Protein 8XBL (pdb70)

B-factor: mean 55.62, std 26.9, range [17.9, 119.97]

Secondary structure (DSSP, 8-state):
---S---S--EEEEEEEE-BTTBSSHHHHHHHHHHT----EE--HHHHHHHT--HHHHS-SS-B-EE---S-SSEE-TTTTT--HHHHHHS-HHHHHHHHHHHHHHHHHT-SS--SSS-EEEEEEB---HHHHHHHHHS----HHHHHHHHHHTSGGGHHHHHHHHHT--S--EEEB-TTSHHHHHHHHHHHHHHTTS-SEEEE--EE--SS-S--B---SSS---SSS---TTBTT-----B--EEEEEEEEEHHHHHHTT---SEEEEEEEEE--TTSSSSSSS--HHHHHHHHHHHHHHTT--GGGEEEEE------TTHHHHHHHHHHHHS-----S-EEEE-THHHH-B-SSSHHHHHHHHHHHHHHHTEE-PPTT-SSB-TT---TTSSEE--SS-EEPPGGG-S-EEEEEEE-TTS-EEEEEEEEPPPP----SS-----EEEEEEESSHHHHHHHHHHHHHHHHHS-HHHHHHHHHHSS---SEEEEEEE-SS--EEEPPPPSS--SS--EEEEE--TTT---SSSTTTSTTSSSHHHHHHHHHHHHHTT---STTT-TT-TTTTSTT-SHHHHHHHHHHHHHHHHSSTTEEEEEE-GGGHHHHHHHHTSS-HHHHHHHHHHHHHT-SS----------TT-EEESSSS---SSSTT-HHHHHHHHHH----PPPS--SSEE----TT--SSSHHHHHHHHHHTTT----GGGTS-SSPPP----PPP----EE-------/---S---S--EEEEEEEEEBTTBSSHHHHHHHHHTT----EE--HHHHHHHT--HHHHH-TTEE-EE---S-SSEE-GGGTT--HHHHHSS-TTHHHHHHHHHHHHHHTT-TT--SSS-EEEEEEE---HHHHHHHHSS----HHHHHHHHHHSSGGGHHHHHHHHHT--S-EEE---STTHHHHHHHHHHHHHHHTS-SEEEEEEEE--SS-S--EE--TTS-B-SSS---TTBTT---B-B--EEEEEEEEEHHHHHHTT---SEEEEEEEEEE-TT-SSSTTS--HHHHHHHHHHHHHHTT--TTSEEEEE------TTHHHHHHHHHHHHS-----S-EEEE-THHHH-B-TTSHHHHHHHHHHHHHHHTEEPPPTT--SB-TT--STTSSEE--SS-EEPPSS--S-EEEEEEE-TTSEEEEEEEEE------TTTT-----EEEEEEESSHHHHHHHHHTHHHHHHHS-HHHHHHHHHHSS---SEEEEEEE-TT--EEEPPPPSS--TTPPEE--B--TTT-S--SSTTTSTT-HHHHHHHHHHHHHHTTTS---S--TTTSTTTTTTT-HHHHHHHHHHHHHHHHHHSTTEEE--BSSSSHHHHHHHHSSS-HHHHHHHHHHHHH--SPPPP----PPPSS----SSS----SSSSSSSHHHHHHHS----SSTTSS---EE----S---SSHHHHHHHHHHHHTT----GGGTS-SSPPPP----------EE-PPPP-

Solvent-accessible surface area: 54873 Å² total; per-residue (Å²): 136,7,51,31,158,84,31,59,32,0,1,0,0,1,0,2,8,6,6,1,0,81,0,95,50,19,58,72,0,31,97,5,0,26,110,19,75,45,0,11,30,94,18,49,66,130,66,0,98,89,68,58,24,93,94,85,27,7,99,55,133,42,14,19,85,0,9,0,24,1,97,10,0,14,35,0,8,1,86,56,4,55,14,63,112,117,43,0,60,30,0,0,0,0,0,3,0,0,0,0,1,0,5,37,0,2,4,17,3,3,15,8,101,101,20,104,121,16,70,0,0,0,0,0,0,1,6,30,17,44,28,8,7,80,34,9,34,38,83,153,26,71,78,22,78,42,53,59,43,12,36,22,18,9,25,4,5,5,0,0,0,0,0,0,32,11,25,56,0,64,0,0,0,2,6,2,8,0,2,2,0,0,0,0,0,0,0,1,8,0,2,20,8,0,39,72,38,27,0,29,0,0,0,0,0,0,0,6,0,30,0,30,33,39,9,14,33,74,19,64,168,51,21,83,16,0,84,52,0,45,2,50,0,0,2,33,120,2,20,0,3,4,54,1,0,0,0,0,0,0,0,0,16,44,0,75,44,0,76,92,44,36,10,33,14,5,0,0,4,7,1,1,5,7,24,3,5,0,96,117,36,156,22,11,60,14,40,0,50,100,8,5,57,45,1,0,40,36,0,8,125,32,0,118,5,60,23,56,27,0,0,0,0,1,1,12,0,22,0,12,95,107,11,0,14,46,6,6,40,0,0,39,79,6,2,117,23,96,96,126,84,18,0,0,0,1,2,0,4,3,3,0,1,4,0,44,0,0,2,1,0,0,3,0,0,3,0,0,5,0,1,73,78,46,13,0,2,11,7,4,38,23,123,125,50,2,103,127,15,95,31,67,122,0,4,0,40,16,5,118,104,59,55,115,16,37,93,88,54,82,32,0,34,0,0,0,3,2,10,8,50,1,0,0,1,0,0,0,0,0,0,0,21,53,98,61,140,167,120,50,181,132,118,125,90,28,30,20,0,0,3,0,8,0,55,30,124,115,12,0,68,91,4,21,122,49,0,69,82,9,30,86,75,45,55,4,42,26,0,2,18,0,9,10,37,3,16,15,58,38,122,17,31,31,0,3,18,2,47,49,106,62,69,67,41,115,12,76,88,31,118,106,81,75,125,158,17,64,25,0,1,35,0,29,1,1,88,102,25,70,58,5,5,32,1,101,36,0,46,59,1,21,28,14,78,138,29,5,79,49,7,24,71,57,2,82,82,50,11,150,34,86,41,38,31,89,27,158,53,9,85,106,33,15,91,85,8,12,0,6,24,0,3,14,0,1,0,0,0,50,0,0,21,59,0,0,67,60,0,43,7,0,0,0,1,2,0,0,8,2,0,0,1,4,5,0,22,4,8,40,30,96,14,1,0,55,8,0,42,66,16,60,103,124,72,130,160,48,150,9,7,124,68,50,131,19,92,134,56,40,30,2,0,73,14,5,72,78,13,43,94,82,82,30,118,70,117,37,39,6,28,105,5,6,127,50,40,70,90,66,136,22,112,84,130,33,82,19,7,48,4,126,12,36,127,98,31,188,80,44,27,11,0,14,45,11,0,0,35,0,3,29,17,63,1,74,9,64,6,49,7,10,38,18,114,114,106,38,116,38,15,8,7,2,29,15,8,7,38,79,63,122,11,82,44,57,56,160,158,121,5,70,39,126,97,69,58,38,7,1,0,0,1,0,2,7,4,3,2,0,79,0,82,51,18,56,77,0,29,99,6,0,24,111,18,82,34,1,11,36,100,17,40,86,128,88,0,93,88,68,59,23,113,92,80,36,3,96,57,134,41,23,15,81,0,13,0,31,0,84,14,0,18,36,0,10,0,86,53,5,61,11,61,109,139,52,0,59,40,1,0,1,0,0,2,0,0,0,0,0,0,7,27,0,4,7,19,2,4,15,0,111,82,19,105,120,18,74,0,0,0,0,0,0,0,2,25,17,54,29,14,11,83,24,19,38,32,84,166,59,72,72,32,45,86,75,53,71,33,34,16,17,2,21,1,5,6,0,0,0,0,0,0,39,4,21,57,1,52,0,0,0,0,1,2,15,0,3,4,0,0,0,0,0,0,0,0,7,0,2,25,8,0,38,81,48,24,0,36,0,0,0,0,0,0,0,1,0,47,0,31,30,66,9,14,32,68,15,54,178,56,22,60,26,0,96,57,0,46,0,43,0,0,3,24,129,1,35,2,0,2,42,1,0,0,0,0,0,0,0,0,18,54,5,136,34,0,64,90,46,27,8,26,6,5,0,0,3,10,3,1,10,12,22,2,8,0,73,110,33,169,21,5,71,24,50,2,60,111,8,5,71,46,1,0,47,46,0,5,148,49,0,120,7,48,29,65,23,0,1,0,0,2,2,12,0,19,0,14,96,103,6,1,15,46,5,3,34,0,0,20,95,5,3,134,31,85,99,127,76,25,0,0,1,3,0,1,3,1,1,1,1,2,0,47,0,0,2,0,0,0,2,0,0,1,0,0,4,0,2,73,77,39,26,0,3,11,5,5,43,21,146,115,63,7,112,128,17,76,20,69,124,1,4,0,45,14,2,98,116,69,73,118,10,52,84,102,49,94,31,0,35,0,0,1,3,2,9,6,30,1,0,0,2,0,0,0,0,0,0,0,15,59,90,95,129,112,116,16,158,143,104,125,138,37,14,19,0,0,3,0,8,0,62,44,121,134,12,0,55,87,7,20,129,36,2,82,78,13,29,85,85,42,53,24,34,26,1,0,16,1,9,12,40,3,20,15,68,36,131,19,28,30,0,6,14,1,56,68,114,28,76,73,41,125,11,74,70,33,136,133,71,77,130,140,8,66,18,0,2,16,1,40,2,4,100,90,41,101,76,6,5,42,2,116,35,0,45,68,0,18,35,16,76,149,38,2,76,67,12,10,75,66,4,77,64,96,10,121,62,74,79,102,5,128,18,154,69,12,91,74,43,19,105,66,12,16,5,3,12,0,1,16,0,0,0,0,0,47,0,0,14,67,0,0,66,51,4,36,4,0,0,0,2,0,0,0,5,10,0,0,2,6,7,2,20,3,9,42,35,42,29,2,8,72,5,0,36,29,23,72,89,162,102,102,163,76,132,84,22,116,27,84,139,54,76,122,47,63,59,3,0,52,6,0,71,67,34,56,105,82,71,40,95,85,151,28,22,21,30,95,0,15,122,48,44,84,133,97,124,20,27,46,139,72,57,12,8,48,3,110,5,59,144,114,27,166,97,43,20,31,0,9,52,10,0,0,25,0,4,28,16,55,15,64,14,70,5,42,12,9,28,19,94,117,88,39,112,40,9,8,0,9,30,12,0,8,39,74,55,128,9,75,47,34,54,192

Foldseek 3Di:
DFPDDDDLQKKFFQFKFKQFQCDRGLVSLLVLQQVQAARKDQDDPVLQVVLPHDVVQVPPLLWGQIASEGPFLFWAQQVLLPHDPVLSLLAASQLRVQLQRLLLRCLSSLNNPVPDVWAEEEQEEEDDACQLVCQNVVDDQPDPVSNVSSVCRHDCQCSQVSSCNSSVHHFHYHHFDPFQCQQVVSVQVQSVCQSVPRTFKYKTFYWYHNPSGSGTGRDDDVDFEQSHHAAEFQAQNLRGFHAYTMTMITMMGRPVVCVVVLGDGLWMFLFKFKDFCPPQADDLQGAHLVLLLVRLLVRCVSSVHQCVLEAEEAFQGRSGLPVRLSRLVSQQNSNVDQDAARHEYEYCCSHRTRHGGRRQVSQVSNVSNCLNQQKDHAHHPHDHGHPPRPRGRGRYDGHHHMDGHDPVNPQHKYKGWIARSRGIIMMTIITHRDDDDPVDPLDWDDWAKQKQAAQDVVLSVVQVVQVVVVVVVDPDHQQRVQSQNSHDHHAQIWMWTATSPGDTHIFDADPPDDPPFAEEEEDFQLLPDQQLSVLVLLLQQAQLQVLLVVVLVVCVVPDPDVCQNDPPNCPVCRNVWQLSSLSSNLSNVLLVCLWQVRRAEYEYFALNLLSSCCNQVQFPVRLNNVLSVCVGPPLPDRDDGDGTAGDVSHFYYYQLHTPHPPCRPDPPVVCVRHSVSDRDHHDPDNRHHYLDADPVPDDSCSVVSSSSSVCSPPGSTNCSSGHGPPDDNHGGYDRGRRPIDGRDRSRDD/DFPDDPPLLKKFQQFKFKQFQCDHGLVSLVVCFFVLAASKDFDDPVLQVVLPDDPVLVPPLQWAQIAREGPDLQWAQQVLQPHDPVLVLLAASVLRVQLQRLLRRCLQQLCQVPCPPWAEEEQEEEDDAVVLVCQLVVDDCPDPVVVVSSVCRHDCQCSQVSSCNSRVHHFHYGYFDDKLAQQVVSVQVQSVCQSVPRTFKYKTWYWYHNPSGSGIDGDDDVDQDFSHNAQEFQAAPLRGFHEHTMIMITMMGRPVVCVVVQGRGLWMFLFKFKDFQPPQDDDLQDAHLVRLLVRLLVRCVSSVHQLVLAAEEEWQRRRGLPVRLSRQVSQQVSNVDQDAARHEYEYCCSHRTSNMSRRNVSQVSNVSNCLRVQKAHAHHPHDHGHPSDDNGRGNYDGDHHIGGNDPVSPQHKYKYWGARSRGMIMMTIITRGDHDPPPPVPDFADWAKAKQAAQDVVLSVVQVVQVPVVLVPDDPRQLRVSSQNSHDHHFQIWMWTAGPVGDTDTQDADPDAFQPFQEEEEFEDLVPDLDASVLVLQVQFAQLQVLQQVLLVLCPVPPPDPPCTNSPCLNVCSNPDSLSSLSSNLSVVLLVCQFFVRYAEYAYQALSVLSLCCNQVQADSSQSSVQSSCVRVVPDDHDDGPRHDTDPGNFYDHLSHRDPDPCSPDDVVNVVRNPGDPDNNPVVDDNHHYLDADPDDDSSVSSVSSVSSVCSVGGRGPVSRRHHPPDDRHGRHTSRSRPIDRNDGGDD

InterPro domains:
  IPR006162 Phosphopantetheine attachment site [PS00012] (810-825)
  IPR009081 Phosphopantetheine binding ACP domain [PF00550] (788-851)
  IPR009081 Phosphopantetheine binding ACP domain [PS50075] (779-855)
  IPR014030 Beta-ketoacyl synthase-like, N-terminal domain [PF00109] (11-259)
  IPR014031 Beta-ketoacyl synthase, C-terminal domain [PF02801] (267-383)
  IPR016039 Thiolase-like [G3DSA:3.40.47.10] (12-478)
  IPR016039 Thiolase-like [SSF53901] (8-431)
  IPR020806 Polyketide synthase-like, phosphopantetheine-binding domain [SM00823] (786-855)
  IPR020841 Polyketide synthase, beta-ketoacyl synthase domain [PS52004] (9-433)
  IPR020841 Polyketide synthase, beta-ketoacyl synthase domain [SM00825] (12-436)
  IPR029058 Alpha/Beta hydrolase fold [G3DSA:3.40.50.1820] (779-864)
  IPR032821 Polyketide synthase, C-terminal extension [PF16197] (386-479)
  IPR036736 ACP-like superfamily [SSF47336] (782-852)
  IPR050091 Polyketide and Nonribosomal Peptide Biosynthesis Enzymes [PTHR43775] (11-512)

Structure (mmCIF, N/CA/C/O backbone):
data_8XBL
#
_entry.id   8XBL
#
_cell.length_a   1.00
_cell.length_b   1.00
_cell.length_c   1.00
_cell.angle_alpha   90.00
_cell.angle_beta   90.00
_cell.angle_gamma   90.00
#
_symmetry.space_group_name_H-M   'P 1'
#
loop_
_atom_site.group_PDB
_atom_site.id
_atom_site.type_symbol
_atom_site.label_atom_id
_atom_site.label_alt_id
_atom_site.label_comp_id
_atom_site.label_asym_id
_atom_site.label_entity_id
_atom_site.label_seq_id
_atom_site.pdbx_PDB_ins_code
_atom_site.Cartn_x
_atom_site.Cartn_y
_atom_site.Cartn_z
_atom_site.occupancy
_atom_site.B_iso_or_equiv
_atom_site.auth_seq_id
_atom_site.auth_comp_id
_atom_site.auth_asym_id
_atom_site.auth_atom_id
_atom_site.pdbx_PDB_model_num
ATOM 1 N N . GLU A 1 44 ? 129.778 165.360 169.109 1.00 62.33 2 GLU A N 1
ATOM 2 C CA . GLU A 1 44 ? 128.833 164.760 168.177 1.00 62.33 2 GLU A CA 1
ATOM 3 C C . GLU A 1 44 ? 129.084 165.251 166.761 1.00 62.33 2 GLU A C 1
ATOM 4 O O . GLU A 1 44 ? 129.740 166.264 166.548 1.00 62.33 2 GLU A O 1
ATOM 10 N N . TYR A 1 45 ? 128.553 164.515 165.790 1.00 46.82 3 TYR A N 1
ATOM 11 C CA . TYR A 1 45 ? 128.873 164.773 164.394 1.00 46.82 3 TYR A CA 1
ATOM 12 C C . TYR A 1 45 ? 128.061 165.935 163.834 1.00 46.82 3 TYR A C 1
ATOM 13 O O . TYR A 1 45 ? 128.636 166.871 163.268 1.00 46.82 3 TYR A O 1
ATOM 22 N N . ALA A 1 46 ? 126.736 165.877 163.979 1.00 52.04 4 ALA A N 1
ATOM 23 C CA . ALA A 1 46 ? 125.799 166.933 163.569 1.00 52.04 4 ALA A CA 1
ATOM 24 C C . ALA A 1 46 ? 125.880 167.235 162.074 1.00 52.04 4 ALA A C 1
ATOM 25 O O . ALA A 1 46 ? 126.021 168.384 161.656 1.00 52.04 4 ALA A O 1
ATOM 27 N N . SER A 1 47 ? 125.815 166.176 161.274 1.00 51.79 5 SER A N 1
ATOM 28 C CA . SER A 1 47 ? 125.420 166.254 159.876 1.00 51.79 5 SER A CA 1
ATOM 29 C C . SER A 1 47 ? 124.889 164.885 159.491 1.00 51.79 5 SER A C 1
ATOM 30 O O . SER A 1 47 ? 125.037 163.915 160.237 1.00 51.79 5 SER A O 1
ATOM 33 N N . GLU A 1 48 ? 124.263 164.817 158.320 1.00 62.12 6 GLU A N 1
ATOM 34 C CA . GLU A 1 48 ? 123.554 163.612 157.906 1.00 62.12 6 GLU A CA 1
ATOM 35 C C . GLU A 1 48 ? 124.537 162.484 157.610 1.00 62.12 6 GLU A C 1
ATOM 36 O O . GLU A 1 48 ? 125.471 162.646 156.820 1.00 62.12 6 GLU A O 1
ATOM 42 N N . MET A 1 49 ? 124.320 161.341 158.246 1.00 52.90 7 MET A N 1
ATOM 43 C CA . MET A 1 49 ? 125.285 160.248 158.257 1.00 52.90 7 MET A CA 1
ATOM 44 C C . MET A 1 49 ? 124.970 159.289 157.119 1.00 52.90 7 MET A C 1
ATOM 45 O O . MET A 1 49 ? 124.055 158.467 157.225 1.00 52.90 7 MET A O 1
ATOM 50 N N . ASN A 1 50 ? 125.730 159.383 156.037 1.00 44.44 8 ASN A N 1
ATOM 51 C CA . ASN A 1 50 ? 125.739 158.305 155.070 1.00 44.44 8 ASN A CA 1
ATOM 52 C C . ASN A 1 50 ? 126.605 157.162 155.587 1.00 44.44 8 ASN A C 1
ATOM 53 O O . ASN A 1 50 ? 127.209 157.238 156.658 1.00 44.44 8 ASN A O 1
ATOM 58 N N . GLY A 1 51 ? 126.664 156.086 154.816 1.00 44.24 9 GLY A N 1
ATOM 59 C CA . GLY A 1 51 ? 127.475 154.970 155.257 1.00 44.24 9 GLY A CA 1
ATOM 60 C C . GLY A 1 51 ? 128.962 155.214 155.182 1.00 44.24 9 GLY A C 1
ATOM 61 O O . GLY A 1 51 ? 129.717 154.534 155.880 1.00 44.24 9 GLY A O 1
ATOM 62 N N . MET A 1 52 ? 129.386 156.185 154.379 1.00 43.30 10 MET A N 1
ATOM 63 C CA . MET A 1 52 ? 130.792 156.485 154.140 1.00 43.30 10 MET A CA 1
ATOM 64 C C . MET A 1 52 ? 131.280 157.512 155.148 1.00 43.30 10 MET A C 1
ATOM 65 O O . MET A 1 52 ? 131.347 158.705 154.874 1.00 43.30 10 MET A O 1
ATOM 70 N N . GLU A 1 53 ? 131.626 157.038 156.335 1.00 38.33 11 GLU A N 1
ATOM 71 C CA . GLU A 1 53 ? 132.088 157.931 157.388 1.00 38.33 11 GLU A CA 1
ATOM 72 C C . GLU A 1 53 ? 133.196 157.226 158.140 1.00 38.33 11 GLU A C 1
ATOM 73 O O . GLU A 1 53 ? 132.934 156.233 158.820 1.00 38.33 11 GLU A O 1
ATOM 79 N N . ILE A 1 54 ? 134.416 157.730 158.031 1.00 42.02 12 ILE A N 1
ATOM 80 C CA . ILE A 1 54 ? 135.566 157.143 158.699 1.00 42.02 12 ILE A CA 1
ATOM 81 C C . ILE A 1 54 ? 136.124 158.171 159.657 1.00 42.02 12 ILE A C 1
ATOM 82 O O . ILE A 1 54 ? 136.445 159.286 159.248 1.00 42.02 12 ILE A O 1
ATOM 87 N N . ALA A 1 55 ? 136.256 157.792 160.919 1.00 30.15 13 ALA A N 1
ATOM 88 C CA . ALA A 1 55 ? 136.685 158.692 161.972 1.00 30.15 13 ALA A CA 1
ATOM 89 C C . ALA A 1 55 ? 138.173 158.546 162.210 1.00 30.15 13 ALA A C 1
ATOM 90 O O . ALA A 1 55 ? 138.680 157.430 162.284 1.00 30.15 13 ALA A O 1
ATOM 92 N N . ILE A 1 56 ? 138.871 159.669 162.340 1.00 42.02 14 ILE A N 1
ATOM 93 C CA . ILE A 1 56 ? 140.268 159.655 162.761 1.00 42.02 14 ILE A CA 1
ATOM 94 C C . ILE A 1 56 ? 140.266 159.637 164.283 1.00 42.02 14 ILE A C 1
ATOM 95 O O . ILE A 1 56 ? 139.956 160.635 164.922 1.00 42.02 14 ILE A O 1
ATOM 100 N N . ILE A 1 57 ? 140.610 158.501 164.875 1.00 42.02 15 ILE A N 1
ATOM 101 C CA . ILE A 1 57 ? 140.503 158.354 166.317 1.00 42.02 15 ILE A CA 1
ATOM 102 C C . ILE A 1 57 ? 141.842 158.400 167.024 1.00 42.02 15 ILE A C 1
ATOM 103 O O . ILE A 1 57 ? 141.872 158.314 168.258 1.00 42.02 15 ILE A O 1
ATOM 108 N N . GLY A 1 58 ? 142.940 158.529 166.307 1.00 31.03 16 GLY A N 1
ATOM 109 C CA . GLY A 1 58 ? 144.198 158.746 166.975 1.00 31.03 16 GLY A CA 1
ATOM 110 C C . GLY A 1 58 ? 145.330 158.930 166.007 1.00 31.03 16 GLY A C 1
ATOM 111 O O . GLY A 1 58 ? 145.480 158.136 165.087 1.00 31.03 16 GLY A O 1
ATOM 112 N N . MET A 1 59 ? 146.135 159.966 166.190 1.00 42.02 17 MET A N 1
ATOM 113 C CA . MET A 1 59 ? 147.207 160.291 165.269 1.00 42.02 17 MET A CA 1
ATOM 114 C C . MET A 1 59 ? 148.504 160.469 166.026 1.00 42.02 17 MET A C 1
ATOM 115 O O . MET A 1 59 ? 148.513 160.982 167.139 1.00 42.02 17 MET A O 1
ATOM 120 N N . ALA A 1 60 ? 149.596 160.051 165.417 1.00 27.42 18 ALA A N 1
ATOM 121 C CA . ALA A 1 60 ? 150.915 160.241 165.980 1.00 27.42 18 ALA A CA 1
ATOM 122 C C . ALA A 1 60 ? 151.851 160.699 164.888 1.00 27.42 18 ALA A C 1
ATOM 123 O O . ALA A 1 60 ? 151.754 160.250 163.755 1.00 27.42 18 ALA A O 1
ATOM 125 N N . VAL A 1 61 ? 152.761 161.600 165.231 1.00 42.02 19 VAL A N 1
ATOM 126 C CA . VAL A 1 61 ? 153.690 162.159 164.267 1.00 42.02 19 VAL A CA 1
ATOM 127 C C . VAL A 1 61 ? 155.100 161.970 164.786 1.00 42.02 19 VAL A C 1
ATOM 128 O O . VAL A 1 61 ? 155.325 161.703 165.964 1.00 42.02 19 VAL A O 1
ATOM 132 N N . ARG A 1 62 ? 156.049 162.048 163.865 1.00 28.74 20 ARG A N 1
ATOM 133 C CA . ARG A 1 62 ? 157.432 162.360 164.178 1.00 28.74 20 ARG A CA 1
ATOM 134 C C . ARG A 1 62 ? 157.977 163.299 163.121 1.00 28.74 20 ARG A C 1
ATOM 135 O O . ARG A 1 62 ? 158.989 163.036 162.484 1.00 28.74 20 ARG A O 1
ATOM 143 N N . PHE A 1 63 ? 157.287 164.398 162.903 1.00 26.09 21 PHE A N 1
ATOM 144 C CA . PHE A 1 63 ? 157.641 165.369 161.888 1.00 26.09 21 PHE A CA 1
ATOM 145 C C . PHE A 1 63 ? 158.821 166.219 162.358 1.00 26.09 21 PHE A C 1
ATOM 146 O O . PHE A 1 63 ? 159.295 166.051 163.478 1.00 26.09 21 PHE A O 1
ATOM 154 N N . PRO A 1 64 ? 159.395 167.062 161.489 1.00 26.00 22 PRO A N 1
ATOM 155 C CA . PRO A 1 64 ? 160.492 167.936 161.925 1.00 26.00 22 PRO A CA 1
ATOM 156 C C . PRO A 1 64 ? 160.091 168.919 163.010 1.00 26.00 22 PRO A C 1
ATOM 157 O O . PRO A 1 64 ? 159.114 169.656 162.869 1.00 26.00 22 PRO A O 1
ATOM 161 N N . GLN A 1 65 ? 160.869 168.903 164.105 1.00 30.46 23 GLN A N 1
ATOM 162 C CA . GLN A 1 65 ? 160.644 169.690 165.323 1.00 30.46 23 GLN A CA 1
ATOM 163 C C . GLN A 1 65 ? 159.266 169.439 165.927 1.00 30.46 23 GLN A C 1
ATOM 164 O O . GLN A 1 65 ? 158.710 170.297 166.610 1.00 30.46 23 GLN A O 1
ATOM 170 N N . SER A 1 66 ? 158.715 168.256 165.673 1.00 29.28 24 SER A N 1
ATOM 171 C CA . SER A 1 66 ? 157.338 167.919 165.967 1.00 29.28 24 SER A CA 1
ATOM 172 C C . SER A 1 66 ? 157.279 166.496 166.509 1.00 29.28 24 SER A C 1
ATOM 173 O O . SER A 1 66 ? 156.642 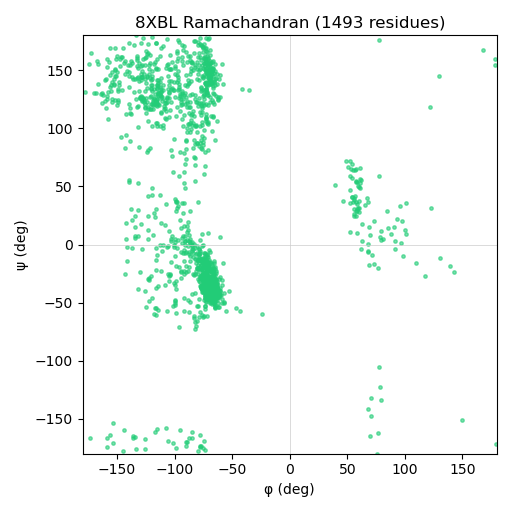165.634 165.928 1.00 29.28 24 SER A O 1
ATOM 176 N N . ARG A 1 67 ? 158.045 166.230 167.572 1.00 34.68 25 ARG A N 1
ATOM 177 C CA . ARG A 1 67 ? 158.118 164.893 168.159 1.00 34.68 25 ARG A CA 1
ATOM 178 C C . ARG A 1 67 ? 156.762 164.372 168.624 1.00 34.68 25 ARG A C 1
ATOM 179 O O . ARG A 1 67 ? 156.537 163.159 168.621 1.00 34.68 25 ARG A O 1
ATOM 187 N N . THR A 1 68 ? 155.861 165.254 169.040 1.00 30.51 26 THR A N 1
ATOM 188 C CA . THR A 1 68 ? 154.523 164.874 169.460 1.00 30.51 26 THR A CA 1
ATOM 189 C C . THR A 1 68 ? 153.488 165.613 168.632 1.00 30.51 26 THR A C 1
ATOM 190 O O . THR A 1 68 ? 153.803 166.505 167.851 1.00 30.51 26 THR A O 1
ATOM 194 N N . LEU A 1 69 ? 152.233 165.218 168.825 1.00 26.77 27 LEU A N 1
ATOM 195 C CA . LEU A 1 69 ? 151.127 165.851 168.125 1.00 26.77 27 LEU A CA 1
ATOM 196 C C . LEU A 1 69 ? 150.909 167.276 168.593 1.00 26.77 27 LEU A C 1
ATOM 197 O O . LEU A 1 69 ? 150.477 168.123 167.810 1.00 26.77 27 LEU A O 1
ATOM 202 N N . HIS A 1 70 ? 151.192 167.561 169.862 1.00 30.39 28 HIS A N 1
ATOM 203 C CA . HIS A 1 70 ? 151.046 168.916 170.375 1.00 30.39 28 HIS A CA 1
ATOM 204 C C . HIS A 1 70 ? 152.172 169.823 169.920 1.00 30.39 28 HIS A C 1
ATOM 205 O O . HIS A 1 70 ? 151.932 171.005 169.676 1.00 30.39 28 HIS A O 1
ATOM 212 N N . GLU A 1 71 ? 153.394 169.300 169.791 1.00 29.62 29 GLU A N 1
ATOM 213 C CA . GLU A 1 71 ? 154.467 170.073 169.174 1.00 29.62 29 GLU A CA 1
ATOM 214 C C . GLU A 1 71 ? 154.168 170.347 167.712 1.00 29.62 29 GLU A C 1
ATOM 215 O O . GLU A 1 71 ? 154.465 171.432 167.204 1.00 29.62 29 GLU A O 1
ATOM 221 N N . PHE A 1 72 ? 153.574 169.371 167.027 1.00 25.98 30 PHE A N 1
ATOM 222 C CA . PHE A 1 72 ? 153.176 169.553 165.638 1.00 25.98 30 PHE A CA 1
ATOM 223 C C . PHE A 1 72 ? 152.102 170.616 165.505 1.00 25.98 30 PHE A C 1
ATOM 224 O O . PHE A 1 72 ? 152.197 171.494 164.646 1.00 25.98 30 PHE A O 1
ATOM 232 N N . TRP A 1 73 ? 151.092 170.575 166.368 1.00 27.44 31 TRP A N 1
ATOM 233 C CA . TRP A 1 73 ? 150.066 171.601 166.315 1.00 27.44 31 TRP A CA 1
ATOM 234 C C . TRP A 1 73 ? 150.608 172.950 166.729 1.00 27.44 31 TRP A C 1
ATOM 235 O O . TRP A 1 73 ? 150.174 173.967 166.191 1.00 27.44 31 TRP A O 1
ATOM 246 N N . HIS A 1 74 ? 151.577 172.977 167.642 1.00 30.89 32 HIS A N 1
ATOM 247 C CA . HIS A 1 74 ? 152.196 174.232 168.045 1.00 30.89 32 HIS A CA 1
ATOM 248 C C . HIS A 1 74 ? 152.948 174.873 166.890 1.00 30.89 32 HIS A C 1
ATOM 249 O O . HIS A 1 74 ? 152.817 176.074 166.649 1.00 30.89 32 HIS A O 1
ATOM 256 N N . ASN A 1 75 ? 153.715 174.075 166.145 1.00 28.66 33 ASN A N 1
ATOM 257 C CA . ASN A 1 75 ? 154.411 174.590 164.969 1.00 28.66 33 ASN A CA 1
ATOM 258 C C . ASN A 1 75 ? 153.436 175.013 163.884 1.00 28.66 33 ASN A C 1
ATOM 259 O O . ASN A 1 75 ? 153.696 175.969 163.152 1.00 28.66 33 ASN A O 1
ATOM 264 N N . ILE A 1 76 ? 152.316 174.306 163.757 1.00 26.92 34 ILE A N 1
ATOM 265 C CA . ILE A 1 76 ? 151.340 174.641 162.729 1.00 26.92 34 ILE A CA 1
ATOM 266 C C . ILE A 1 76 ? 150.646 175.955 163.052 1.00 26.92 34 ILE A C 1
ATOM 267 O O . ILE A 1 76 ? 150.528 176.831 162.191 1.00 26.92 34 ILE A O 1
ATOM 272 N N . VAL A 1 77 ? 150.203 176.133 164.297 1.00 29.22 35 VAL A N 1
ATOM 273 C CA . VAL A 1 77 ? 149.448 177.344 164.610 1.00 29.22 35 VAL A CA 1
ATOM 274 C C . VAL A 1 77 ? 150.388 178.529 164.819 1.00 29.22 35 VAL A C 1
ATOM 275 O O . VAL A 1 77 ? 149.996 179.674 164.573 1.00 29.22 35 VAL A O 1
ATOM 279 N N . GLN A 1 78 ? 151.641 178.292 165.209 1.00 33.02 36 GLN A N 1
ATOM 280 C CA . GLN A 1 78 ? 152.611 179.374 165.234 1.00 33.02 36 GLN A CA 1
ATOM 281 C C . GLN A 1 78 ? 153.113 179.715 163.846 1.00 33.02 36 GLN A C 1
ATOM 282 O O . GLN A 1 78 ? 153.670 180.798 163.652 1.00 33.02 36 GLN A O 1
ATOM 288 N N . GLY A 1 79 ? 152.925 178.819 162.887 1.00 30.96 37 GLY A N 1
ATOM 289 C CA . GLY A 1 79 ? 153.309 179.051 161.511 1.00 30.96 37 GLY A CA 1
ATOM 290 C C . GLY A 1 79 ? 154.796 179.144 161.292 1.00 30.96 37 GLY A C 1
ATOM 291 O O . GLY A 1 79 ? 155.250 179.990 160.517 1.00 30.96 37 GLY A O 1
ATOM 292 N N . LYS A 1 80 ? 155.572 178.308 161.955 1.00 32.66 38 LYS A N 1
ATOM 293 C CA . LYS A 1 80 ? 157.014 178.392 161.840 1.00 32.66 38 LYS A CA 1
ATOM 294 C C . LYS A 1 80 ? 157.541 177.268 160.968 1.00 32.66 38 LYS A C 1
ATOM 295 O O . LYS A 1 80 ? 157.086 176.126 161.062 1.00 32.66 38 LYS A O 1
ATOM 301 N N . GLU A 1 81 ? 158.481 177.614 160.097 1.00 38.16 39 GLU A N 1
ATOM 302 C CA . GLU A 1 81 ? 159.195 176.613 159.331 1.00 38.16 39 GLU A CA 1
ATOM 303 C C . GLU A 1 81 ? 160.036 175.746 160.255 1.00 38.16 39 GLU A C 1
ATOM 304 O O . GLU A 1 81 ? 160.603 176.219 161.242 1.00 38.16 39 GLU A O 1
ATOM 310 N N . CYS A 1 82 ? 160.064 174.453 159.964 1.00 33.96 40 CYS A N 1
ATOM 311 C CA . CYS A 1 82 ? 160.759 173.487 160.795 1.00 33.96 40 CYS A CA 1
ATOM 312 C C . CYS A 1 82 ? 162.064 173.027 160.178 1.00 33.96 40 CYS A C 1
ATOM 313 O O . CYS A 1 82 ? 162.657 172.060 160.658 1.00 33.96 40 CYS A O 1
ATOM 316 N N . VAL A 1 83 ? 162.525 173.694 159.132 1.00 34.99 41 VAL A N 1
ATOM 317 C CA . VAL A 1 83 ? 163.812 173.367 158.540 1.00 34.99 41 VAL A CA 1
ATOM 318 C C . VAL A 1 83 ? 164.921 173.934 159.418 1.00 34.99 41 VAL A C 1
ATOM 319 O O . VAL A 1 83 ? 164.821 175.050 159.939 1.00 34.99 41 VAL A O 1
ATOM 323 N N . THR A 1 84 ? 165.939 173.122 159.664 1.00 42.01 42 THR A N 1
ATOM 324 C CA . THR A 1 84 ? 167.066 173.493 160.505 1.00 42.01 42 THR A CA 1
ATOM 325 C C . THR A 1 84 ? 168.268 173.704 159.605 1.00 42.01 42 THR A C 1
ATOM 326 O O . THR A 1 84 ? 168.811 172.742 159.057 1.00 42.01 42 THR A O 1
ATOM 330 N N . PHE A 1 85 ? 168.680 174.956 159.452 1.00 43.02 43 PHE A N 1
ATOM 331 C CA . PHE A 1 85 ? 169.876 175.259 158.684 1.00 43.02 43 PHE A CA 1
ATOM 332 C C . PHE A 1 85 ? 171.098 174.880 159.495 1.00 43.02 43 PHE A C 1
ATOM 333 O O . PHE A 1 85 ? 171.227 175.271 160.655 1.00 43.02 43 PHE A O 1
ATOM 341 N N . PHE A 1 86 ? 171.986 174.107 158.898 1.00 50.82 44 PHE A N 1
ATOM 342 C CA . PHE A 1 86 ? 173.103 173.556 159.637 1.00 50.82 44 PHE A CA 1
ATOM 343 C C . PHE A 1 86 ? 174.361 174.383 159.423 1.00 50.82 44 PHE A C 1
ATOM 344 O O . PHE A 1 86 ? 174.360 175.431 158.773 1.00 50.82 44 PHE A O 1
ATOM 352 N N . SER A 1 87 ? 175.455 173.879 159.979 1.00 70.89 45 SER A N 1
ATOM 353 C CA . SER A 1 87 ? 176.766 174.484 159.862 1.00 70.89 45 SER A CA 1
ATOM 354 C C . SER A 1 87 ? 177.740 173.465 159.291 1.00 70.89 45 SER A C 1
ATOM 355 O O . SER A 1 87 ? 177.477 172.256 159.279 1.00 70.89 45 SER A O 1
ATOM 358 N N . GLU A 1 88 ? 178.876 173.982 158.821 1.00 76.73 46 GLU A N 1
ATOM 359 C CA . GLU A 1 88 ? 179.846 173.164 158.103 1.00 76.73 46 GLU A CA 1
ATOM 360 C C . GLU A 1 88 ? 180.490 172.121 159.001 1.00 76.73 46 GLU A C 1
ATOM 361 O O . GLU A 1 88 ? 180.804 171.018 158.539 1.00 76.73 46 GLU A O 1
ATOM 367 N N . GLU A 1 89 ? 180.656 172.439 160.286 1.00 80.68 47 GLU A N 1
ATOM 368 C CA . GLU A 1 89 ? 181.144 171.454 161.245 1.00 80.68 47 GLU A CA 1
ATOM 369 C C . GLU A 1 89 ? 180.141 170.326 161.442 1.00 80.68 47 GLU A C 1
ATOM 370 O O . GLU A 1 89 ? 180.533 169.162 161.571 1.00 80.68 47 GLU A O 1
ATOM 376 N N . GLU A 1 90 ? 178.844 170.651 161.456 1.00 73.94 48 GLU A N 1
ATOM 377 C CA . GLU A 1 90 ? 177.814 169.621 161.563 1.00 73.94 48 GLU A CA 1
ATOM 378 C C . GLU A 1 90 ? 177.784 168.724 160.332 1.00 73.94 48 GLU A C 1
ATOM 379 O O . GLU A 1 90 ? 177.655 167.498 160.460 1.00 73.94 48 GLU A O 1
ATOM 385 N N . LEU A 1 91 ? 177.901 169.315 159.135 1.00 73.57 49 LEU A N 1
ATOM 386 C CA . LEU A 1 91 ? 177.972 168.507 157.918 1.00 73.57 49 LEU A CA 1
ATOM 387 C C . LEU A 1 91 ? 179.218 167.627 157.884 1.00 73.57 49 LEU A C 1
ATOM 388 O O . LEU A 1 91 ? 179.155 166.475 157.440 1.00 73.57 49 LEU A O 1
ATOM 393 N N . LEU A 1 92 ? 180.360 168.149 158.335 1.00 78.58 50 LEU A N 1
ATOM 394 C CA . LEU A 1 92 ? 181.564 167.328 158.369 1.00 78.58 50 LEU A CA 1
ATOM 395 C C . LEU A 1 92 ? 181.480 166.249 159.438 1.00 78.58 50 LEU A C 1
ATOM 396 O O . LEU A 1 92 ? 182.102 165.191 159.298 1.00 78.58 50 LEU A O 1
ATOM 401 N N . ALA A 1 93 ? 180.723 166.500 160.507 1.00 78.39 51 ALA A N 1
ATOM 402 C CA . ALA A 1 93 ? 180.498 165.471 161.512 1.00 78.39 51 ALA A CA 1
ATOM 403 C C . ALA A 1 93 ? 179.607 164.362 160.974 1.00 78.39 51 ALA A C 1
ATOM 404 O O . ALA A 1 93 ? 179.818 163.185 161.284 1.00 78.39 51 ALA A O 1
ATOM 406 N N . GLU A 1 94 ? 178.613 164.714 160.159 1.00 76.11 52 GLU A N 1
ATOM 407 C CA . GLU A 1 94 ? 177.700 163.710 159.626 1.00 76.11 52 GLU A CA 1
ATOM 408 C C . GLU A 1 94 ? 178.255 162.978 158.411 1.00 76.11 52 GLU A C 1
ATOM 409 O O . GLU A 1 94 ? 177.593 162.064 157.910 1.00 76.11 52 GLU A O 1
ATOM 415 N N . GLY A 1 95 ? 179.434 163.348 157.928 1.00 80.19 53 GLY A N 1
ATOM 416 C CA . GLY A 1 95 ? 180.061 162.662 156.824 1.00 80.19 53 GLY A CA 1
ATOM 417 C C . GLY A 1 95 ? 179.845 163.272 155.458 1.00 80.19 53 GLY A C 1
ATOM 418 O O . GLY A 1 95 ? 179.784 162.531 154.472 1.00 80.19 53 GLY A O 1
ATOM 419 N N . VAL A 1 96 ? 179.733 164.591 155.365 1.00 77.82 54 VAL A N 1
ATOM 420 C CA . VAL A 1 96 ? 179.493 165.279 154.104 1.00 77.82 54 VAL A CA 1
ATOM 421 C C . VAL A 1 96 ? 180.705 166.157 153.833 1.00 77.82 54 VAL A C 1
ATOM 422 O O . VAL A 1 96 ? 181.050 167.014 154.653 1.00 77.82 54 VAL A O 1
ATOM 426 N N . GLU A 1 97 ? 181.353 165.948 152.691 1.00 86.29 55 GLU A N 1
ATOM 427 C CA . GLU A 1 97 ? 182.701 166.453 152.471 1.00 86.29 55 GLU A CA 1
ATOM 428 C C . GLU A 1 97 ? 182.712 167.888 151.958 1.00 86.29 55 GLU A C 1
ATOM 429 O O . GLU A 1 97 ? 181.760 168.371 151.339 1.00 86.29 55 GLU A O 1
ATOM 435 N N . GLN A 1 98 ? 183.847 168.554 152.197 1.00 87.30 56 GLN A N 1
ATOM 436 C CA . GLN A 1 98 ? 184.016 169.971 151.895 1.00 87.30 56 GLN A CA 1
ATOM 437 C C . GLN A 1 98 ? 183.969 170.215 150.389 1.00 87.30 56 GLN A C 1
ATOM 438 O O . GLN A 1 98 ? 183.542 171.285 149.955 1.00 87.30 56 GLN A O 1
ATOM 444 N N . SER A 1 99 ? 184.302 169.207 149.578 1.00 89.33 57 SER A N 1
ATOM 445 C CA . SER A 1 99 ? 184.115 169.300 148.134 1.00 89.33 57 SER A CA 1
ATOM 446 C C . SER A 1 99 ? 182.647 169.372 147.720 1.00 89.33 57 SER A C 1
ATOM 447 O O . SER A 1 99 ? 182.366 169.710 146.565 1.00 89.33 57 SER A O 1
ATOM 450 N N . THR A 1 100 ? 181.714 169.062 148.617 1.00 81.23 58 THR A N 1
ATOM 451 C CA . THR A 1 100 ? 180.308 169.371 148.402 1.00 81.23 58 THR A CA 1
ATOM 452 C C . THR A 1 100 ? 179.830 170.559 149.220 1.00 81.23 58 THR A C 1
ATOM 453 O O . THR A 1 100 ? 178.865 171.215 148.821 1.00 81.23 58 THR A O 1
ATOM 457 N N . LEU A 1 101 ? 180.474 170.843 150.357 1.00 80.32 59 LEU A N 1
ATOM 458 C CA . LEU A 1 101 ? 180.115 172.029 151.137 1.00 80.32 59 LEU A CA 1
ATOM 459 C C . LEU A 1 101 ? 180.428 173.320 150.392 1.00 80.32 59 LEU A C 1
ATOM 460 O O . LEU A 1 101 ? 179.666 174.288 150.481 1.00 80.32 59 LEU A O 1
ATOM 465 N N . ASP A 1 102 ? 181.544 173.362 149.664 1.00 83.23 60 ASP A N 1
ATOM 466 C CA . ASP A 1 102 ? 181.898 174.553 148.899 1.00 83.23 60 ASP A CA 1
ATOM 467 C C . ASP A 1 102 ? 181.038 174.765 147.658 1.00 83.23 60 ASP A C 1
ATOM 468 O O . ASP A 1 102 ? 181.072 175.858 147.085 1.00 83.23 60 ASP A O 1
ATOM 473 N N . ASN A 1 103 ? 180.284 173.760 147.241 1.00 74.41 61 ASN A N 1
ATOM 474 C CA . ASN A 1 103 ? 179.424 173.884 146.075 1.00 74.41 61 ASN A CA 1
ATOM 475 C C . ASN A 1 103 ? 178.258 174.806 146.414 1.00 74.41 61 ASN A C 1
ATOM 476 O O . ASN A 1 103 ? 177.507 174.520 147.351 1.00 74.41 61 ASN A O 1
ATOM 481 N N . PRO A 1 104 ? 178.088 175.927 145.700 1.00 73.60 62 PRO A N 1
ATOM 482 C CA . PRO A 1 104 ? 177.021 176.874 146.067 1.00 73.60 62 PRO A CA 1
ATOM 483 C C . PRO A 1 104 ? 175.623 176.363 145.779 1.00 73.60 62 PRO A C 1
ATOM 484 O O . PRO A 1 104 ? 174.655 176.898 146.330 1.00 73.60 62 PRO A O 1
ATOM 488 N N . ALA A 1 105 ? 175.480 175.356 144.927 1.00 62.82 63 ALA A N 1
ATOM 489 C CA . ALA A 1 105 ? 174.201 174.668 144.774 1.00 62.82 63 ALA A CA 1
ATOM 490 C C . ALA A 1 105 ? 174.120 173.461 145.700 1.00 62.82 63 ALA A C 1
ATOM 491 O O . ALA A 1 105 ? 173.854 172.343 145.274 1.00 62.82 63 ALA A O 1
ATOM 493 N N . TYR A 1 106 ? 174.380 173.691 146.985 1.00 55.12 64 TYR A N 1
ATOM 494 C CA . TYR A 1 106 ? 174.220 172.682 148.032 1.00 55.12 64 TYR A CA 1
ATOM 495 C C . TYR A 1 106 ? 173.689 173.421 149.249 1.00 55.12 64 TYR A C 1
ATOM 496 O O . TYR A 1 106 ? 174.461 173.973 150.034 1.00 55.12 64 TYR A O 1
ATOM 505 N N . VAL A 1 107 ? 172.373 173.424 149.401 1.00 47.83 65 VAL A N 1
ATOM 506 C CA . VAL A 1 107 ? 171.747 174.144 150.497 1.00 47.83 65 VAL A CA 1
ATOM 507 C C . VAL A 1 107 ? 171.870 173.303 151.755 1.00 47.83 65 VAL A C 1
ATOM 508 O O . VAL A 1 107 ? 171.346 172.190 151.818 1.00 47.83 65 VAL A O 1
ATOM 512 N N . ARG A 1 108 ? 172.547 173.839 152.768 1.00 51.46 66 ARG A N 1
ATOM 513 C CA . ARG A 1 108 ? 172.774 173.120 154.019 1.00 51.46 66 ARG A CA 1
ATOM 514 C C . ARG A 1 108 ? 171.551 173.240 154.926 1.00 51.46 66 ARG A C 1
ATOM 515 O O . ARG A 1 108 ? 171.570 173.882 155.972 1.00 51.46 66 ARG A O 1
ATOM 523 N N . ALA A 1 109 ? 170.469 172.604 154.502 1.00 42.55 67 ALA A N 1
ATOM 524 C CA . ALA A 1 109 ? 169.196 172.706 155.188 1.00 42.55 67 ALA A CA 1
ATOM 525 C C . ALA A 1 109 ? 168.443 171.405 155.014 1.00 42.55 67 ALA A C 1
ATOM 526 O O . ALA A 1 109 ? 168.460 170.814 153.933 1.00 42.55 67 ALA A O 1
ATOM 528 N N . LYS A 1 110 ? 167.787 170.968 156.068 1.00 36.79 68 LYS A N 1
ATOM 529 C CA . LYS A 1 110 ? 166.966 169.774 156.003 1.00 36.79 68 LYS A CA 1
ATOM 530 C C . LYS A 1 110 ? 165.958 169.808 157.130 1.00 36.79 68 LYS A C 1
ATOM 531 O O . LYS A 1 110 ? 166.336 170.006 158.287 1.00 36.79 68 LYS A O 1
ATOM 537 N N . PRO A 1 111 ? 164.691 169.640 156.841 1.00 31.33 69 PRO A N 1
ATOM 538 C CA . PRO A 1 111 ? 163.727 169.381 157.902 1.00 31.33 69 PRO A CA 1
ATOM 539 C C . PRO A 1 111 ? 163.853 167.952 158.381 1.00 31.33 69 PRO A C 1
ATOM 540 O O . PRO A 1 111 ? 163.206 167.064 157.836 1.00 31.33 69 PRO A O 1
ATOM 544 N N . TYR A 1 112 ? 164.720 167.702 159.345 1.00 36.55 70 TYR A N 1
ATOM 545 C CA . TYR A 1 112 ? 165.075 166.354 159.750 1.00 36.55 70 TYR A CA 1
ATOM 546 C C . TYR A 1 112 ? 164.277 165.910 160.976 1.00 36.55 70 TYR A C 1
ATOM 547 O O . TYR A 1 112 ? 163.500 166.664 161.558 1.00 36.55 70 TYR A O 1
ATOM 556 N N . ILE A 1 113 ? 164.479 164.655 161.367 1.00 34.19 71 ILE A N 1
ATOM 557 C CA . ILE A 1 113 ? 163.831 164.048 162.522 1.00 34.19 71 ILE A CA 1
ATOM 558 C C . ILE A 1 113 ? 164.878 163.720 163.565 1.00 34.19 71 ILE A C 1
ATOM 559 O O . ILE A 1 113 ? 165.889 163.088 163.252 1.00 34.19 71 ILE A O 1
ATOM 564 N N . GLU A 1 114 ? 164.628 164.121 164.803 1.00 41.46 72 GLU A N 1
ATOM 565 C CA . GLU A 1 114 ? 165.427 163.629 165.908 1.00 41.46 72 GLU A CA 1
ATOM 566 C C . GLU A 1 114 ? 165.006 162.217 166.281 1.00 41.46 72 GLU A C 1
ATOM 567 O O . GLU A 1 114 ? 163.818 161.925 166.423 1.00 41.46 72 GLU A O 1
ATOM 573 N N . GLY A 1 115 ? 165.986 161.339 166.436 1.00 40.06 73 GLY A N 1
ATOM 574 C CA . GLY A 1 115 ? 165.715 160.025 166.973 1.00 40.06 73 GLY A CA 1
ATOM 575 C C . GLY A 1 115 ? 165.643 158.934 165.935 1.00 40.06 73 GLY A C 1
ATOM 576 O O . GLY A 1 115 ? 164.853 158.000 166.062 1.00 40.06 73 GLY A O 1
ATOM 577 N N . ILE A 1 116 ? 166.471 159.048 164.901 1.00 39.57 74 ILE A N 1
ATOM 578 C CA . ILE A 1 116 ? 166.529 158.028 163.862 1.00 39.57 74 ILE A CA 1
ATOM 579 C C . ILE A 1 116 ? 167.143 156.749 164.409 1.00 39.57 74 ILE A C 1
ATOM 580 O O . ILE A 1 116 ? 166.667 155.643 164.132 1.00 39.57 74 ILE A O 1
ATOM 585 N N . CYS A 1 117 ? 168.191 156.878 165.210 1.00 48.22 75 CYS A N 1
ATOM 586 C CA . CYS A 1 117 ? 168.962 155.743 165.686 1.00 48.22 75 CYS A CA 1
ATOM 587 C C . CYS A 1 117 ? 168.458 155.175 167.004 1.00 48.22 75 CYS A C 1
ATOM 588 O O . CYS A 1 117 ? 169.024 154.195 167.492 1.00 48.22 75 CYS A O 1
ATOM 591 N N . ASP A 1 118 ? 167.409 155.747 167.581 1.00 42.89 76 ASP A N 1
ATOM 592 C CA . ASP A 1 118 ? 166.883 155.302 168.862 1.00 42.89 76 ASP A CA 1
ATOM 593 C C . ASP A 1 118 ? 165.761 154.301 168.640 1.00 42.89 76 ASP A C 1
ATOM 594 O O . ASP A 1 118 ? 164.840 154.563 167.865 1.00 42.89 76 ASP A O 1
ATOM 599 N N . PHE A 1 119 ? 165.823 153.169 169.328 1.00 36.07 77 PHE A N 1
ATOM 600 C CA . PHE A 1 119 ? 164.771 152.178 169.182 1.00 36.07 77 PHE A CA 1
ATOM 601 C C . PHE A 1 119 ? 164.649 151.347 170.446 1.00 36.07 77 PHE A C 1
ATOM 602 O O . PHE A 1 119 ? 165.652 150.942 171.030 1.00 36.07 77 PHE A O 1
ATOM 610 N N . ASP A 1 120 ? 163.410 151.089 170.851 1.00 38.59 78 ASP A N 1
ATOM 611 C CA . ASP A 1 120 ? 163.113 150.164 171.940 1.00 38.59 78 ASP A CA 1
ATOM 612 C C . ASP A 1 120 ? 162.966 148.781 171.332 1.00 38.59 78 ASP A C 1
ATOM 613 O O . ASP A 1 120 ? 161.907 148.431 170.819 1.00 38.59 78 ASP A O 1
ATOM 618 N N . ALA A 1 121 ? 164.036 147.990 171.380 1.00 36.61 79 ALA A N 1
ATOM 619 C CA . ALA A 1 121 ? 164.021 146.694 170.715 1.00 36.61 79 ALA A CA 1
ATOM 620 C C . ALA A 1 121 ? 163.150 145.698 171.452 1.00 36.61 79 ALA A C 1
ATOM 621 O O . ALA A 1 121 ? 162.352 144.987 170.836 1.00 36.61 79 ALA A O 1
ATOM 623 N N . ALA A 1 122 ? 163.296 145.623 172.771 1.00 33.78 80 ALA A N 1
ATOM 624 C CA . ALA A 1 122 ? 162.625 144.578 173.527 1.00 33.78 80 ALA A CA 1
ATOM 625 C C . ALA A 1 122 ? 161.132 144.821 173.651 1.00 33.78 80 ALA A C 1
ATOM 626 O O . ALA A 1 122 ? 160.378 143.859 173.827 1.00 33.78 80 ALA A O 1
ATOM 628 N N . PHE A 1 123 ? 160.691 146.075 173.550 1.00 29.34 81 PHE A N 1
ATOM 629 C CA . PHE A 1 123 ? 159.267 146.362 173.627 1.00 29.34 81 PHE A CA 1
ATOM 630 C C . PHE A 1 123 ? 158.531 145.867 172.399 1.00 29.34 81 PHE A C 1
ATOM 631 O O . PHE A 1 123 ? 157.358 145.495 172.486 1.00 29.34 81 PHE A O 1
ATOM 639 N N . PHE A 1 124 ? 159.195 145.846 171.256 1.00 28.02 82 PHE A N 1
ATOM 640 C CA . PHE A 1 124 ? 158.575 145.398 170.028 1.00 28.02 82 PHE A CA 1
ATOM 641 C C . PHE A 1 124 ? 158.927 143.965 169.682 1.00 28.02 82 PHE A C 1
ATOM 642 O O . PHE A 1 124 ? 158.511 143.477 168.632 1.00 28.02 82 PHE A O 1
ATOM 650 N N . GLY A 1 125 ? 159.653 143.272 170.545 1.00 32.91 83 GLY A N 1
ATOM 651 C CA . GLY A 1 125 ? 159.934 141.872 170.335 1.00 32.91 83 GLY A CA 1
ATOM 652 C C . GLY A 1 125 ? 161.197 141.572 169.574 1.00 32.91 83 GLY A C 1
ATOM 653 O O . GLY A 1 125 ? 161.368 140.440 169.115 1.00 32.91 83 GLY A O 1
ATOM 654 N N . TYR A 1 126 ? 162.090 142.535 169.430 1.00 37.89 84 TYR A N 1
ATOM 655 C CA . TYR A 1 126 ? 163.300 142.346 168.653 1.00 37.89 84 TYR A CA 1
ATOM 656 C C . TYR A 1 126 ? 164.483 142.046 169.559 1.00 37.89 84 TYR A C 1
ATOM 657 O O . TYR A 1 126 ? 164.519 142.453 170.720 1.00 37.89 84 TYR A O 1
ATOM 666 N N . SER A 1 127 ? 165.450 141.315 169.021 1.00 52.15 85 SER A N 1
ATOM 667 C CA . SER A 1 127 ? 166.761 141.294 169.636 1.00 52.15 85 SER A CA 1
ATOM 668 C C . SER A 1 127 ? 167.524 142.547 169.232 1.00 52.15 85 SER A C 1
ATOM 669 O O . SER A 1 127 ? 167.082 143.320 168.384 1.00 52.15 85 SER A O 1
ATOM 672 N N . HIS A 1 128 ? 168.684 142.756 169.853 1.00 55.29 86 HIS A N 1
ATOM 673 C CA . HIS A 1 128 ? 169.522 143.875 169.437 1.00 55.29 86 HIS A CA 1
ATOM 674 C C . HIS A 1 128 ? 170.110 143.644 168.056 1.00 55.29 86 HIS A C 1
ATOM 675 O O . HIS A 1 128 ? 170.272 144.593 167.288 1.00 55.29 86 HIS A O 1
ATOM 682 N N . LYS A 1 129 ? 170.414 142.393 167.715 1.00 56.94 87 LYS A N 1
ATOM 683 C CA . LYS A 1 129 ? 170.873 142.087 166.364 1.00 56.94 87 LYS A CA 1
ATOM 684 C C . LYS A 1 129 ? 169.773 142.330 165.335 1.00 56.94 87 LYS A C 1
ATOM 685 O O . LYS A 1 129 ? 170.032 142.891 164.261 1.00 56.94 87 LYS A O 1
ATOM 691 N N . GLU A 1 130 ? 168.537 141.935 165.660 1.00 53.30 88 GLU A N 1
ATOM 692 C CA . GLU A 1 130 ? 167.408 142.159 164.763 1.00 53.30 88 GLU A CA 1
ATOM 693 C C . GLU A 1 130 ? 167.088 143.638 164.619 1.00 53.30 88 GLU A C 1
ATOM 694 O O . GLU A 1 130 ? 166.774 144.105 163.523 1.00 53.30 88 GLU A O 1
ATOM 700 N N . ALA A 1 131 ? 167.151 144.387 165.714 1.00 45.78 89 ALA A N 1
ATOM 701 C CA . ALA A 1 131 ? 166.903 145.816 165.649 1.00 45.78 89 ALA A CA 1
ATOM 702 C C . ALA A 1 131 ? 168.048 146.565 164.995 1.00 45.78 89 ALA A C 1
ATOM 703 O O . ALA A 1 131 ? 167.832 147.662 164.472 1.00 45.78 89 ALA A O 1
ATOM 705 N N . GLN A 1 132 ? 169.259 146.010 165.025 1.00 48.25 90 GLN A N 1
ATOM 706 C CA . GLN A 1 132 ? 170.367 146.609 164.298 1.00 48.25 90 GLN A CA 1
ATOM 707 C C . GLN A 1 132 ? 170.211 146.401 162.803 1.00 48.25 90 GLN A C 1
ATOM 708 O O . GLN A 1 132 ? 170.426 147.329 162.015 1.00 48.25 90 GLN A O 1
ATOM 714 N N . THR A 1 133 ? 169.798 145.199 162.392 1.00 45.96 91 THR A N 1
ATOM 715 C CA . THR A 1 133 ? 169.545 144.946 160.978 1.00 45.96 91 THR A CA 1
ATOM 716 C C . THR A 1 133 ? 168.298 145.642 160.458 1.00 45.96 91 THR A C 1
ATOM 717 O O . THR A 1 133 ? 168.089 145.652 159.246 1.00 45.96 91 THR A O 1
ATOM 721 N N . LEU A 1 134 ? 167.470 146.202 161.331 1.00 41.32 92 LEU A N 1
ATOM 722 C CA . LEU A 1 134 ? 166.246 146.859 160.908 1.00 41.32 92 LEU A CA 1
ATOM 723 C C . LEU A 1 134 ? 166.554 148.167 160.199 1.00 41.32 92 LEU A C 1
ATOM 724 O O . LEU A 1 134 ? 167.532 148.845 160.509 1.00 41.32 92 LEU A O 1
ATOM 729 N N . ASP A 1 135 ? 165.717 148.499 159.230 1.00 43.60 93 ASP A N 1
ATOM 730 C CA . ASP A 1 135 ? 165.743 149.809 158.606 1.00 43.60 93 ASP A CA 1
ATOM 731 C C . ASP A 1 135 ? 165.379 150.860 159.651 1.00 43.60 93 ASP A C 1
ATOM 732 O O . ASP A 1 135 ? 164.575 150.578 160.541 1.00 43.60 93 ASP A O 1
ATOM 737 N N . PRO A 1 136 ? 165.992 152.046 159.621 1.00 35.62 94 PRO A N 1
ATOM 738 C CA . PRO A 1 136 ? 165.536 153.123 160.509 1.00 35.62 94 PRO A CA 1
ATOM 739 C C . PRO A 1 136 ? 164.106 153.546 160.291 1.00 35.62 94 PRO A C 1
ATOM 740 O O . PRO A 1 136 ? 163.471 154.011 161.242 1.00 35.62 94 PRO A O 1
ATOM 744 N N . LYS A 1 137 ? 163.581 153.401 159.075 1.00 33.87 95 LYS A N 1
ATOM 745 C CA . LYS A 1 137 ? 162.162 153.626 158.845 1.00 33.87 95 LYS A CA 1
ATOM 746 C C . LYS A 1 137 ? 161.322 152.629 159.616 1.00 33.87 95 LYS A C 1
ATOM 747 O O . LYS A 1 137 ? 160.264 152.982 160.141 1.00 33.87 95 LYS A O 1
ATOM 753 N N . SER A 1 138 ? 161.782 151.379 159.696 1.00 32.24 96 SER A N 1
ATOM 754 C CA . SER A 1 138 ? 161.061 150.362 160.449 1.00 32.24 96 SER A CA 1
ATOM 755 C C . SER A 1 138 ? 160.997 150.710 161.923 1.00 32.24 96 SER A C 1
ATOM 756 O O . SER A 1 138 ? 159.925 150.652 162.526 1.00 32.24 96 SER A O 1
ATOM 759 N N . ARG A 1 139 ? 162.111 151.161 162.491 1.00 32.83 97 ARG A N 1
ATOM 760 C CA . ARG A 1 139 ? 162.157 151.511 163.903 1.00 32.83 97 ARG A CA 1
ATOM 761 C C . ARG A 1 139 ? 161.322 152.747 164.217 1.00 32.83 97 ARG A C 1
ATOM 762 O O . ARG A 1 139 ? 160.536 152.751 165.183 1.00 32.83 97 ARG A O 1
ATOM 770 N N . VAL A 1 140 ? 161.444 153.785 163.392 1.00 23.65 98 VAL A N 1
ATOM 771 C CA . VAL A 1 140 ? 160.706 155.013 163.642 1.00 23.65 98 VAL A CA 1
ATOM 772 C C . VAL A 1 140 ? 159.213 154.792 163.463 1.00 23.65 98 VAL A C 1
ATOM 773 O O . VAL A 1 140 ? 158.417 155.242 164.290 1.00 23.65 98 VAL A O 1
ATOM 777 N N . LEU A 1 141 ? 158.797 154.049 162.434 1.00 22.73 99 LEU A N 1
ATOM 778 C CA . LEU A 1 141 ? 157.367 153.836 162.279 1.00 22.73 99 LEU A CA 1
ATOM 779 C C . LEU A 1 141 ? 156.817 152.799 163.238 1.00 22.73 99 LEU A C 1
ATOM 780 O O . LEU A 1 141 ? 155.619 152.831 163.507 1.00 22.73 99 LEU A O 1
ATOM 785 N N . HIS A 1 142 ? 157.654 151.918 163.783 1.00 24.21 100 HIS A N 1
ATOM 786 C CA . HIS A 1 142 ? 157.241 151.102 164.917 1.00 24.21 100 HIS A CA 1
ATOM 787 C C . HIS A 1 142 ? 156.798 151.980 166.071 1.00 24.21 100 HIS A C 1
ATOM 788 O O . HIS A 1 142 ? 155.694 151.819 166.606 1.00 24.21 100 HIS A O 1
ATOM 795 N N . GLU A 1 143 ? 157.628 152.962 166.420 1.00 26.67 101 GLU A N 1
ATOM 796 C CA . GLU A 1 143 ? 157.293 153.824 167.548 1.00 26.67 101 GLU A CA 1
ATOM 797 C C . GLU A 1 143 ? 156.128 154.758 167.241 1.00 26.67 101 GLU A C 1
ATOM 798 O O . GLU A 1 143 ? 155.265 154.971 168.094 1.00 26.67 101 GLU A O 1
ATOM 804 N N . VAL A 1 144 ? 156.064 155.301 166.027 1.00 20.78 102 VAL A N 1
ATOM 805 C CA . VAL A 1 144 ? 154.972 156.199 165.661 1.00 20.78 102 VAL A CA 1
ATOM 806 C C . VAL A 1 144 ? 153.650 155.441 165.560 1.00 20.78 102 VAL A C 1
ATOM 807 O O . VAL A 1 144 ? 152.596 155.955 165.943 1.00 20.78 102 VAL A O 1
ATOM 811 N N . ALA A 1 145 ? 153.674 154.199 165.083 1.00 20.51 103 ALA A N 1
ATOM 812 C CA . ALA A 1 145 ? 152.442 153.431 164.984 1.00 20.51 103 ALA A CA 1
ATOM 813 C C . ALA A 1 145 ? 151.947 152.994 166.348 1.00 20.51 103 ALA A C 1
ATOM 814 O O . ALA A 1 145 ? 150.734 152.965 166.592 1.00 20.51 103 ALA A O 1
ATOM 816 N N . TYR A 1 146 ? 152.865 152.651 167.254 1.00 24.18 104 TYR A N 1
ATOM 817 C CA . TYR A 1 146 ? 152.449 152.371 168.620 1.00 24.18 104 TYR A CA 1
ATOM 818 C C . TYR A 1 146 ? 151.886 153.608 169.295 1.00 24.18 104 TYR A C 1
ATOM 819 O O . TYR A 1 146 ? 150.922 153.513 170.053 1.00 24.18 104 TYR A O 1
ATOM 828 N N . HIS A 1 147 ? 152.473 154.771 169.041 1.00 26.74 105 HIS A N 1
ATOM 829 C CA . HIS A 1 147 ? 151.934 155.991 169.615 1.00 26.74 105 HIS A CA 1
ATOM 830 C C . HIS A 1 147 ? 150.588 156.347 169.025 1.00 26.74 105 HIS A C 1
ATOM 831 O O . HIS A 1 147 ? 149.763 156.954 169.705 1.00 26.74 105 HIS A O 1
ATOM 838 N N . ALA A 1 148 ? 150.332 155.955 167.783 1.00 24.81 106 ALA A N 1
ATOM 839 C CA . ALA A 1 148 ? 149.022 156.196 167.196 1.00 24.81 106 ALA A CA 1
ATOM 840 C C . ALA A 1 148 ? 147.964 155.273 167.780 1.00 24.81 106 ALA A C 1
ATOM 841 O O . ALA A 1 148 ? 146.836 155.710 168.028 1.00 24.81 106 ALA A O 1
ATOM 843 N N . LEU A 1 149 ? 148.298 153.994 168.000 1.00 25.47 107 LEU A N 1
ATOM 844 C CA . LEU A 1 149 ? 147.382 153.120 168.733 1.00 25.47 107 LEU A CA 1
ATOM 845 C C . LEU A 1 149 ? 147.164 153.584 170.158 1.00 25.47 107 LEU A C 1
ATOM 846 O O . LEU A 1 149 ? 146.071 153.419 170.701 1.00 25.47 107 LEU A O 1
ATOM 851 N N . GLU A 1 150 ? 148.201 154.114 170.794 1.00 26.36 108 GLU A N 1
ATOM 852 C CA . GLU A 1 150 ? 148.058 154.634 172.142 1.00 26.36 108 GLU A CA 1
ATOM 853 C C . GLU A 1 150 ? 147.147 155.842 172.175 1.00 26.36 108 GLU A C 1
ATOM 854 O O . GLU A 1 150 ? 146.287 155.948 173.049 1.00 26.36 108 GLU A O 1
ATOM 860 N N . ASP A 1 151 ? 147.313 156.754 171.220 1.00 24.56 109 ASP A N 1
ATOM 861 C CA . ASP A 1 151 ? 146.451 157.920 171.131 1.00 24.56 109 ASP A CA 1
ATOM 862 C C . ASP A 1 151 ? 145.034 157.535 170.770 1.00 24.56 109 ASP A C 1
ATOM 863 O O . ASP A 1 151 ? 144.094 158.266 171.090 1.00 24.56 109 ASP A O 1
ATOM 868 N N . ALA A 1 152 ? 144.859 156.404 170.093 1.00 24.47 110 ALA A N 1
ATOM 869 C CA . ALA A 1 152 ? 143.525 155.911 169.811 1.00 24.47 110 ALA A CA 1
ATOM 870 C C . ALA A 1 152 ? 142.851 155.346 171.044 1.00 24.47 110 ALA A C 1
ATOM 871 O O . ALA A 1 152 ? 141.625 155.230 171.065 1.00 24.47 110 ALA A O 1
ATOM 873 N N . GLY A 1 153 ? 143.616 155.028 172.076 1.00 25.86 111 GLY A N 1
ATOM 874 C CA . GLY A 1 153 ? 143.112 154.318 173.220 1.00 25.86 111 GLY A CA 1
ATOM 875 C C . GLY A 1 153 ? 143.166 152.824 173.090 1.00 25.86 111 GLY A C 1
ATOM 876 O O . GLY A 1 153 ? 142.616 152.130 173.944 1.00 25.86 111 GLY A O 1
ATOM 877 N N . TYR A 1 154 ? 143.816 152.307 172.059 1.00 27.56 112 TYR A N 1
ATOM 878 C CA . TYR A 1 154 ? 143.823 150.890 171.737 1.00 27.56 112 TYR A CA 1
ATOM 879 C C . TYR A 1 154 ? 145.225 150.331 171.766 1.00 27.56 112 TYR A C 1
ATOM 880 O O . TYR A 1 154 ? 145.606 149.548 170.906 1.00 27.56 112 TYR A O 1
ATOM 889 N N . ALA A 1 155 ? 145.999 150.719 172.777 1.00 30.89 113 ALA A N 1
ATOM 890 C CA . ALA A 1 155 ? 147.421 150.408 172.786 1.00 30.89 113 ALA A CA 1
ATOM 891 C C . ALA A 1 155 ? 147.671 148.931 173.018 1.00 30.89 113 ALA A C 1
ATOM 892 O O . ALA A 1 155 ? 148.577 148.351 172.414 1.00 30.89 113 ALA A O 1
ATOM 894 N N . GLN A 1 156 ? 146.878 148.297 173.870 1.00 33.09 114 GLN A N 1
ATOM 895 C CA . GLN A 1 156 ? 147.006 146.862 174.049 1.00 33.09 114 GLN A CA 1
ATOM 896 C C . GLN A 1 156 ? 145.666 146.149 174.047 1.00 33.09 114 GLN A C 1
ATOM 897 O O . GLN A 1 156 ? 145.627 144.941 174.294 1.00 33.09 114 GLN A O 1
ATOM 903 N N . ARG A 1 157 ? 144.576 146.847 173.747 1.00 38.44 115 ARG A N 1
ATOM 904 C CA . ARG A 1 157 ? 143.268 146.209 173.653 1.00 38.44 115 ARG A CA 1
ATOM 905 C C . ARG A 1 157 ? 142.884 145.914 172.211 1.00 38.44 115 ARG A C 1
ATOM 906 O O . ARG A 1 157 ? 141.721 146.026 171.818 1.00 38.44 115 ARG A O 1
ATOM 914 N N . THR A 1 158 ? 143.851 145.517 171.397 1.00 46.01 116 THR A N 1
ATOM 915 C CA . THR A 1 158 ? 143.560 145.044 170.050 1.00 46.01 116 THR A CA 1
ATOM 916 C C . THR A 1 158 ? 143.457 143.516 170.069 1.00 46.01 116 THR A C 1
ATOM 917 O O . THR A 1 158 ? 144.399 142.775 169.774 1.00 46.01 116 THR A O 1
ATOM 921 N N . SER A 1 159 ? 142.293 143.044 170.508 1.00 56.56 117 SER A N 1
ATOM 922 C CA . SER A 1 159 ? 141.972 141.624 170.447 1.00 56.56 117 SER A CA 1
ATOM 923 C C . SER A 1 159 ? 140.672 141.360 169.711 1.00 56.56 117 SER A C 1
ATOM 924 O O . SER A 1 159 ? 140.651 140.583 168.749 1.00 56.56 117 SER A O 1
ATOM 927 N N . ASP A 1 160 ? 139.588 142.003 170.123 1.00 59.12 118 ASP A N 1
ATOM 928 C CA . ASP A 1 160 ? 138.318 141.847 169.437 1.00 59.12 118 ASP A CA 1
ATOM 929 C C . ASP A 1 160 ? 138.241 142.669 168.161 1.00 59.12 118 ASP A C 1
ATOM 930 O O . ASP A 1 160 ? 137.303 142.486 167.379 1.00 59.12 118 ASP A O 1
ATOM 935 N N . LEU A 1 161 ? 139.200 143.553 167.929 1.00 40.98 119 LEU A N 1
ATOM 936 C CA . LEU A 1 161 ? 139.211 144.407 166.758 1.00 40.98 119 LEU A CA 1
ATOM 937 C C . LEU A 1 161 ? 140.168 143.858 165.717 1.00 40.98 119 LEU A C 1
ATOM 938 O O . LEU A 1 161 ? 141.253 143.374 166.043 1.00 40.98 119 LEU A O 1
ATOM 943 N N . ILE A 1 162 ? 139.752 143.934 164.465 1.00 30.80 120 ILE A N 1
ATOM 944 C CA . ILE A 1 162 ? 140.617 143.632 163.338 1.00 30.80 120 ILE A CA 1
ATOM 945 C C . ILE A 1 162 ? 141.300 144.930 162.949 1.00 30.80 120 ILE A C 1
ATOM 946 O O . ILE A 1 162 ? 140.631 145.929 162.682 1.00 30.80 120 ILE A O 1
ATOM 951 N N . THR A 1 163 ? 142.627 144.929 162.931 1.00 26.55 121 THR A N 1
ATOM 952 C CA . THR A 1 163 ? 143.396 146.138 162.675 1.00 26.55 121 THR A CA 1
ATOM 953 C C . THR A 1 163 ? 144.311 145.912 161.491 1.00 26.55 121 THR A C 1
ATOM 954 O O . THR A 1 163 ? 145.202 145.064 161.547 1.00 26.55 121 THR A O 1
ATOM 958 N N . GLY A 1 164 ? 144.092 146.669 160.427 1.00 28.95 122 GLY A N 1
ATOM 959 C CA . GLY A 1 164 ? 144.921 146.597 159.246 1.00 28.95 122 GLY A CA 1
ATOM 960 C C . GLY A 1 164 ? 145.956 147.704 159.275 1.00 28.95 122 GLY A C 1
ATOM 961 O O . GLY A 1 164 ? 145.702 148.785 159.784 1.00 28.95 122 GLY A O 1
ATOM 962 N N . VAL A 1 165 ? 147.127 147.404 158.747 1.00 42.02 123 VAL A N 1
ATOM 963 C CA . VAL A 1 165 ? 148.220 148.353 158.668 1.00 42.02 123 VAL A CA 1
ATOM 964 C C . VAL A 1 165 ? 148.379 148.727 157.211 1.00 42.02 123 VAL A C 1
ATOM 965 O O . VAL A 1 165 ? 148.694 147.875 156.380 1.00 42.02 123 VAL A O 1
ATOM 969 N N . PHE A 1 166 ? 148.158 149.984 156.889 1.00 42.02 124 PHE A N 1
ATOM 970 C CA . PHE A 1 166 ? 148.291 150.458 155.526 1.00 42.02 124 PHE A CA 1
ATOM 971 C C . PHE A 1 166 ? 149.333 151.553 155.575 1.00 42.02 124 PHE A C 1
ATOM 972 O O . PHE A 1 166 ? 148.987 152.721 155.649 1.00 42.02 124 PHE A O 1
ATOM 980 N N . VAL A 1 167 ? 150.608 151.207 155.539 1.00 42.02 125 VAL A N 1
ATOM 981 C CA . VAL A 1 167 ? 151.621 152.242 155.612 1.00 42.02 125 VAL A CA 1
ATOM 982 C C . VAL A 1 167 ? 152.427 152.225 154.332 1.00 42.02 125 VAL A C 1
ATOM 983 O O . VAL A 1 167 ? 152.507 151.224 153.628 1.00 42.02 125 VAL A O 1
ATOM 987 N N . GLY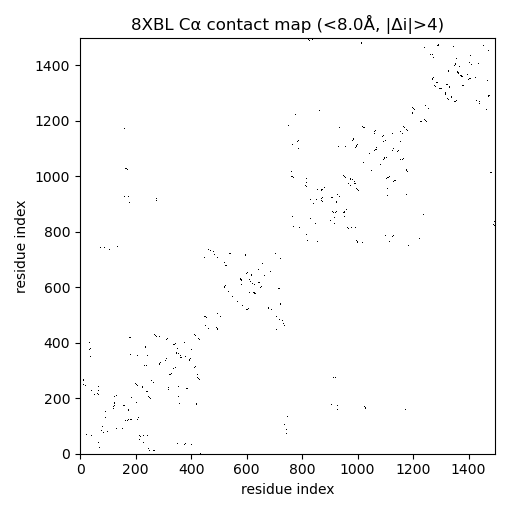 A 1 168 ? 153.017 153.375 154.022 1.00 26.66 126 GLY A N 1
ATOM 988 C CA . GLY A 1 168 ? 153.937 153.494 152.924 1.00 26.66 126 GLY A CA 1
ATOM 989 C C . GLY A 1 168 ? 155.309 153.863 153.448 1.00 26.66 126 GLY A C 1
ATOM 990 O O . GLY A 1 168 ? 155.499 154.114 154.633 1.00 26.66 126 GLY A O 1
ATOM 991 N N . ALA A 1 169 ? 156.274 153.859 152.544 1.00 24.36 127 ALA A N 1
ATOM 992 C CA . ALA A 1 169 ? 157.621 154.276 152.881 1.00 24.36 127 ALA A CA 1
ATOM 993 C C . ALA A 1 169 ? 158.309 154.676 151.602 1.00 24.36 127 ALA A C 1
ATOM 994 O O . ALA A 1 169 ? 158.252 153.946 150.614 1.00 24.36 127 ALA A O 1
ATOM 996 N N . SER A 1 170 ? 158.941 155.832 151.619 1.00 32.13 128 SER A N 1
ATOM 997 C CA . SER A 1 170 ? 159.811 156.204 150.527 1.00 32.13 128 SER A CA 1
ATOM 998 C C . SER A 1 170 ? 161.058 155.341 150.566 1.00 32.13 128 SER A C 1
ATOM 999 O O . SER A 1 170 ? 161.382 154.728 151.578 1.00 32.13 128 SER A O 1
ATOM 1002 N N . GLU A 1 171 ? 161.742 155.256 149.444 1.00 50.40 129 GLU A N 1
ATOM 1003 C CA . GLU A 1 171 ? 163.042 154.614 149.403 1.00 50.40 129 GLU A CA 1
ATOM 1004 C C . GLU A 1 171 ? 164.098 155.664 149.118 1.00 50.40 129 GLU A C 1
ATOM 1005 O O . GLU A 1 171 ? 163.957 156.458 148.182 1.00 50.40 129 GLU A O 1
ATOM 1011 N N . ASP A 1 172 ? 165.139 155.686 149.935 1.00 59.44 130 ASP A N 1
ATOM 1012 C CA . ASP A 1 172 ? 166.319 156.475 149.640 1.00 59.44 130 ASP A CA 1
ATOM 1013 C C . ASP A 1 172 ? 167.475 155.535 149.358 1.00 59.44 130 ASP A C 1
ATOM 1014 O O . ASP A 1 172 ? 167.635 154.508 150.024 1.00 59.44 130 ASP A O 1
ATOM 1019 N N . VAL A 1 173 ? 168.284 155.900 148.364 1.00 72.33 131 VAL A N 1
ATOM 1020 C CA . VAL A 1 173 ? 169.418 155.080 147.954 1.00 72.33 131 VAL A CA 1
ATOM 1021 C C . VAL A 1 173 ? 170.551 155.088 148.963 1.00 72.33 131 VAL A C 1
ATOM 1022 O O . VAL A 1 173 ? 171.479 154.281 148.844 1.00 72.33 131 VAL A O 1
ATOM 1026 N N . ASP A 1 174 ? 170.494 155.979 149.950 1.00 70.23 132 ASP A N 1
ATOM 1027 C CA . ASP A 1 174 ? 171.564 156.122 150.924 1.00 70.23 132 ASP A CA 1
ATOM 1028 C C . ASP A 1 174 ? 171.570 154.964 151.908 1.00 70.23 132 ASP A C 1
ATOM 1029 O O . ASP A 1 174 ? 172.632 154.415 152.232 1.00 70.23 132 ASP A O 1
ATOM 1034 N N . TRP A 1 175 ? 170.385 154.572 152.385 1.00 63.87 133 TRP A N 1
ATOM 1035 C CA . TRP A 1 175 ? 170.273 153.365 153.196 1.00 63.87 133 TRP A CA 1
ATOM 1036 C C . TRP A 1 175 ? 170.631 152.128 152.396 1.00 63.87 133 TRP A C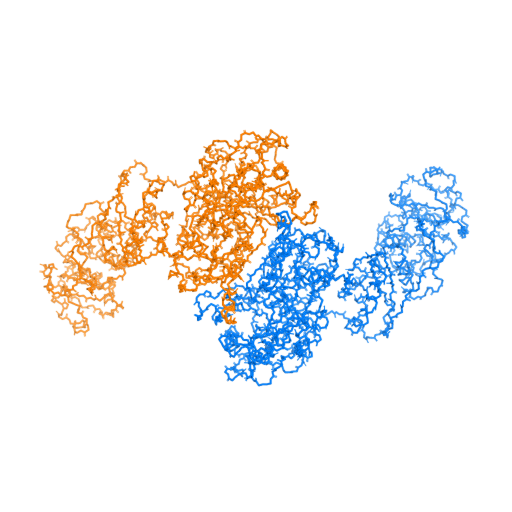 1
ATOM 1037 O O . TRP A 1 175 ? 171.196 151.184 152.950 1.00 63.87 133 TRP A O 1
ATOM 1048 N N . LEU A 1 176 ? 170.301 152.116 151.103 1.00 74.20 134 LEU A N 1
ATOM 1049 C CA . LEU A 1 176 ? 170.679 151.000 150.247 1.00 74.20 134 LEU A CA 1
ATOM 1050 C C . LEU A 1 176 ? 172.190 150.887 150.125 1.00 74.20 134 LEU A C 1
ATOM 1051 O O . LEU A 1 176 ? 172.740 149.789 150.250 1.00 74.20 134 LEU A O 1
ATOM 1056 N N . ARG A 1 177 ? 172.879 152.020 149.947 1.00 79.20 135 ARG A N 1
ATOM 1057 C CA . ARG A 1 177 ? 174.338 152.010 149.890 1.00 79.20 135 ARG A CA 1
ATOM 1058 C C . ARG A 1 177 ? 174.940 151.555 151.209 1.00 79.20 135 ARG A C 1
ATOM 1059 O O . ARG A 1 177 ? 175.862 150.732 151.220 1.00 79.20 135 ARG A O 1
ATOM 1067 N N . ARG A 1 178 ? 174.386 152.027 152.328 1.00 74.32 136 ARG A N 1
ATOM 1068 C CA . ARG A 1 178 ? 174.904 151.652 153.643 1.00 74.32 136 ARG A CA 1
ATOM 1069 C C . ARG A 1 178 ? 174.674 150.174 153.945 1.00 74.32 136 ARG A C 1
ATOM 1070 O O . ARG A 1 178 ? 175.600 149.462 154.345 1.00 74.32 136 ARG A O 1
ATOM 1078 N N . SER A 1 179 ? 173.448 149.693 153.751 1.00 81.09 137 SER A N 1
ATOM 1079 C CA . SER A 1 179 ? 173.094 148.343 154.164 1.00 81.09 137 SER A CA 1
ATOM 1080 C C . SER A 1 179 ? 173.625 147.292 153.202 1.00 81.09 137 SER A C 1
ATOM 1081 O O . SER A 1 179 ? 174.027 146.208 153.635 1.00 81.09 137 SER A O 1
ATOM 1084 N N . LEU A 1 180 ? 173.621 147.571 151.895 1.00 81.90 138 LEU A N 1
ATOM 1085 C CA . LEU A 1 180 ? 174.142 146.595 150.955 1.00 81.90 138 LEU A CA 1
ATOM 1086 C C . LEU A 1 180 ? 175.655 146.662 150.855 1.00 81.90 138 LEU A C 1
ATOM 1087 O O . LEU A 1 180 ? 176.288 145.660 150.514 1.00 81.90 138 LEU A O 1
ATOM 1092 N N . SER A 1 181 ? 176.256 147.813 151.161 1.00 89.49 139 SER A N 1
ATOM 1093 C CA . SER A 1 181 ? 177.701 147.940 151.060 1.00 89.49 139 SER A CA 1
ATOM 1094 C C . SER A 1 181 ? 178.437 147.225 152.180 1.00 89.49 139 SER A C 1
ATOM 1095 O O . SER A 1 181 ? 179.651 147.029 152.068 1.00 89.49 139 SER A O 1
ATOM 1098 N N . GLN A 1 182 ? 177.740 146.822 153.240 1.00 89.48 140 GLN A N 1
ATOM 1099 C CA . GLN A 1 182 ? 178.343 146.010 154.282 1.00 89.48 140 GLN A CA 1
ATOM 1100 C C . GLN A 1 182 ? 178.638 144.610 153.751 1.00 89.48 140 GLN A C 1
ATOM 1101 O O . GLN A 1 182 ? 178.132 144.196 152.703 1.00 89.48 140 GLN A O 1
ATOM 1107 N N . ILE A 1 183 ? 179.491 143.886 154.480 1.00 90.26 141 ILE A N 1
ATOM 1108 C CA . ILE A 1 183 ? 179.898 142.554 154.045 1.00 90.26 141 ILE A CA 1
ATOM 1109 C C . ILE A 1 183 ? 178.730 141.595 154.208 1.00 90.26 141 ILE A C 1
ATOM 1110 O O . ILE A 1 183 ? 178.105 141.528 155.274 1.00 90.26 141 ILE A O 1
ATOM 1115 N N . GLY A 1 184 ? 178.416 140.866 153.131 1.00 89.18 142 GLY A N 1
ATOM 1116 C CA . GLY A 1 184 ? 177.223 140.031 153.121 1.00 89.18 142 GLY A CA 1
ATOM 1117 C C . GLY A 1 184 ? 177.309 138.842 154.058 1.00 89.18 142 GLY A C 1
ATOM 1118 O O . GLY A 1 184 ? 176.329 138.489 154.719 1.00 89.18 142 GLY A O 1
ATOM 1119 N N . GLY A 1 185 ? 178.476 138.210 154.129 1.00 89.09 143 GLY A N 1
ATOM 1120 C CA . GLY A 1 185 ? 178.620 137.060 155.004 1.00 89.09 143 GLY A CA 1
ATOM 1121 C C . GLY A 1 185 ? 178.006 135.820 154.385 1.00 89.09 143 GLY A C 1
ATOM 1122 O O . GLY A 1 185 ? 178.373 135.400 153.282 1.00 89.09 143 GLY A O 1
ATOM 1123 N N . ASP A 1 186 ? 177.065 135.216 155.102 1.00 88.68 144 ASP A N 1
ATOM 1124 C CA . ASP A 1 186 ? 176.415 133.994 154.656 1.00 88.68 144 ASP A CA 1
ATOM 1125 C C . ASP A 1 186 ? 175.092 134.298 153.959 1.00 88.68 144 ASP A C 1
ATOM 1126 O O . ASP A 1 186 ? 174.632 135.441 153.905 1.00 88.68 144 ASP A O 1
ATOM 1131 N N . ALA A 1 187 ? 174.486 133.246 153.407 1.00 85.86 145 ALA A N 1
ATOM 1132 C CA . ALA A 1 187 ? 173.222 133.409 152.698 1.00 85.86 145 ALA A CA 1
ATOM 1133 C C . ALA A 1 187 ? 172.040 133.503 153.653 1.00 85.86 145 ALA A C 1
ATOM 1134 O O . ALA A 1 187 ? 171.033 134.136 153.320 1.00 85.86 145 ALA A O 1
ATOM 1136 N N . LEU A 1 188 ? 172.133 132.864 154.823 1.00 83.64 146 LEU A N 1
ATOM 1137 C CA . LEU A 1 188 ? 171.080 132.965 155.830 1.00 83.64 146 LEU A CA 1
ATOM 1138 C C . LEU A 1 188 ? 170.988 134.383 156.359 1.00 83.64 146 LEU A C 1
ATOM 1139 O O . LEU A 1 188 ? 169.889 134.934 156.508 1.00 83.64 146 LEU A O 1
ATOM 1144 N N . ASN A 1 189 ? 172.146 134.980 156.647 1.00 86.12 147 ASN A N 1
ATOM 1145 C CA . ASN A 1 189 ? 172.198 136.366 157.081 1.00 86.12 147 ASN A CA 1
ATOM 1146 C C . ASN A 1 189 ? 171.718 137.303 155.988 1.00 86.12 147 ASN A C 1
ATOM 1147 O O . ASN A 1 189 ? 171.083 138.315 156.284 1.00 86.12 147 ASN A O 1
ATOM 1152 N N . ARG A 1 190 ? 171.968 136.964 154.724 1.00 82.36 148 ARG A N 1
ATOM 1153 C CA . ARG A 1 190 ? 171.541 137.842 153.642 1.00 82.36 148 ARG A CA 1
ATOM 1154 C C . ARG A 1 190 ? 170.036 137.761 153.429 1.00 82.36 148 ARG A C 1
ATOM 1155 O O . ARG A 1 190 ? 169.386 138.779 153.161 1.00 82.36 148 ARG A O 1
ATOM 1163 N N . PHE A 1 191 ? 169.463 136.562 153.563 1.00 79.73 149 PHE A N 1
ATOM 1164 C CA . PHE A 1 191 ? 168.012 136.411 153.498 1.00 79.73 149 PHE A CA 1
ATOM 1165 C C . PHE A 1 191 ? 167.325 137.115 154.663 1.00 79.73 149 PHE A C 1
ATOM 1166 O O . PHE A 1 191 ? 166.320 137.810 154.469 1.00 79.73 149 PHE A O 1
ATOM 1174 N N . GLU A 1 192 ? 167.873 136.974 155.872 1.00 79.86 150 GLU A N 1
ATOM 1175 C CA . GLU A 1 192 ? 167.308 137.646 157.037 1.00 79.86 150 GLU A CA 1
ATOM 1176 C C . GLU A 1 192 ? 167.456 139.160 156.934 1.00 79.86 150 GLU A C 1
ATOM 1177 O O . GLU A 1 192 ? 166.558 139.903 157.341 1.00 79.86 150 GLU A O 1
ATOM 1183 N N . SER A 1 193 ? 168.570 139.635 156.377 1.00 78.43 151 SER A N 1
ATOM 1184 C CA . SER A 1 193 ? 168.768 141.065 156.192 1.00 78.43 151 SER A CA 1
ATOM 1185 C C . SER A 1 193 ? 167.848 141.630 155.121 1.00 78.43 151 SER A C 1
ATOM 1186 O O . SER A 1 193 ? 167.398 142.773 155.237 1.00 78.43 151 SER A O 1
ATOM 1189 N N . GLY A 1 194 ? 167.568 140.858 154.070 1.00 74.94 152 GLY A N 1
ATOM 1190 C CA . GLY A 1 194 ? 166.607 141.300 153.079 1.00 74.94 152 GLY A CA 1
ATOM 1191 C C . GLY A 1 194 ? 165.184 141.278 153.590 1.00 74.94 152 GLY A C 1
ATOM 1192 O O . GLY A 1 194 ? 164.345 142.055 153.126 1.00 74.94 152 GLY A O 1
ATOM 1193 N N . ILE A 1 195 ? 164.887 140.391 154.539 1.00 71.58 153 ILE A N 1
ATOM 1194 C CA . ILE A 1 195 ? 163.561 140.387 155.150 1.00 71.58 153 ILE A CA 1
ATOM 1195 C C . ILE A 1 195 ? 163.408 141.568 156.102 1.00 71.58 153 ILE A C 1
ATOM 1196 O O . ILE A 1 195 ? 162.468 142.360 155.991 1.00 71.58 153 ILE A O 1
ATOM 1201 N N . TYR A 1 196 ? 164.343 141.720 157.036 1.00 66.35 154 TYR A N 1
ATOM 1202 C CA . TYR A 1 196 ? 164.202 142.724 158.082 1.00 66.35 154 TYR A CA 1
ATOM 1203 C C . TYR A 1 196 ? 164.556 144.112 157.572 1.00 66.35 154 TYR A C 1
ATOM 1204 O O . TYR A 1 196 ? 163.816 145.073 157.798 1.00 66.35 154 TYR A O 1
ATOM 1213 N N . GLY A 1 197 ? 165.680 144.233 156.877 1.00 67.25 155 GLY A N 1
ATOM 1214 C CA . GLY A 1 197 ? 166.216 145.536 156.559 1.00 67.25 155 GLY A CA 1
ATOM 1215 C C . GLY A 1 197 ? 165.789 146.131 155.241 1.00 67.25 155 GLY A C 1
ATOM 1216 O O . GLY A 1 197 ? 166.576 146.825 154.597 1.00 67.25 155 GLY A O 1
ATOM 1217 N N . HIS A 1 198 ? 164.551 145.897 154.828 1.00 50.24 156 HIS A N 1
ATOM 1218 C CA . HIS A 1 198 ? 164.008 146.602 153.682 1.00 50.24 156 HIS A CA 1
ATOM 1219 C C . HIS A 1 198 ? 162.665 147.205 154.053 1.00 50.24 156 HIS A C 1
ATOM 1220 O O . HIS A 1 198 ? 161.910 146.636 154.840 1.00 50.24 156 HIS A O 1
ATOM 1227 N N . LYS A 1 199 ? 162.374 148.366 153.463 1.00 34.37 157 LYS A N 1
ATOM 1228 C CA . LYS A 1 199 ? 161.160 149.100 153.790 1.00 34.37 157 LYS A CA 1
ATOM 1229 C C . LYS A 1 199 ? 159.916 148.419 153.250 1.00 34.37 157 LYS A C 1
ATOM 1230 O O . LYS A 1 199 ? 158.810 148.722 153.711 1.00 34.37 157 LYS A O 1
ATOM 1236 N N . ASP A 1 200 ? 160.090 147.509 152.292 1.00 35.77 158 ASP A N 1
ATOM 1237 C CA . ASP A 1 200 ? 158.981 146.801 151.670 1.00 35.77 158 ASP A CA 1
ATOM 1238 C C . ASP A 1 200 ? 158.195 145.991 152.686 1.00 35.77 158 ASP A C 1
ATOM 1239 O O . ASP A 1 200 ? 156.965 145.920 152.620 1.00 35.77 158 ASP A O 1
ATOM 1244 N N . LEU A 1 201 ? 158.885 145.389 153.647 1.00 33.31 159 LEU A N 1
ATOM 1245 C CA . LEU A 1 201 ? 158.241 144.643 154.714 1.00 33.31 159 LEU A CA 1
ATOM 1246 C C . LEU A 1 201 ? 157.986 145.488 155.941 1.00 33.31 159 LEU A C 1
ATOM 1247 O O . LEU A 1 201 ? 157.955 144.948 157.044 1.00 33.31 159 LEU A O 1
ATOM 1252 N N . LEU A 1 202 ? 157.822 146.801 155.779 1.00 27.61 160 LEU A N 1
ATOM 1253 C CA . LEU A 1 202 ? 157.604 147.683 156.921 1.00 27.61 160 LEU A CA 1
ATOM 1254 C C . LEU A 1 202 ? 156.283 147.396 157.618 1.00 27.61 160 LEU A C 1
ATOM 1255 O O . LEU A 1 202 ? 156.244 147.220 158.842 1.00 27.61 160 LEU A O 1
ATOM 1260 N N . ALA A 1 203 ? 155.195 147.343 156.847 1.00 26.36 161 ALA A N 1
ATOM 1261 C CA . ALA A 1 203 ? 153.859 147.191 157.405 1.00 26.36 161 ALA A CA 1
ATOM 1262 C C . ALA A 1 203 ? 153.702 145.858 158.104 1.00 26.36 161 ALA A C 1
ATOM 1263 O O . ALA A 1 203 ? 153.030 145.757 159.130 1.00 26.36 161 ALA A O 1
ATOM 1265 N N . HIS A 1 204 ? 154.343 144.835 157.575 1.00 28.00 162 HIS A N 1
ATOM 1266 C CA . HIS A 1 204 ? 154.246 143.505 158.129 1.00 28.00 162 HIS A CA 1
ATOM 1267 C C . HIS A 1 204 ? 155.060 143.361 159.393 1.00 28.00 162 HIS A C 1
ATOM 1268 O O . HIS A 1 204 ? 154.658 142.626 160.292 1.00 28.00 162 HIS A O 1
ATOM 1275 N N . LEU A 1 205 ? 156.168 144.085 159.503 1.00 27.05 163 LEU A N 1
ATOM 1276 C CA . LEU A 1 205 ? 156.896 144.135 160.761 1.00 27.05 163 LEU A CA 1
ATOM 1277 C C . LEU A 1 205 ? 156.101 144.859 161.832 1.00 27.05 163 LEU A C 1
ATOM 1278 O O . LEU A 1 205 ? 156.078 144.423 162.986 1.00 27.05 163 LEU A O 1
ATOM 1283 N N . ILE A 1 206 ? 155.449 145.966 161.466 1.00 24.40 164 ILE A N 1
ATOM 1284 C CA . ILE A 1 206 ? 154.614 146.704 162.412 1.00 24.40 164 ILE A CA 1
ATOM 1285 C C . ILE A 1 206 ? 153.454 145.845 162.884 1.00 24.40 164 ILE A C 1
ATOM 1286 O O . ILE A 1 206 ? 153.162 145.780 164.079 1.00 24.40 164 ILE A O 1
ATOM 1291 N N . ALA A 1 207 ? 152.814 145.133 161.962 1.00 27.50 165 ALA A N 1
ATOM 1292 C CA . ALA A 1 207 ? 151.712 144.249 162.315 1.00 27.50 165 ALA A CA 1
ATOM 1293 C C . ALA A 1 207 ? 152.174 143.069 163.149 1.00 27.50 165 ALA A C 1
ATOM 1294 O O . ALA A 1 207 ? 151.456 142.628 164.046 1.00 27.50 165 ALA A O 1
ATOM 1296 N N . TYR A 1 208 ? 153.356 142.535 162.867 1.00 32.17 166 TYR A N 1
ATOM 1297 C CA . TYR A 1 208 ? 153.845 141.408 163.642 1.00 32.17 166 TYR A CA 1
ATOM 1298 C C . TYR A 1 208 ? 154.215 141.827 165.053 1.00 32.17 166 TYR A C 1
ATOM 1299 O O . TYR A 1 208 ? 153.971 141.084 166.005 1.00 32.17 166 TYR A O 1
ATOM 1308 N N . SER A 1 209 ? 154.799 143.009 165.215 1.00 26.61 167 SER A N 1
ATOM 1309 C CA . SER A 1 209 ? 155.163 143.450 166.553 1.00 26.61 167 SER A CA 1
ATOM 1310 C C . SER A 1 209 ? 153.948 143.887 167.355 1.00 26.61 167 SER A C 1
ATOM 1311 O O . SER A 1 209 ? 153.875 143.621 168.556 1.00 26.61 167 SER A O 1
ATOM 1314 N N . LEU A 1 210 ? 152.990 144.553 166.727 1.00 24.10 168 LEU A N 1
ATOM 1315 C CA . LEU A 1 210 ? 151.829 145.041 167.448 1.00 24.10 168 LEU A CA 1
ATOM 1316 C C . LEU A 1 210 ? 150.678 144.050 167.457 1.00 24.10 168 LEU A C 1
ATOM 1317 O O . LEU A 1 210 ? 149.615 144.386 167.985 1.00 24.10 168 LEU A O 1
ATOM 1322 N N . ASN A 1 211 ? 150.874 142.858 166.883 1.00 28.10 169 ASN A N 1
ATOM 1323 C CA . ASN A 1 211 ? 149.889 141.773 166.832 1.00 28.10 169 ASN A CA 1
ATOM 1324 C C . ASN A 1 211 ? 148.603 142.218 166.149 1.00 28.10 169 ASN A C 1
ATOM 1325 O O . ASN A 1 211 ? 147.507 142.103 166.695 1.00 28.10 169 ASN A O 1
ATOM 1330 N N . LEU A 1 212 ? 148.749 142.740 164.939 1.00 25.29 170 LEU A N 1
ATOM 1331 C CA . LEU A 1 212 ? 147.634 143.220 164.140 1.00 25.29 170 LEU A CA 1
ATOM 1332 C C . LEU A 1 212 ? 147.389 142.237 163.008 1.00 25.29 170 LEU A C 1
ATOM 1333 O O . LEU A 1 212 ? 148.313 141.900 162.270 1.00 25.29 170 LEU A O 1
ATOM 1338 N N . ASN A 1 213 ? 146.154 141.773 162.878 1.00 23.44 171 ASN A N 1
ATOM 1339 C CA . ASN A 1 213 ? 145.825 140.674 161.985 1.00 23.44 171 ASN A CA 1
ATOM 1340 C C . ASN A 1 213 ? 144.757 141.065 160.979 1.00 23.44 171 ASN A C 1
ATOM 1341 O O . ASN A 1 213 ? 143.847 140.297 160.688 1.00 23.44 171 ASN A O 1
ATOM 1346 N N . GLY A 1 214 ? 144.850 142.265 160.436 1.00 23.22 172 GLY A N 1
ATOM 1347 C CA . GLY A 1 214 ? 143.926 142.704 159.428 1.00 23.22 172 GLY A CA 1
ATOM 1348 C C . GLY A 1 214 ? 144.593 142.739 158.079 1.00 23.22 172 GLY A C 1
ATOM 1349 O O . GLY A 1 214 ? 145.600 142.071 157.852 1.00 23.22 172 GLY A O 1
ATOM 1350 N N . PRO A 1 215 ? 144.053 143.514 157.162 1.00 29.10 173 PRO A N 1
ATOM 1351 C CA . PRO A 1 215 ? 144.695 143.666 155.860 1.00 29.10 173 PRO A CA 1
ATOM 1352 C C . PRO A 1 215 ? 145.949 144.501 155.947 1.00 29.10 173 PRO A C 1
ATOM 1353 O O . PRO A 1 215 ? 145.861 145.713 156.115 1.00 29.10 173 PRO A O 1
ATOM 1357 N N . VAL A 1 216 ? 147.113 143.890 155.817 1.00 42.02 174 VAL A N 1
ATOM 1358 C CA . VAL A 1 216 ? 148.376 144.578 156.019 1.00 42.02 174 VAL A CA 1
ATOM 1359 C C . VAL A 1 216 ? 149.031 144.778 154.665 1.00 42.02 174 VAL A C 1
ATOM 1360 O O . VAL A 1 216 ? 149.515 143.822 154.055 1.00 42.02 174 VAL A O 1
ATOM 1364 N N . TYR A 1 217 ? 149.051 146.016 154.190 1.00 42.02 175 TYR A N 1
ATOM 1365 C CA . TYR A 1 217 ? 149.617 146.354 152.896 1.00 42.02 175 TYR A CA 1
ATOM 1366 C C . TYR A 1 217 ? 150.711 147.380 153.073 1.00 42.02 175 TYR A C 1
ATOM 1367 O O . TYR A 1 217 ? 150.624 148.239 153.946 1.00 42.02 175 TYR A O 1
ATOM 1376 N N . SER A 1 218 ? 151.716 147.309 152.228 1.00 27.68 176 SER A N 1
ATOM 1377 C CA . SER A 1 218 ? 152.766 148.311 152.178 1.00 27.68 176 SER A CA 1
ATOM 1378 C C . SER A 1 218 ? 152.631 149.021 150.841 1.00 27.68 176 SER A C 1
ATOM 1379 O O . SER A 1 218 ? 153.050 148.498 149.813 1.00 27.68 176 SER A O 1
ATOM 1382 N N . LEU A 1 219 ? 152.052 150.211 150.858 1.00 26.08 177 LEU A N 1
ATOM 1383 C CA . LEU A 1 219 ? 151.677 150.929 149.653 1.00 26.08 177 LEU A CA 1
ATOM 1384 C C . LEU A 1 219 ? 152.787 151.856 149.191 1.00 26.08 177 LEU A C 1
ATOM 1385 O O . LEU A 1 219 ? 153.769 152.081 149.891 1.00 26.08 177 LEU A O 1
ATOM 1390 N N . TYR A 1 220 ? 152.602 152.410 147.994 1.00 25.91 178 TYR A N 1
ATOM 1391 C CA . TYR A 1 220 ? 153.469 153.462 147.467 1.00 25.91 178 TYR A CA 1
ATOM 1392 C C . TYR A 1 220 ? 152.782 154.165 146.312 1.00 25.91 178 TYR A C 1
ATOM 1393 O O . TYR A 1 220 ? 152.408 153.511 145.343 1.00 25.91 178 TYR A O 1
ATOM 1402 N N . THR A 1 221 ? 152.587 155.488 146.414 1.00 24.96 179 THR A N 1
ATOM 1403 C CA . THR A 1 221 ? 152.267 156.329 145.262 1.00 24.96 179 THR A CA 1
ATOM 1404 C C . THR A 1 221 ? 153.095 157.614 145.228 1.00 24.96 179 THR A C 1
ATOM 1405 O O . THR A 1 221 ? 152.693 158.573 144.563 1.00 24.96 179 THR A O 1
ATOM 1409 N N . SER A 1 222 ? 154.174 157.678 146.008 1.00 27.82 180 SER A N 1
ATOM 1410 C CA . SER A 1 222 ? 155.353 158.546 145.934 1.00 27.82 180 SER A CA 1
ATOM 1411 C C . SER A 1 222 ? 155.270 159.996 146.385 1.00 27.82 180 SER A C 1
ATOM 1412 O O . SER A 1 222 ? 156.314 160.591 146.651 1.00 27.82 180 SER A O 1
ATOM 1415 N N . CYS A 1 223 ? 154.107 160.587 146.471 1.00 26.26 181 CYS A N 1
ATOM 1416 C CA . CYS A 1 223 ? 153.913 161.788 147.278 1.00 26.26 181 CYS A CA 1
ATOM 1417 C C . CYS A 1 223 ? 152.562 161.800 147.948 1.00 26.26 181 CYS A C 1
ATOM 1418 O O . CYS A 1 223 ? 152.399 162.456 148.979 1.00 26.26 181 CYS A O 1
ATOM 1421 N N . SER A 1 224 ? 151.588 161.109 147.377 1.00 24.09 182 SER A N 1
ATOM 1422 C CA . SER A 1 224 ? 150.297 160.851 147.971 1.00 24.09 182 SER A CA 1
ATOM 1423 C C . SER A 1 224 ? 150.260 159.475 148.579 1.00 24.09 182 SER A C 1
ATOM 1424 O O . SER A 1 224 ? 149.219 158.831 148.554 1.00 24.09 182 SER A O 1
ATOM 1427 N N . THR A 1 225 ? 151.415 158.978 149.017 1.00 22.74 183 THR A N 1
ATOM 1428 C CA . THR A 1 225 ? 151.530 157.600 149.470 1.00 22.74 183 THR A CA 1
ATOM 1429 C C . THR A 1 225 ? 150.681 157.366 150.695 1.00 22.74 183 THR A C 1
ATOM 1430 O O . THR A 1 225 ? 149.962 156.372 150.784 1.00 22.74 183 THR A O 1
ATOM 1434 N N . SER A 1 226 ? 150.674 158.319 151.607 1.00 20.57 184 SER A N 1
ATOM 1435 C CA . SER A 1 226 ? 149.959 158.145 152.848 1.00 20.57 184 SER A CA 1
ATOM 1436 C C . SER A 1 226 ? 148.526 158.652 152.828 1.00 20.57 184 SER A C 1
ATOM 1437 O O . SER A 1 226 ? 147.718 158.135 153.595 1.00 20.57 184 SER A O 1
ATOM 1440 N N . LEU A 1 227 ? 148.143 159.586 151.954 1.00 23.30 185 LEU A N 1
ATOM 1441 C CA . LEU A 1 227 ? 146.707 159.679 151.720 1.00 23.30 185 LEU A CA 1
ATOM 1442 C C . LEU A 1 227 ? 146.157 158.555 150.864 1.00 23.30 185 LEU A C 1
ATOM 1443 O O . LEU A 1 227 ? 144.981 158.240 150.992 1.00 23.30 185 LEU A O 1
ATOM 1448 N N . SER A 1 228 ? 146.954 157.950 149.994 1.00 25.04 186 SER A N 1
ATOM 1449 C CA . SER A 1 228 ? 146.516 156.739 149.320 1.00 25.04 186 SER A CA 1
ATOM 1450 C C . SER A 1 228 ? 146.358 155.605 150.306 1.00 25.04 186 SER A C 1
ATOM 1451 O O . SER A 1 228 ? 145.423 154.813 150.207 1.00 25.04 186 SER A O 1
ATOM 1454 N N . ALA A 1 229 ? 147.278 155.515 151.255 1.00 23.80 187 ALA A N 1
ATOM 1455 C CA . ALA A 1 229 ? 147.185 154.542 152.325 1.00 23.80 187 ALA A CA 1
ATOM 1456 C C . ALA A 1 229 ? 145.987 154.811 153.214 1.00 23.80 187 ALA A C 1
ATOM 1457 O O . ALA A 1 229 ? 145.304 153.880 153.638 1.00 23.80 187 ALA A O 1
ATOM 1459 N N . THR A 1 230 ? 145.698 156.081 153.486 1.00 20.93 188 THR A N 1
ATOM 1460 C CA . THR A 1 230 ? 144.492 156.442 154.219 1.00 20.93 188 THR A CA 1
ATOM 1461 C C . THR A 1 230 ? 143.230 156.145 153.425 1.00 20.93 188 THR A C 1
ATOM 1462 O O . THR A 1 230 ? 142.221 155.760 154.006 1.00 20.93 188 THR A O 1
ATOM 1466 N N . HIS A 1 231 ? 143.275 156.289 152.104 1.00 31.94 189 HIS A N 1
ATOM 1467 C CA . HIS A 1 231 ? 142.137 155.955 151.255 1.00 31.94 189 HIS A CA 1
ATOM 1468 C C . HIS A 1 231 ? 141.869 154.459 151.229 1.00 31.94 189 HIS A C 1
ATOM 1469 O O . HIS A 1 231 ? 140.718 154.034 151.304 1.00 31.94 189 HIS A O 1
ATOM 1476 N N . ILE A 1 232 ? 142.917 153.651 151.114 1.00 22.71 190 ILE A N 1
ATOM 1477 C CA . ILE A 1 232 ? 142.769 152.201 151.188 1.00 22.71 190 ILE A CA 1
ATOM 1478 C C . ILE A 1 232 ? 142.325 151.771 152.575 1.00 22.71 190 ILE A C 1
ATOM 1479 O O . ILE A 1 232 ? 141.532 150.838 152.716 1.00 22.71 190 ILE A O 1
ATOM 1484 N N . ALA A 1 233 ? 142.789 152.464 153.614 1.00 22.68 191 ALA A N 1
ATOM 1485 C CA . ALA A 1 233 ? 142.311 152.203 154.962 1.00 22.68 191 ALA A CA 1
ATOM 1486 C C . ALA A 1 233 ? 140.831 152.512 155.102 1.00 22.68 191 ALA A C 1
ATOM 1487 O O . ALA A 1 233 ? 140.083 151.710 155.655 1.00 22.68 191 ALA A O 1
ATOM 1489 N N . CYS A 1 234 ? 140.390 153.655 154.572 1.00 24.97 192 CYS A N 1
ATOM 1490 C CA . CYS A 1 234 ? 138.984 154.033 154.631 1.00 24.97 192 CYS A CA 1
ATOM 1491 C C . CYS A 1 234 ? 138.116 153.064 153.854 1.00 24.97 192 CYS A C 1
ATOM 1492 O O . CYS A 1 234 ? 137.047 152.679 154.321 1.00 24.97 192 CYS A O 1
ATOM 1495 N N . ARG A 1 235 ? 138.564 152.643 152.675 1.00 25.41 193 ARG A N 1
ATOM 1496 C CA . ARG A 1 235 ? 137.802 151.684 151.887 1.00 25.41 193 ARG A CA 1
ATOM 1497 C C . ARG A 1 235 ? 137.769 150.316 152.544 1.00 25.41 193 ARG A C 1
ATOM 1498 O O . ARG A 1 235 ? 136.742 149.637 152.514 1.00 25.41 193 ARG A O 1
ATOM 1506 N N . SER A 1 236 ? 138.874 149.898 153.149 1.00 26.46 194 SER A N 1
ATOM 1507 C CA . SER A 1 236 ? 138.922 148.606 153.809 1.00 26.46 194 SER A CA 1
ATOM 1508 C C . SER A 1 236 ? 138.123 148.601 155.095 1.00 26.46 194 SER A C 1
ATOM 1509 O O . SER A 1 236 ? 137.740 147.534 155.576 1.00 26.46 194 SER A O 1
ATOM 1512 N N . LEU A 1 237 ? 137.893 149.769 155.683 1.00 26.78 195 LEU A N 1
ATOM 1513 C CA . LEU A 1 237 ? 137.007 149.854 156.833 1.00 26.78 195 LEU A CA 1
ATOM 1514 C C . LEU A 1 237 ? 135.554 149.911 156.413 1.00 26.78 195 LEU A C 1
ATOM 1515 O O . LEU A 1 237 ? 134.707 149.281 157.047 1.00 26.78 195 LEU A O 1
ATOM 1520 N N . LEU A 1 238 ? 135.246 150.671 155.362 1.00 24.09 196 LEU A N 1
ATOM 1521 C CA . LEU A 1 238 ? 133.875 150.768 154.884 1.00 24.09 196 LEU A CA 1
ATOM 1522 C C . LEU A 1 238 ? 133.389 149.459 154.299 1.00 24.09 196 LEU A C 1
ATOM 1523 O O . LEU A 1 238 ? 132.190 149.177 154.331 1.00 24.09 196 LEU A O 1
ATOM 1528 N N . PHE A 1 239 ? 134.291 148.658 153.745 1.00 28.26 197 PHE A N 1
ATOM 1529 C CA . PHE A 1 239 ? 133.905 147.307 153.383 1.00 28.26 197 PHE A CA 1
ATOM 1530 C C . PHE A 1 239 ? 133.759 146.435 154.613 1.00 28.26 197 PHE A C 1
ATOM 1531 O O . PHE A 1 239 ? 132.986 145.477 154.603 1.00 28.26 197 PHE A O 1
ATOM 1539 N N . GLY A 1 240 ? 134.471 146.753 155.679 1.00 26.72 198 GLY A N 1
ATOM 1540 C CA . GLY A 1 240 ? 134.398 145.960 156.878 1.00 26.72 198 GLY A CA 1
ATOM 1541 C C . GLY A 1 240 ? 135.432 144.876 156.980 1.00 26.72 198 GLY A C 1
ATOM 1542 O O . GLY A 1 240 ? 135.214 143.906 157.707 1.00 26.72 198 GLY A O 1
ATOM 1543 N N . GLU A 1 241 ? 136.542 144.994 156.256 1.00 31.85 199 GLU A N 1
ATOM 1544 C CA . GLU A 1 241 ? 137.607 144.012 156.384 1.00 31.85 199 GLU A CA 1
ATOM 1545 C C . GLU A 1 241 ? 138.305 144.134 157.722 1.00 31.85 199 GLU A C 1
ATOM 1546 O O . GLU A 1 241 ? 138.727 143.131 158.304 1.00 31.85 199 GLU A O 1
ATOM 1552 N N . CYS A 1 242 ? 138.454 145.353 158.213 1.00 27.18 200 CYS A N 1
ATOM 1553 C CA . CYS A 1 242 ? 139.070 145.606 159.495 1.00 27.18 200 CYS A CA 1
ATOM 1554 C C . CYS A 1 242 ? 138.189 146.567 160.268 1.00 27.18 200 CYS A C 1
ATOM 1555 O O . CYS A 1 242 ? 137.358 147.272 159.699 1.00 27.18 200 CYS A O 1
ATOM 1558 N N . ASP A 1 243 ? 138.358 146.563 161.583 1.00 27.89 201 ASP A N 1
ATOM 1559 C CA . ASP A 1 243 ? 137.640 147.483 162.445 1.00 27.89 201 ASP A CA 1
ATOM 1560 C C . ASP A 1 243 ? 138.471 148.682 162.842 1.00 27.89 201 ASP A C 1
ATOM 1561 O O . ASP A 1 243 ? 137.919 149.766 163.032 1.00 27.89 201 ASP A O 1
ATOM 1566 N N . LEU A 1 244 ? 139.780 148.509 162.955 1.00 26.83 202 LEU A N 1
ATOM 1567 C CA . LEU A 1 244 ? 140.736 149.589 163.086 1.00 26.83 202 LEU A CA 1
ATOM 1568 C C . LEU A 1 244 ? 141.634 149.600 161.863 1.00 26.83 202 LEU A C 1
ATOM 1569 O O . LEU A 1 244 ? 141.767 148.604 161.163 1.00 26.83 202 LEU A O 1
ATOM 1574 N N . ALA A 1 245 ? 142.270 150.727 161.610 1.00 27.56 203 ALA A N 1
ATOM 1575 C CA . ALA A 1 245 ? 143.189 150.811 160.493 1.00 27.56 203 ALA A CA 1
ATOM 1576 C C . ALA A 1 245 ? 144.286 151.795 160.825 1.00 27.56 203 ALA A C 1
ATOM 1577 O O . ALA A 1 245 ? 144.005 152.946 161.142 1.00 27.56 203 ALA A O 1
ATOM 1579 N N . LEU A 1 246 ? 145.523 151.349 160.740 1.00 42.02 204 LEU A N 1
ATOM 1580 C CA . LEU A 1 246 ? 146.680 152.216 160.864 1.00 42.02 204 LEU A CA 1
ATOM 1581 C C . LEU A 1 246 ? 147.077 152.632 159.464 1.00 42.02 204 LEU A C 1
ATOM 1582 O O . LEU A 1 246 ? 147.375 151.782 158.630 1.00 42.02 204 LEU A O 1
ATOM 1587 N N . ALA A 1 247 ? 147.077 153.924 159.203 1.00 42.02 205 ALA A N 1
ATOM 1588 C CA . ALA A 1 247 ? 147.418 154.431 157.892 1.00 42.02 205 ALA A CA 1
ATOM 1589 C C . ALA A 1 247 ? 148.483 155.499 158.021 1.00 42.02 205 ALA A C 1
ATOM 1590 O O . ALA A 1 247 ? 148.480 156.279 158.962 1.00 42.02 205 ALA A O 1
ATOM 1592 N N . GLY A 1 248 ? 149.392 155.544 157.065 1.00 23.03 206 GLY A N 1
ATOM 1593 C CA . GLY A 1 248 ? 150.303 156.665 156.998 1.00 23.03 206 GLY A CA 1
ATOM 1594 C C . GLY A 1 248 ? 151.750 156.271 156.883 1.00 23.03 206 GLY A C 1
ATOM 1595 O O . GLY A 1 248 ? 152.173 155.298 157.489 1.00 23.03 206 GLY A O 1
ATOM 1596 N N . GLY A 1 249 ? 152.537 157.048 156.151 1.00 17.90 207 GLY A N 1
ATOM 1597 C CA . GLY A 1 249 ? 153.854 156.640 155.737 1.00 17.90 207 GLY A CA 1
ATOM 1598 C C . GLY A 1 249 ? 154.983 157.316 156.480 1.00 17.90 207 GLY A C 1
ATOM 1599 O O . GLY A 1 249 ? 154.791 158.002 157.480 1.00 17.90 207 GLY A O 1
ATOM 1600 N N . ILE A 1 250 ? 156.184 157.120 155.952 1.00 20.75 208 ILE A N 1
ATOM 1601 C CA . ILE A 1 250 ? 157.406 157.562 156.605 1.00 20.75 208 ILE A CA 1
ATOM 1602 C C . ILE A 1 250 ? 158.478 157.773 155.548 1.00 20.75 208 ILE A C 1
ATOM 1603 O O . ILE A 1 250 ? 158.572 157.013 154.586 1.00 20.75 208 ILE A O 1
ATOM 1608 N N . THR A 1 251 ? 159.260 158.839 155.699 1.00 25.90 209 THR A N 1
ATOM 1609 C CA . THR A 1 251 ? 160.494 159.019 154.947 1.00 25.90 209 THR A CA 1
ATOM 1610 C C . THR A 1 251 ? 161.622 159.313 155.910 1.00 25.90 209 THR A C 1
ATOM 1611 O O . THR A 1 251 ? 161.541 160.267 156.684 1.00 25.90 209 THR A O 1
ATOM 1615 N N . ILE A 1 252 ? 162.676 158.522 155.846 1.00 35.64 210 ILE A N 1
ATOM 1616 C CA . ILE A 1 252 ? 163.930 158.839 156.499 1.00 35.64 210 ILE A CA 1
ATOM 1617 C C . ILE A 1 252 ? 164.975 158.881 155.400 1.00 35.64 210 ILE A C 1
ATOM 1618 O O . ILE A 1 252 ? 165.269 157.850 154.786 1.00 35.64 210 ILE A O 1
ATOM 1623 N N . ASP A 1 253 ? 165.565 160.051 155.184 1.00 47.14 211 ASP A N 1
ATOM 1624 C CA . ASP A 1 253 ? 166.670 160.135 154.252 1.00 47.14 211 ASP A CA 1
ATOM 1625 C C . ASP A 1 253 ? 167.843 159.791 155.131 1.00 47.14 211 ASP A C 1
ATOM 1626 O O . ASP A 1 253 ? 168.338 160.656 155.854 1.00 47.14 211 ASP A O 1
ATOM 1631 N N . LEU A 1 254 ? 168.275 158.535 155.109 1.00 55.00 212 LEU A N 1
ATOM 1632 C CA . LEU A 1 254 ? 169.355 158.079 155.999 1.00 55.00 212 LEU A CA 1
ATOM 1633 C C . LEU A 1 254 ? 170.316 159.172 156.513 1.00 55.00 212 LEU A C 1
ATOM 1634 O O . LEU A 1 254 ? 170.429 159.360 157.723 1.00 55.00 212 LEU A O 1
ATOM 1639 N N . PRO A 1 255 ? 171.006 159.887 155.610 1.00 57.78 213 PRO A N 1
ATOM 1640 C CA . PRO A 1 255 ? 171.877 160.946 156.127 1.00 57.78 213 PRO A CA 1
ATOM 1641 C C . PRO A 1 255 ? 171.098 162.063 156.811 1.00 57.78 213 PRO A C 1
ATOM 1642 O O . PRO A 1 255 ? 170.712 163.029 156.152 1.00 57.78 213 PRO A O 1
ATOM 1646 N N . GLN A 1 256 ? 170.868 161.944 158.115 1.00 55.75 214 GLN A N 1
ATOM 1647 C CA . GLN A 1 256 ? 170.194 163.008 158.832 1.00 55.75 214 GLN A CA 1
ATOM 1648 C C . GLN A 1 256 ? 171.220 164.068 159.175 1.00 55.75 214 GLN A C 1
ATOM 1649 O O . GLN A 1 256 ? 172.412 163.780 159.308 1.00 55.75 214 GLN A O 1
ATOM 1655 N N . LYS A 1 257 ? 170.738 165.301 159.297 1.00 57.16 215 LYS A N 1
ATOM 1656 C CA . LYS A 1 257 ? 171.568 166.501 159.364 1.00 57.16 215 LYS A CA 1
ATOM 1657 C C . LYS A 1 257 ? 172.514 166.571 158.168 1.00 57.16 215 LYS A C 1
ATOM 1658 O O . LYS A 1 257 ? 173.737 166.615 158.306 1.00 57.16 215 LYS A O 1
ATOM 1664 N N . SER A 1 258 ? 171.931 166.553 156.977 1.00 48.51 216 SER A N 1
ATOM 1665 C CA . SER A 1 258 ? 172.661 166.808 155.746 1.00 48.51 216 SER A CA 1
ATOM 1666 C C . SER A 1 258 ? 171.980 167.930 154.986 1.00 48.51 216 SER A C 1
ATOM 1667 O O . SER A 1 258 ? 171.017 168.530 155.448 1.00 48.51 216 SER A O 1
ATOM 1670 N N . GLY A 1 259 ? 172.489 168.208 153.801 1.00 45.96 217 GLY A N 1
ATOM 1671 C CA . GLY A 1 259 ? 171.872 169.206 152.964 1.00 45.96 217 GLY A CA 1
ATOM 1672 C C . GLY A 1 259 ? 171.365 168.593 151.684 1.00 45.96 217 GLY A C 1
ATOM 1673 O O . GLY A 1 259 ? 171.185 167.377 151.605 1.00 45.96 217 GLY A O 1
ATOM 1674 N N . TYR A 1 260 ? 171.130 169.412 150.669 1.00 46.68 218 TYR A N 1
ATOM 1675 C CA . TYR A 1 260 ? 170.653 168.878 149.410 1.00 46.68 218 TYR A CA 1
ATOM 1676 C C . TYR A 1 260 ? 171.188 169.723 148.273 1.00 46.68 218 TYR A C 1
ATOM 1677 O O . TYR A 1 260 ? 171.445 170.916 148.434 1.00 46.68 218 TYR A O 1
ATOM 1686 N N . PHE A 1 261 ? 171.315 169.094 147.113 1.00 55.83 219 PHE A N 1
ATOM 1687 C CA . PHE A 1 261 ? 171.813 169.750 145.912 1.00 55.83 219 PHE A CA 1
ATOM 1688 C C . PHE A 1 261 ? 170.630 170.377 145.196 1.00 55.83 219 PHE A C 1
ATOM 1689 O O . PHE A 1 261 ? 169.840 169.681 144.559 1.00 55.83 219 PHE A O 1
ATOM 1697 N N . CYS A 1 262 ? 170.489 171.689 145.309 1.00 65.60 220 CYS A N 1
ATOM 1698 C CA . CYS A 1 262 ? 169.562 172.387 144.440 1.00 65.60 220 CYS A CA 1
ATOM 1699 C C . CYS A 1 262 ? 170.089 172.359 143.017 1.00 65.60 220 CYS A C 1
ATOM 1700 O O . CYS A 1 262 ? 171.300 172.391 142.785 1.00 65.60 220 CYS A O 1
ATOM 1703 N N . GLN A 1 263 ? 169.175 172.280 142.057 1.00 82.63 221 GLN A N 1
ATOM 1704 C CA . GLN A 1 263 ? 169.581 172.331 140.661 1.00 82.63 221 GLN A CA 1
ATOM 1705 C C . GLN A 1 263 ? 168.422 172.861 139.836 1.00 82.63 221 GLN A C 1
ATOM 1706 O O . GLN A 1 263 ? 167.259 172.631 140.176 1.00 82.63 221 GLN A O 1
ATOM 1712 N N . GLN A 1 264 ? 168.756 173.570 138.756 1.00 84.82 222 GLN A N 1
ATOM 1713 C CA . GLN A 1 264 ? 167.748 174.257 137.956 1.00 84.82 222 GLN A CA 1
ATOM 1714 C C . GLN A 1 264 ? 166.827 173.286 137.228 1.00 84.82 222 GLN A C 1
ATOM 1715 O O . GLN A 1 264 ? 165.619 173.532 137.136 1.00 84.82 222 GLN A O 1
ATOM 1721 N N . GLY A 1 265 ? 167.369 172.183 136.709 1.00 82.82 223 GLY A N 1
ATOM 1722 C CA . GLY A 1 265 ? 166.528 171.209 136.033 1.00 82.82 223 GLY A CA 1
ATOM 1723 C C . GLY A 1 265 ? 165.641 170.431 136.982 1.00 82.82 223 GLY A C 1
ATOM 1724 O O . GLY A 1 265 ? 164.568 169.962 136.589 1.00 82.82 223 GLY A O 1
ATOM 1725 N N . MET A 1 266 ? 166.060 170.298 138.239 1.00 77.12 224 MET A N 1
ATOM 1726 C CA . MET A 1 266 ? 165.198 169.764 139.280 1.00 77.12 224 MET A CA 1
ATOM 1727 C C . MET A 1 266 ? 164.086 170.743 139.616 1.00 77.12 224 MET A C 1
ATOM 1728 O O . MET A 1 266 ? 164.027 171.871 139.122 1.00 77.12 224 MET A O 1
ATOM 1733 N N . ILE A 1 267 ? 163.215 170.318 140.520 1.00 61.68 225 ILE A N 1
ATOM 1734 C CA . ILE A 1 267 ? 162.471 171.254 141.343 1.00 61.68 225 ILE A CA 1
ATOM 1735 C C . ILE A 1 267 ? 162.858 171.005 142.793 1.00 61.68 225 ILE A C 1
ATOM 1736 O O . ILE A 1 267 ? 162.902 169.859 143.256 1.00 61.68 225 ILE A O 1
ATOM 1741 N N . HIS A 1 268 ? 163.285 172.072 143.452 1.00 48.53 226 HIS A N 1
ATOM 1742 C CA . HIS A 1 268 ? 163.882 172.051 144.773 1.00 48.53 226 HIS A CA 1
ATOM 1743 C C . HIS A 1 268 ? 163.913 173.484 145.250 1.00 48.53 226 HIS A C 1
ATOM 1744 O O . HIS A 1 268 ? 163.877 174.419 144.448 1.00 48.53 226 HIS A O 1
ATOM 1751 N N . SER A 1 269 ? 163.987 173.653 146.557 1.00 49.64 227 SER A N 1
ATOM 1752 C CA . SER A 1 269 ? 164.056 174.992 147.110 1.00 49.64 227 SER A CA 1
ATOM 1753 C C . SER A 1 269 ? 165.483 175.489 146.965 1.00 49.64 227 SER A C 1
ATOM 1754 O O . SER A 1 269 ? 166.418 174.850 147.450 1.00 49.64 227 SER A O 1
ATOM 1757 N N . THR A 1 270 ? 165.653 176.617 146.279 1.00 51.80 228 THR A N 1
ATOM 1758 C CA . THR A 1 270 ? 166.983 177.147 146.014 1.00 51.80 228 THR A CA 1
ATOM 1759 C C . THR A 1 270 ? 167.646 177.716 147.258 1.00 51.80 228 THR A C 1
ATOM 1760 O O . THR A 1 270 ? 168.875 177.831 147.288 1.00 51.80 228 THR A O 1
ATOM 1764 N N . ASP A 1 271 ? 166.867 178.071 148.281 1.00 51.22 229 ASP A N 1
ATOM 1765 C CA . ASP A 1 271 ? 167.395 178.723 149.467 1.00 51.22 229 ASP A CA 1
ATOM 1766 C C . ASP A 1 271 ? 167.244 177.918 150.743 1.00 51.22 229 ASP A C 1
ATOM 1767 O O . ASP A 1 271 ? 167.866 178.274 151.748 1.00 51.22 229 ASP A O 1
ATOM 1772 N N . GLY A 1 272 ? 166.446 176.860 150.743 1.00 48.25 230 GLY A N 1
ATOM 1773 C CA . GLY A 1 272 ? 166.198 176.099 151.943 1.00 48.25 230 GLY A CA 1
ATOM 1774 C C . GLY A 1 272 ? 164.893 176.389 152.633 1.00 48.25 230 GLY A C 1
ATOM 1775 O O . GLY A 1 272 ? 164.692 175.917 153.752 1.00 48.25 230 GLY A O 1
ATOM 1776 N N . HIS A 1 273 ? 164.012 177.161 152.019 1.00 43.47 231 HIS A N 1
ATOM 1777 C CA . HIS A 1 273 ? 162.679 177.392 152.538 1.00 43.47 231 HIS A CA 1
ATOM 1778 C C . HIS A 1 273 ? 161.670 176.996 151.477 1.00 43.47 231 HIS A C 1
ATOM 1779 O O . HIS A 1 273 ? 161.897 177.212 150.286 1.00 43.47 231 HIS A O 1
ATOM 1786 N N . CYS A 1 274 ? 160.551 176.436 151.908 1.00 42.35 232 CYS A N 1
ATOM 1787 C CA . CYS A 1 274 ? 159.429 176.162 151.024 1.00 42.35 232 CYS A CA 1
ATOM 1788 C C . CYS A 1 274 ? 158.399 177.266 151.192 1.00 42.35 232 CYS A C 1
ATOM 1789 O O . CYS A 1 274 ? 157.975 177.558 152.312 1.00 42.35 232 CYS A O 1
ATOM 1792 N N . ARG A 1 275 ? 158.003 177.884 150.083 1.00 43.70 233 ARG A N 1
ATOM 1793 C CA . ARG A 1 275 ? 157.092 179.025 150.083 1.00 43.70 233 ARG A CA 1
ATOM 1794 C C . ARG A 1 275 ? 155.900 178.702 149.193 1.00 43.70 233 ARG A C 1
ATOM 1795 O O . ARG A 1 275 ? 155.846 179.156 148.043 1.00 43.70 233 ARG A O 1
ATOM 1803 N N . PRO A 1 276 ? 154.927 177.936 149.679 1.00 38.58 234 PRO A N 1
ATOM 1804 C CA . PRO A 1 276 ? 153.769 177.614 148.841 1.00 38.58 234 PRO A CA 1
ATOM 1805 C C . PRO A 1 276 ? 152.862 178.811 148.636 1.00 38.58 234 PRO A C 1
ATOM 1806 O O . PRO A 1 276 ? 152.619 179.588 149.559 1.00 38.58 234 PRO A O 1
ATOM 1810 N N . PHE A 1 277 ? 152.397 178.959 147.389 1.00 43.86 235 PHE A N 1
ATOM 1811 C CA . PHE A 1 277 ? 151.489 180.019 146.941 1.00 43.86 235 PHE A CA 1
ATOM 1812 C C . PHE A 1 277 ? 152.061 181.406 147.171 1.00 43.86 235 PHE A C 1
ATOM 1813 O O . PHE A 1 277 ? 151.317 182.367 147.343 1.00 43.86 235 PHE A O 1
ATOM 1821 N N . ASP A 1 278 ? 153.379 181.524 147.149 1.00 53.80 236 ASP A N 1
ATOM 1822 C CA . ASP A 1 278 ? 154.073 182.747 147.510 1.00 53.80 236 ASP A CA 1
ATOM 1823 C C . ASP A 1 278 ? 154.819 183.278 146.298 1.00 53.80 236 ASP A C 1
ATOM 1824 O O . ASP A 1 278 ? 155.207 182.514 145.414 1.00 53.80 236 ASP A O 1
ATOM 1829 N N . SER A 1 279 ? 155.002 184.599 146.254 1.00 55.94 237 SER A N 1
ATOM 1830 C CA . SER A 1 279 ? 155.732 185.214 145.150 1.00 55.94 237 SER A CA 1
ATOM 1831 C C . SER A 1 279 ? 157.199 184.815 145.147 1.00 55.94 237 SER A C 1
ATOM 1832 O O . SER A 1 279 ? 157.832 184.800 144.088 1.00 55.94 237 SER A O 1
ATOM 1835 N N . GLN A 1 280 ? 157.753 184.483 146.309 1.00 57.87 238 GLN A N 1
ATOM 1836 C CA . GLN A 1 280 ? 159.139 184.063 146.423 1.00 57.87 238 GLN A CA 1
ATOM 1837 C C . GLN A 1 280 ? 159.272 182.551 146.451 1.00 57.87 238 GLN A C 1
ATOM 1838 O O . GLN A 1 280 ? 160.173 182.029 147.113 1.00 57.87 238 GLN A O 1
ATOM 1844 N N . ALA A 1 281 ? 158.399 181.843 145.735 1.00 48.11 239 ALA A N 1
ATOM 1845 C CA . ALA A 1 281 ? 158.321 180.386 145.791 1.00 48.11 239 ALA A CA 1
ATOM 1846 C C . ALA A 1 281 ? 159.574 179.800 145.179 1.00 48.11 239 ALA A C 1
ATOM 1847 O O . ALA A 1 281 ? 159.690 179.671 143.965 1.00 48.11 239 ALA A O 1
ATOM 1849 N N . SER A 1 282 ? 160.521 179.440 146.028 1.00 47.28 240 SER A N 1
ATOM 1850 C CA . SER A 1 282 ? 161.804 178.970 145.542 1.00 47.28 240 SER A CA 1
ATOM 1851 C C . SER A 1 282 ? 161.741 177.547 145.010 1.00 47.28 240 SER A C 1
ATOM 1852 O O . SER A 1 282 ? 162.513 177.190 144.117 1.00 47.28 240 SER A O 1
ATOM 1855 N N . GLY A 1 283 ? 160.859 176.732 145.534 1.00 45.13 241 GLY A N 1
ATOM 1856 C CA . GLY A 1 283 ? 160.807 175.351 145.132 1.00 45.13 241 GLY A CA 1
ATOM 1857 C C . GLY A 1 283 ? 160.326 174.497 146.287 1.00 45.13 241 GLY A C 1
ATOM 1858 O O . GLY A 1 283 ? 159.594 174.965 147.151 1.00 45.13 241 GLY A O 1
ATOM 1859 N N . THR A 1 284 ? 160.780 173.251 146.290 1.00 45.75 242 THR A N 1
ATOM 1860 C CA . THR A 1 284 ? 160.249 172.217 147.162 1.00 45.75 242 THR A CA 1
ATOM 1861 C C . THR A 1 284 ? 161.347 171.660 148.050 1.00 45.75 242 THR A C 1
ATOM 1862 O O . THR A 1 284 ? 162.393 171.235 147.559 1.00 45.75 242 THR A O 1
ATOM 1866 N N . LEU A 1 285 ? 161.105 171.640 149.350 1.00 33.70 243 LEU A N 1
ATOM 1867 C CA . LEU A 1 285 ? 162.113 171.247 150.321 1.00 33.70 243 LEU A CA 1
ATOM 1868 C C . LEU A 1 285 ? 161.755 169.886 150.903 1.00 33.70 243 LEU A C 1
ATOM 1869 O O . LEU A 1 285 ? 160.721 169.741 151.553 1.00 33.70 243 LEU A O 1
ATOM 1874 N N . PHE A 1 286 ? 162.609 168.896 150.677 1.00 32.87 244 PHE A N 1
ATOM 1875 C CA . PHE A 1 286 ? 162.310 167.516 151.051 1.00 32.87 244 PHE A CA 1
ATOM 1876 C C . PHE A 1 286 ? 162.739 167.259 152.483 1.00 32.87 244 PHE A C 1
ATOM 1877 O O . PHE A 1 286 ? 163.921 167.066 152.766 1.00 32.87 244 PHE A O 1
ATOM 1885 N N . GLY A 1 287 ? 161.768 167.213 153.386 1.00 28.09 245 GLY A N 1
ATOM 1886 C CA . GLY A 1 287 ? 162.022 166.888 154.768 1.00 28.09 245 GLY A CA 1
ATOM 1887 C C . GLY A 1 287 ? 161.918 165.405 155.020 1.00 28.09 245 GLY A C 1
ATOM 1888 O O . GLY A 1 287 ? 161.801 164.591 154.105 1.00 28.09 245 GLY A O 1
ATOM 1889 N N . ASP A 1 288 ? 161.994 165.051 156.285 1.00 27.52 246 ASP A N 1
ATOM 1890 C CA . ASP A 1 288 ? 161.680 163.714 156.740 1.00 27.52 246 ASP A CA 1
ATOM 1891 C C . ASP A 1 288 ? 160.351 163.755 157.468 1.00 27.52 246 ASP A C 1
ATOM 1892 O O . ASP A 1 288 ? 159.744 164.810 157.630 1.00 27.52 246 ASP A O 1
ATOM 1897 N N . GLY A 1 289 ? 159.880 162.595 157.887 1.00 21.00 247 GLY A N 1
ATOM 1898 C CA . GLY A 1 289 ? 158.642 162.567 158.628 1.00 21.00 247 GLY A CA 1
ATOM 1899 C C . GLY A 1 289 ? 158.124 161.166 158.769 1.00 21.00 247 GLY A C 1
ATOM 1900 O O . GLY A 1 289 ? 158.592 160.236 158.124 1.00 21.00 247 GLY A O 1
ATOM 1901 N N . ALA A 1 290 ? 157.141 161.043 159.646 1.00 20.92 248 ALA A N 1
ATOM 1902 C CA . ALA A 1 290 ? 156.454 159.789 159.912 1.00 20.92 248 ALA A CA 1
ATOM 1903 C C . ALA A 1 290 ? 155.147 160.164 160.569 1.00 20.92 248 ALA A C 1
ATOM 1904 O O . ALA A 1 290 ? 155.151 160.874 161.569 1.00 20.92 248 ALA A O 1
ATOM 1906 N N . GLY A 1 291 ? 154.042 159.739 160.000 1.00 23.44 249 GLY A N 1
ATOM 1907 C CA . GLY A 1 291 ? 152.768 160.036 160.599 1.00 23.44 249 GLY A CA 1
ATOM 1908 C C . GLY A 1 291 ? 151.887 158.828 160.481 1.00 23.44 249 GLY A C 1
ATOM 1909 O O . GLY A 1 291 ? 151.889 158.186 159.441 1.00 23.44 249 GLY A O 1
ATOM 1910 N N . VAL A 1 292 ? 151.181 158.454 161.534 1.00 42.02 250 VAL A N 1
ATOM 1911 C CA . VAL A 1 292 ? 150.247 157.342 161.484 1.00 42.02 250 VAL A CA 1
ATOM 1912 C C . VAL A 1 292 ? 148.926 157.832 162.037 1.00 42.02 250 VAL A C 1
ATOM 1913 O O . VAL A 1 292 ? 148.890 158.403 163.125 1.00 42.02 250 VAL A O 1
ATOM 1917 N N . VAL A 1 293 ? 147.857 157.652 161.291 1.00 42.02 251 VAL A N 1
ATOM 1918 C CA . VAL A 1 293 ? 146.522 157.878 161.818 1.00 42.02 251 VAL A CA 1
ATOM 1919 C C . VAL A 1 293 ? 145.907 156.529 162.113 1.00 42.02 251 VAL A C 1
ATOM 1920 O O . VAL A 1 293 ? 146.222 155.525 161.479 1.00 42.02 251 VAL A O 1
ATOM 1924 N N . VAL A 1 294 ? 145.024 156.501 163.094 1.00 32.36 252 VAL A N 1
ATOM 1925 C CA . VAL A 1 294 ? 144.227 155.328 163.391 1.00 32.36 252 VAL A CA 1
ATOM 1926 C C . VAL A 1 294 ? 142.795 155.669 163.042 1.00 32.36 252 VAL A C 1
ATOM 1927 O O . VAL A 1 294 ? 142.307 156.742 163.395 1.00 32.36 252 VAL A O 1
ATOM 1931 N N . LEU A 1 295 ? 142.149 154.791 162.297 1.00 42.02 253 LEU A N 1
ATOM 1932 C CA . LEU A 1 295 ? 140.877 155.084 161.675 1.00 42.02 253 LEU A CA 1
ATOM 1933 C C . LEU A 1 295 ? 139.854 154.039 162.083 1.00 42.02 253 LEU A C 1
ATOM 1934 O O . LEU A 1 295 ? 140.169 152.855 162.168 1.00 42.02 253 LEU A O 1
ATOM 1939 N N . ARG A 1 296 ? 138.639 154.485 162.354 1.00 36.59 254 ARG A N 1
ATOM 1940 C CA . ARG A 1 296 ? 137.502 153.617 162.602 1.00 36.59 254 ARG A CA 1
ATOM 1941 C C . ARG A 1 296 ? 136.334 154.104 161.779 1.00 36.59 254 ARG A C 1
ATOM 1942 O O . ARG A 1 296 ? 136.298 155.251 161.343 1.00 36.59 254 ARG A O 1
ATOM 1950 N N . ARG A 1 297 ? 135.368 153.221 161.582 1.00 42.02 255 ARG A N 1
ATOM 1951 C CA . ARG A 1 297 ? 134.073 153.658 161.100 1.00 42.02 255 ARG A CA 1
ATOM 1952 C C . ARG A 1 297 ? 133.435 154.544 162.150 1.00 42.02 255 ARG A C 1
ATOM 1953 O O . ARG A 1 297 ? 133.588 154.302 163.344 1.00 42.02 255 ARG A O 1
ATOM 1961 N N . LEU A 1 298 ? 132.737 155.587 161.700 1.00 31.45 256 LEU A N 1
ATOM 1962 C CA . LEU A 1 298 ? 132.215 156.591 162.620 1.00 31.45 256 LEU A CA 1
ATOM 1963 C C . LEU A 1 298 ? 131.152 156.021 163.541 1.00 31.45 256 LEU A C 1
ATOM 1964 O O . LEU A 1 298 ? 131.028 156.465 164.683 1.00 31.45 256 LEU A O 1
ATOM 1969 N N . GLU A 1 299 ? 130.403 155.029 163.078 1.00 39.32 257 GLU A N 1
ATOM 1970 C CA . GLU A 1 299 ? 129.429 154.364 163.932 1.00 39.32 257 GLU A CA 1
ATOM 1971 C C . GLU A 1 299 ? 130.115 153.623 165.070 1.00 39.32 257 GLU A C 1
ATOM 1972 O O . GLU A 1 299 ? 129.713 153.753 166.231 1.00 39.32 257 GLU A O 1
ATOM 1978 N N . ASP A 1 300 ? 131.179 152.881 164.760 1.00 34.61 258 ASP A N 1
ATOM 1979 C CA . ASP A 1 300 ? 131.935 152.192 165.797 1.00 34.61 258 ASP A CA 1
ATOM 1980 C C . ASP A 1 300 ? 132.678 153.172 166.689 1.00 34.61 258 ASP A C 1
ATOM 1981 O O . ASP A 1 300 ? 132.807 152.942 167.893 1.00 34.61 258 ASP A O 1
ATOM 1986 N N . ALA A 1 301 ? 133.189 154.255 166.120 1.00 28.14 259 ALA A N 1
ATOM 1987 C CA . ALA A 1 301 ? 133.966 155.194 166.909 1.00 28.14 259 ALA A CA 1
ATOM 1988 C C . ALA A 1 301 ? 133.092 156.031 167.823 1.00 28.14 259 ALA A C 1
ATOM 1989 O O . ALA A 1 301 ? 133.550 156.458 168.883 1.00 28.14 259 ALA A O 1
ATOM 1991 N N . LEU A 1 302 ? 131.850 156.292 167.428 1.00 25.64 260 LEU A N 1
ATOM 1992 C CA . LEU A 1 302 ? 130.908 156.963 168.311 1.00 25.64 260 LEU A CA 1
ATOM 1993 C C . LEU A 1 302 ? 130.349 156.013 169.356 1.00 25.64 260 LEU A C 1
ATOM 1994 O O . LEU A 1 302 ? 130.115 156.418 170.497 1.00 25.64 260 LEU A O 1
ATOM 1999 N N . ALA A 1 303 ? 130.118 154.754 168.981 1.00 27.34 261 ALA A N 1
ATOM 2000 C CA . ALA A 1 303 ? 129.601 153.777 169.931 1.00 27.34 261 ALA A CA 1
ATOM 2001 C C . ALA A 1 303 ? 130.620 153.452 171.012 1.00 27.34 261 ALA A C 1
ATOM 2002 O O . ALA A 1 303 ? 130.260 153.290 172.181 1.00 27.34 261 ALA A O 1
ATOM 2004 N N . ALA A 1 304 ? 131.893 153.371 170.651 1.00 28.56 262 ALA A N 1
ATOM 2005 C CA . ALA A 1 304 ? 132.931 153.020 171.607 1.00 28.56 262 ALA A CA 1
ATOM 2006 C C . ALA A 1 304 ? 133.412 154.208 172.416 1.00 28.56 262 ALA A C 1
ATOM 2007 O O . ALA A 1 304 ? 134.305 154.043 173.250 1.00 28.56 262 ALA A O 1
ATOM 2009 N N . GLY A 1 305 ? 132.859 155.391 172.185 1.00 27.16 263 GLY A N 1
ATOM 2010 C CA . GLY A 1 305 ? 133.246 156.547 172.956 1.00 27.16 263 GLY A CA 1
ATOM 2011 C C . GLY A 1 305 ? 134.603 157.093 172.616 1.00 27.16 263 GLY A C 1
ATOM 2012 O O . GLY A 1 305 ? 135.191 157.807 173.428 1.00 27.16 263 GLY A O 1
ATOM 2013 N N . ASP A 1 306 ? 135.117 156.774 171.433 1.00 27.86 264 ASP A N 1
ATOM 2014 C CA . ASP A 1 306 ? 136.438 157.222 171.036 1.00 27.86 264 ASP A CA 1
ATOM 2015 C C . ASP A 1 306 ? 136.443 158.717 170.807 1.00 27.86 264 ASP A C 1
ATOM 2016 O O . ASP A 1 306 ? 135.471 159.288 170.312 1.00 27.86 264 ASP A O 1
ATOM 2021 N N . ARG A 1 307 ? 137.533 159.351 171.207 1.00 25.95 265 ARG A N 1
ATOM 2022 C CA . ARG A 1 307 ? 137.789 160.708 170.779 1.00 25.95 265 ARG A CA 1
ATOM 2023 C C . ARG A 1 307 ? 138.032 160.687 169.284 1.00 25.95 265 ARG A C 1
ATOM 2024 O O . ARG A 1 307 ? 138.777 159.850 168.778 1.00 25.95 265 ARG A O 1
ATOM 2032 N N . ILE A 1 308 ? 137.417 161.626 168.579 1.00 25.70 266 ILE A N 1
ATOM 2033 C CA . ILE A 1 308 ? 137.504 161.707 167.134 1.00 25.70 266 ILE A CA 1
ATOM 2034 C C . ILE A 1 308 ? 137.969 163.105 166.782 1.00 25.70 266 ILE A C 1
ATOM 2035 O O . ILE A 1 308 ? 137.311 164.082 167.144 1.00 25.70 266 ILE A O 1
ATOM 2040 N N . TYR A 1 309 ? 139.100 163.206 166.089 1.00 31.42 267 TYR A N 1
ATOM 2041 C CA . TYR A 1 309 ? 139.594 164.516 165.689 1.00 31.42 267 TYR A CA 1
ATOM 2042 C C . TYR A 1 309 ? 138.761 165.084 164.556 1.00 31.42 267 TYR A C 1
ATOM 2043 O O . TYR A 1 309 ? 138.275 166.217 164.626 1.00 31.42 267 TYR A O 1
ATOM 2052 N N . ALA A 1 310 ? 138.609 164.312 163.495 1.00 25.91 268 ALA A N 1
ATOM 2053 C CA . ALA A 1 310 ? 137.803 164.681 162.355 1.00 25.91 268 ALA A CA 1
ATOM 2054 C C . ALA A 1 310 ? 137.312 163.390 161.744 1.00 25.91 268 ALA A C 1
ATOM 2055 O O . ALA A 1 310 ? 137.766 162.308 162.106 1.00 25.91 268 ALA A O 1
ATOM 2057 N N . VAL A 1 311 ? 136.369 163.498 160.823 1.00 29.20 269 VAL A N 1
ATOM 2058 C CA . VAL A 1 311 ? 135.865 162.336 160.115 1.00 29.20 269 VAL A CA 1
ATOM 2059 C C . VAL A 1 311 ? 136.106 162.527 158.630 1.00 29.20 269 VAL A C 1
ATOM 2060 O O . VAL A 1 311 ? 135.869 163.606 158.088 1.00 29.20 269 VAL A O 1
ATOM 2064 N N . ILE A 1 312 ? 136.600 161.487 157.978 1.00 29.02 270 ILE A N 1
ATOM 2065 C CA . ILE A 1 312 ? 136.836 161.533 156.545 1.00 29.02 270 ILE A CA 1
ATOM 2066 C C . ILE A 1 312 ? 135.524 161.186 155.859 1.00 29.02 270 ILE A C 1
ATOM 2067 O O . ILE A 1 312 ? 135.125 160.023 155.824 1.00 29.02 270 ILE A O 1
ATOM 2072 N N . ARG A 1 313 ? 134.834 162.198 155.336 1.00 31.45 271 ARG A N 1
ATOM 2073 C CA . ARG A 1 313 ? 133.537 161.954 154.720 1.00 31.45 271 ARG A CA 1
ATOM 2074 C C . ARG A 1 313 ? 133.670 161.251 153.385 1.00 31.45 271 ARG A C 1
ATOM 2075 O O . ARG A 1 313 ? 132.913 160.326 153.089 1.00 31.45 271 ARG A O 1
ATOM 2083 N N . GLY A 1 314 ? 134.603 161.686 152.559 1.00 28.28 272 GLY A N 1
ATOM 2084 C CA . GLY A 1 314 ? 134.796 161.059 151.273 1.00 28.28 272 GLY A CA 1
ATOM 2085 C C . GLY A 1 314 ? 136.238 161.180 150.861 1.00 28.28 272 GLY A C 1
ATOM 2086 O O . GLY A 1 314 ? 136.987 162.007 151.377 1.00 28.28 272 GLY A O 1
ATOM 2087 N N . SER A 1 315 ? 136.612 160.344 149.909 1.00 31.86 273 SER A N 1
ATOM 2088 C CA . SER A 1 315 ? 137.999 160.240 149.496 1.00 31.86 273 SER A CA 1
ATOM 2089 C C . SER A 1 315 ? 138.026 159.741 148.068 1.00 31.86 273 SER A C 1
ATOM 2090 O O . SER A 1 315 ? 137.439 158.700 147.769 1.00 31.86 273 SER A O 1
ATOM 2093 N N . ALA A 1 316 ? 138.692 160.470 147.190 1.00 27.21 274 ALA A N 1
ATOM 2094 C CA . ALA A 1 316 ? 138.827 160.059 145.808 1.00 27.21 274 ALA A CA 1
ATOM 2095 C C . ALA A 1 316 ? 140.294 159.899 145.479 1.00 27.21 274 ALA A C 1
ATOM 2096 O O . ALA A 1 316 ? 141.138 160.601 146.025 1.00 27.21 274 ALA A O 1
ATOM 2098 N N . VAL A 1 317 ? 140.591 158.927 144.632 1.00 24.39 275 VAL A N 1
ATOM 2099 C CA . VAL A 1 317 ? 141.920 158.703 144.096 1.00 24.39 275 VAL A CA 1
ATOM 2100 C C . VAL A 1 317 ? 141.765 158.584 142.596 1.00 24.39 275 VAL A C 1
ATOM 2101 O O . VAL A 1 317 ? 140.937 157.802 142.122 1.00 24.39 275 VAL A O 1
ATOM 2105 N N . ASN A 1 318 ? 142.527 159.363 141.846 1.00 25.86 276 ASN A N 1
ATOM 2106 C CA . ASN A 1 318 ? 142.654 159.065 140.441 1.00 25.86 276 ASN A CA 1
ATOM 2107 C C . ASN A 1 318 ? 144.117 159.195 140.070 1.00 25.86 276 ASN A C 1
ATOM 2108 O O . ASN A 1 318 ? 144.996 159.226 140.927 1.00 25.86 276 ASN A O 1
ATOM 2113 N N . ASN A 1 319 ? 144.365 159.226 138.778 1.00 27.47 277 ASN A N 1
ATOM 2114 C CA . ASN A 1 319 ? 145.690 159.366 138.228 1.00 27.47 277 ASN A CA 1
ATOM 2115 C C . ASN A 1 319 ? 145.582 160.338 137.076 1.00 27.47 277 ASN A C 1
ATOM 2116 O O . ASN A 1 319 ? 144.501 160.566 136.535 1.00 27.47 277 ASN A O 1
ATOM 2121 N N . ASP A 1 320 ? 146.695 160.954 136.727 1.00 37.93 278 ASP A N 1
ATOM 2122 C CA . ASP A 1 320 ? 146.641 161.831 135.572 1.00 37.93 278 ASP A CA 1
ATOM 2123 C C . ASP A 1 320 ? 146.648 161.035 134.278 1.00 37.93 278 ASP A C 1
ATOM 2124 O O . ASP A 1 320 ? 145.940 161.385 133.329 1.00 37.93 278 ASP A O 1
ATOM 2129 N N . GLY A 1 321 ? 147.400 159.941 134.239 1.00 35.46 279 GLY A N 1
ATOM 2130 C CA . GLY A 1 321 ? 147.664 159.307 132.968 1.00 35.46 279 GLY A CA 1
ATOM 2131 C C . GLY A 1 321 ? 148.540 160.224 132.145 1.00 35.46 279 GLY A C 1
ATOM 2132 O O . GLY A 1 321 ? 149.418 160.911 132.670 1.00 35.46 279 GLY A O 1
ATOM 2133 N N . LYS A 1 322 ? 148.272 160.280 130.847 1.00 39.48 280 LYS A N 1
ATOM 2134 C CA . LYS A 1 322 ? 149.011 161.144 129.943 1.00 39.48 280 LYS A CA 1
ATOM 2135 C C . LYS A 1 322 ? 148.445 162.551 129.878 1.00 39.48 280 LYS A C 1
ATOM 2136 O O . LYS A 1 322 ? 148.930 163.360 129.084 1.00 39.48 280 LYS A O 1
ATOM 2142 N N . GLN A 1 323 ? 147.445 162.874 130.693 1.00 52.78 281 GLN A N 1
ATOM 2143 C CA . GLN A 1 323 ? 146.784 164.173 130.598 1.00 52.78 281 GLN A CA 1
ATOM 2144 C C . GLN A 1 323 ? 147.555 165.259 131.339 1.00 52.78 281 GLN A C 1
ATOM 2145 O O . GLN A 1 323 ? 146.999 165.953 132.195 1.00 52.78 281 GLN A O 1
ATOM 2151 N N . LYS A 1 324 ? 148.828 165.416 131.000 1.00 51.76 282 LYS A N 1
ATOM 2152 C CA . LYS A 1 324 ? 149.714 166.417 131.573 1.00 51.76 282 LYS A CA 1
ATOM 2153 C C . LYS A 1 324 ? 150.859 166.619 130.589 1.00 51.76 282 LYS A C 1
ATOM 2154 O O . LYS A 1 324 ? 150.789 166.179 129.437 1.00 51.76 282 LYS A O 1
ATOM 2160 N N . ILE A 1 325 ? 151.923 167.278 131.039 1.00 61.43 283 ILE A N 1
ATOM 2161 C CA . ILE A 1 325 ? 153.071 167.516 130.168 1.00 61.43 283 ILE A CA 1
ATOM 2162 C C . ILE A 1 325 ? 153.982 166.299 130.141 1.00 61.43 283 ILE A C 1
ATOM 2163 O O . ILE A 1 325 ? 154.171 165.668 129.096 1.00 61.43 283 ILE A O 1
ATOM 2168 N N . GLY A 1 326 ? 154.551 165.948 131.291 1.00 58.82 284 GLY A N 1
ATOM 2169 C CA . GLY A 1 326 ? 155.403 164.779 131.403 1.00 58.82 284 GLY A CA 1
ATOM 2170 C C . GLY A 1 326 ? 155.061 163.959 132.629 1.00 58.82 284 GLY A C 1
ATOM 2171 O O . GLY A 1 326 ? 154.006 164.164 133.228 1.00 58.82 284 GLY A O 1
ATOM 2172 N N . PHE A 1 327 ? 155.944 163.039 133.020 1.00 49.63 285 PHE A N 1
ATOM 2173 C CA . PHE A 1 327 ? 155.669 162.177 134.166 1.00 49.63 285 PHE A CA 1
ATOM 2174 C C . PHE A 1 327 ? 155.705 162.940 135.483 1.00 49.63 285 PHE A C 1
ATOM 2175 O O . PHE A 1 327 ? 154.926 162.634 136.392 1.00 49.63 285 PHE A O 1
ATOM 2183 N N . VAL A 1 328 ? 156.593 163.929 135.609 1.00 56.51 286 VAL A N 1
ATOM 2184 C CA . VAL A 1 328 ? 156.686 164.714 136.837 1.00 56.51 286 VAL A CA 1
ATOM 2185 C C . VAL A 1 328 ? 155.829 165.963 136.814 1.00 56.51 286 VAL A C 1
ATOM 2186 O O . VAL A 1 328 ? 155.773 166.678 137.826 1.00 56.51 286 VAL A O 1
ATOM 2190 N N . ALA A 1 329 ? 155.184 166.263 135.697 1.00 60.04 287 ALA A N 1
ATOM 2191 C CA . ALA A 1 329 ? 154.300 167.407 135.643 1.00 60.04 287 ALA A CA 1
ATOM 2192 C C . ALA A 1 329 ? 153.057 167.152 136.490 1.00 60.04 287 ALA A C 1
ATOM 2193 O O . ALA A 1 329 ? 152.641 166.006 136.664 1.00 60.04 287 ALA A O 1
ATOM 2195 N N . PRO A 1 330 ? 152.478 168.195 137.072 1.00 61.02 288 PRO A N 1
ATOM 2196 C CA . PRO A 1 330 ? 151.136 168.061 137.632 1.00 61.02 288 PRO A CA 1
ATOM 2197 C C . PRO A 1 330 ? 150.106 167.977 136.521 1.00 61.02 288 PRO A C 1
ATOM 2198 O O . PRO A 1 330 ? 150.346 168.368 135.378 1.00 61.02 288 PRO A O 1
ATOM 2202 N N . GLY A 1 331 ? 148.946 167.446 136.872 1.00 52.09 289 GLY A N 1
ATOM 2203 C CA . GLY A 1 331 ? 147.837 167.430 135.950 1.00 52.09 289 GLY A CA 1
ATOM 2204 C C . GLY A 1 331 ? 146.742 168.326 136.464 1.00 52.09 289 GLY A C 1
ATOM 2205 O O . GLY A 1 331 ? 146.256 168.117 137.571 1.00 52.09 289 GLY A O 1
ATOM 2206 N N . HIS A 1 332 ? 146.372 169.343 135.692 1.00 45.05 290 HIS A N 1
ATOM 2207 C CA . HIS A 1 332 ? 145.310 170.247 136.111 1.00 45.05 290 HIS A CA 1
ATOM 2208 C C . HIS A 1 332 ? 143.969 169.529 136.158 1.00 45.05 290 HIS A C 1
ATOM 2209 O O . HIS A 1 332 ? 143.246 169.604 137.158 1.00 45.05 290 HIS A O 1
ATOM 2216 N N . GLU A 1 333 ? 143.627 168.817 135.085 1.00 41.27 291 GLU A N 1
ATOM 2217 C CA . GLU A 1 333 ? 142.317 168.189 135.000 1.00 41.27 291 GLU A CA 1
ATOM 2218 C C . GLU A 1 333 ? 142.208 166.986 135.919 1.00 41.27 291 GLU A C 1
ATOM 2219 O O . GLU A 1 333 ? 141.123 166.706 136.430 1.00 41.27 291 GLU A O 1
ATOM 2225 N N . GLY A 1 334 ? 143.313 166.281 136.156 1.00 35.86 292 GLY A N 1
ATOM 2226 C CA . GLY A 1 334 ? 143.287 165.175 137.100 1.00 35.86 292 GLY A CA 1
ATOM 2227 C C . GLY A 1 334 ? 143.044 165.627 138.525 1.00 35.86 292 GLY A C 1
ATOM 2228 O O . GLY A 1 334 ? 142.258 165.016 139.250 1.00 35.86 292 GLY A O 1
ATOM 2229 N N . GLN A 1 335 ? 143.696 166.719 138.934 1.00 37.97 293 GLN A N 1
ATOM 2230 C CA . GLN A 1 335 ? 143.462 167.302 140.251 1.00 37.97 293 GLN A CA 1
ATOM 2231 C C . GLN A 1 335 ? 142.057 167.870 140.379 1.00 37.97 293 GLN A C 1
ATOM 2232 O O . GLN A 1 335 ? 141.417 167.702 141.423 1.00 37.97 293 GLN A O 1
ATOM 2238 N N . LYS A 1 336 ? 141.556 168.539 139.340 1.00 37.17 294 LYS A N 1
ATOM 2239 C CA . LYS A 1 336 ? 140.180 169.028 139.381 1.00 37.17 294 LYS A CA 1
ATOM 2240 C C . LYS A 1 336 ? 139.189 167.877 139.489 1.00 37.17 294 LYS A C 1
ATOM 2241 O O . LYS A 1 336 ? 138.208 167.958 140.237 1.00 37.17 294 LYS A O 1
ATOM 2247 N N . ALA A 1 337 ? 139.456 166.783 138.779 1.00 33.64 295 ALA A N 1
ATOM 2248 C CA . ALA A 1 337 ? 138.568 165.635 138.807 1.00 33.64 295 ALA A CA 1
ATOM 2249 C C . ALA A 1 337 ? 138.604 164.933 140.151 1.00 33.64 295 ALA A C 1
ATOM 2250 O O . ALA A 1 337 ? 137.572 164.452 140.620 1.00 33.64 295 ALA A O 1
ATOM 2252 N N . VAL A 1 338 ? 139.771 164.869 140.795 1.00 28.03 296 VAL A N 1
ATOM 2253 C CA . VAL A 1 338 ? 139.811 164.179 142.080 1.00 28.03 296 VAL A CA 1
ATOM 2254 C C . VAL A 1 338 ? 139.155 165.024 143.163 1.00 28.03 296 VAL A C 1
ATOM 2255 O O . VAL A 1 338 ? 138.483 164.478 144.044 1.00 28.03 296 VAL A O 1
ATOM 2259 N N . ILE A 1 339 ? 139.261 166.358 143.085 1.00 30.43 297 ILE A N 1
ATOM 2260 C CA . ILE A 1 339 ? 138.594 167.191 144.078 1.00 30.43 297 ILE A CA 1
ATOM 2261 C C . ILE A 1 339 ? 137.084 167.149 143.883 1.00 30.43 297 ILE A C 1
ATOM 2262 O O . ILE A 1 339 ? 136.334 167.003 144.856 1.00 30.43 297 ILE A O 1
ATOM 2267 N N . CYS A 1 340 ? 136.616 167.223 142.629 1.00 36.15 298 CYS A N 1
ATOM 2268 C CA . CYS A 1 340 ? 135.185 167.099 142.352 1.00 36.15 298 CYS A CA 1
ATOM 2269 C C . CYS A 1 340 ? 134.640 165.733 142.749 1.00 36.15 298 CYS A C 1
ATOM 2270 O O . CYS A 1 340 ? 133.539 165.641 143.297 1.00 36.15 298 CYS A O 1
ATOM 2273 N N . ALA A 1 341 ? 135.392 164.665 142.488 1.00 32.69 299 ALA A N 1
ATOM 2274 C CA . ALA A 1 341 ? 134.924 163.328 142.819 1.00 32.69 299 ALA A CA 1
ATOM 2275 C C . ALA A 1 341 ? 134.873 163.107 144.320 1.00 32.69 299 ALA A C 1
ATOM 2276 O O . ALA A 1 341 ? 133.933 162.485 144.817 1.00 32.69 299 ALA A O 1
ATOM 2278 N N . ALA A 1 342 ? 135.857 163.622 145.063 1.00 30.69 300 ALA A N 1
ATOM 2279 C CA . ALA A 1 342 ? 135.828 163.477 146.514 1.00 30.69 300 ALA A CA 1
ATOM 2280 C C . ALA A 1 342 ? 134.729 164.317 147.136 1.00 30.69 300 ALA A C 1
ATOM 2281 O O . ALA A 1 342 ? 134.104 163.889 148.108 1.00 30.69 300 ALA A O 1
ATOM 2283 N N . CYS A 1 343 ? 134.479 165.513 146.598 1.00 33.45 301 CYS A N 1
ATOM 2284 C CA . CYS A 1 343 ? 133.401 166.343 147.127 1.00 33.45 301 CYS A CA 1
ATOM 2285 C C . CYS A 1 343 ? 132.040 165.737 146.826 1.00 33.45 301 CYS A C 1
ATOM 2286 O O . CYS A 1 343 ? 131.142 165.773 147.670 1.00 33.45 301 CYS A O 1
ATOM 2289 N N . HIS A 1 344 ? 131.883 165.195 145.626 1.00 34.37 302 HIS A N 1
ATOM 2290 C CA . HIS A 1 344 ? 130.638 164.528 145.301 1.00 34.37 302 HIS A CA 1
ATOM 2291 C C . HIS A 1 344 ? 130.571 163.296 146.174 1.00 34.37 302 HIS A C 1
ATOM 2292 O O . HIS A 1 344 ? 129.508 162.942 146.680 1.00 34.37 302 HIS A O 1
ATOM 2299 N N . LEU A 1 345 ? 131.713 162.645 146.363 1.00 32.40 303 LEU A N 1
ATOM 2300 C CA . LEU A 1 345 ? 131.760 161.467 147.208 1.00 32.40 303 LEU A CA 1
ATOM 2301 C C . LEU A 1 345 ? 131.226 161.801 148.574 1.00 32.40 303 LEU A C 1
ATOM 2302 O O . LEU A 1 345 ? 130.274 161.182 149.046 1.00 32.40 303 LEU A O 1
ATOM 2307 N N . ALA A 1 346 ? 131.836 162.787 149.215 1.00 31.71 304 ALA A N 1
ATOM 2308 C CA . ALA A 1 346 ? 131.434 163.146 150.565 1.00 31.71 304 ALA A CA 1
ATOM 2309 C C . ALA A 1 346 ? 130.072 163.819 150.624 1.00 31.71 304 ALA A C 1
ATOM 2310 O O . ALA A 1 346 ? 129.689 164.323 151.680 1.00 31.71 304 ALA A O 1
ATOM 2312 N N . GLU A 1 347 ? 129.327 163.829 149.520 1.00 35.12 305 GLU A N 1
ATOM 2313 C CA . GLU A 1 347 ? 128.059 164.567 149.537 1.00 35.12 305 GLU A CA 1
ATOM 2314 C C . GLU A 1 347 ? 128.220 165.951 150.154 1.00 35.12 305 GLU A C 1
ATOM 2315 O O . GLU A 1 347 ? 127.336 166.448 150.850 1.00 35.12 305 GLU A O 1
ATOM 2321 N N . VAL A 1 348 ? 129.350 166.587 149.881 1.00 36.31 306 VAL A N 1
ATOM 2322 C CA . VAL A 1 348 ? 129.692 167.880 150.454 1.00 36.31 306 VAL A CA 1
ATOM 2323 C C . VAL A 1 348 ? 129.723 168.892 149.324 1.00 36.31 306 VAL A C 1
ATOM 2324 O O . VAL A 1 34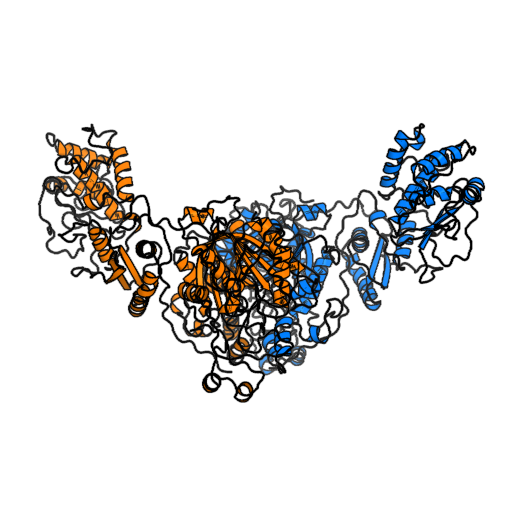8 ? 130.473 168.728 148.355 1.00 36.31 306 VAL A O 1
ATOM 2328 N N . SER A 1 349 ? 128.899 169.920 149.427 1.00 45.09 307 SER A N 1
ATOM 2329 C CA . SER A 1 349 ? 129.053 171.039 148.524 1.00 45.09 307 SER A CA 1
ATOM 2330 C C . SER A 1 349 ? 130.293 171.832 148.920 1.00 45.09 307 SER A C 1
ATOM 2331 O O . SER A 1 349 ? 130.511 172.086 150.107 1.00 45.09 307 SER A O 1
ATOM 2334 N N . PRO A 1 350 ? 131.112 172.255 147.955 1.00 45.41 308 PRO A N 1
ATOM 2335 C CA . PRO A 1 350 ? 132.288 173.071 148.287 1.00 45.41 308 PRO A CA 1
ATOM 2336 C C . PRO A 1 350 ? 131.962 174.481 148.749 1.00 45.41 308 PRO A C 1
ATOM 2337 O O . PRO A 1 350 ? 132.888 175.215 149.108 1.00 45.41 308 PRO A O 1
ATOM 2341 N N . GLU A 1 351 ? 130.688 174.885 148.725 1.00 52.29 309 GLU A N 1
ATOM 2342 C CA . GLU A 1 351 ? 130.206 176.003 149.532 1.00 52.29 309 GLU A CA 1
ATOM 2343 C C . GLU A 1 351 ? 130.560 175.853 151.002 1.00 52.29 309 GLU A C 1
ATOM 2344 O O . GLU A 1 351 ? 130.895 176.839 151.663 1.00 52.29 309 GLU A O 1
ATOM 2350 N N . SER A 1 352 ? 130.466 174.640 151.533 1.00 47.02 310 SER A N 1
ATOM 2351 C CA . SER A 1 352 ? 130.547 174.396 152.960 1.00 47.02 310 SER A CA 1
ATOM 2352 C C . SER A 1 352 ? 131.953 174.074 153.432 1.00 47.02 310 SER A C 1
ATOM 2353 O O . SER A 1 352 ? 132.135 173.717 154.597 1.00 47.02 310 SER A O 1
ATOM 2356 N N . ILE A 1 353 ? 132.949 174.196 152.568 1.00 38.21 311 ILE A N 1
ATOM 2357 C CA . ILE A 1 353 ? 134.326 173.883 152.914 1.00 38.21 311 ILE A CA 1
ATOM 2358 C C . ILE A 1 353 ? 135.018 175.174 153.317 1.00 38.21 311 ILE A C 1
ATOM 2359 O O . ILE A 1 353 ? 134.948 176.172 152.595 1.00 38.21 311 ILE A O 1
ATOM 2364 N N . GLY A 1 354 ? 135.646 175.173 154.489 1.00 34.69 312 GLY A N 1
ATOM 2365 C CA . GLY A 1 354 ? 136.254 176.377 155.016 1.00 34.69 312 GLY A CA 1
ATOM 2366 C C . GLY A 1 354 ? 137.763 176.347 155.100 1.00 34.69 312 GLY A C 1
ATOM 2367 O O . GLY A 1 354 ? 138.384 177.321 155.519 1.00 34.69 312 GLY A O 1
ATOM 2368 N N . TYR A 1 355 ? 138.364 175.235 154.705 1.00 29.28 313 TYR A N 1
ATOM 2369 C CA . TYR A 1 355 ? 139.808 175.083 154.711 1.00 29.28 313 TYR A CA 1
ATOM 2370 C C . TYR A 1 355 ? 140.164 174.074 153.641 1.00 29.28 313 TYR A C 1
ATOM 2371 O O . TYR A 1 355 ? 139.416 173.129 153.420 1.00 29.28 313 TYR A O 1
ATOM 2380 N N . VAL A 1 356 ? 141.272 174.283 152.945 1.00 27.05 314 VAL A N 1
ATOM 2381 C CA . VAL A 1 356 ? 141.803 173.261 152.058 1.00 27.05 314 VAL A CA 1
ATOM 2382 C C . VAL A 1 356 ? 143.281 173.121 152.358 1.00 27.05 314 VAL A C 1
ATOM 2383 O O . VAL A 1 356 ? 144.040 174.084 152.224 1.00 27.05 314 VAL A O 1
ATOM 2387 N N . GLU A 1 357 ? 143.688 171.935 152.780 1.00 27.34 315 GLU A N 1
ATOM 2388 C CA . GLU A 1 357 ? 145.105 171.623 152.864 1.00 27.34 315 GLU A CA 1
ATOM 2389 C C . GLU A 1 357 ? 145.544 171.228 151.469 1.00 27.34 315 GLU A C 1
ATOM 2390 O O . GLU A 1 357 ? 145.264 170.128 150.998 1.00 27.34 315 GLU A O 1
ATOM 2396 N N . THR A 1 358 ? 146.195 172.151 150.787 1.00 30.09 316 THR A N 1
ATOM 2397 C CA . THR A 1 358 ? 146.676 171.898 149.450 1.00 30.09 316 THR A CA 1
ATOM 2398 C C . THR A 1 358 ? 147.907 171.010 149.508 1.00 30.09 316 THR A C 1
ATOM 2399 O O . THR A 1 358 ? 148.466 170.743 150.571 1.00 30.09 316 THR A O 1
ATOM 2403 N N . HIS A 1 359 ? 148.318 170.524 148.345 1.00 30.32 317 HIS A N 1
ATOM 2404 C CA . HIS A 1 359 ? 149.561 169.776 148.290 1.00 30.32 317 HIS A CA 1
ATOM 2405 C C . HIS A 1 359 ? 150.738 170.717 148.500 1.00 30.32 317 HIS A C 1
ATOM 2406 O O . HIS A 1 359 ? 151.647 170.414 149.274 1.00 30.32 317 HIS A O 1
ATOM 2413 N N . GLY A 1 360 ? 150.702 171.890 147.863 1.00 34.94 318 GLY A N 1
ATOM 2414 C CA . GLY A 1 360 ? 151.489 173.046 148.262 1.00 34.94 318 GLY A CA 1
ATOM 2415 C C . GLY A 1 360 ? 152.997 172.910 148.255 1.00 34.94 318 GLY A C 1
ATOM 2416 O O . GLY A 1 360 ? 153.653 173.268 149.233 1.00 34.94 318 GLY A O 1
ATOM 2417 N N . THR A 1 361 ? 153.563 172.393 147.166 1.00 38.71 319 THR A N 1
ATOM 2418 C CA . THR A 1 361 ? 154.986 172.092 147.118 1.00 38.71 319 THR A CA 1
ATOM 2419 C C . THR A 1 361 ? 155.885 173.314 147.061 1.00 38.71 319 THR A C 1
ATOM 2420 O O . THR A 1 361 ? 157.101 173.152 147.148 1.00 38.71 319 THR A O 1
ATOM 2424 N N . GLY A 1 362 ? 155.350 174.512 146.890 1.00 44.02 320 GLY A N 1
ATOM 2425 C CA . GLY A 1 362 ? 156.213 175.666 146.915 1.00 44.02 320 GLY A CA 1
ATOM 2426 C C . GLY A 1 362 ? 156.968 175.918 145.642 1.00 44.02 320 GLY A C 1
ATOM 2427 O O . GLY A 1 362 ? 157.890 176.735 145.639 1.00 44.02 320 GLY A O 1
ATOM 2428 N N . THR A 1 363 ? 156.619 175.234 144.568 1.00 52.18 321 THR A N 1
ATOM 2429 C CA . THR A 1 363 ? 157.189 175.492 143.262 1.00 52.18 321 THR A CA 1
ATOM 2430 C C . THR A 1 363 ? 156.446 176.610 142.550 1.00 52.18 321 THR A C 1
ATOM 2431 O O . THR A 1 363 ? 155.293 176.913 142.861 1.00 52.18 321 THR A O 1
ATOM 2435 N N . ARG A 1 364 ? 157.140 177.235 141.593 1.00 57.57 322 ARG A N 1
ATOM 2436 C CA . ARG A 1 364 ? 156.605 178.411 140.921 1.00 57.57 322 ARG A CA 1
ATOM 2437 C C . ARG A 1 364 ? 155.437 178.073 140.016 1.00 57.57 322 ARG A C 1
ATOM 2438 O O . ARG A 1 364 ? 154.522 178.886 139.861 1.00 57.57 322 ARG A O 1
ATOM 2446 N N . ILE A 1 365 ? 155.461 176.897 139.395 1.00 60.29 323 ILE A N 1
ATOM 2447 C CA . ILE A 1 365 ? 154.488 176.560 138.378 1.00 60.29 323 ILE A CA 1
ATOM 2448 C C . ILE A 1 365 ? 153.424 175.587 138.871 1.00 60.29 323 ILE A C 1
ATOM 2449 O O . ILE A 1 365 ? 152.305 175.615 138.354 1.00 60.29 323 ILE A O 1
ATOM 2454 N N . GLY A 1 366 ? 153.717 174.743 139.859 1.00 58.18 324 GLY A N 1
ATOM 2455 C CA . GLY A 1 366 ? 152.722 173.784 140.306 1.00 58.18 324 GLY A CA 1
ATOM 2456 C C . GLY A 1 366 ? 151.670 174.374 141.215 1.00 58.18 324 GLY A C 1
ATOM 2457 O O . GLY A 1 366 ? 150.525 173.913 141.215 1.00 58.18 324 GLY A O 1
ATOM 2458 N N . ASP A 1 367 ? 152.040 175.377 142.006 1.00 51.04 325 ASP A N 1
ATOM 2459 C CA . ASP A 1 367 ? 151.069 176.070 142.849 1.00 51.04 325 ASP A CA 1
ATOM 2460 C C . ASP A 1 367 ? 149.941 176.773 142.093 1.00 51.04 325 ASP A C 1
ATOM 2461 O O . ASP A 1 367 ? 148.795 176.668 142.557 1.00 51.04 325 ASP A O 1
ATOM 2466 N N . PRO A 1 368 ? 150.152 177.499 140.980 1.00 49.03 326 PRO A N 1
ATOM 2467 C CA . PRO A 1 368 ? 148.980 178.035 140.271 1.00 49.03 326 PRO A CA 1
ATOM 2468 C C . PRO A 1 368 ? 148.146 176.980 139.565 1.00 49.03 326 PRO A C 1
ATOM 2469 O O . PRO A 1 368 ? 146.937 177.181 139.425 1.00 49.03 326 PRO A O 1
ATOM 2473 N N . ILE A 1 369 ? 148.737 175.866 139.127 1.00 46.89 327 ILE A N 1
ATOM 2474 C CA . ILE A 1 369 ? 147.935 174.749 138.624 1.00 46.89 327 ILE A CA 1
ATOM 2475 C C . ILE A 1 369 ? 147.070 174.158 139.722 1.00 46.89 327 ILE A C 1
ATOM 2476 O O . ILE A 1 369 ? 145.889 173.864 139.504 1.00 46.89 327 ILE A O 1
ATOM 2481 N N . GLU A 1 370 ? 147.629 173.997 140.920 1.00 42.24 328 GLU A N 1
ATOM 2482 C CA . GLU A 1 370 ? 146.852 173.497 142.047 1.00 42.24 328 GLU A CA 1
ATOM 2483 C C . GLU A 1 370 ? 145.756 174.470 142.454 1.00 42.24 328 GLU A C 1
ATOM 2484 O O . GLU A 1 370 ? 144.623 174.060 142.731 1.00 42.24 328 GLU A O 1
ATOM 2490 N N . PHE A 1 371 ? 146.064 175.763 142.455 1.00 44.28 329 PHE A N 1
ATOM 2491 C CA . PHE A 1 371 ? 145.069 176.767 142.792 1.00 44.28 329 PHE A CA 1
ATOM 2492 C C . PHE A 1 371 ? 143.971 176.847 141.744 1.00 44.28 329 PHE A C 1
ATOM 2493 O O . PHE A 1 371 ? 142.800 177.027 142.087 1.00 44.28 329 PHE A O 1
ATOM 2501 N N . ALA A 1 372 ? 144.321 176.735 140.464 1.00 43.50 330 ALA A N 1
ATOM 2502 C CA . ALA A 1 372 ? 143.303 176.807 139.425 1.00 43.50 330 ALA A CA 1
ATOM 2503 C C . ALA A 1 372 ? 142.450 175.550 139.393 1.00 43.50 330 ALA A C 1
ATOM 2504 O O . ALA A 1 372 ? 141.251 175.631 139.113 1.00 43.50 330 ALA A O 1
ATOM 2506 N N . ALA A 1 373 ? 143.043 174.390 139.694 1.00 42.03 331 ALA A N 1
ATOM 2507 C CA . ALA A 1 373 ? 142.267 173.164 139.828 1.00 42.03 331 ALA A CA 1
ATOM 2508 C C . ALA A 1 373 ? 141.303 173.246 141.001 1.00 42.03 331 ALA A C 1
ATOM 2509 O O . ALA A 1 373 ? 140.156 172.797 140.903 1.00 42.03 331 ALA A O 1
ATOM 2511 N N . LEU A 1 374 ? 141.748 173.833 142.113 1.00 41.30 332 LEU A N 1
ATOM 2512 C CA . LEU A 1 374 ? 140.862 174.048 143.251 1.00 41.30 332 LEU A CA 1
ATOM 2513 C C . LEU A 1 374 ? 139.754 175.037 142.922 1.00 41.30 332 LEU A C 1
ATOM 2514 O O . LEU A 1 374 ? 138.606 174.846 143.336 1.00 41.30 332 LEU A O 1
ATOM 2519 N N . THR A 1 375 ? 140.080 176.095 142.177 1.00 43.21 333 THR A N 1
ATOM 2520 C CA . THR A 1 375 ? 139.083 177.084 141.786 1.00 43.21 333 THR A CA 1
ATOM 2521 C C . THR A 1 375 ? 138.054 176.492 140.837 1.00 43.21 333 THR A C 1
ATOM 2522 O O . THR A 1 375 ? 136.866 176.817 140.920 1.00 43.21 333 THR A O 1
ATOM 2526 N N . GLU A 1 376 ? 138.493 175.618 139.931 1.00 48.86 334 GLU A N 1
ATOM 2527 C CA . GLU A 1 376 ? 137.576 175.006 138.979 1.00 48.86 334 GLU A CA 1
ATOM 2528 C C . GLU A 1 376 ? 136.706 173.952 139.637 1.00 48.86 334 GLU A C 1
ATOM 2529 O O . GLU A 1 376 ? 135.525 173.824 139.304 1.00 48.86 334 GLU A O 1
ATOM 2535 N N . ALA A 1 377 ? 137.270 173.174 140.558 1.00 43.80 335 ALA A N 1
ATOM 2536 C CA . ALA A 1 377 ? 136.465 172.191 141.267 1.00 43.80 335 ALA A CA 1
ATOM 2537 C C . ALA A 1 377 ? 135.503 172.855 142.234 1.00 43.80 335 ALA A C 1
ATOM 2538 O O . ALA A 1 377 ? 134.432 172.311 142.515 1.00 43.80 335 ALA A O 1
ATOM 2540 N N . PHE A 1 378 ? 135.866 174.025 142.743 1.00 46.76 336 PHE A N 1
ATOM 2541 C CA . PHE A 1 378 ? 134.979 174.835 143.569 1.00 46.76 336 PHE A CA 1
ATOM 2542 C C . PHE A 1 378 ? 134.213 175.815 142.681 1.00 46.76 336 PHE A C 1
ATOM 2543 O O . PHE A 1 378 ? 134.361 177.026 142.786 1.00 46.76 336 PHE A O 1
ATOM 2551 N N . ASP A 1 379 ? 133.407 175.283 141.765 1.00 56.50 337 ASP A N 1
ATOM 2552 C CA . ASP A 1 379 ? 132.680 176.149 140.837 1.00 56.50 337 ASP A CA 1
ATOM 2553 C C . ASP A 1 379 ? 131.499 176.781 141.569 1.00 56.50 337 ASP A C 1
ATOM 2554 O O . ASP A 1 379 ? 130.346 176.358 141.474 1.00 56.50 337 ASP A O 1
ATOM 2559 N N . THR A 1 380 ? 131.795 177.854 142.298 1.00 62.83 338 THR A N 1
ATOM 2560 C CA . THR A 1 380 ? 130.857 178.296 143.317 1.00 62.83 338 THR A CA 1
ATOM 2561 C C . THR A 1 380 ? 130.376 179.736 143.171 1.00 62.83 338 THR A C 1
ATOM 2562 O O . THR A 1 380 ? 129.241 180.035 143.559 1.00 62.83 338 THR A O 1
ATOM 2566 N N . SER A 1 381 ? 131.210 180.612 142.598 1.00 66.39 339 SER A N 1
ATOM 2567 C CA . SER A 1 381 ? 130.996 182.067 142.555 1.00 66.39 339 SER A CA 1
ATOM 2568 C C . SER A 1 381 ? 130.716 182.659 143.938 1.00 66.39 339 SER A C 1
ATOM 2569 O O . SER A 1 381 ? 129.921 183.588 144.088 1.00 66.39 339 SER A O 1
ATOM 2572 N N . HIS A 1 382 ? 131.367 182.110 144.963 1.00 63.42 340 HIS A N 1
ATOM 2573 C CA . HIS A 1 382 ? 131.462 182.739 146.276 1.00 63.42 340 HIS A CA 1
ATOM 2574 C C . HIS A 1 382 ? 132.927 182.992 146.562 1.00 63.42 340 HIS A C 1
ATOM 2575 O O . HIS A 1 382 ? 133.739 182.065 146.528 1.00 63.42 340 HIS A O 1
ATOM 2582 N N . ARG A 1 383 ? 133.260 184.238 146.851 1.00 60.99 341 ARG A N 1
ATOM 2583 C CA . ARG A 1 383 ? 134.640 184.684 146.853 1.00 60.99 341 ARG A CA 1
ATOM 2584 C C . ARG A 1 383 ? 135.155 184.790 148.275 1.00 60.99 341 ARG A C 1
ATOM 2585 O O . ARG A 1 383 ? 134.450 185.282 149.159 1.00 60.99 341 ARG A O 1
ATOM 2593 N N . GLN A 1 384 ? 136.371 184.278 148.483 1.00 53.13 342 GLN A N 1
ATOM 2594 C CA . GLN A 1 384 ? 137.180 184.511 149.679 1.00 53.13 342 GLN A CA 1
ATOM 2595 C C . GLN A 1 384 ? 136.500 183.984 150.944 1.00 53.13 342 GLN A C 1
ATOM 2596 O O . GLN A 1 384 ? 136.281 184.712 151.909 1.00 53.13 342 GLN A O 1
ATOM 2602 N N . TYR A 1 385 ? 136.158 182.704 150.924 1.00 46.85 343 TYR A N 1
ATOM 2603 C CA . TYR A 1 385 ? 135.552 182.090 152.091 1.00 46.85 343 TYR A CA 1
ATOM 2604 C C . TYR A 1 385 ? 136.318 180.901 152.626 1.00 46.85 343 TYR A C 1
ATOM 2605 O O . TYR A 1 385 ? 136.243 180.635 153.824 1.00 46.85 343 TYR A O 1
ATOM 2614 N N . CYS A 1 386 ? 137.039 180.180 151.782 1.00 38.44 344 CYS A N 1
ATOM 2615 C CA . CYS A 1 386 ? 137.768 178.992 152.193 1.00 38.44 344 CYS A CA 1
ATOM 2616 C C . CYS A 1 386 ? 139.221 179.365 152.428 1.00 38.44 344 CYS A C 1
ATOM 2617 O O . CYS A 1 386 ? 139.779 180.173 151.695 1.00 38.44 344 CYS A O 1
ATOM 2620 N N . ALA A 1 387 ? 139.825 178.814 153.461 1.00 34.37 345 ALA A N 1
ATOM 2621 C CA . ALA A 1 387 ? 141.218 179.124 153.695 1.00 34.37 345 ALA A CA 1
ATOM 2622 C C . ALA A 1 387 ? 142.098 178.184 152.896 1.00 34.37 345 ALA A C 1
ATOM 2623 O O . ALA A 1 387 ? 141.654 177.139 152.426 1.00 34.37 345 ALA A O 1
ATOM 2625 N N . LEU A 1 388 ? 143.346 178.572 152.718 1.00 30.08 346 LEU A N 1
ATOM 2626 C CA . LEU A 1 388 ? 144.326 177.685 152.124 1.00 30.08 346 LEU A CA 1
ATOM 2627 C C . LEU A 1 388 ? 145.363 177.305 153.161 1.00 30.08 346 LEU A C 1
ATOM 2628 O O . LEU A 1 388 ? 145.511 177.947 154.197 1.00 30.08 346 LEU A O 1
ATOM 2633 N N . GLY A 1 389 ? 146.092 176.249 152.875 1.00 27.75 347 GLY A N 1
ATOM 2634 C CA . GLY A 1 389 ? 147.125 175.832 153.790 1.00 27.75 347 GLY A CA 1
ATOM 2635 C C . GLY A 1 389 ? 148.044 174.838 153.135 1.00 27.75 347 GLY A C 1
ATOM 2636 O O . GLY A 1 389 ? 147.671 174.147 152.186 1.00 27.75 347 GLY A O 1
ATOM 2637 N N . ALA A 1 390 ? 149.256 174.777 153.654 1.00 25.22 348 ALA A N 1
ATOM 2638 C CA . ALA A 1 390 ? 150.201 173.775 153.201 1.00 25.22 348 ALA A CA 1
ATOM 2639 C C . ALA A 1 390 ? 151.120 173.448 154.357 1.00 25.22 348 ALA A C 1
ATOM 2640 O O . ALA A 1 390 ? 151.800 174.334 154.872 1.00 25.22 348 ALA A O 1
ATOM 2642 N N . VAL A 1 391 ? 151.133 172.181 154.766 1.00 24.97 349 VAL A N 1
ATOM 2643 C CA . VAL A 1 391 ? 152.008 171.762 155.849 1.00 24.97 349 VAL A CA 1
ATOM 2644 C C . VAL A 1 391 ? 153.457 171.721 155.381 1.00 24.97 349 VAL A C 1
ATOM 2645 O O . VAL A 1 391 ? 154.373 171.770 156.207 1.00 24.97 349 VAL A O 1
ATOM 2649 N N . LYS A 1 392 ? 153.693 171.683 154.070 1.00 27.60 350 LYS A N 1
ATOM 2650 C CA . LYS A 1 392 ? 155.039 171.716 153.529 1.00 27.60 350 LYS A CA 1
ATOM 2651 C C . LYS A 1 392 ? 155.700 173.073 153.676 1.00 27.60 350 LYS A C 1
ATOM 2652 O O . LYS A 1 392 ? 156.914 173.170 153.490 1.00 27.60 350 LYS A O 1
ATOM 2658 N N . ALA A 1 393 ? 154.936 174.120 153.978 1.00 25.29 351 ALA A N 1
ATOM 2659 C CA . ALA A 1 393 ? 155.543 175.362 154.425 1.00 25.29 351 ALA A CA 1
ATOM 2660 C C . ALA A 1 393 ? 156.255 175.161 155.751 1.00 25.29 351 ALA A C 1
ATOM 2661 O O . ALA A 1 393 ? 157.350 175.688 155.965 1.00 25.29 351 ALA A O 1
ATOM 2663 N N . ASN A 1 394 ? 155.656 174.380 156.645 1.00 27.87 352 ASN A N 1
ATOM 2664 C CA . ASN A 1 394 ? 156.225 174.163 157.965 1.00 27.87 352 ASN A CA 1
ATOM 2665 C C . ASN A 1 394 ? 157.289 173.075 157.947 1.00 27.87 352 ASN A C 1
ATOM 2666 O O . ASN A 1 394 ? 158.454 173.330 158.257 1.00 27.87 352 ASN A O 1
ATOM 2671 N N . ILE A 1 395 ? 156.911 171.855 157.575 1.00 26.25 353 ILE A N 1
ATOM 2672 C CA . ILE A 1 395 ? 157.767 170.690 157.756 1.00 26.25 353 ILE A CA 1
ATOM 2673 C C . ILE A 1 395 ? 158.435 170.251 156.461 1.00 26.25 353 ILE A C 1
ATOM 2674 O O . ILE A 1 395 ? 159.116 169.226 156.440 1.00 26.25 353 ILE A O 1
ATOM 2679 N N . GLY A 1 396 ? 158.253 170.992 155.381 1.00 26.53 354 GLY A N 1
ATOM 2680 C CA . GLY A 1 396 ? 158.816 170.611 154.107 1.00 26.53 354 GLY A CA 1
ATOM 2681 C C . GLY A 1 396 ? 158.010 169.516 153.446 1.00 26.53 354 GLY A C 1
ATOM 2682 O O . GLY A 1 396 ? 157.040 168.995 153.986 1.00 26.53 354 GLY A O 1
ATOM 2683 N N . HIS A 1 397 ? 158.413 169.170 152.235 1.00 28.58 355 HIS A N 1
ATOM 2684 C CA . HIS A 1 397 ? 157.831 168.015 151.581 1.00 28.58 355 HIS A CA 1
ATOM 2685 C C . HIS A 1 397 ? 158.343 166.755 152.241 1.00 28.58 355 HIS A C 1
ATOM 2686 O O . HIS A 1 397 ? 159.518 166.649 152.584 1.00 28.58 355 HIS A O 1
ATOM 2693 N N . THR A 1 398 ? 157.458 165.797 152.421 1.00 25.91 356 THR A N 1
ATOM 2694 C CA . THR A 1 398 ? 157.776 164.644 153.230 1.00 25.91 356 THR A CA 1
ATOM 2695 C C . THR A 1 398 ? 157.774 163.346 152.429 1.00 25.91 356 THR A C 1
ATOM 2696 O O . THR A 1 398 ? 158.371 162.369 152.876 1.00 25.91 356 THR A O 1
ATOM 2700 N N . HIS A 1 399 ? 157.089 163.306 151.283 1.00 29.76 357 HIS A N 1
ATOM 2701 C CA . HIS A 1 399 ? 157.264 162.368 150.171 1.00 29.76 357 HIS A CA 1
ATOM 2702 C C . HIS A 1 399 ? 156.768 160.948 150.422 1.00 29.76 357 HIS A C 1
ATOM 2703 O O . HIS A 1 399 ? 156.535 160.191 149.478 1.00 29.76 357 HIS A O 1
ATOM 2710 N N . ALA A 1 400 ? 156.543 160.567 151.657 1.00 22.89 358 ALA A N 1
ATOM 2711 C CA . ALA A 1 400 ? 155.684 159.425 151.907 1.00 22.89 358 ALA A CA 1
ATOM 2712 C C . ALA A 1 400 ? 154.821 159.644 153.110 1.00 22.89 358 ALA A C 1
ATOM 2713 O O . ALA A 1 400 ? 153.877 158.884 153.319 1.00 22.89 358 ALA A O 1
ATOM 2715 N N . ALA A 1 401 ? 155.131 160.646 153.922 1.00 22.29 359 ALA A N 1
ATOM 2716 C CA . ALA A 1 401 ? 154.275 161.125 154.983 1.00 22.29 359 ALA A CA 1
ATOM 2717 C C . ALA A 1 401 ? 153.753 162.513 154.686 1.00 22.29 359 ALA A C 1
ATOM 2718 O O . ALA A 1 401 ? 153.322 163.207 155.597 1.00 22.29 359 ALA A O 1
ATOM 2720 N N . ALA A 1 402 ? 153.799 162.938 153.428 1.00 22.15 360 ALA A N 1
ATOM 2721 C CA . ALA A 1 402 ? 153.251 164.238 153.071 1.00 22.15 360 ALA A CA 1
ATOM 2722 C C . ALA A 1 402 ? 151.737 164.218 153.116 1.00 22.15 360 ALA A C 1
ATOM 2723 O O . ALA A 1 402 ? 151.108 165.174 153.583 1.00 22.15 360 ALA A O 1
ATOM 2725 N N . GLY A 1 403 ? 151.134 163.135 152.635 1.00 21.26 361 GLY A N 1
ATOM 2726 C CA . GLY A 1 403 ? 149.693 163.028 152.679 1.00 21.26 361 GLY A CA 1
ATOM 2727 C C . GLY A 1 403 ? 149.164 162.888 154.088 1.00 21.26 361 GLY A C 1
ATOM 2728 O O . GLY A 1 403 ? 148.163 163.508 154.443 1.00 21.26 361 GLY A O 1
ATOM 2729 N N . VAL A 1 404 ? 149.841 162.101 154.923 1.00 20.87 362 VAL A N 1
ATOM 2730 C CA . VAL A 1 404 ? 149.370 161.965 156.292 1.00 20.87 362 VAL A CA 1
ATOM 2731 C C . VAL A 1 404 ? 149.771 163.181 157.112 1.00 20.87 362 VAL A C 1
ATOM 2732 O O . VAL A 1 404 ? 149.108 163.481 158.095 1.00 20.87 362 VAL A O 1
ATOM 2736 N N . ALA A 1 405 ? 150.794 163.933 156.701 1.00 20.17 363 ALA A N 1
ATOM 2737 C CA . ALA A 1 405 ? 151.066 165.232 157.308 1.00 20.17 363 ALA A CA 1
ATOM 2738 C C . ALA A 1 405 ? 149.928 166.197 157.055 1.00 20.17 363 ALA A C 1
ATOM 2739 O O . ALA A 1 405 ? 149.468 166.880 157.969 1.00 20.17 363 ALA A O 1
ATOM 2741 N N . GLY A 1 406 ? 149.451 166.251 155.817 1.00 21.60 364 GLY A N 1
ATOM 2742 C CA . GLY A 1 406 ? 148.317 167.098 155.514 1.00 21.60 364 GLY A CA 1
ATOM 2743 C C . GLY A 1 406 ? 147.045 166.631 156.187 1.00 21.60 364 GLY A C 1
ATOM 2744 O O . GLY A 1 406 ? 146.236 167.446 156.632 1.00 21.60 364 GLY A O 1
ATOM 2745 N N . LEU A 1 407 ? 146.869 165.317 156.306 1.00 20.31 365 LEU A N 1
ATOM 2746 C CA . LEU A 1 407 ? 145.675 164.792 156.952 1.00 20.31 365 LEU A CA 1
ATOM 2747 C C . LEU A 1 407 ? 145.701 165.027 158.453 1.00 20.31 365 LEU A C 1
ATOM 2748 O O . LEU A 1 407 ? 144.687 165.412 159.035 1.00 20.31 365 LEU A O 1
ATOM 2753 N N . ILE A 1 408 ? 146.850 164.814 159.093 1.00 20.88 366 ILE A N 1
ATOM 2754 C CA . ILE A 1 408 ? 146.995 165.053 160.520 1.00 20.88 366 ILE A CA 1
ATOM 2755 C C . ILE A 1 408 ? 146.856 166.533 160.830 1.00 20.88 366 ILE A C 1
ATOM 2756 O O . ILE A 1 408 ? 146.171 166.908 161.785 1.00 20.88 366 ILE A O 1
ATOM 2761 N N . LYS A 1 409 ? 147.457 167.397 160.004 1.00 22.92 367 LYS A N 1
ATOM 2762 C CA . LYS A 1 409 ? 147.301 168.835 160.180 1.00 22.92 367 LYS A CA 1
ATOM 2763 C C . LYS A 1 409 ? 145.858 169.265 160.017 1.00 22.92 367 LYS A C 1
ATOM 2764 O O . LYS A 1 409 ? 145.357 170.054 160.816 1.00 22.92 367 LYS A O 1
ATOM 2770 N N . THR A 1 410 ? 145.155 168.729 159.024 1.00 22.15 368 THR A N 1
ATOM 2771 C CA . THR A 1 410 ? 143.771 169.128 158.817 1.00 22.15 368 THR A CA 1
ATOM 2772 C C . THR A 1 410 ? 142.860 168.588 159.907 1.00 22.15 368 THR A C 1
ATOM 2773 O O . THR A 1 410 ? 141.912 169.265 160.308 1.00 22.15 368 THR A O 1
ATOM 2777 N N . ALA A 1 411 ? 143.142 167.389 160.414 1.00 21.22 369 ALA A N 1
ATOM 2778 C CA . ALA A 1 411 ? 142.381 166.859 161.532 1.00 21.22 369 ALA A CA 1
ATOM 2779 C C . ALA A 1 411 ? 142.623 167.656 162.797 1.00 21.22 369 ALA A C 1
ATOM 2780 O O . ALA A 1 411 ? 141.692 167.871 163.567 1.00 21.22 369 ALA A O 1
ATOM 2782 N N . LEU A 1 412 ? 143.846 168.139 163.010 1.00 21.56 370 LEU A N 1
ATOM 2783 C CA . LEU A 1 412 ? 144.106 169.028 164.135 1.00 21.56 370 LEU A CA 1
ATOM 2784 C C . LEU A 1 412 ? 143.449 170.384 163.944 1.00 21.56 370 LEU A C 1
ATOM 2785 O O . LEU A 1 412 ? 143.008 170.994 164.918 1.00 21.56 370 LEU A O 1
ATOM 2790 N N . VAL A 1 413 ? 143.383 170.868 162.704 1.00 23.66 371 VAL A N 1
ATOM 2791 C CA . VAL A 1 413 ? 142.725 172.136 162.408 1.00 23.66 371 VAL A CA 1
ATOM 2792 C C . VAL A 1 413 ? 141.241 172.045 162.707 1.00 23.66 371 VAL A C 1
ATOM 2793 O O . VAL A 1 413 ? 140.668 172.933 163.338 1.00 23.66 371 VAL A O 1
ATOM 2797 N N . LEU A 1 414 ? 140.607 170.950 162.308 1.00 24.05 372 LEU A N 1
ATOM 2798 C CA . LEU A 1 414 ? 139.191 170.775 162.596 1.00 24.05 372 LEU A CA 1
ATOM 2799 C C . LEU A 1 414 ? 138.943 170.450 164.061 1.00 24.05 372 LEU A C 1
ATOM 2800 O O . LEU A 1 414 ? 137.884 170.786 164.594 1.00 24.05 372 LEU A O 1
ATOM 2805 N N . HIS A 1 415 ? 139.896 169.792 164.719 1.00 22.88 373 HIS A N 1
ATOM 2806 C CA . HIS A 1 415 ? 139.760 169.467 166.130 1.00 22.88 373 HIS A CA 1
ATOM 2807 C C . HIS A 1 415 ? 139.857 170.708 166.995 1.00 22.88 373 HIS A C 1
ATOM 2808 O O . HIS A 1 415 ? 139.132 170.837 167.985 1.00 22.88 373 HIS A O 1
ATOM 2815 N N . HIS A 1 416 ? 140.754 171.621 166.653 1.00 27.46 374 HIS A N 1
ATOM 2816 C CA . HIS A 1 416 ? 140.906 172.851 167.407 1.00 27.46 374 HIS A CA 1
ATOM 2817 C C . HIS A 1 416 ? 140.069 173.992 166.861 1.00 27.46 374 HIS A C 1
ATOM 2818 O O . HIS A 1 416 ? 140.013 175.043 167.506 1.00 27.46 374 HIS A O 1
ATOM 2825 N N . ARG A 1 417 ? 139.432 173.798 165.703 1.00 36.85 375 ARG A N 1
ATOM 2826 C CA . ARG A 1 417 ? 138.601 174.793 165.017 1.00 36.85 375 ARG A CA 1
ATOM 2827 C C . ARG A 1 417 ? 139.362 176.087 164.771 1.00 36.85 375 ARG A C 1
ATOM 2828 O O . ARG A 1 417 ? 138.804 177.181 164.826 1.00 36.85 375 ARG A O 1
ATOM 2836 N N . THR A 1 418 ? 140.650 175.952 164.475 1.00 33.02 376 THR A N 1
ATOM 2837 C CA . THR A 1 418 ? 141.563 177.073 164.321 1.00 33.02 376 THR A CA 1
ATOM 2838 C C . THR A 1 418 ? 142.194 177.013 162.945 1.00 33.02 376 THR A C 1
ATOM 2839 O O . THR A 1 418 ? 142.908 176.060 162.632 1.00 33.02 376 THR A O 1
ATOM 2843 N N . ILE A 1 419 ? 141.952 178.033 162.137 1.00 30.71 377 ILE A N 1
ATOM 2844 C CA . ILE A 1 419 ? 142.638 178.171 160.861 1.00 30.71 377 ILE A CA 1
ATOM 2845 C C . ILE A 1 419 ? 144.066 178.614 161.146 1.00 30.71 377 ILE A C 1
ATOM 2846 O O . ILE A 1 419 ? 144.266 179.691 161.713 1.00 30.71 377 ILE A O 1
ATOM 2851 N N . PRO A 1 420 ? 145.078 177.854 160.761 1.00 28.75 378 PRO A N 1
ATOM 2852 C CA . PRO A 1 420 ? 146.442 178.236 161.058 1.00 28.75 378 PRO A CA 1
ATOM 2853 C C . PRO A 1 420 ? 146.918 179.293 160.079 1.00 28.75 378 PRO A C 1
ATOM 2854 O O . PRO A 1 420 ? 146.185 179.650 159.152 1.00 28.75 378 PRO A O 1
ATOM 2858 N N . PRO A 1 421 ? 148.108 179.856 160.259 1.00 33.32 379 PRO A N 1
ATOM 2859 C CA . PRO A 1 421 ? 148.682 180.657 159.185 1.00 33.32 379 PRO A CA 1
ATOM 2860 C C . PRO A 1 421 ? 149.440 179.777 158.212 1.00 33.32 379 PRO A C 1
ATOM 2861 O O . PRO A 1 421 ? 149.952 178.713 158.559 1.00 33.32 379 PRO A O 1
ATOM 2865 N N . LEU A 1 422 ? 149.502 180.225 156.967 1.00 35.58 380 LEU A N 1
ATOM 2866 C CA . LEU A 1 422 ? 150.325 179.547 155.982 1.00 35.58 380 LEU A CA 1
ATOM 2867 C C . LEU A 1 422 ? 151.709 180.161 156.102 1.00 35.58 380 LEU A C 1
ATOM 2868 O O . LEU A 1 422 ? 151.869 181.369 155.921 1.00 35.58 380 LEU A O 1
ATOM 2873 N N . ALA A 1 423 ? 152.692 179.342 156.452 1.00 37.36 381 ALA A N 1
ATOM 2874 C CA . ALA A 1 423 ? 154.013 179.850 156.770 1.00 37.36 381 ALA A CA 1
ATOM 2875 C C . ALA A 1 423 ? 154.722 180.343 155.518 1.00 37.36 381 ALA A C 1
ATOM 2876 O O . ALA A 1 423 ? 154.416 179.928 154.398 1.00 37.36 381 ALA A O 1
ATOM 2878 N N . ASN A 1 424 ? 155.664 181.266 155.737 1.00 44.88 382 ASN A N 1
ATOM 2879 C CA . ASN A 1 424 ? 156.536 181.843 154.712 1.00 44.88 382 ASN A CA 1
ATOM 2880 C C . ASN A 1 424 ? 155.755 182.537 153.603 1.00 44.88 382 ASN A C 1
ATOM 2881 O O . ASN A 1 424 ? 156.195 182.577 152.458 1.00 44.88 382 ASN A O 1
ATOM 2886 N N . TYR A 1 425 ? 154.599 183.106 153.923 1.00 45.80 383 TYR A N 1
ATOM 2887 C CA . TYR A 1 425 ? 153.739 183.714 152.921 1.00 45.80 383 TYR A CA 1
ATOM 2888 C C . TYR A 1 425 ? 153.569 185.188 153.234 1.00 45.80 383 TYR A C 1
ATOM 2889 O O . TYR A 1 425 ? 152.988 185.538 154.265 1.00 45.80 383 TYR A O 1
ATOM 2898 N N . GLN A 1 426 ? 154.040 186.048 152.335 1.00 54.36 384 GLN A N 1
ATOM 2899 C CA . GLN A 1 426 ? 153.666 187.454 152.375 1.00 54.36 384 GLN A CA 1
ATOM 2900 C C . GLN A 1 426 ? 152.882 187.855 151.137 1.00 54.36 384 GLN A C 1
ATOM 2901 O O . GLN A 1 426 ? 151.717 188.243 151.250 1.00 54.36 384 GLN A O 1
ATOM 2907 N N . MET A 1 427 ? 153.463 187.727 149.964 1.00 57.79 385 MET A N 1
ATOM 2908 C CA . MET A 1 427 ? 152.767 188.167 148.774 1.00 57.79 385 MET A CA 1
ATOM 2909 C C . MET A 1 427 ? 152.248 186.969 148.001 1.00 57.79 385 MET A C 1
ATOM 2910 O O . MET A 1 427 ? 152.940 185.952 147.915 1.00 57.79 385 MET A O 1
ATOM 2915 N N . PRO A 1 428 ? 151.045 187.049 147.442 1.00 50.82 386 PRO A N 1
ATOM 2916 C CA . PRO A 1 428 ? 150.544 185.946 146.621 1.00 50.82 386 PRO A CA 1
ATOM 2917 C C . PRO A 1 428 ? 151.354 185.815 145.349 1.00 50.82 386 PRO A C 1
ATOM 2918 O O . PRO A 1 428 ? 151.940 186.785 144.864 1.00 50.82 386 PRO A O 1
ATOM 2922 N N . ASN A 1 429 ? 151.424 184.588 144.843 1.00 53.37 387 ASN A N 1
ATOM 2923 C CA . ASN A 1 429 ? 152.099 184.334 143.581 1.00 53.37 387 ASN A CA 1
ATOM 2924 C C . ASN A 1 429 ? 151.397 185.098 142.466 1.00 53.37 387 ASN A C 1
ATOM 2925 O O . ASN A 1 429 ? 150.173 185.242 142.472 1.00 53.37 387 ASN A O 1
ATOM 2930 N N . SER A 1 430 ? 152.193 185.621 141.531 1.00 55.11 388 SER A N 1
ATOM 2931 C CA . SER A 1 430 ? 151.745 186.691 140.648 1.00 55.11 388 SER A CA 1
ATOM 2932 C C . SER A 1 430 ? 150.651 186.256 139.691 1.00 55.11 388 SER A C 1
ATOM 2933 O O . SER A 1 430 ? 149.883 187.102 139.224 1.00 55.11 388 SER A O 1
ATOM 2936 N N . LYS A 1 431 ? 150.541 184.962 139.416 1.00 57.96 389 LYS A N 1
ATOM 2937 C CA . LYS A 1 431 ? 149.506 184.448 138.536 1.00 57.96 389 LYS A CA 1
ATOM 2938 C C . LYS A 1 431 ? 148.438 183.670 139.293 1.00 57.96 389 LYS A C 1
ATOM 2939 O O . LYS A 1 431 ? 147.682 182.912 138.681 1.00 57.96 389 LYS A O 1
ATOM 2945 N N . LEU A 1 432 ? 148.359 183.835 140.611 1.00 52.45 390 LEU A N 1
ATOM 2946 C CA . LEU A 1 432 ? 147.237 183.315 141.383 1.00 52.45 390 LEU A CA 1
ATOM 2947 C C . LEU A 1 432 ? 146.121 184.333 141.290 1.00 52.45 390 LEU A C 1
ATOM 2948 O O . LEU A 1 432 ? 146.245 185.442 141.814 1.00 52.45 390 LEU A O 1
ATOM 2953 N N . ASP A 1 433 ? 145.013 183.957 140.662 1.00 64.22 391 ASP A N 1
ATOM 2954 C CA . ASP A 1 433 ? 143.865 184.855 140.588 1.00 64.22 391 ASP A CA 1
ATOM 2955 C C . ASP A 1 433 ? 143.081 184.716 141.892 1.00 64.22 391 ASP A C 1
ATOM 2956 O O . ASP A 1 433 ? 142.009 184.114 141.965 1.00 64.22 391 ASP A O 1
ATOM 2961 N N . LEU A 1 434 ? 143.662 185.298 142.941 1.00 55.65 392 LEU A N 1
ATOM 2962 C CA . LEU A 1 434 ? 143.251 185.002 144.305 1.00 55.65 392 LEU A CA 1
ATOM 2963 C C . LEU A 1 434 ? 141.957 185.722 144.655 1.00 55.65 392 LEU A C 1
ATOM 2964 O O . LEU A 1 434 ? 141.190 185.246 145.496 1.00 55.65 392 LEU A O 1
ATOM 2969 N N . ALA A 1 435 ? 141.690 186.857 144.004 1.00 62.58 393 ALA A N 1
ATOM 2970 C CA . ALA A 1 435 ? 140.577 187.721 144.382 1.00 62.58 393 ALA A CA 1
ATOM 2971 C C . ALA A 1 435 ? 139.229 187.182 143.922 1.00 62.58 393 ALA A C 1
ATOM 2972 O O . ALA A 1 435 ? 138.233 187.322 144.635 1.00 62.58 393 ALA A O 1
ATOM 2974 N N . HIS A 1 436 ? 139.166 186.588 142.734 1.00 65.50 394 HIS A N 1
ATOM 2975 C CA . HIS A 1 436 ? 137.916 186.089 142.181 1.00 65.50 394 HIS A CA 1
ATOM 2976 C C . HIS A 1 436 ? 137.702 184.618 142.489 1.00 65.50 394 HIS A C 1
ATOM 2977 O O . HIS A 1 436 ? 136.824 183.985 141.898 1.00 65.50 394 HIS A O 1
ATOM 2984 N N . SER A 1 437 ? 138.477 184.079 143.410 1.00 54.84 395 SER A N 1
ATOM 2985 C CA . SER A 1 437 ? 138.561 182.680 143.756 1.00 54.84 395 SER A CA 1
ATOM 2986 C C . SER A 1 437 ? 137.834 182.400 145.061 1.00 54.84 395 SER A C 1
ATOM 2987 O O . SER A 1 437 ? 137.523 183.325 145.816 1.00 54.84 395 SER A O 1
ATOM 2990 N N . PRO A 1 438 ? 137.524 181.133 145.357 1.00 47.57 396 PRO A N 1
ATOM 2991 C CA . PRO A 1 438 ? 136.955 180.811 146.670 1.00 47.57 396 PRO A CA 1
ATOM 2992 C C . PRO A 1 438 ? 137.910 180.998 147.827 1.00 47.57 396 PRO A C 1
ATOM 2993 O O . PRO A 1 438 ? 137.457 181.044 148.972 1.00 47.57 396 PRO A O 1
ATOM 2997 N N . PHE A 1 439 ? 139.204 181.096 147.579 1.00 42.99 397 PHE A N 1
ATOM 2998 C CA . PHE A 1 439 ? 140.200 180.840 148.599 1.00 42.99 397 PHE A CA 1
ATOM 2999 C C . PHE A 1 439 ? 140.919 182.115 148.988 1.00 42.99 397 PHE A C 1
ATOM 3000 O O . PHE A 1 439 ? 141.427 182.823 148.124 1.00 42.99 397 PHE A O 1
ATOM 3008 N N . TYR A 1 440 ? 140.933 182.414 150.279 1.00 41.64 398 TYR A N 1
ATOM 3009 C CA . TYR A 1 440 ? 141.882 183.356 150.851 1.00 41.64 398 TYR A CA 1
ATOM 3010 C C . TYR A 1 440 ? 143.038 182.579 151.453 1.00 41.64 398 TYR A C 1
ATOM 3011 O O . TYR A 1 440 ? 142.960 181.368 151.642 1.00 41.64 398 TYR A O 1
ATOM 3020 N N . ILE A 1 441 ? 144.119 183.280 151.766 1.00 38.71 399 ILE A N 1
ATOM 3021 C CA . ILE A 1 441 ? 145.266 182.653 152.403 1.00 38.71 399 ILE A CA 1
ATOM 3022 C C . ILE A 1 441 ? 145.457 183.286 153.775 1.00 38.71 399 ILE A C 1
ATOM 3023 O O . ILE A 1 441 ? 145.599 184.505 153.879 1.00 38.71 399 ILE A O 1
ATOM 3028 N N . PRO A 1 442 ? 145.434 182.505 154.852 1.00 35.95 400 PRO A N 1
ATOM 3029 C CA . PRO A 1 442 ? 145.599 183.070 156.193 1.00 35.95 400 PRO A CA 1
ATOM 3030 C C . PRO A 1 442 ? 147.056 183.377 156.508 1.00 35.95 400 PRO A C 1
ATOM 3031 O O . PRO A 1 442 ? 147.927 182.512 156.409 1.00 35.95 400 PRO A O 1
ATOM 3035 N N . ILE A 1 443 ? 147.311 184.624 156.901 1.00 42.94 401 ILE A N 1
ATOM 3036 C CA . ILE A 1 443 ? 148.639 185.034 157.338 1.00 42.94 401 ILE A CA 1
ATOM 3037 C C . ILE A 1 443 ? 148.792 185.000 158.852 1.00 42.94 401 ILE A C 1
ATOM 3038 O O . ILE A 1 443 ? 149.926 184.962 159.348 1.00 42.94 401 ILE A O 1
ATOM 3043 N N . GLN A 1 444 ? 147.693 185.009 159.596 1.00 41.85 402 GLN A N 1
ATOM 3044 C CA . GLN A 1 444 ? 147.707 184.963 161.044 1.00 41.85 402 GLN A CA 1
ATOM 3045 C C . GLN A 1 444 ? 146.634 183.996 161.514 1.00 41.85 402 GLN A C 1
ATOM 3046 O O . GLN A 1 444 ? 145.580 183.886 160.876 1.00 41.85 402 GLN A O 1
ATOM 3052 N N . PRO A 1 445 ? 146.886 183.260 162.601 1.00 36.92 403 PRO A N 1
ATOM 3053 C CA . PRO A 1 445 ? 145.938 182.227 163.029 1.00 36.92 403 PRO A CA 1
ATOM 3054 C C . PRO A 1 445 ? 144.632 182.816 163.517 1.00 36.92 403 PRO A C 1
ATOM 3055 O O . PRO A 1 445 ? 144.602 183.838 164.204 1.00 36.92 403 PRO A O 1
ATOM 3059 N N . GLN A 1 446 ? 143.546 182.160 163.143 1.00 38.40 404 GLN A N 1
ATOM 3060 C CA . GLN A 1 446 ? 142.216 182.627 163.466 1.00 38.40 404 GLN A CA 1
ATOM 3061 C C . GLN A 1 446 ? 141.347 181.427 163.772 1.00 38.40 404 GLN A C 1
ATOM 3062 O O . GLN A 1 446 ? 141.636 180.310 163.350 1.00 38.40 404 GLN A O 1
ATOM 3068 N N . GLU A 1 447 ? 140.275 181.663 164.512 1.00 41.97 405 GLU A N 1
ATOM 3069 C CA . GLU A 1 447 ? 139.345 180.580 164.756 1.00 41.97 405 GLU A CA 1
ATOM 3070 C C . GLU A 1 447 ? 138.500 180.344 163.511 1.00 41.97 405 GLU A C 1
ATOM 3071 O O . GLU A 1 447 ? 138.549 181.105 162.544 1.00 41.97 405 GLU A O 1
ATOM 3077 N N . TRP A 1 448 ? 137.743 179.257 163.532 1.00 39.09 406 TRP A N 1
ATOM 3078 C CA . TRP A 1 448 ? 136.931 178.901 162.382 1.00 39.09 406 TRP A CA 1
ATOM 3079 C C . TRP A 1 448 ? 135.796 179.905 162.214 1.00 39.09 406 TRP A C 1
ATOM 3080 O O . TRP A 1 448 ? 135.255 180.387 163.210 1.00 39.09 406 TRP A O 1
ATOM 3091 N N . PRO A 1 449 ? 135.465 180.286 160.979 1.00 48.42 407 PRO A N 1
ATOM 3092 C CA . PRO A 1 449 ? 134.353 181.213 160.761 1.00 48.42 407 PRO A CA 1
ATOM 3093 C C . PRO A 1 449 ? 133.032 180.624 161.216 1.00 48.42 407 PRO A C 1
ATOM 3094 O O . PRO A 1 449 ? 132.815 179.415 161.140 1.00 48.42 407 PRO A O 1
ATOM 3098 N N . ALA A 1 450 ? 132.153 181.494 161.713 1.00 55.84 408 ALA A N 1
ATOM 3099 C CA . ALA A 1 450 ? 130.888 181.022 162.258 1.00 55.84 408 ALA A CA 1
ATOM 3100 C C . ALA A 1 450 ? 129.941 180.565 161.162 1.00 55.84 408 ALA A C 1
ATOM 3101 O O . ALA A 1 450 ? 129.139 179.653 161.380 1.00 55.84 408 ALA A O 1
ATOM 3103 N N . SER A 1 451 ? 130.035 181.165 159.981 1.00 58.68 409 SER A N 1
ATOM 3104 C CA . SER A 1 451 ? 129.135 180.875 158.878 1.00 58.68 409 SER A CA 1
ATOM 3105 C C . SER A 1 451 ? 129.609 179.719 158.008 1.00 58.68 409 SER A C 1
ATOM 3106 O O . SER A 1 451 ? 129.079 179.530 156.912 1.00 58.68 409 SER A O 1
ATOM 3109 N N . ARG A 1 452 ? 130.603 178.959 158.454 1.00 57.39 410 ARG A N 1
ATOM 3110 C CA . ARG A 1 452 ? 131.053 177.764 157.754 1.00 57.39 410 ARG A CA 1
ATOM 3111 C C . ARG A 1 452 ? 130.830 176.518 158.602 1.00 57.39 410 ARG A C 1
ATOM 3112 O O . ARG A 1 452 ? 131.583 175.551 158.498 1.00 57.39 410 ARG A O 1
ATOM 3120 N N . MET A 1 453 ? 129.801 176.529 159.444 1.00 51.99 411 MET A N 1
ATOM 3121 C CA . MET A 1 453 ? 129.688 175.371 160.314 1.00 51.99 411 MET A CA 1
ATOM 3122 C C . MET A 1 453 ? 128.706 174.355 159.743 1.00 51.99 411 MET A C 1
ATOM 3123 O O . MET A 1 453 ? 127.700 174.741 159.146 1.00 51.99 411 MET A O 1
ATOM 3128 N N . PRO A 1 454 ? 128.931 173.036 159.887 1.00 44.32 412 PRO A N 1
ATOM 3129 C CA . PRO A 1 454 ? 130.001 172.308 160.573 1.00 44.32 412 PRO A CA 1
ATOM 3130 C C . PRO A 1 454 ? 131.325 172.436 159.844 1.00 44.32 412 PRO A C 1
ATOM 3131 O O . PRO A 1 454 ? 131.303 172.646 158.638 1.00 44.32 412 PRO A O 1
ATOM 3135 N N . PRO A 1 455 ? 132.435 172.386 160.561 1.00 37.44 413 PRO A N 1
ATOM 3136 C CA . PRO A 1 455 ? 133.723 172.624 159.915 1.00 37.44 413 PRO A CA 1
ATOM 3137 C C . PRO A 1 455 ? 134.087 171.505 158.963 1.00 37.44 413 PRO A C 1
ATOM 3138 O O . PRO A 1 455 ? 134.335 170.379 159.389 1.00 37.44 413 PRO A O 1
ATOM 3142 N N . ARG A 1 456 ? 134.080 171.798 157.672 1.00 34.08 414 ARG A N 1
ATOM 3143 C CA . ARG A 1 456 ? 134.482 170.846 156.656 1.00 34.08 414 ARG A CA 1
ATOM 3144 C C . ARG A 1 456 ? 135.735 171.347 155.966 1.00 34.08 414 ARG A C 1
ATOM 3145 O O . ARG A 1 456 ? 135.895 172.543 155.738 1.00 34.08 414 ARG A O 1
ATOM 3153 N N . ALA A 1 457 ? 136.632 170.429 155.647 1.00 26.53 415 ALA A N 1
ATOM 3154 C CA . ALA A 1 457 ? 137.889 170.815 155.043 1.00 26.53 415 ALA A CA 1
ATOM 3155 C C . ALA A 1 457 ? 138.339 169.741 154.071 1.00 26.53 415 ALA A C 1
ATOM 3156 O O . ALA A 1 457 ? 137.882 168.601 154.119 1.00 26.53 415 ALA A O 1
ATOM 3158 N N . GLY A 1 458 ? 139.240 170.119 153.187 1.00 22.05 416 GLY A N 1
ATOM 3159 C CA . GLY A 1 458 ? 139.757 169.204 152.185 1.00 22.05 416 GLY A CA 1
ATOM 3160 C C . GLY A 1 458 ? 141.250 169.032 152.312 1.00 22.05 416 GLY A C 1
ATOM 3161 O O . GLY A 1 458 ? 141.964 169.972 152.629 1.00 22.05 416 GLY A O 1
ATOM 3162 N N . VAL A 1 459 ? 141.712 167.808 152.076 1.00 23.56 417 VAL A N 1
ATOM 3163 C CA . VAL A 1 459 ? 143.126 167.465 152.122 1.00 23.56 417 VAL A CA 1
ATOM 3164 C C . VAL A 1 459 ? 143.522 166.945 150.757 1.00 23.56 417 VAL A C 1
ATOM 3165 O O . VAL A 1 459 ? 143.064 165.877 150.345 1.00 23.56 417 VAL A O 1
ATOM 3169 N N . SER A 1 460 ? 144.417 167.652 150.086 1.00 26.30 418 SER A N 1
ATOM 3170 C CA . SER A 1 460 ? 144.882 167.269 148.766 1.00 26.30 418 SER A CA 1
ATOM 3171 C C . SER A 1 460 ? 146.332 166.840 148.844 1.00 26.30 418 SER A C 1
ATOM 3172 O O . SER A 1 460 ? 147.151 167.531 149.448 1.00 26.30 418 SER A O 1
ATOM 3175 N N . SER A 1 461 ? 146.650 165.706 148.241 1.00 23.04 419 SER A N 1
ATOM 3176 C CA . SER A 1 461 ? 148.037 165.325 148.047 1.00 23.04 419 SER A CA 1
ATOM 3177 C C . SER A 1 461 ? 148.166 164.721 146.666 1.00 23.04 419 SER A C 1
ATOM 3178 O O . SER A 1 461 ? 147.502 163.733 146.362 1.00 23.04 419 SER A O 1
ATOM 3181 N N . PHE A 1 462 ? 149.018 165.314 145.841 1.00 26.25 420 PHE A N 1
ATOM 3182 C CA . PHE A 1 462 ? 149.134 164.989 144.431 1.00 26.25 420 PHE A CA 1
ATOM 3183 C C . PHE A 1 462 ? 150.519 164.431 144.172 1.00 26.25 420 PHE A C 1
ATOM 3184 O O . PHE A 1 462 ? 151.514 165.126 144.377 1.00 26.25 420 PHE A O 1
ATOM 3192 N N . GLY A 1 463 ? 150.583 163.209 143.695 1.00 31.31 421 GLY A N 1
ATOM 3193 C CA . GLY A 1 463 ? 151.848 162.525 143.617 1.00 31.31 421 GLY A CA 1
ATOM 3194 C C . GLY A 1 463 ? 152.687 162.910 142.419 1.00 31.31 421 GLY A C 1
ATOM 3195 O O . GLY A 1 463 ? 152.204 163.402 141.405 1.00 31.31 421 GLY A O 1
ATOM 3196 N N . ILE A 1 464 ? 153.992 162.693 142.561 1.00 38.12 422 ILE A N 1
ATOM 3197 C CA . ILE A 1 464 ? 154.889 162.577 141.417 1.00 38.12 422 ILE A CA 1
ATOM 3198 C C . ILE A 1 464 ? 154.783 161.127 140.960 1.00 38.12 422 ILE A C 1
ATOM 3199 O O . ILE A 1 464 ? 155.308 160.214 141.593 1.00 38.12 422 ILE A O 1
ATOM 3204 N N . GLY A 1 465 ? 154.075 160.913 139.872 1.00 39.14 423 GLY A N 1
ATOM 3205 C CA . GLY A 1 465 ? 153.656 159.583 139.511 1.00 39.14 423 GLY A CA 1
ATOM 3206 C C . GLY A 1 465 ? 152.241 159.707 139.020 1.00 39.14 423 GLY A C 1
ATOM 3207 O O . GLY A 1 465 ? 151.720 158.844 138.311 1.00 39.14 423 GLY A O 1
ATOM 3208 N N . GLY A 1 466 ? 151.620 160.814 139.388 1.00 34.99 424 GLY A N 1
ATOM 3209 C CA . GLY A 1 466 ? 150.323 161.164 138.885 1.00 34.99 424 GLY A CA 1
ATOM 3210 C C . GLY A 1 466 ? 149.174 160.827 139.795 1.00 34.99 424 GLY A C 1
ATOM 3211 O O . GLY A 1 466 ? 148.058 161.260 139.514 1.00 34.99 424 GLY A O 1
ATOM 3212 N N . THR A 1 467 ? 149.399 160.077 140.871 1.00 26.49 425 THR A N 1
ATOM 3213 C CA . THR A 1 467 ? 148.295 159.653 141.722 1.00 26.49 425 THR A CA 1
ATOM 3214 C C . THR A 1 467 ? 147.856 160.809 142.602 1.00 26.49 425 THR A C 1
ATOM 3215 O O . THR A 1 467 ? 148.587 161.229 143.502 1.00 26.49 425 THR A O 1
ATOM 3219 N N . ASN A 1 468 ? 146.667 161.318 142.339 1.00 27.24 426 ASN A N 1
ATOM 3220 C CA . ASN A 1 468 ? 146.090 162.419 143.078 1.00 27.24 426 ASN A CA 1
ATOM 3221 C C . ASN A 1 468 ? 145.098 161.850 144.067 1.00 27.24 426 ASN A C 1
ATOM 3222 O O . ASN A 1 468 ? 144.293 160.996 143.705 1.00 27.24 426 ASN A O 1
ATOM 3227 N N . VAL A 1 469 ? 145.167 162.293 145.315 1.00 42.02 427 VAL A N 1
ATOM 3228 C CA . VAL A 1 469 ? 144.201 161.889 146.322 1.00 42.02 427 VAL A CA 1
ATOM 3229 C C . VAL A 1 469 ? 143.596 163.163 146.881 1.00 42.02 427 VAL A C 1
ATOM 3230 O O . VAL A 1 469 ? 144.316 164.127 147.142 1.00 42.02 427 VAL A O 1
ATOM 3234 N N . HIS A 1 470 ? 142.287 163.187 147.023 1.00 42.02 428 HIS A N 1
ATOM 3235 C CA . HIS A 1 470 ? 141.614 164.225 147.775 1.00 42.02 428 HIS A CA 1
ATOM 3236 C C . HIS A 1 470 ? 140.771 163.574 148.853 1.00 42.02 428 HIS A C 1
ATOM 3237 O O . HIS A 1 470 ? 140.243 162.485 148.653 1.00 42.02 428 HIS A O 1
ATOM 3244 N N . MET A 1 471 ? 140.679 164.222 150.007 1.00 29.72 429 MET A N 1
ATOM 3245 C CA . MET A 1 471 ? 139.815 163.775 151.085 1.00 29.72 429 MET A CA 1
ATOM 3246 C C . MET A 1 471 ? 139.061 164.954 151.647 1.00 29.72 429 MET A C 1
ATOM 3247 O O . MET A 1 471 ? 139.670 165.972 151.964 1.00 29.72 429 MET A O 1
ATOM 3252 N N . ILE A 1 472 ? 137.756 164.813 151.789 1.00 27.18 430 ILE A N 1
ATOM 3253 C CA . ILE A 1 472 ? 136.953 165.782 152.517 1.00 27.18 430 ILE A CA 1
ATOM 3254 C C . ILE A 1 472 ? 136.866 165.328 153.959 1.00 27.18 430 ILE A C 1
ATOM 3255 O O . ILE A 1 472 ? 136.537 164.174 154.240 1.00 27.18 430 ILE A O 1
ATOM 3260 N N . LEU A 1 473 ? 137.174 166.229 154.870 1.00 26.53 431 LEU A N 1
ATOM 3261 C CA . LEU A 1 473 ? 137.148 165.950 156.287 1.00 26.53 431 LEU A CA 1
ATOM 3262 C C . LEU A 1 473 ? 136.148 166.879 156.944 1.00 26.53 431 LEU A C 1
ATOM 3263 O O . LEU A 1 473 ? 136.088 168.055 156.610 1.00 26.53 431 LEU A O 1
ATOM 3268 N N . GLU A 1 474 ? 135.346 166.354 157.861 1.00 35.40 432 GLU A N 1
ATOM 3269 C CA . GLU A 1 474 ? 134.439 167.182 158.639 1.00 35.40 432 GLU A CA 1
ATOM 3270 C C . GLU A 1 474 ? 134.886 167.207 160.088 1.00 35.40 432 GLU A C 1
ATOM 3271 O O . GLU A 1 474 ? 135.222 166.169 160.658 1.00 35.40 432 GLU A O 1
ATOM 3277 N N . GLY A 1 475 ? 134.907 168.391 160.674 1.00 37.34 433 GLY A N 1
ATOM 3278 C CA . GLY A 1 475 ? 135.148 168.490 162.089 1.00 37.34 433 GLY A CA 1
ATOM 3279 C C . GLY A 1 475 ? 133.947 168.050 162.893 1.00 37.34 433 GLY A C 1
ATOM 3280 O O . GLY A 1 475 ? 132.822 167.970 162.410 1.00 37.34 433 GLY A O 1
ATOM 3281 N N . LEU A 1 476 ? 134.203 167.764 164.154 1.00 45.18 434 LEU A N 1
ATOM 3282 C CA . LEU A 1 476 ? 133.183 167.322 165.086 1.00 45.18 434 LEU A CA 1
ATOM 3283 C C . LEU A 1 476 ? 132.765 168.512 165.929 1.00 45.18 434 LEU A C 1
ATOM 3284 O O . LEU A 1 476 ? 133.527 169.466 166.095 1.00 45.18 434 LEU A O 1
ATOM 3289 N N . ASN A 1 477 ? 131.539 168.470 166.429 1.00 61.95 435 ASN A N 1
ATOM 3290 C CA . ASN A 1 477 ? 131.105 169.478 167.381 1.00 61.95 435 ASN A CA 1
ATOM 3291 C C . ASN A 1 477 ? 131.835 169.275 168.705 1.00 61.95 435 ASN A C 1
ATOM 3292 O O . ASN A 1 477 ? 132.041 168.134 169.126 1.00 61.95 435 ASN A O 1
ATOM 3297 N N . PRO A 1 478 ? 132.259 170.349 169.365 1.00 73.05 436 PRO A N 1
ATOM 3298 C CA . PRO A 1 478 ? 133.107 170.198 170.552 1.00 73.05 436 PRO A CA 1
ATOM 3299 C C . PRO A 1 478 ? 132.325 169.680 171.749 1.00 73.05 436 PRO A C 1
ATOM 3300 O O . PRO A 1 478 ? 131.101 169.805 171.834 1.00 73.05 436 PRO A O 1
ATOM 3304 N N . ALA A 1 479 ? 133.066 169.081 172.678 1.00 90.18 437 ALA A N 1
ATOM 3305 C CA . ALA A 1 479 ? 132.474 168.423 173.835 1.00 90.18 437 ALA A CA 1
ATOM 3306 C C . ALA A 1 479 ? 131.875 169.431 174.810 1.00 90.18 437 ALA A C 1
ATOM 3307 O O . ALA A 1 479 ? 132.383 170.542 174.986 1.00 90.18 437 ALA A O 1
ATOM 3309 N N . VAL A 1 480 ? 130.784 169.024 175.454 1.00 98.30 438 VAL A N 1
ATOM 3310 C CA . VAL A 1 480 ? 130.131 169.842 176.471 1.00 98.30 438 VAL A CA 1
ATOM 3311 C C . VAL A 1 480 ? 130.989 169.785 177.733 1.00 98.30 438 VAL A C 1
ATOM 3312 O O . VAL A 1 480 ? 130.913 168.828 178.507 1.00 98.30 438 VAL A O 1
ATOM 3316 N N . ARG A 1 481 ? 131.810 170.809 177.942 1.00 106.68 439 ARG A N 1
ATOM 3317 C CA . ARG A 1 481 ? 132.476 171.019 179.225 1.00 106.68 439 ARG A CA 1
ATOM 3318 C C . ARG A 1 481 ? 131.505 171.794 180.103 1.00 106.68 439 ARG A C 1
ATOM 3319 O O . ARG A 1 481 ? 131.376 173.013 179.978 1.00 106.68 439 ARG A O 1
ATOM 3327 N N . ASP A 1 482 ? 130.810 171.084 180.994 1.00 112.73 440 ASP A N 1
ATOM 3328 C CA . ASP A 1 482 ? 129.796 171.719 181.830 1.00 112.73 440 ASP A CA 1
ATOM 3329 C C . ASP A 1 482 ? 130.397 172.596 182.925 1.00 112.73 440 ASP A C 1
ATOM 3330 O O . ASP A 1 482 ? 129.675 173.406 183.515 1.00 112.73 440 ASP A O 1
ATOM 3335 N N . ASP A 1 483 ? 131.691 172.466 183.202 1.00 117.02 441 ASP A N 1
ATOM 3336 C CA . ASP A 1 483 ? 132.328 173.320 184.195 1.00 117.02 441 ASP A CA 1
ATOM 3337 C C . ASP A 1 483 ? 132.511 174.740 183.664 1.00 117.02 441 ASP A C 1
ATOM 3338 O O . ASP A 1 483 ? 132.863 174.948 182.500 1.00 117.02 441 ASP A O 1
ATOM 3343 N N . HIS A 1 484 ? 132.262 175.719 184.531 1.00 116.23 442 HIS A N 1
ATOM 3344 C CA . HIS A 1 484 ? 132.562 177.125 184.267 1.00 116.23 442 HIS A CA 1
ATOM 3345 C C . HIS A 1 484 ? 133.863 177.541 184.933 1.00 116.23 442 HIS A C 1
ATOM 3346 O O . HIS A 1 484 ? 133.961 178.655 185.463 1.00 116.23 442 HIS A O 1
ATOM 3353 N N . ASP A 1 485 ? 134.853 176.642 184.911 1.00 113.65 443 ASP A N 1
ATOM 3354 C CA . ASP A 1 485 ? 136.057 176.698 185.747 1.00 113.65 443 ASP A CA 1
ATOM 3355 C C . ASP A 1 485 ? 135.686 176.858 187.221 1.00 113.65 443 ASP A C 1
ATOM 3356 O O . ASP A 1 485 ? 136.210 177.712 187.940 1.00 113.65 443 ASP A O 1
ATOM 3361 N N . GLN A 1 486 ? 134.732 176.039 187.655 1.00 102.09 444 GLN A N 1
ATOM 3362 C CA . GLN A 1 486 ? 134.469 175.870 189.070 1.00 102.09 444 GLN A CA 1
ATOM 3363 C C . GLN A 1 486 ? 135.458 174.861 189.638 1.00 102.09 444 GLN A C 1
ATOM 3364 O O . GLN A 1 486 ? 136.255 174.259 188.914 1.00 102.09 444 GLN A O 1
ATOM 3370 N N . VAL A 1 487 ? 135.416 174.677 190.954 1.00 89.16 445 VAL A N 1
ATOM 3371 C CA . VAL A 1 487 ? 136.244 173.671 191.610 1.00 89.16 445 VAL A CA 1
ATOM 3372 C C . VAL A 1 487 ? 135.657 172.304 191.276 1.00 89.16 445 VAL A C 1
ATOM 3373 O O . VAL A 1 487 ? 134.571 171.958 191.748 1.00 89.16 445 VAL A O 1
ATOM 3377 N N . ARG A 1 488 ? 136.349 171.530 190.439 1.00 73.66 446 ARG A N 1
ATOM 3378 C CA . ARG A 1 488 ? 135.783 170.240 190.050 1.00 73.66 446 ARG A CA 1
ATOM 3379 C C . ARG A 1 488 ? 136.046 169.172 191.112 1.00 73.66 446 ARG A C 1
ATOM 3380 O O . ARG A 1 488 ? 135.127 168.776 191.836 1.00 73.66 446 ARG A O 1
ATOM 3388 N N . ALA A 1 489 ? 137.313 168.753 191.259 1.00 63.01 447 ALA A N 1
ATOM 3389 C CA . ALA A 1 489 ? 137.843 167.702 192.118 1.00 63.01 447 ALA A CA 1
ATOM 3390 C C . ALA A 1 489 ? 139.338 167.610 191.857 1.00 63.01 447 ALA A C 1
ATOM 3391 O O . ALA A 1 489 ? 139.804 168.058 190.803 1.00 63.01 447 ALA A O 1
ATOM 3393 N N . PRO A 1 490 ? 140.125 167.040 192.769 1.00 53.39 448 PRO A N 1
ATOM 3394 C CA . PRO A 1 490 ? 141.479 166.607 192.402 1.00 53.39 448 PRO A CA 1
ATOM 3395 C C . PRO A 1 490 ? 141.407 165.311 191.609 1.00 53.39 448 PRO A C 1
ATOM 3396 O O . PRO A 1 490 ? 140.912 164.300 192.108 1.00 53.39 448 PRO A O 1
ATOM 3400 N N . VAL A 1 491 ? 141.886 165.340 190.372 1.00 41.42 449 VAL A N 1
ATOM 3401 C CA . VAL A 1 491 ? 141.862 164.161 189.522 1.00 41.42 449 VAL A CA 1
ATOM 3402 C C . VAL A 1 491 ? 143.181 163.419 189.664 1.00 41.42 449 VAL A C 1
ATOM 3403 O O . VAL A 1 491 ? 144.180 163.961 190.131 1.00 41.42 449 VAL A O 1
ATOM 3407 N N . PHE A 1 492 ? 143.183 162.154 189.268 1.00 38.12 450 PHE A N 1
ATOM 3408 C CA . PHE A 1 492 ? 144.323 161.275 189.496 1.00 38.12 450 PHE A CA 1
ATOM 3409 C C . PHE A 1 492 ? 144.745 160.651 188.180 1.00 38.12 450 PHE A C 1
ATOM 3410 O O . PHE A 1 492 ? 143.941 160.004 187.508 1.00 38.12 450 PHE A O 1
ATOM 3418 N N . ILE A 1 493 ? 146.013 160.830 187.831 1.00 29.17 451 ILE A N 1
ATOM 3419 C CA . ILE A 1 493 ? 146.553 160.399 186.548 1.00 29.17 451 ILE A CA 1
ATOM 3420 C C . ILE A 1 493 ? 147.492 159.226 186.812 1.00 29.17 451 ILE A C 1
ATOM 3421 O O . ILE A 1 493 ? 148.620 159.446 187.268 1.00 29.17 451 ILE A O 1
ATOM 3426 N N . PRO A 1 494 ? 147.084 158.005 186.553 1.00 26.48 452 PRO A N 1
ATOM 3427 C CA . PRO A 1 494 ? 147.881 156.807 186.855 1.00 26.48 452 PRO A CA 1
ATOM 3428 C C . PRO A 1 494 ? 148.965 156.482 185.835 1.00 26.48 452 PRO A C 1
ATOM 3429 O O . PRO A 1 494 ? 148.783 155.727 184.897 1.00 26.48 452 PRO A O 1
ATOM 3433 N N . LEU A 1 495 ? 150.137 157.064 186.020 1.00 27.26 453 LEU A N 1
ATOM 3434 C CA . LEU A 1 495 ? 151.248 156.774 185.132 1.00 27.26 453 LEU A CA 1
ATOM 3435 C C . LEU A 1 495 ? 151.828 155.403 185.433 1.00 27.26 453 LEU A C 1
ATOM 3436 O O . LEU A 1 495 ? 151.878 154.974 186.582 1.00 27.26 453 LEU A O 1
ATOM 3441 N N . SER A 1 496 ? 152.264 154.710 184.390 1.00 31.64 454 SER A N 1
ATOM 3442 C CA . SER A 1 496 ? 152.812 153.370 184.526 1.00 31.64 454 SER A CA 1
ATOM 3443 C C . SER A 1 496 ? 153.854 153.141 183.449 1.00 31.64 454 SER A C 1
ATOM 3444 O O . SER A 1 496 ? 153.616 153.452 182.281 1.00 31.64 454 SER A O 1
ATOM 3447 N N . ALA A 1 497 ? 154.996 152.589 183.832 1.00 36.01 455 ALA A N 1
ATOM 3448 C CA . ALA A 1 497 ? 156.060 152.289 182.892 1.00 36.01 455 ALA A CA 1
ATOM 3449 C C . ALA A 1 497 ? 156.714 150.996 183.334 1.00 36.01 455 ALA A C 1
ATOM 3450 O O . ALA A 1 497 ? 156.605 150.634 184.507 1.00 36.01 455 ALA A O 1
ATOM 3452 N N . PRO A 1 498 ? 157.368 150.260 182.433 1.00 38.42 456 PRO A N 1
ATOM 3453 C CA . PRO A 1 498 ? 158.028 149.024 182.865 1.00 38.42 456 PRO A CA 1
ATOM 3454 C C . PRO A 1 498 ? 159.279 149.245 183.690 1.00 38.42 456 PRO A C 1
ATOM 3455 O O . PRO A 1 498 ? 159.761 148.289 184.307 1.00 38.42 456 PRO A O 1
ATOM 3459 N N . SER A 1 499 ? 159.827 150.454 183.715 1.00 43.11 457 SER A N 1
ATOM 3460 C CA . SER A 1 499 ? 160.999 150.751 184.517 1.00 43.11 457 SER A CA 1
ATOM 3461 C C . SER A 1 499 ? 160.901 152.190 184.990 1.00 43.11 457 SER A C 1
ATOM 3462 O O . SER A 1 499 ? 160.176 153.001 184.414 1.00 43.11 457 SER A O 1
ATOM 3465 N N . PHE A 1 500 ? 161.646 152.501 186.048 1.00 46.17 458 PHE A N 1
ATOM 3466 C CA . PHE A 1 500 ? 161.403 153.737 186.779 1.00 46.17 458 PHE A CA 1
ATOM 3467 C C . PHE A 1 500 ? 161.918 154.973 186.059 1.00 46.17 458 PHE A C 1
ATOM 3468 O O . PHE A 1 500 ? 161.357 156.060 186.238 1.00 46.17 458 PHE A O 1
ATOM 3476 N N . GLU A 1 501 ? 162.964 154.840 185.248 1.00 50.29 459 GLU A N 1
ATOM 3477 C CA . GLU A 1 501 ? 163.424 155.987 184.473 1.00 50.29 459 GLU A CA 1
ATOM 3478 C C . GLU A 1 501 ? 162.435 156.357 183.371 1.00 50.29 459 GLU A C 1
ATOM 3479 O O . GLU A 1 501 ? 162.233 157.545 183.089 1.00 50.29 459 GLU A O 1
ATOM 3485 N N . GLN A 1 502 ? 161.767 155.365 182.775 1.00 42.71 460 GLN A N 1
ATOM 3486 C CA . GLN A 1 502 ? 160.699 155.668 181.830 1.00 42.71 460 GLN A CA 1
ATOM 3487 C C . GLN A 1 502 ? 159.512 156.306 182.534 1.00 42.71 460 GLN A C 1
ATOM 3488 O O . GLN A 1 502 ? 158.846 157.180 181.974 1.00 42.71 460 GLN A O 1
ATOM 3494 N N . LEU A 1 503 ? 159.247 155.895 183.771 1.00 40.43 461 LEU A N 1
ATOM 3495 C CA . LEU A 1 503 ? 158.203 156.526 184.564 1.00 40.43 461 LEU A CA 1
ATOM 3496 C C . LEU A 1 503 ? 158.544 157.972 184.890 1.00 40.43 461 LEU A C 1
ATOM 3497 O O . LEU A 1 503 ? 157.653 158.826 184.947 1.00 40.43 461 LEU A O 1
ATOM 3502 N N . ASP A 1 504 ? 159.829 158.266 185.079 1.00 46.88 462 ASP A N 1
ATOM 3503 C CA . ASP A 1 504 ? 160.256 159.649 185.234 1.00 46.88 462 ASP A CA 1
ATOM 3504 C C . ASP A 1 504 ? 160.068 160.438 183.942 1.00 46.88 462 ASP A C 1
ATOM 3505 O O . ASP A 1 504 ? 159.683 161.613 183.982 1.00 46.88 462 ASP A O 1
ATOM 3510 N N . GLU A 1 505 ? 160.325 159.807 182.789 1.00 43.32 463 GLU A N 1
ATOM 3511 C CA . GLU A 1 505 ? 160.049 160.455 181.502 1.00 43.32 463 GLU A CA 1
ATOM 3512 C C . GLU A 1 505 ? 158.564 160.745 181.331 1.00 43.32 463 GLU A C 1
ATOM 3513 O O . GLU A 1 505 ? 158.188 161.790 180.796 1.00 43.32 463 GLU A O 1
ATOM 3519 N N . LEU A 1 506 ? 157.709 159.824 181.789 1.00 35.81 464 LEU A N 1
ATOM 3520 C CA . LEU A 1 506 ? 156.262 160.038 181.791 1.00 35.81 464 LEU A CA 1
ATOM 3521 C C . LEU A 1 506 ? 155.859 161.205 182.673 1.00 35.81 464 LEU A C 1
ATOM 3522 O O . LEU A 1 506 ? 155.005 162.021 182.297 1.00 35.81 464 LEU A O 1
ATOM 3527 N N . THR A 1 507 ? 156.433 161.273 183.872 1.00 38.55 465 THR A N 1
ATOM 3528 C CA . THR A 1 507 ? 156.054 162.312 184.814 1.00 38.55 465 THR A CA 1
ATOM 3529 C C . THR A 1 507 ? 156.499 163.684 184.329 1.00 38.55 465 THR A C 1
ATOM 3530 O O . THR A 1 507 ? 155.777 164.670 184.506 1.00 38.55 465 THR A O 1
ATOM 3534 N N . GLN A 1 508 ? 157.669 163.766 183.692 1.00 41.97 466 GLN A N 1
ATOM 3535 C CA . GLN A 1 508 ? 158.051 165.019 183.044 1.00 41.97 466 GLN A CA 1
ATOM 3536 C C . GLN A 1 508 ? 157.214 165.310 181.807 1.00 41.97 466 GLN A C 1
ATOM 3537 O O . GLN A 1 508 ? 156.983 166.480 181.485 1.00 41.97 466 GLN A O 1
ATOM 3543 N N . GLN A 1 509 ? 156.741 164.275 181.115 1.00 38.50 467 GLN A N 1
ATOM 3544 C CA . GLN A 1 509 ? 155.852 164.452 179.977 1.00 38.50 467 GLN A CA 1
ATOM 3545 C C . GLN A 1 509 ? 154.501 165.020 180.380 1.00 38.50 467 GLN A C 1
ATOM 3546 O O . GLN A 1 509 ? 153.848 165.686 179.571 1.00 38.50 467 GLN A O 1
ATOM 3552 N N . LEU A 1 510 ? 154.082 164.799 181.619 1.00 39.24 468 LEU A N 1
ATOM 3553 C CA . LEU A 1 510 ? 152.746 165.208 182.032 1.00 39.24 468 LEU A CA 1
ATOM 3554 C C . LEU A 1 510 ? 152.591 166.730 182.154 1.00 39.24 468 LEU A C 1
ATOM 3555 O O . LEU A 1 510 ? 151.462 167.231 182.102 1.00 39.24 468 LEU A O 1
ATOM 3560 N N . THR A 1 511 ? 153.695 167.486 182.257 1.00 44.44 469 THR A N 1
ATOM 3561 C CA . THR A 1 511 ? 153.571 168.935 182.440 1.00 44.44 469 THR A CA 1
ATOM 3562 C C . THR A 1 511 ? 153.157 169.708 181.179 1.00 44.44 469 THR A C 1
ATOM 3563 O O . THR A 1 511 ? 152.220 170.523 181.279 1.00 44.44 469 THR A O 1
ATOM 3567 N N . PRO A 1 512 ? 153.750 169.511 179.981 1.00 44.66 470 PRO A N 1
ATOM 3568 C CA . PRO A 1 512 ? 153.159 170.161 178.802 1.00 44.66 470 PRO A CA 1
ATOM 3569 C C . PRO A 1 512 ? 151.824 169.579 178.418 1.00 44.66 470 PRO A C 1
ATOM 3570 O O . PRO A 1 512 ? 151.033 170.253 177.751 1.00 44.66 470 PRO A O 1
ATOM 3574 N N . LEU A 1 513 ? 151.561 168.342 178.821 1.00 41.90 471 LEU A N 1
ATOM 3575 C CA . LEU A 1 513 ? 150.274 167.716 178.583 1.00 41.90 471 LEU A CA 1
ATOM 3576 C C . LEU A 1 513 ? 149.175 168.410 179.364 1.00 41.90 471 LEU A C 1
ATOM 3577 O O . LEU A 1 513 ? 148.085 168.650 178.836 1.00 41.90 471 LEU A O 1
ATOM 3582 N N . LEU A 1 514 ? 149.446 168.755 180.618 1.00 44.87 472 LEU A N 1
ATOM 3583 C CA . LEU A 1 514 ? 148.476 169.519 181.387 1.00 44.87 472 LEU A CA 1
ATOM 3584 C C . LEU A 1 514 ? 148.426 170.964 180.935 1.00 44.87 472 LEU A C 1
ATOM 3585 O O . LEU A 1 514 ? 147.410 171.637 181.131 1.00 44.87 472 LEU A O 1
ATOM 3590 N N . ALA A 1 515 ? 149.513 171.460 180.342 1.00 51.03 473 ALA A N 1
ATOM 3591 C CA . ALA A 1 515 ? 149.466 172.773 179.714 1.00 51.03 473 ALA A CA 1
ATOM 3592 C C . ALA A 1 515 ? 148.544 172.778 178.500 1.00 51.03 473 ALA A C 1
ATOM 3593 O O . ALA A 1 515 ? 147.884 173.784 178.222 1.00 51.03 473 ALA A O 1
ATOM 3595 N N . THR A 1 516 ? 148.477 171.664 177.772 1.00 47.35 474 THR A N 1
ATOM 3596 C CA . THR A 1 516 ? 147.697 171.613 176.540 1.00 47.35 474 THR A CA 1
ATOM 3597 C C . THR A 1 516 ? 146.239 171.218 176.765 1.00 47.35 474 THR A C 1
ATOM 3598 O O . THR A 1 516 ? 145.336 171.859 176.223 1.00 47.35 474 THR A O 1
ATOM 3602 N N . LEU A 1 517 ? 145.988 170.166 177.537 1.00 45.70 475 LEU A N 1
ATOM 3603 C CA . LEU A 1 517 ? 144.639 169.647 177.709 1.00 45.70 475 LEU A CA 1
ATOM 3604 C C . LEU A 1 517 ? 144.046 170.085 179.036 1.00 45.70 475 LEU A C 1
ATOM 3605 O O . LEU A 1 517 ? 144.596 170.923 179.754 1.00 45.70 475 LEU A O 1
ATOM 3610 N N . ASP A 1 518 ? 142.897 169.498 179.351 1.00 45.37 476 ASP A N 1
ATOM 3611 C CA . ASP A 1 518 ? 142.315 169.585 180.677 1.00 45.37 476 ASP A CA 1
ATOM 3612 C C . ASP A 1 518 ? 142.674 168.334 181.462 1.00 45.37 476 ASP A C 1
ATOM 3613 O O . ASP A 1 518 ? 142.988 167.290 180.891 1.00 45.37 476 ASP A O 1
ATOM 3618 N N . ALA A 1 519 ? 142.620 168.455 182.784 1.00 42.82 477 ALA A N 1
ATOM 3619 C CA . ALA A 1 519 ? 143.108 167.390 183.640 1.00 42.82 477 ALA A CA 1
ATOM 3620 C C . ALA A 1 519 ? 142.130 166.233 183.734 1.00 42.82 477 ALA A C 1
ATOM 3621 O O . ALA A 1 519 ? 142.548 165.099 183.975 1.00 42.82 477 ALA A O 1
ATOM 3623 N N . SER A 1 520 ? 140.836 166.492 183.564 1.00 38.50 478 SER A N 1
ATOM 3624 C CA . SER A 1 520 ? 139.839 165.455 183.804 1.00 38.50 478 SER A CA 1
ATOM 3625 C C . SER A 1 520 ? 139.857 164.390 182.714 1.00 38.50 478 SER A C 1
ATOM 3626 O O . SER A 1 520 ? 139.870 163.188 183.010 1.00 38.50 478 SER A O 1
ATOM 3629 N N . THR A 1 521 ? 139.891 164.805 181.444 1.00 34.83 479 THR A N 1
ATOM 3630 C CA . THR A 1 521 ? 139.933 163.829 180.360 1.00 34.83 479 THR A CA 1
ATOM 3631 C C . THR A 1 521 ? 141.288 163.152 180.261 1.00 34.83 479 THR A C 1
ATOM 3632 O O . THR A 1 521 ? 141.352 161.970 179.919 1.00 34.83 479 THR A O 1
ATOM 3636 N N . LEU A 1 522 ? 142.370 163.871 180.560 1.00 30.72 480 LEU A N 1
ATOM 3637 C CA . LEU A 1 522 ? 143.689 163.249 180.596 1.00 30.72 480 LEU A CA 1
ATOM 3638 C C . LEU A 1 522 ? 143.779 162.220 181.712 1.00 30.72 480 LEU A C 1
ATOM 3639 O O . LEU A 1 522 ? 144.375 161.152 181.535 1.00 30.72 480 LEU A O 1
ATOM 3644 N N . ALA A 1 523 ? 143.174 162.519 182.859 1.00 32.94 481 ALA A N 1
ATOM 3645 C CA . ALA A 1 523 ? 143.153 161.578 183.968 1.00 32.94 481 ALA A CA 1
ATOM 3646 C C . ALA A 1 523 ? 142.343 160.347 183.626 1.00 32.94 481 ALA A C 1
ATOM 3647 O O . ALA A 1 523 ? 142.786 159.222 183.864 1.00 32.94 481 ALA A O 1
ATOM 3649 N N . TYR A 1 524 ? 141.164 160.539 183.039 1.00 31.88 482 TYR A N 1
ATOM 3650 C CA . TYR A 1 524 ? 140.328 159.400 182.683 1.00 31.88 482 TYR A CA 1
ATOM 3651 C C . TYR A 1 524 ? 140.958 158.559 181.585 1.00 31.88 482 TYR A C 1
ATOM 3652 O O . TYR A 1 524 ? 140.841 157.331 181.596 1.00 31.88 482 TYR A O 1
ATOM 3661 N N . THR A 1 525 ? 141.649 159.196 180.643 1.00 27.43 483 THR A N 1
ATOM 3662 C CA . THR A 1 525 ? 142.283 158.460 179.563 1.00 27.43 483 THR A CA 1
ATOM 3663 C C . THR A 1 525 ? 143.475 157.671 180.065 1.00 27.43 483 THR A C 1
ATOM 3664 O O . THR A 1 525 ? 143.711 156.549 179.619 1.00 27.43 483 THR A O 1
ATOM 3668 N N . GLN A 1 526 ? 144.238 158.231 180.998 1.00 26.00 484 GLN A N 1
ATOM 3669 C CA . GLN A 1 526 ? 145.296 157.445 181.604 1.00 26.00 484 GLN A CA 1
ATOM 3670 C C . GLN A 1 526 ? 144.738 156.374 182.531 1.00 26.00 484 GLN A C 1
ATOM 3671 O O . GLN A 1 526 ? 145.418 155.382 182.804 1.00 26.00 484 GLN A O 1
ATOM 3677 N N . GLN A 1 527 ? 143.506 156.541 182.999 1.00 29.48 485 GLN A N 1
ATOM 3678 C CA . GLN A 1 527 ? 142.874 155.515 183.814 1.00 29.48 485 GLN A CA 1
ATOM 3679 C C . GLN A 1 527 ? 142.448 154.318 182.980 1.00 29.48 485 GLN A C 1
ATOM 3680 O O . GLN A 1 527 ? 142.847 153.186 183.261 1.00 29.48 485 GLN A O 1
ATOM 3686 N N . VAL A 1 528 ? 141.640 154.541 181.944 1.00 27.36 486 VAL A N 1
ATOM 3687 C CA . VAL A 1 528 ? 141.031 153.420 181.238 1.00 27.36 486 VAL A CA 1
ATOM 3688 C C . VAL A 1 528 ? 141.660 153.093 179.888 1.00 27.36 486 VAL A C 1
ATOM 3689 O O . VAL A 1 528 ? 141.566 151.940 179.447 1.00 27.36 486 VAL A O 1
ATOM 3693 N N . ALA A 1 529 ? 142.299 154.049 179.226 1.00 26.64 487 ALA A N 1
ATOM 3694 C CA . ALA A 1 529 ? 142.776 153.837 177.872 1.00 26.64 487 ALA A CA 1
ATOM 3695 C C . ALA A 1 529 ? 144.264 153.583 177.787 1.00 26.64 487 ALA A C 1
ATOM 3696 O O . ALA A 1 529 ? 144.784 153.447 176.681 1.00 26.64 487 ALA A O 1
ATOM 3698 N N . ARG A 1 530 ? 144.967 153.523 178.907 1.00 25.17 488 ARG A N 1
ATOM 3699 C CA . ARG A 1 530 ? 146.371 153.209 178.804 1.00 25.17 488 ARG A CA 1
ATOM 3700 C C . ARG A 1 530 ? 146.646 151.867 179.456 1.00 25.17 488 ARG A C 1
ATOM 3701 O O . ARG A 1 530 ? 146.067 151.561 180.500 1.00 25.17 488 ARG A O 1
ATOM 3709 N N . PRO A 1 531 ? 147.483 151.036 178.850 1.00 27.52 489 PRO A N 1
ATOM 3710 C CA . PRO A 1 531 ? 147.876 149.790 179.500 1.00 27.52 489 PRO A CA 1
ATOM 3711 C C . PRO A 1 531 ? 148.759 150.070 180.697 1.00 27.52 489 PRO A C 1
ATOM 3712 O O . PRO A 1 531 ? 149.450 151.085 180.773 1.00 27.52 489 PRO A O 1
ATOM 3716 N N . VAL A 1 532 ? 148.719 149.152 181.649 1.00 32.36 490 VAL A N 1
ATOM 3717 C CA . VAL A 1 532 ? 149.470 149.299 182.881 1.00 32.36 490 VAL A CA 1
ATOM 3718 C C . VAL A 1 532 ? 150.711 148.428 182.812 1.00 32.36 490 VAL A C 1
ATOM 3719 O O . VAL A 1 532 ? 150.788 147.461 182.054 1.00 32.36 490 VAL A O 1
ATOM 3723 N N . PHE A 1 533 ? 151.708 148.800 183.603 1.00 35.29 491 PHE A N 1
ATOM 3724 C CA . PHE A 1 533 ? 152.975 148.084 183.649 1.00 35.29 491 PHE A CA 1
ATOM 3725 C C . PHE A 1 533 ? 153.360 147.956 185.116 1.00 35.29 491 PHE A C 1
ATOM 3726 O O . PHE A 1 533 ? 152.535 148.153 186.013 1.00 35.29 491 PHE A O 1
ATOM 3734 N N . ASP A 1 534 ? 154.620 147.616 185.375 1.00 41.19 492 ASP A N 1
ATOM 3735 C CA . ASP A 1 534 ? 155.040 147.317 186.738 1.00 41.19 492 ASP A CA 1
ATOM 3736 C C . ASP A 1 534 ? 155.179 148.582 187.571 1.00 41.19 492 ASP A C 1
ATOM 3737 O O . ASP A 1 534 ? 154.479 148.760 188.573 1.00 41.19 492 ASP A O 1
ATOM 3742 N N . CYS A 1 535 ? 156.078 149.470 187.175 1.00 42.36 493 CYS A N 1
ATOM 3743 C CA . CYS A 1 535 ? 156.387 150.645 187.975 1.00 42.36 493 CYS A CA 1
ATOM 3744 C C . CYS A 1 535 ? 155.276 151.669 187.824 1.00 42.36 493 CYS A C 1
ATOM 3745 O O . CYS A 1 535 ? 155.043 152.181 186.730 1.00 42.36 493 CYS A O 1
ATOM 3748 N N . ARG A 1 536 ? 154.611 151.983 188.924 1.00 35.37 494 ARG A N 1
ATOM 3749 C CA . ARG A 1 536 ? 153.391 152.763 188.897 1.00 35.37 494 ARG A CA 1
ATOM 3750 C C . ARG A 1 536 ? 153.554 154.022 189.723 1.00 35.37 494 ARG A C 1
ATOM 3751 O O . ARG A 1 536 ? 154.389 154.087 190.626 1.00 35.37 494 ARG A O 1
ATOM 3759 N N . ARG A 1 537 ? 152.746 155.025 189.388 1.00 34.20 495 ARG A N 1
ATOM 3760 C CA . ARG A 1 537 ? 152.824 156.327 190.036 1.00 34.20 495 ARG A CA 1
ATOM 3761 C C . ARG A 1 537 ? 151.520 157.048 189.727 1.00 34.20 495 ARG A C 1
ATOM 3762 O O . ARG A 1 537 ? 151.103 157.090 188.573 1.00 34.20 495 ARG A O 1
ATOM 3770 N N . VAL A 1 538 ? 150.886 157.584 190.745 1.00 35.12 496 VAL A N 1
ATOM 3771 C CA . VAL A 1 538 ? 149.678 158.366 190.542 1.00 35.12 496 VAL A CA 1
ATOM 3772 C C . VAL A 1 538 ? 149.996 159.819 190.831 1.00 35.12 496 VAL A C 1
ATOM 3773 O O . VAL A 1 538 ? 150.715 160.129 191.778 1.00 35.12 496 VAL A O 1
ATOM 3777 N N . ILE A 1 539 ? 149.498 160.712 189.990 1.00 35.11 497 ILE A N 1
ATOM 3778 C CA . ILE A 1 539 ? 149.720 162.142 190.124 1.00 35.11 497 ILE A CA 1
ATOM 3779 C C . ILE A 1 539 ? 148.374 162.784 190.389 1.00 35.11 497 ILE A C 1
ATOM 3780 O O . ILE A 1 539 ? 147.428 162.583 189.625 1.00 35.11 497 ILE A O 1
ATOM 3785 N N . GLN A 1 540 ? 148.277 163.544 191.466 1.00 47.98 498 GLN A N 1
ATOM 3786 C CA . GLN A 1 540 ? 147.049 164.245 191.788 1.00 47.98 498 GLN A CA 1
ATOM 3787 C C . GLN A 1 540 ? 147.135 165.666 191.259 1.00 47.98 498 GLN A C 1
ATOM 3788 O O . GLN A 1 540 ? 148.126 166.357 191.495 1.00 47.98 498 GLN A O 1
ATOM 3794 N N . VAL A 1 541 ? 146.113 166.098 190.531 1.00 49.64 499 VAL A N 1
ATOM 3795 C CA . VAL A 1 541 ? 146.109 167.418 189.916 1.00 49.64 499 VAL A CA 1
ATOM 3796 C C . VAL A 1 541 ? 144.871 168.161 190.386 1.00 49.64 499 VAL A C 1
ATOM 3797 O O . VAL A 1 541 ? 143.748 167.685 190.194 1.00 49.64 499 VAL A O 1
ATOM 3801 N N . GLU A 1 542 ? 145.070 169.325 190.990 1.00 62.77 500 GLU A N 1
ATOM 3802 C CA . GLU A 1 542 ? 143.968 170.113 191.515 1.00 62.77 500 GLU A CA 1
ATOM 3803 C C . GLU A 1 542 ? 143.444 171.057 190.437 1.00 62.77 500 GLU A C 1
ATOM 3804 O O . GLU A 1 542 ? 143.785 170.937 189.258 1.00 62.77 500 GLU A O 1
ATOM 3810 N N . ASN A 1 543 ? 142.578 171.992 190.831 1.00 73.33 501 ASN A N 1
ATOM 3811 C CA . ASN A 1 543 ? 142.013 172.937 189.874 1.00 73.33 501 ASN A CA 1
ATOM 3812 C C . ASN A 1 543 ? 143.067 173.911 189.367 1.00 73.33 501 ASN A C 1
ATOM 3813 O O . ASN A 1 543 ? 143.210 174.109 188.156 1.00 73.33 501 ASN A O 1
ATOM 3818 N N . ASP A 1 544 ? 143.811 174.533 190.273 1.00 72.99 502 ASP A N 1
ATOM 3819 C CA . ASP A 1 544 ? 145.076 175.117 189.872 1.00 72.99 502 ASP A CA 1
ATOM 3820 C C . ASP A 1 544 ? 146.073 173.994 189.635 1.00 72.99 502 ASP A C 1
ATOM 3821 O O . ASP A 1 544 ? 146.190 173.063 190.435 1.00 72.99 502 ASP A O 1
ATOM 3826 N N . GLY A 1 545 ? 146.792 174.075 188.522 1.00 70.89 503 GLY A N 1
ATOM 3827 C CA . GLY A 1 545 ? 147.541 172.911 188.102 1.00 70.89 503 GLY A CA 1
ATOM 3828 C C . GLY A 1 545 ? 148.794 172.703 188.919 1.00 70.89 503 GLY A C 1
ATOM 3829 O O . GLY A 1 545 ? 149.804 173.384 188.730 1.00 70.89 503 GLY A O 1
ATOM 3830 N N . THR A 1 546 ? 148.722 171.751 189.846 1.00 65.23 504 THR A N 1
ATOM 3831 C CA . THR A 1 546 ? 149.856 171.361 190.673 1.00 65.23 504 THR A CA 1
ATOM 3832 C C . THR A 1 546 ? 149.922 169.849 190.667 1.00 65.23 504 THR A C 1
ATOM 3833 O O . THR A 1 546 ? 148.990 169.183 191.121 1.00 65.23 504 THR A O 1
ATOM 3837 N N . GLN A 1 547 ? 151.020 169.317 190.166 1.00 59.52 505 GLN A N 1
ATOM 3838 C CA . GLN A 1 547 ? 151.208 167.884 190.048 1.00 59.52 505 GLN A CA 1
ATOM 3839 C C . GLN A 1 547 ? 151.771 167.364 191.361 1.00 59.52 505 GLN A C 1
ATOM 3840 O O . GLN A 1 547 ? 152.956 167.550 191.652 1.00 59.52 505 GLN A O 1
ATOM 3846 N N . ALA A 1 548 ? 150.921 166.718 192.146 1.00 47.54 506 ALA A N 1
ATOM 3847 C CA . ALA A 1 548 ? 151.303 166.156 193.428 1.00 47.54 506 ALA A CA 1
ATOM 3848 C C . ALA A 1 548 ? 151.353 164.646 193.294 1.00 47.54 506 ALA A C 1
ATOM 3849 O O . ALA A 1 548 ? 150.326 164.012 193.050 1.00 47.54 506 ALA A O 1
ATOM 3851 N N . MET A 1 549 ? 152.542 164.080 193.439 1.00 45.87 507 MET A N 1
ATOM 3852 C CA . MET A 1 549 ? 152.696 162.634 193.444 1.00 45.87 507 MET A CA 1
ATOM 3853 C C . MET A 1 549 ? 152.055 162.038 194.684 1.00 45.87 507 MET A C 1
ATOM 3854 O O . MET A 1 549 ? 152.381 162.434 195.805 1.00 45.87 507 MET A O 1
ATOM 3859 N N . LEU A 1 550 ? 151.142 161.093 194.486 1.00 44.69 508 LEU A N 1
ATOM 3860 C CA . LEU A 1 550 ? 150.530 160.407 195.611 1.00 44.69 508 LEU A CA 1
ATOM 3861 C C . LEU A 1 550 ? 151.548 159.523 196.306 1.00 44.69 508 LEU A C 1
ATOM 3862 O O . LEU A 1 550 ? 152.348 158.845 195.658 1.00 44.69 508 LEU A O 1
ATOM 3867 N N . ALA A 1 551 ? 151.511 159.538 197.634 1.00 53.91 509 ALA A N 1
ATOM 3868 C CA . ALA A 1 551 ? 152.440 158.751 198.423 1.00 53.91 509 ALA A CA 1
ATOM 3869 C C . ALA A 1 551 ? 152.106 157.271 198.315 1.00 53.91 509 ALA A C 1
ATOM 3870 O O . ALA A 1 551 ? 150.998 156.882 197.942 1.00 53.91 509 ALA A O 1
ATOM 3872 N N . SER A 1 552 ? 153.087 156.440 198.641 1.00 61.73 510 SER A N 1
ATOM 3873 C CA . SER A 1 552 ? 152.870 155.008 198.602 1.00 61.73 510 SER A CA 1
ATOM 3874 C C . SER A 1 552 ? 151.987 154.578 199.768 1.00 61.73 510 SER A C 1
ATOM 3875 O O . SER A 1 552 ? 151.736 155.332 200.711 1.00 61.73 510 SER A O 1
ATOM 3878 N N . LEU A 1 553 ? 151.496 153.349 199.687 1.00 68.51 511 LEU A N 1
ATOM 3879 C CA . LEU A 1 553 ? 150.694 152.810 200.770 1.00 68.51 511 LEU A CA 1
ATOM 3880 C C . LEU A 1 553 ? 151.577 152.428 201.948 1.00 68.51 511 LEU A C 1
ATOM 3881 O O . LEU A 1 553 ? 152.703 151.952 201.778 1.00 68.51 511 LEU A O 1
ATOM 3886 N N . ASP A 1 554 ? 151.061 152.655 203.148 1.00 93.16 512 ASP A N 1
ATOM 3887 C CA . ASP A 1 554 ? 151.702 152.192 204.364 1.00 93.16 512 ASP A CA 1
ATOM 3888 C C . ASP A 1 554 ? 151.117 150.843 204.756 1.00 93.16 512 ASP A C 1
ATOM 3889 O O . ASP A 1 554 ? 150.107 150.407 204.201 1.00 93.16 512 ASP A O 1
ATOM 3894 N N . ASN A 1 555 ? 151.751 150.223 205.760 1.00 97.16 513 ASN A N 1
ATOM 3895 C CA . ASN A 1 555 ? 151.514 148.848 206.248 1.00 97.16 513 ASN A CA 1
ATOM 3896 C C . ASN A 1 555 ? 151.247 147.859 205.111 1.00 97.16 513 ASN A C 1
ATOM 3897 O O . ASN A 1 555 ? 150.272 147.104 205.105 1.00 97.16 513 ASN A O 1
ATOM 3902 N N . LEU A 1 556 ? 152.143 147.871 204.133 1.00 89.13 514 LEU A N 1
ATOM 3903 C CA . LEU A 1 556 ? 152.003 147.065 202.933 1.00 89.13 514 LEU A CA 1
ATOM 3904 C C . LEU A 1 556 ? 153.023 145.939 202.966 1.00 89.13 514 LEU A C 1
ATOM 3905 O O . LEU A 1 556 ? 154.224 146.192 203.088 1.00 89.13 514 LEU A O 1
ATOM 3910 N N . MET A 1 557 ? 152.548 144.702 202.855 1.00 91.75 515 MET A N 1
ATOM 3911 C CA . MET A 1 557 ? 153.497 143.613 202.775 1.00 91.75 515 MET A CA 1
ATOM 3912 C C . MET A 1 557 ? 153.394 142.931 201.417 1.00 91.75 515 MET A C 1
ATOM 3913 O O . MET A 1 557 ? 152.297 142.820 200.859 1.00 91.75 515 MET A O 1
ATOM 3918 N N . PRO A 1 558 ? 154.515 142.517 200.834 1.00 95.20 516 PRO A N 1
ATOM 3919 C CA . PRO A 1 558 ? 154.470 141.892 199.512 1.00 95.20 516 PRO A CA 1
ATOM 3920 C C . PRO A 1 558 ? 153.967 140.463 199.593 1.00 95.20 516 PRO A C 1
ATOM 3921 O O . PRO A 1 558 ? 154.086 139.796 200.623 1.00 95.20 516 PRO A O 1
ATOM 3925 N N . ASP A 1 559 ? 153.404 140.015 198.463 1.00 94.96 517 ASP A N 1
ATOM 3926 C CA . ASP A 1 559 ? 152.886 138.657 198.267 1.00 94.96 517 ASP A CA 1
ATOM 3927 C C . ASP A 1 559 ? 151.822 138.307 199.306 1.00 94.96 517 ASP A C 1
ATOM 3928 O O . ASP A 1 559 ? 151.919 137.310 200.023 1.00 94.96 517 ASP A O 1
ATOM 3933 N N . ALA A 1 560 ? 150.806 139.157 199.397 1.00 83.95 518 ALA A N 1
ATOM 3934 C CA . ALA A 1 560 ? 149.713 138.926 200.319 1.00 83.95 518 ALA A CA 1
ATOM 3935 C C . ALA A 1 560 ? 148.383 139.112 199.602 1.00 83.95 518 ALA A C 1
ATOM 3936 O O . ALA A 1 560 ? 148.270 139.970 198.717 1.00 83.95 518 ALA A O 1
ATOM 3938 N N . PRO A 1 561 ? 147.371 138.321 199.948 1.00 76.32 519 PRO A N 1
ATOM 3939 C CA . PRO A 1 561 ? 146.053 138.498 199.333 1.00 76.32 519 PRO A CA 1
ATOM 3940 C C . PRO A 1 561 ? 145.396 139.789 199.782 1.00 76.32 519 PRO A C 1
ATOM 3941 O O . PRO A 1 561 ? 145.714 140.349 200.831 1.00 76.32 519 PRO A O 1
ATOM 3945 N N . TRP A 1 562 ? 144.482 140.274 198.958 1.00 68.54 520 TRP A N 1
ATOM 3946 C CA . TRP A 1 562 ? 143.823 141.544 199.211 1.00 68.54 520 TRP A CA 1
ATOM 3947 C C . TRP A 1 562 ? 142.395 141.279 199.654 1.00 68.54 520 TRP A C 1
ATOM 3948 O O . TRP A 1 562 ? 141.624 140.637 198.936 1.00 68.54 520 TRP A O 1
ATOM 3959 N N . GLY A 1 563 ? 142.052 141.771 200.835 1.00 69.72 521 GLY A N 1
ATOM 3960 C CA . GLY A 1 563 ? 140.779 141.472 201.449 1.00 69.72 521 GLY A CA 1
ATOM 3961 C C . GLY A 1 563 ? 140.055 142.730 201.873 1.00 69.72 521 GLY A C 1
ATOM 3962 O O . GLY A 1 563 ? 140.671 143.763 202.132 1.00 69.72 521 GLY A O 1
ATOM 3963 N N . LEU A 1 564 ? 138.734 142.631 201.938 1.00 68.71 522 LEU A N 1
ATOM 3964 C CA . LEU A 1 564 ? 137.893 143.715 202.417 1.00 68.71 522 LEU A CA 1
ATOM 3965 C C . LEU A 1 564 ? 137.004 143.180 203.522 1.00 68.71 522 LEU A C 1
ATOM 3966 O O . LEU A 1 564 ? 136.239 142.237 203.306 1.00 68.71 522 LEU A O 1
ATOM 3971 N N . HIS A 1 565 ? 137.088 143.799 204.691 1.00 73.09 523 HIS A N 1
ATOM 3972 C CA . HIS A 1 565 ? 136.345 143.363 205.856 1.00 73.09 523 HIS A CA 1
ATOM 3973 C C . HIS A 1 565 ? 135.250 144.363 206.186 1.00 73.09 523 HIS A C 1
ATOM 3974 O O . HIS A 1 565 ? 135.492 145.572 206.230 1.00 73.09 523 HIS A O 1
ATOM 3981 N N . CYS A 1 566 ? 134.050 143.846 206.429 1.00 76.04 524 CYS A N 1
ATOM 3982 C CA . CYS A 1 566 ? 132.911 144.638 206.838 1.00 76.04 524 CYS A CA 1
ATOM 3983 C C . CYS A 1 566 ? 132.493 144.264 208.252 1.00 76.04 524 CYS A C 1
ATOM 3984 O O . CYS A 1 566 ? 132.341 143.075 208.556 1.00 76.04 524 CYS A O 1
ATOM 3987 N N . PRO A 1 567 ? 132.313 145.228 209.141 1.00 81.42 525 PRO A N 1
ATOM 3988 C CA . PRO A 1 567 ? 131.979 144.892 210.528 1.00 81.42 525 PRO A CA 1
ATOM 3989 C C . PRO A 1 567 ? 130.526 144.495 210.712 1.00 81.42 525 PRO A C 1
ATOM 3990 O O . PRO A 1 567 ? 129.783 144.332 209.739 1.00 81.42 525 PRO A O 1
ATOM 3994 N N . ASP A 1 568 ? 130.128 144.312 211.968 1.00 94.06 526 ASP A N 1
ATOM 3995 C CA . ASP A 1 568 ? 128.737 144.047 212.306 1.00 94.06 526 ASP A CA 1
ATOM 3996 C C . ASP A 1 568 ? 127.892 145.269 211.974 1.00 94.06 526 ASP A C 1
ATOM 3997 O O . ASP A 1 568 ? 128.133 146.361 212.500 1.00 94.06 526 ASP A O 1
ATOM 4002 N N . LEU A 1 569 ? 126.900 145.088 211.104 1.00 92.73 527 LEU A N 1
ATOM 4003 C CA . LEU A 1 569 ? 126.081 146.204 210.651 1.00 92.73 527 LEU A CA 1
ATOM 4004 C C . LEU A 1 569 ? 125.013 146.610 211.650 1.00 92.73 527 LEU A C 1
ATOM 4005 O O . LEU A 1 569 ? 124.292 147.580 211.391 1.00 92.73 527 LEU A O 1
ATOM 4010 N N . ARG A 1 570 ? 124.873 145.886 212.760 1.00 96.44 528 ARG A N 1
ATOM 4011 C CA . ARG A 1 570 ? 123.866 146.251 213.746 1.00 96.44 528 ARG A CA 1
ATOM 4012 C C . ARG A 1 570 ? 124.238 147.537 214.470 1.00 96.44 528 ARG A C 1
ATOM 4013 O O . ARG A 1 570 ? 123.375 148.383 214.727 1.00 96.44 528 ARG A O 1
ATOM 4021 N N . THR A 1 571 ? 125.517 147.709 214.786 1.00 97.77 529 THR A N 1
ATOM 4022 C CA . THR A 1 571 ? 126.002 148.884 215.495 1.00 97.77 529 THR A CA 1
ATOM 4023 C C . THR A 1 571 ? 126.602 149.929 214.569 1.00 97.77 529 THR A C 1
ATOM 4024 O O . THR A 1 571 ? 126.410 151.128 214.788 1.00 97.77 529 THR A O 1
ATOM 4028 N N . THR A 1 572 ? 127.322 149.497 213.538 1.00 96.35 530 THR A N 1
ATOM 4029 C CA . THR A 1 572 ? 128.036 150.406 212.659 1.00 96.35 530 THR A CA 1
ATOM 4030 C C . THR A 1 572 ? 127.072 151.116 211.714 1.00 96.35 530 THR A C 1
ATOM 4031 O O . THR A 1 572 ? 125.905 150.742 211.568 1.00 96.35 530 THR A O 1
ATOM 4035 N N . ASN A 1 573 ? 127.576 152.169 211.076 1.00 94.42 531 ASN A N 1
ATOM 4036 C CA . ASN A 1 573 ? 126.804 152.934 210.107 1.00 94.42 531 ASN A CA 1
ATOM 4037 C C . ASN A 1 573 ? 127.358 152.873 208.693 1.00 94.42 531 ASN A C 1
ATOM 4038 O O . ASN A 1 573 ? 126.567 152.823 207.748 1.00 94.42 531 ASN A O 1
ATOM 4043 N N . ASP A 1 574 ? 128.682 152.876 208.517 1.00 92.24 532 ASP A N 1
ATOM 4044 C CA . ASP A 1 574 ? 129.257 152.785 207.179 1.00 92.24 532 ASP A CA 1
ATOM 4045 C C . ASP A 1 574 ? 129.017 151.398 206.592 1.00 92.24 532 ASP A C 1
ATOM 4046 O O . ASP A 1 574 ? 129.377 150.377 207.187 1.00 92.24 532 ASP A O 1
ATOM 4051 N N . CYS A 1 575 ? 128.369 151.362 205.439 1.00 82.04 533 CYS A N 1
ATOM 4052 C CA . CYS A 1 575 ? 127.982 150.102 204.817 1.00 82.04 533 CYS A CA 1
ATOM 4053 C C . CYS A 1 575 ? 129.023 149.682 203.785 1.00 82.04 533 CYS A C 1
ATOM 4054 O O . CYS A 1 575 ? 128.730 149.499 202.604 1.00 82.04 533 CYS A O 1
ATOM 4057 N N . THR A 1 576 ? 130.246 149.517 204.296 1.00 73.92 534 THR A N 1
ATOM 4058 C CA . THR A 1 576 ? 131.477 149.326 203.528 1.00 73.92 534 THR A CA 1
ATOM 4059 C C . THR A 1 576 ? 131.619 150.436 202.487 1.00 73.92 534 THR A C 1
ATOM 4060 O O . THR A 1 576 ? 131.633 150.213 201.276 1.00 73.92 534 THR A O 1
ATOM 4064 N N . TYR A 1 577 ? 131.652 151.663 203.015 1.00 71.22 535 TYR A N 1
ATOM 4065 C CA . TYR A 1 577 ? 131.928 152.893 202.270 1.00 71.22 535 TYR A CA 1
ATOM 4066 C C . TYR A 1 577 ? 130.921 153.143 201.152 1.00 71.22 535 TYR A C 1
ATOM 4067 O O . TYR A 1 577 ? 131.253 153.742 200.132 1.00 71.22 535 TYR A O 1
ATOM 4076 N N . ALA A 1 578 ? 129.678 152.708 201.342 1.00 65.84 536 ALA A N 1
ATOM 4077 C CA . ALA A 1 578 ? 128.674 152.797 200.294 1.00 65.84 536 ALA A CA 1
ATOM 4078 C C . ALA A 1 578 ? 128.095 154.190 200.123 1.00 65.84 536 ALA A C 1
ATOM 4079 O O . ALA A 1 578 ? 127.399 154.429 199.135 1.00 65.84 536 ALA A O 1
ATOM 4081 N N . GLN A 1 579 ? 128.340 155.109 201.053 1.00 65.69 537 GLN A N 1
ATOM 4082 C CA . GLN A 1 579 ? 127.934 156.488 200.824 1.00 65.69 537 GLN A CA 1
ATOM 4083 C C . GLN A 1 579 ? 128.849 157.181 199.831 1.00 65.69 537 GLN A C 1
ATOM 4084 O O . GLN A 1 579 ? 128.467 158.208 199.263 1.00 65.69 537 GLN A O 1
ATOM 4090 N N . TRP A 1 580 ? 130.046 156.643 199.613 1.00 67.27 538 TRP A N 1
ATOM 4091 C CA . TRP A 1 580 ? 130.965 157.162 198.615 1.00 67.27 538 TRP A CA 1
ATOM 4092 C C . TRP A 1 580 ? 130.854 156.459 197.280 1.00 67.27 538 TRP A C 1
ATOM 4093 O O . TRP A 1 580 ? 131.232 157.035 196.258 1.00 67.27 538 TRP A O 1
ATOM 4104 N N . LEU A 1 581 ? 130.350 155.242 197.258 1.00 60.27 539 LEU A N 1
ATOM 4105 C CA . LEU A 1 581 ? 130.077 154.584 195.999 1.00 60.27 539 LEU A CA 1
ATOM 4106 C C . LEU A 1 581 ? 128.692 154.905 195.466 1.00 60.27 539 LEU A C 1
ATOM 4107 O O . LEU A 1 581 ? 128.327 154.395 194.411 1.00 60.27 539 LEU A O 1
ATOM 4112 N N . ALA A 1 582 ? 127.933 155.773 196.139 1.00 63.38 540 ALA A N 1
ATOM 4113 C CA . ALA A 1 582 ? 126.549 156.062 195.769 1.00 63.38 540 ALA A CA 1
ATOM 4114 C C . ALA A 1 582 ? 126.411 156.747 194.418 1.00 63.38 540 ALA A C 1
ATOM 4115 O O . ALA A 1 582 ? 125.311 156.763 193.859 1.00 63.38 540 ALA A O 1
ATOM 4117 N N . HIS A 1 583 ? 127.494 157.294 193.887 1.00 58.35 541 HIS A N 1
ATOM 4118 C CA . HIS A 1 583 ? 127.523 157.972 192.607 1.00 58.35 541 HIS A CA 1
ATOM 4119 C C . HIS A 1 583 ? 127.936 157.068 191.457 1.00 58.35 541 HIS A C 1
ATOM 4120 O O . HIS A 1 583 ? 127.874 157.498 190.308 1.00 58.35 541 HIS A O 1
ATOM 4127 N N . SER A 1 584 ? 128.342 155.836 191.728 1.00 54.03 542 SER A N 1
ATOM 4128 C CA . SER A 1 584 ? 129.305 155.171 190.864 1.00 54.03 542 SER A CA 1
ATOM 4129 C C . SER A 1 584 ? 128.706 154.479 189.653 1.00 54.03 542 SER A C 1
ATOM 4130 O O . SER A 1 584 ? 129.447 153.782 188.955 1.00 54.03 542 SER A O 1
ATOM 4133 N N . ALA A 1 585 ? 127.391 154.563 189.434 1.00 55.51 543 ALA A N 1
ATOM 4134 C CA . ALA A 1 585 ? 126.677 154.023 188.271 1.00 55.51 543 ALA A CA 1
ATOM 4135 C C . ALA A 1 585 ? 126.845 152.515 188.081 1.00 55.51 543 ALA A C 1
ATOM 4136 O O . ALA A 1 585 ? 126.472 151.982 187.034 1.00 55.51 543 ALA A O 1
ATOM 4138 N N . HIS A 1 586 ? 127.404 151.838 189.042 1.00 55.42 544 HIS A N 1
ATOM 4139 C CA . HIS A 1 586 ? 127.587 150.414 189.225 1.00 55.42 544 HIS A CA 1
ATOM 4140 C C . HIS A 1 586 ? 127.027 149.980 190.561 1.00 55.42 544 HIS A C 1
ATOM 4141 O O . HIS A 1 586 ? 126.401 148.926 190.651 1.00 55.42 544 HIS A O 1
ATOM 4148 N N . TYR A 1 587 ? 127.228 150.786 191.600 1.00 63.96 545 TYR A N 1
ATOM 4149 C CA . TYR A 1 587 ? 126.471 150.623 192.829 1.00 63.96 545 TYR A CA 1
ATOM 4150 C C . TYR A 1 587 ? 125.005 150.902 192.583 1.00 63.96 545 TYR A C 1
ATOM 4151 O O . TYR A 1 587 ? 124.144 150.226 193.142 1.00 63.96 545 TYR A O 1
ATOM 4160 N N . GLN A 1 588 ? 124.703 151.908 191.765 1.00 65.00 546 GLN A N 1
ATOM 4161 C CA . GLN A 1 588 ? 123.320 152.153 191.387 1.00 65.00 546 GLN A CA 1
ATOM 4162 C C . GLN A 1 588 ? 122.772 151.020 190.533 1.00 65.00 546 GLN A C 1
ATOM 4163 O O . GLN A 1 588 ? 121.593 150.678 190.646 1.00 65.00 546 GLN A O 1
ATOM 4169 N N . ARG A 1 589 ? 123.626 150.400 189.720 1.00 63.26 547 ARG A N 1
ATOM 4170 C CA . ARG A 1 589 ? 123.228 149.231 188.945 1.00 63.26 547 ARG A CA 1
ATOM 4171 C C . ARG A 1 589 ? 122.907 148.043 189.845 1.00 63.26 547 ARG A C 1
ATOM 4172 O O . ARG A 1 589 ? 121.881 147.377 189.663 1.00 63.26 547 ARG A O 1
ATOM 4180 N N . GLU A 1 590 ? 123.747 147.780 190.848 1.00 69.04 548 GLU A N 1
ATOM 4181 C CA . GLU A 1 590 ? 123.441 146.687 191.764 1.00 69.04 548 GLU A CA 1
ATOM 4182 C C . GLU A 1 590 ? 122.307 147.044 192.714 1.00 69.04 548 GLU A C 1
ATOM 4183 O O . GLU A 1 590 ? 121.609 146.152 193.198 1.00 69.04 548 GLU A O 1
ATOM 4189 N N . ALA A 1 591 ? 122.090 148.332 192.973 1.00 73.69 549 ALA A N 1
ATOM 4190 C CA . ALA A 1 591 ? 120.927 148.742 193.745 1.00 73.69 549 ALA A CA 1
ATOM 4191 C C . ALA A 1 591 ? 119.647 148.505 192.963 1.00 73.69 549 ALA A C 1
ATOM 4192 O O . ALA A 1 591 ? 118.637 148.092 193.538 1.00 73.69 549 ALA A O 1
ATOM 4194 N N . THR A 1 592 ? 119.673 148.739 191.650 1.00 74.01 550 THR A N 1
ATOM 4195 C CA . THR A 1 592 ? 118.526 148.379 190.826 1.00 74.01 550 THR A CA 1
ATOM 4196 C C . THR A 1 592 ? 118.340 146.871 190.771 1.00 74.01 550 THR A C 1
ATOM 4197 O O . THR A 1 592 ? 117.204 146.390 190.737 1.00 74.01 550 THR A O 1
ATOM 4201 N N . ALA A 1 593 ? 119.442 146.115 190.758 1.00 75.23 551 ALA A N 1
ATOM 4202 C CA . ALA A 1 593 ? 119.347 144.655 190.775 1.00 75.23 551 ALA A CA 1
ATOM 4203 C C . ALA A 1 593 ? 118.701 144.151 192.063 1.00 75.23 551 ALA A C 1
ATOM 4204 O O . ALA A 1 593 ? 117.805 143.299 192.029 1.00 75.23 551 ALA A O 1
ATOM 4206 N N . LEU A 1 594 ? 119.117 144.690 193.208 1.00 80.36 552 LEU A N 1
ATOM 4207 C CA . LEU A 1 594 ? 118.504 144.275 194.467 1.00 80.36 552 LEU A CA 1
ATOM 4208 C C . LEU A 1 594 ? 117.092 144.818 194.629 1.00 80.36 552 LEU A C 1
ATOM 4209 O O . LEU A 1 594 ? 116.268 144.176 195.279 1.00 80.36 552 LEU A O 1
ATOM 4214 N N . THR A 1 595 ? 116.791 145.979 194.045 1.00 86.47 553 THR A N 1
ATOM 4215 C CA . THR A 1 595 ? 115.418 146.477 193.998 1.00 86.47 553 THR A CA 1
ATOM 4216 C C . THR A 1 595 ? 114.513 145.550 193.195 1.00 86.47 553 THR A C 1
ATOM 4217 O O . THR A 1 595 ? 113.397 145.228 193.620 1.00 86.47 553 THR A O 1
ATOM 4221 N N . ALA A 1 596 ? 114.992 145.102 192.032 1.00 84.45 554 ALA A N 1
ATOM 4222 C CA . ALA A 1 596 ? 114.239 144.166 191.208 1.00 84.45 554 ALA A CA 1
ATOM 4223 C C . ALA A 1 596 ? 114.078 142.821 191.895 1.00 84.45 554 ALA A C 1
ATOM 4224 O O . ALA A 1 596 ? 113.028 142.183 191.768 1.00 84.45 554 ALA A O 1
ATOM 4226 N N . LEU A 1 597 ? 115.100 142.378 192.621 1.00 90.14 555 LEU A N 1
ATOM 4227 C CA . LEU A 1 597 ? 114.990 141.149 193.390 1.00 90.14 555 LEU A CA 1
ATOM 4228 C C . LEU A 1 597 ? 114.069 141.299 194.594 1.00 90.14 555 LEU A C 1
ATOM 4229 O O . LEU A 1 597 ? 113.356 140.351 194.938 1.00 90.14 555 LEU A O 1
ATOM 4234 N N . LEU A 1 598 ? 114.091 142.470 195.225 1.00 97.93 556 LEU A N 1
ATOM 4235 C CA . LEU A 1 598 ? 113.297 142.695 196.432 1.00 97.93 556 LEU A CA 1
ATOM 4236 C C . LEU A 1 598 ? 111.822 142.917 196.167 1.00 97.93 556 LEU A C 1
ATOM 4237 O O . LEU A 1 598 ? 110.982 142.517 196.970 1.00 97.93 556 LEU A O 1
ATOM 4242 N N . ASP A 1 599 ? 111.506 143.585 195.066 1.00 102.47 557 ASP A N 1
ATOM 4243 C CA . ASP A 1 599 ? 110.116 143.874 194.753 1.00 102.47 557 ASP A CA 1
ATOM 4244 C C . ASP A 1 599 ? 109.258 142.652 195.015 1.00 102.47 557 ASP A C 1
ATOM 4245 O O . ASP A 1 599 ? 108.314 142.705 195.802 1.00 102.47 557 ASP A O 1
ATOM 4250 N N . GLY A 1 600 ? 109.592 141.544 194.366 1.00 102.69 558 GLY A N 1
ATOM 4251 C CA . GLY A 1 600 ? 108.826 140.322 194.537 1.00 102.69 558 GLY A CA 1
ATOM 4252 C C . GLY A 1 600 ? 109.090 139.597 195.839 1.00 102.69 558 GLY A C 1
ATOM 4253 O O . GLY A 1 600 ? 108.482 138.552 196.089 1.00 102.69 558 GLY A O 1
ATOM 4254 N N . MET A 1 601 ? 109.988 140.125 196.669 1.00 110.54 559 MET A N 1
ATOM 4255 C CA . MET A 1 601 ? 110.335 139.469 197.923 1.00 110.54 559 MET A CA 1
ATOM 4256 C C . MET A 1 601 ? 109.648 140.127 199.110 1.00 110.54 559 MET A C 1
ATOM 4257 O O . MET A 1 601 ? 108.995 139.459 199.918 1.00 110.54 559 MET A O 1
ATOM 4262 N N . ASN A 1 602 ? 109.809 141.438 199.243 1.00 112.10 560 ASN A N 1
ATOM 4263 C CA . ASN A 1 602 ? 109.507 142.135 200.479 1.00 112.10 560 ASN A CA 1
ATOM 4264 C C . ASN A 1 602 ? 108.348 143.097 200.286 1.00 112.10 560 ASN A C 1
ATOM 4265 O O . ASN A 1 602 ? 108.119 143.619 199.191 1.00 112.10 560 ASN A O 1
ATOM 4270 N N . ILE A 1 603 ? 107.621 143.314 201.375 1.00 112.49 561 ILE A N 1
ATOM 4271 C CA . ILE A 1 603 ? 106.430 144.162 201.410 1.00 112.49 561 ILE A CA 1
ATOM 4272 C C . ILE A 1 603 ? 106.724 145.667 201.395 1.00 112.49 561 ILE A C 1
ATOM 4273 O O . ILE A 1 603 ? 106.274 146.329 200.448 1.00 112.49 561 ILE A O 1
ATOM 4278 N N . PRO A 1 604 ? 107.450 146.261 202.368 1.00 106.76 562 PRO A N 1
ATOM 4279 C CA . PRO A 1 604 ? 107.275 147.694 202.628 1.00 106.76 562 PRO A CA 1
ATOM 4280 C C . PRO A 1 604 ? 107.926 148.538 201.549 1.00 106.76 562 PRO A C 1
ATOM 4281 O O . PRO A 1 604 ? 108.895 148.105 200.902 1.00 106.76 562 PRO A O 1
ATOM 4285 N N . PRO A 1 605 ? 107.407 149.742 201.296 1.00 106.52 563 PRO A N 1
ATOM 4286 C CA . PRO A 1 605 ? 107.957 150.546 200.196 1.00 106.52 563 PRO A CA 1
ATOM 4287 C C . PRO A 1 605 ? 109.340 151.109 200.474 1.00 106.52 563 PRO A C 1
ATOM 4288 O O . PRO A 1 605 ? 110.152 151.174 199.543 1.00 106.52 563 PRO A O 1
ATOM 4292 N N . ALA A 1 606 ? 109.647 151.470 201.726 1.00 104.76 564 ALA A N 1
ATOM 4293 C CA . ALA A 1 606 ? 110.882 152.194 202.033 1.00 104.76 564 ALA A CA 1
ATOM 4294 C C . ALA A 1 606 ? 112.129 151.352 201.788 1.00 104.76 564 ALA A C 1
ATOM 4295 O O . ALA A 1 606 ? 113.216 151.902 201.576 1.00 104.76 564 ALA A O 1
ATOM 4297 N N . TYR A 1 607 ? 111.993 150.031 201.802 1.00 104.47 565 TYR A N 1
ATOM 4298 C CA . TYR A 1 607 ? 113.098 149.152 201.467 1.00 104.47 565 TYR A CA 1
ATOM 4299 C C . TYR A 1 607 ? 113.213 148.888 199.974 1.00 104.47 565 TYR A C 1
ATOM 4300 O O . TYR A 1 607 ? 114.248 148.381 199.531 1.00 104.47 565 TYR A O 1
ATOM 4309 N N . CYS A 1 608 ? 112.188 149.217 199.184 1.00 104.71 566 CYS A N 1
ATOM 4310 C CA . CYS A 1 608 ? 112.226 148.863 197.774 1.00 104.71 566 CYS A CA 1
ATOM 4311 C C . CYS A 1 608 ? 112.398 150.054 196.847 1.00 104.71 566 CYS A C 1
ATOM 4312 O O . CYS A 1 608 ? 112.414 149.859 195.630 1.00 104.71 566 CYS A O 1
ATOM 4315 N N . HIS A 1 609 ? 112.492 151.277 197.358 1.00 106.24 567 HIS A N 1
ATOM 4316 C CA . HIS A 1 609 ? 112.927 152.364 196.492 1.00 106.24 567 HIS A CA 1
ATOM 4317 C C . HIS A 1 609 ? 114.446 152.428 196.498 1.00 106.24 567 HIS A C 1
ATOM 4318 O O . HIS A 1 609 ? 115.069 152.462 197.564 1.00 106.24 567 HIS A O 1
ATOM 4325 N N . ALA A 1 610 ? 115.038 152.450 195.308 1.00 97.37 568 ALA A N 1
ATOM 4326 C CA . ALA A 1 610 ? 116.451 152.753 195.175 1.00 97.37 568 ALA A CA 1
ATOM 4327 C C . ALA A 1 610 ? 116.683 154.246 195.405 1.00 97.37 568 ALA A C 1
ATOM 4328 O O . ALA A 1 610 ? 115.742 155.035 195.532 1.00 97.37 568 ALA A O 1
ATOM 4330 N N . GLU A 1 611 ? 117.964 154.611 195.540 1.00 95.49 569 GLU A N 1
ATOM 4331 C CA . GLU A 1 611 ? 118.528 155.954 195.762 1.00 95.49 569 GLU A CA 1
ATOM 4332 C C . GLU A 1 611 ? 117.930 156.734 196.935 1.00 95.49 569 GLU A C 1
ATOM 4333 O O . GLU A 1 611 ? 118.287 157.893 197.155 1.00 95.49 569 GLU A O 1
ATOM 4339 N N . THR A 1 612 ? 117.140 156.074 197.774 1.00 95.07 570 THR A N 1
ATOM 4340 C CA . THR A 1 612 ? 116.551 156.684 198.950 1.00 95.07 570 THR A CA 1
ATOM 4341 C C . THR A 1 612 ? 117.219 156.209 200.225 1.00 95.07 570 THR A C 1
ATOM 4342 O O . THR A 1 612 ? 116.883 156.696 201.307 1.00 95.07 570 THR A O 1
ATOM 4346 N N . TRP A 1 613 ? 118.185 155.302 200.118 1.00 89.66 571 TRP A N 1
ATOM 4347 C CA . TRP A 1 613 ? 118.748 154.618 201.268 1.00 89.66 571 TRP A CA 1
ATOM 4348 C C . TRP A 1 613 ? 119.743 155.462 202.048 1.00 89.66 571 TRP A C 1
ATOM 4349 O O . TRP A 1 613 ? 120.187 155.027 203.113 1.00 89.66 571 TRP A O 1
ATOM 4360 N N . ALA A 1 614 ? 120.113 156.639 201.545 1.00 87.05 572 ALA A N 1
ATOM 4361 C CA . ALA A 1 614 ? 121.069 157.482 202.255 1.00 87.05 572 ALA A CA 1
ATOM 4362 C C . ALA A 1 614 ? 120.463 158.086 203.515 1.00 87.05 572 ALA A C 1
ATOM 4363 O O . ALA A 1 614 ? 121.104 158.098 204.572 1.00 87.05 572 ALA A O 1
ATOM 4365 N N . ALA A 1 615 ? 119.235 158.604 203.426 1.00 86.93 573 ALA A N 1
ATOM 4366 C CA . ALA A 1 615 ? 118.620 159.222 204.597 1.00 86.93 573 ALA A CA 1
ATOM 4367 C C . ALA A 1 615 ? 118.131 158.178 205.591 1.00 86.93 573 ALA A C 1
ATOM 4368 O O . ALA A 1 615 ? 118.204 158.396 206.804 1.00 86.93 573 ALA A O 1
ATOM 4370 N N . GLN A 1 616 ? 117.653 157.038 205.101 1.00 89.59 574 GLN A N 1
ATOM 4371 C CA . GLN A 1 616 ? 117.157 155.957 205.939 1.00 89.59 574 GLN A CA 1
ATOM 4372 C C . GLN A 1 616 ? 118.207 154.871 206.154 1.00 89.59 574 GLN A C 1
ATOM 4373 O O . GLN A 1 616 ? 117.876 153.694 206.322 1.00 89.59 574 GLN A O 1
ATOM 4379 N N . ALA A 1 617 ? 119.482 155.268 206.169 1.00 90.36 575 ALA A N 1
ATOM 4380 C CA . ALA A 1 617 ? 120.574 154.314 206.338 1.00 90.36 575 ALA A CA 1
ATOM 4381 C C . ALA A 1 617 ? 120.625 153.768 207.758 1.00 90.36 575 ALA A C 1
ATOM 4382 O O . ALA A 1 617 ? 120.746 152.557 207.963 1.00 90.36 575 ALA A O 1
ATOM 4384 N N . ASN A 1 618 ? 120.534 154.647 208.753 1.00 90.53 576 ASN A N 1
ATOM 4385 C CA . ASN A 1 618 ? 120.596 154.219 210.142 1.00 90.53 576 ASN A CA 1
ATOM 4386 C C . ASN A 1 618 ? 119.254 153.748 210.674 1.00 90.53 576 ASN A C 1
ATOM 4387 O O . ASN A 1 618 ? 119.187 153.287 211.817 1.00 90.53 576 ASN A O 1
ATOM 4392 N N . SER A 1 619 ? 118.192 153.849 209.883 1.00 92.58 577 SER A N 1
ATOM 4393 C CA . SER A 1 619 ? 116.868 153.472 210.353 1.00 92.58 577 SER A CA 1
ATOM 4394 C C . SER A 1 619 ? 116.581 151.986 210.199 1.00 92.58 577 SER A C 1
ATOM 4395 O O . SER A 1 619 ? 115.521 151.535 210.641 1.00 92.58 577 SER A O 1
ATOM 4398 N N . SER A 1 620 ? 117.484 151.216 209.598 1.00 90.30 578 SER A N 1
ATOM 4399 C CA . SER A 1 620 ? 117.231 149.808 209.340 1.00 90.30 578 SER A CA 1
ATOM 4400 C C . SER A 1 620 ? 118.510 149.001 209.474 1.00 90.30 578 SER A C 1
ATOM 4401 O O . SER A 1 620 ? 119.574 149.518 209.821 1.00 90.30 578 SER A O 1
ATOM 4404 N N . LEU A 1 621 ? 118.374 147.707 209.212 1.00 88.84 579 LEU A N 1
ATOM 4405 C CA . LEU A 1 621 ? 119.484 146.793 209.020 1.00 88.84 579 LEU A CA 1
ATOM 4406 C C . LEU A 1 621 ? 119.428 146.106 207.667 1.00 88.84 579 LEU A C 1
ATOM 4407 O O . LEU A 1 621 ? 120.477 145.802 207.098 1.00 88.84 579 LEU A O 1
ATOM 4412 N N . LEU A 1 622 ? 118.227 145.886 207.125 1.00 89.11 580 LEU A N 1
ATOM 4413 C CA . LEU A 1 622 ? 118.095 145.366 205.769 1.00 89.11 580 LEU A CA 1
ATOM 4414 C C . LEU A 1 622 ? 118.616 146.364 204.740 1.00 89.11 580 LEU A C 1
ATOM 4415 O O . LEU A 1 622 ? 119.237 145.971 203.745 1.00 89.11 580 LEU A O 1
ATOM 4420 N N . ILE A 1 623 ? 118.384 147.659 204.971 1.00 88.23 581 ILE A N 1
ATOM 4421 C CA . ILE A 1 623 ? 118.957 148.697 204.116 1.00 88.23 581 ILE A CA 1
ATOM 4422 C C . ILE A 1 623 ? 120.476 148.694 204.195 1.00 88.23 581 ILE A C 1
ATOM 4423 O O . ILE A 1 623 ? 121.159 148.812 203.171 1.00 88.23 581 ILE A O 1
ATOM 4428 N N . ARG A 1 624 ? 121.026 148.544 205.404 1.00 86.13 582 ARG A N 1
ATOM 4429 C CA . ARG A 1 624 ? 122.476 148.485 205.565 1.00 86.13 582 ARG A CA 1
ATOM 4430 C C . ARG A 1 624 ? 123.061 147.261 204.881 1.00 86.13 582 ARG A C 1
ATOM 4431 O O . ARG A 1 624 ? 124.124 147.339 204.256 1.00 86.13 582 ARG A O 1
ATOM 4439 N N . GLY A 1 625 ? 122.363 146.132 204.956 1.00 78.60 583 GLY A N 1
ATOM 4440 C CA . GLY A 1 625 ? 122.834 144.940 204.277 1.00 78.60 583 GLY A CA 1
ATOM 4441 C C . GLY A 1 625 ? 122.762 145.047 202.767 1.00 78.60 583 GLY A C 1
ATOM 4442 O O . GLY A 1 625 ? 123.657 144.576 202.070 1.00 78.60 583 GLY A O 1
ATOM 4443 N N . CYS A 1 626 ? 121.703 145.669 202.242 1.00 79.42 584 CYS A N 1
ATOM 4444 C CA . CYS A 1 626 ? 121.590 145.854 200.796 1.00 79.42 584 CYS A CA 1
ATOM 4445 C C . CYS A 1 626 ? 122.635 146.834 200.276 1.00 79.42 584 CYS A C 1
ATOM 4446 O O . CYS A 1 626 ? 123.243 146.606 199.215 1.00 79.42 584 CYS A O 1
ATOM 4449 N N . GLN A 1 627 ? 122.858 147.921 201.022 1.00 75.78 585 GLN A N 1
ATOM 4450 C CA . GLN A 1 627 ? 123.920 148.865 200.705 1.00 75.78 585 GLN A CA 1
ATOM 4451 C C . GLN A 1 627 ? 125.277 148.189 200.739 1.00 75.78 585 GLN A C 1
ATOM 4452 O O . GLN A 1 627 ? 126.121 148.445 199.881 1.00 75.78 585 GLN A O 1
ATOM 4458 N N . THR A 1 628 ? 125.491 147.298 201.705 1.00 71.16 586 THR A N 1
ATOM 4459 C CA . THR A 1 628 ? 126.774 146.623 201.809 1.00 71.16 586 THR A CA 1
ATOM 4460 C C . THR A 1 628 ? 126.934 145.589 200.701 1.00 71.16 586 THR A C 1
ATOM 4461 O O . THR A 1 628 ? 128.049 145.371 200.228 1.00 71.16 586 THR A O 1
ATOM 4465 N N . ILE A 1 629 ? 125.832 144.980 200.250 1.00 70.65 587 ILE A N 1
ATOM 4466 C CA . ILE A 1 629 ? 125.883 144.069 199.105 1.00 70.65 587 ILE A CA 1
ATOM 4467 C C . ILE A 1 629 ? 126.337 144.807 197.858 1.00 70.65 587 ILE A C 1
ATOM 4468 O O . ILE A 1 629 ? 127.282 144.385 197.179 1.00 70.65 587 ILE A O 1
ATOM 4473 N N . ALA A 1 630 ? 125.698 145.941 197.565 1.00 67.12 588 ALA A N 1
ATOM 4474 C CA . ALA A 1 630 ? 126.076 146.686 196.369 1.00 67.12 588 ALA A CA 1
ATOM 4475 C C . ALA A 1 630 ? 127.463 147.307 196.504 1.00 67.12 588 ALA A C 1
ATOM 4476 O O . ALA A 1 630 ? 128.212 147.371 195.518 1.00 67.12 588 ALA A O 1
ATOM 4478 N N . ALA A 1 631 ? 127.843 147.704 197.722 1.00 62.94 589 ALA A N 1
ATOM 4479 C CA . ALA A 1 631 ? 129.181 148.221 197.973 1.00 62.94 589 ALA A CA 1
ATOM 4480 C C . ALA A 1 631 ? 130.246 147.159 197.761 1.00 62.94 589 ALA A C 1
ATOM 4481 O O . ALA A 1 631 ? 131.274 147.432 197.140 1.00 62.94 589 ALA A O 1
ATOM 4483 N N . LEU A 1 632 ? 130.024 145.945 198.254 1.00 63.03 590 LEU A N 1
ATOM 4484 C CA . LEU A 1 632 ? 131.017 144.902 198.053 1.00 63.03 590 LEU A CA 1
ATOM 4485 C C . LEU A 1 632 ? 131.069 144.460 196.602 1.00 63.03 590 LEU A C 1
ATOM 4486 O O . LEU A 1 632 ? 132.144 144.125 196.114 1.00 63.03 590 LEU A O 1
ATOM 4491 N N . LYS A 1 633 ? 129.939 144.496 195.890 1.00 64.20 591 LYS A N 1
ATOM 4492 C CA . LYS A 1 633 ? 129.964 144.184 194.463 1.00 64.20 591 LYS A CA 1
ATOM 4493 C C . LYS A 1 633 ? 130.778 145.213 193.685 1.00 64.20 591 LYS A C 1
ATOM 4494 O O . LYS A 1 633 ? 131.564 144.853 192.799 1.00 64.20 591 LYS A O 1
ATOM 4500 N N . THR A 1 634 ? 130.653 146.493 194.041 1.00 58.62 592 THR A N 1
ATOM 4501 C CA . THR A 1 634 ? 131.510 147.494 193.412 1.00 58.62 592 THR A CA 1
ATOM 4502 C C . THR A 1 634 ? 132.954 147.397 193.864 1.00 58.62 592 THR A C 1
ATOM 4503 O O . THR A 1 634 ? 133.853 147.749 193.105 1.00 58.62 592 THR A O 1
ATOM 4507 N N . TRP A 1 635 ? 133.205 146.946 195.079 1.00 57.23 593 TRP A N 1
ATOM 4508 C CA . TRP A 1 635 ? 134.571 146.781 195.539 1.00 57.23 593 TRP A CA 1
ATOM 4509 C C . TRP A 1 635 ? 135.204 145.487 195.056 1.00 57.23 593 TRP A C 1
ATOM 4510 O O . TRP A 1 635 ? 136.384 145.261 195.319 1.00 57.23 593 TRP A O 1
ATOM 4521 N N . MET A 1 636 ? 134.431 144.601 194.439 1.00 60.00 594 MET A N 1
ATOM 4522 C CA . MET A 1 636 ? 134.974 143.492 193.669 1.00 60.00 594 MET A CA 1
ATOM 4523 C C . MET A 1 636 ? 135.101 143.815 192.195 1.00 60.00 594 MET A C 1
ATOM 4524 O O . MET A 1 636 ? 135.913 143.188 191.510 1.00 60.00 594 MET A O 1
ATOM 4529 N N . ASN A 1 637 ? 134.322 144.767 191.705 1.00 54.55 595 ASN A N 1
ATOM 4530 C CA . ASN A 1 637 ? 134.498 145.179 190.327 1.00 54.55 595 ASN A CA 1
ATOM 4531 C C . ASN A 1 637 ? 135.778 145.969 190.326 1.00 54.55 595 ASN A C 1
ATOM 4532 O O . ASN A 1 637 ? 136.665 145.724 189.508 1.00 54.55 595 ASN A O 1
ATOM 4537 N N . LEU A 1 638 ? 135.896 146.913 191.251 1.00 48.77 596 LEU A N 1
ATOM 4538 C CA . LEU A 1 638 ? 137.154 147.620 191.382 1.00 48.77 596 LEU A CA 1
ATOM 4539 C C . LEU A 1 638 ? 138.090 146.628 192.036 1.00 48.77 596 LEU A C 1
ATOM 4540 O O . LEU A 1 638 ? 137.637 145.730 192.748 1.00 48.77 596 LEU A O 1
ATOM 4545 N N . LEU A 1 639 ? 139.389 146.768 191.803 1.00 52.35 597 LEU A N 1
ATOM 4546 C CA . LEU A 1 639 ? 140.344 145.811 192.346 1.00 52.35 597 LEU A CA 1
ATOM 4547 C C . LEU A 1 639 ? 139.924 144.382 192.026 1.00 52.35 597 LEU A C 1
ATOM 4548 O O . LEU A 1 639 ? 139.589 143.615 192.926 1.00 52.35 597 LEU A O 1
ATOM 4553 N N . PRO A 1 640 ? 139.939 144.013 190.738 1.00 57.65 598 PRO A N 1
ATOM 4554 C CA . PRO A 1 640 ? 139.618 142.621 190.394 1.00 57.65 598 PRO A CA 1
ATOM 4555 C C . PRO A 1 640 ? 140.519 141.597 191.051 1.00 57.65 598 PRO A C 1
ATOM 4556 O O . PRO A 1 640 ? 140.165 140.414 191.065 1.00 57.65 598 PRO A O 1
ATOM 4560 N N . THR A 1 641 ? 141.667 141.998 191.582 1.00 64.03 599 THR A N 1
ATOM 4561 C CA . THR A 1 641 ? 142.524 141.085 192.315 1.00 64.03 599 THR A CA 1
ATOM 4562 C C . THR A 1 641 ? 142.259 141.104 193.813 1.00 64.03 599 THR A C 1
ATOM 4563 O O . THR A 1 641 ? 142.996 140.458 194.561 1.00 64.03 599 THR A O 1
ATOM 4567 N N . LEU A 1 642 ? 141.242 141.835 194.266 1.00 64.61 600 LEU A N 1
ATOM 4568 C CA . LEU A 1 642 ? 140.784 141.717 195.645 1.00 64.61 600 LEU A CA 1
ATOM 4569 C C . LEU A 1 642 ? 140.183 140.335 195.840 1.00 64.61 600 LEU A C 1
ATOM 4570 O O . LEU A 1 642 ? 139.097 140.047 195.330 1.00 64.61 600 LEU A O 1
ATOM 4575 N N . THR A 1 643 ? 140.874 139.488 196.591 1.00 70.92 601 THR A N 1
ATOM 4576 C CA . THR A 1 643 ? 140.555 138.071 196.635 1.00 70.92 601 THR A CA 1
ATOM 4577 C C . THR A 1 643 ? 139.736 137.670 197.853 1.00 70.92 601 THR A C 1
ATOM 4578 O O . THR A 1 643 ? 138.712 137.005 197.702 1.00 70.92 601 THR A O 1
ATOM 4582 N N . LEU A 1 644 ? 140.136 138.083 199.053 1.00 73.68 602 LEU A N 1
ATOM 4583 C CA . LEU A 1 644 ? 139.430 137.731 200.280 1.00 73.68 602 LEU A CA 1
ATOM 4584 C C . LEU A 1 644 ? 138.225 138.637 200.474 1.00 73.68 602 LEU A C 1
ATOM 4585 O O . LEU A 1 644 ? 138.277 139.826 200.158 1.00 73.68 602 LEU A O 1
ATOM 4590 N N . LEU A 1 645 ? 137.140 138.069 200.978 1.00 75.11 603 LEU A N 1
ATOM 4591 C CA . LEU A 1 645 ? 136.042 138.840 201.534 1.00 75.11 603 LEU A CA 1
ATOM 4592 C C . LEU A 1 645 ? 135.927 138.463 203.002 1.00 75.11 603 LEU A C 1
ATOM 4593 O O . LEU A 1 645 ? 135.986 137.282 203.344 1.00 75.11 603 LEU A O 1
ATOM 4598 N N . SER A 1 646 ? 135.787 139.452 203.874 1.00 75.23 604 SER A N 1
ATOM 4599 C CA . SER A 1 646 ? 135.701 139.156 205.295 1.00 75.23 604 SER A CA 1
ATOM 4600 C C . SER A 1 646 ? 134.540 139.917 205.907 1.00 75.23 604 SER A C 1
ATOM 4601 O O . SER A 1 646 ? 134.131 140.965 205.406 1.00 75.23 604 SER A O 1
ATOM 4604 N N . GLY A 1 647 ? 134.004 139.372 206.991 1.00 77.03 605 GLY A N 1
ATOM 4605 C CA . GLY A 1 647 ? 132.872 140.002 207.632 1.00 77.03 605 GLY A CA 1
ATOM 4606 C C . GLY A 1 647 ? 132.537 139.449 208.997 1.00 77.03 605 GLY A C 1
ATOM 4607 O O . GLY A 1 647 ? 132.392 138.238 209.169 1.00 77.03 605 GLY A O 1
ATOM 4608 N N . ALA A 1 648 ? 132.378 140.333 209.972 1.00 82.86 606 ALA A N 1
ATOM 4609 C CA . ALA A 1 648 ? 132.074 139.945 211.337 1.00 82.86 606 ALA A CA 1
ATOM 4610 C C . ALA A 1 648 ? 130.617 140.250 211.649 1.00 82.86 606 ALA A C 1
ATOM 4611 O O . ALA A 1 648 ? 130.060 141.239 211.168 1.00 82.86 606 ALA A O 1
ATOM 4613 N N . GLY A 1 649 ? 130.008 139.384 212.453 1.00 89.86 607 GLY A N 1
ATOM 4614 C CA . GLY A 1 649 ? 128.646 139.622 212.898 1.00 89.86 607 GLY A CA 1
ATOM 4615 C C . GLY A 1 649 ? 127.653 139.461 211.767 1.00 89.86 607 GLY A C 1
ATOM 4616 O O . GLY A 1 649 ? 127.692 138.484 211.013 1.00 89.86 607 GLY A O 1
ATOM 4617 N N . THR A 1 650 ? 126.752 140.436 211.629 1.00 90.72 608 THR A N 1
ATOM 4618 C CA . THR A 1 650 ? 125.740 140.352 210.586 1.00 90.72 608 THR A CA 1
ATOM 4619 C C . THR A 1 650 ? 126.203 140.946 209.265 1.00 90.72 608 THR A C 1
ATOM 4620 O O . THR A 1 650 ? 125.435 140.925 208.302 1.00 90.72 608 THR A O 1
ATOM 4624 N N . GLY A 1 651 ? 127.417 141.493 209.196 1.00 83.16 609 GLY A N 1
ATOM 4625 C CA . GLY A 1 651 ? 128.009 141.834 207.913 1.00 83.16 609 GLY A CA 1
ATOM 4626 C C . GLY A 1 651 ? 128.576 140.652 207.163 1.00 83.16 609 GLY A C 1
ATOM 4627 O O . GLY A 1 651 ? 128.860 140.754 205.961 1.00 83.16 609 GLY A O 1
ATOM 4628 N N . LEU A 1 652 ? 128.722 139.521 207.858 1.00 81.20 610 LEU A N 1
ATOM 4629 C CA . LEU A 1 652 ? 129.126 138.276 207.220 1.00 81.20 610 LEU A CA 1
ATOM 4630 C C . LEU A 1 652 ? 128.122 137.821 206.172 1.00 81.20 610 LEU A C 1
ATOM 4631 O O . LEU A 1 652 ? 128.507 137.194 205.183 1.00 81.20 610 LEU A O 1
ATOM 4636 N N . LEU A 1 653 ? 126.848 138.141 206.347 1.00 81.51 611 LEU A N 1
ATOM 4637 C CA . LEU A 1 653 ? 125.880 137.763 205.326 1.00 81.51 611 LEU A CA 1
ATOM 4638 C C . LEU A 1 653 ? 126.026 138.636 204.075 1.00 81.51 611 LEU A C 1
ATOM 4639 O O . LEU A 1 653 ? 125.904 138.087 202.970 1.00 81.51 611 LEU A O 1
ATOM 4644 N N . PRO A 1 654 ? 126.278 139.964 204.167 1.00 77.64 612 PRO A N 1
ATOM 4645 C CA . PRO A 1 654 ? 126.740 140.667 202.961 1.00 77.64 612 PRO A CA 1
ATOM 4646 C C . PRO A 1 654 ? 127.997 140.111 202.336 1.00 77.64 612 PRO A C 1
ATOM 4647 O O . PRO A 1 654 ? 128.050 140.006 201.104 1.00 77.64 612 PRO A O 1
ATOM 4651 N N . ALA A 1 655 ? 128.994 139.737 203.145 1.00 74.79 613 ALA A N 1
ATOM 4652 C CA . ALA A 1 655 ? 130.234 139.199 202.588 1.00 74.79 613 ALA A CA 1
ATOM 4653 C C . ALA A 1 655 ? 129.990 137.893 201.842 1.00 74.79 613 ALA A C 1
ATOM 4654 O O . ALA A 1 655 ? 130.469 137.709 200.715 1.00 74.79 613 ALA A O 1
ATOM 4656 N N . ALA A 1 656 ? 129.188 137.008 202.425 1.00 79.11 614 ALA A N 1
ATOM 4657 C CA . ALA A 1 656 ? 128.910 135.722 201.810 1.00 79.11 614 ALA A CA 1
ATOM 4658 C C . ALA A 1 656 ? 128.005 135.844 200.594 1.00 79.11 614 ALA A C 1
ATOM 4659 O O . ALA A 1 656 ? 128.206 135.122 199.612 1.00 79.11 614 ALA A O 1
ATOM 4661 N N . ALA A 1 657 ? 127.017 136.738 200.621 1.00 77.73 615 ALA A N 1
ATOM 4662 C CA . ALA A 1 657 ? 126.145 136.852 199.464 1.00 77.73 615 ALA A CA 1
ATOM 4663 C C . ALA A 1 657 ? 126.816 137.569 198.306 1.00 77.73 615 ALA A C 1
ATOM 4664 O O . ALA A 1 657 ? 126.529 137.250 197.148 1.00 77.73 615 ALA A O 1
ATOM 4666 N N . ALA A 1 658 ? 127.701 138.531 198.587 1.00 73.79 616 ALA A N 1
ATOM 4667 C CA . ALA A 1 658 ? 128.486 139.131 197.516 1.00 73.79 616 ALA A CA 1
ATOM 4668 C C . ALA A 1 658 ? 129.481 138.135 196.941 1.00 73.79 616 ALA A C 1
ATOM 4669 O O . ALA A 1 658 ? 129.613 138.024 195.719 1.00 73.79 616 ALA A O 1
ATOM 4671 N N . SER A 1 659 ? 130.159 137.374 197.804 1.00 80.08 617 SER A N 1
ATOM 4672 C CA . SER A 1 659 ? 131.143 136.403 197.337 1.00 80.08 617 SER A CA 1
ATOM 4673 C C . SER A 1 659 ? 130.516 135.236 196.586 1.00 80.08 617 SER A C 1
ATOM 4674 O O . SER A 1 659 ? 131.209 134.575 195.806 1.00 80.08 617 SER A O 1
ATOM 4677 N N . GLY A 1 660 ? 129.231 134.971 196.796 1.00 88.00 618 GLY A N 1
ATOM 4678 C CA . GLY A 1 660 ? 128.560 133.862 196.157 1.00 88.00 618 GLY A CA 1
ATOM 4679 C C . GLY A 1 660 ? 128.575 132.583 196.955 1.00 88.00 618 GLY A C 1
ATOM 4680 O O . GLY A 1 660 ? 128.083 131.560 196.463 1.00 88.00 618 GLY A O 1
ATOM 4681 N N . MET A 1 661 ? 129.138 132.604 198.163 1.00 94.95 619 MET A N 1
ATOM 4682 C CA . MET A 1 661 ? 129.150 131.415 199.001 1.00 94.95 619 MET A CA 1
ATOM 4683 C C . MET A 1 661 ? 127.777 131.117 199.582 1.00 94.95 619 MET A C 1
ATOM 4684 O O . MET A 1 661 ? 127.499 129.968 199.940 1.00 94.95 619 MET A O 1
ATOM 4689 N N . ILE A 1 662 ? 126.924 132.129 199.711 1.00 93.63 620 ILE A N 1
ATOM 4690 C CA . ILE A 1 662 ? 125.521 131.950 200.055 1.00 93.63 620 ILE A CA 1
ATOM 4691 C C . ILE A 1 662 ? 124.714 132.732 199.026 1.00 93.63 620 ILE A C 1
ATOM 4692 O O . ILE A 1 662 ? 125.147 133.798 198.578 1.00 93.63 620 ILE A O 1
ATOM 4697 N N . ALA A 1 663 ? 123.576 132.178 198.604 1.00 94.56 621 ALA A N 1
ATOM 4698 C CA . ALA A 1 663 ? 122.716 132.858 197.647 1.00 94.56 621 ALA A CA 1
ATOM 4699 C C . ALA A 1 663 ? 122.103 134.106 198.268 1.00 94.56 621 ALA A C 1
ATOM 4700 O O . ALA A 1 663 ? 121.998 134.236 199.490 1.00 94.56 621 ALA A O 1
ATOM 4702 N N . THR A 1 664 ? 121.707 135.036 197.403 1.00 95.18 622 THR A N 1
ATOM 4703 C CA . THR A 1 664 ? 121.280 136.355 197.850 1.00 95.18 622 THR A CA 1
ATOM 4704 C C . THR A 1 664 ? 119.874 136.328 198.440 1.00 95.18 622 THR A C 1
ATOM 4705 O O . THR A 1 664 ? 119.553 137.161 199.297 1.00 95.18 622 THR A O 1
ATOM 4709 N N . GLN A 1 665 ? 119.051 135.359 198.019 1.00 99.52 623 GLN A N 1
ATOM 4710 C CA . GLN A 1 665 ? 117.637 135.324 198.390 1.00 99.52 623 GLN A CA 1
ATOM 4711 C C . GLN A 1 665 ? 117.465 135.123 199.890 1.00 99.52 623 GLN A C 1
ATOM 4712 O O . GLN A 1 665 ? 116.782 135.905 200.580 1.00 99.52 623 GLN A O 1
ATOM 4718 N N . ASP A 1 666 ? 118.097 134.073 200.410 1.00 101.63 624 ASP A N 1
ATOM 4719 C CA . ASP A 1 666 ? 117.969 133.761 201.817 1.00 101.63 624 ASP A CA 1
ATOM 4720 C C . ASP A 1 666 ? 118.731 134.757 202.668 1.00 101.63 624 ASP A C 1
ATOM 4721 O O . ASP A 1 666 ? 118.307 135.029 203.789 1.00 101.63 624 ASP A O 1
ATOM 4726 N N . VAL A 1 667 ? 119.804 135.349 202.130 1.00 95.45 625 VAL A N 1
ATOM 4727 C CA . VAL A 1 667 ? 120.513 136.413 202.839 1.00 95.45 625 VAL A CA 1
ATOM 4728 C C . VAL A 1 667 ? 119.615 137.629 203.024 1.00 95.45 625 VAL A C 1
ATOM 4729 O O . VAL A 1 667 ? 119.521 138.177 204.127 1.00 95.45 625 VAL A O 1
ATOM 4733 N N . LEU A 1 668 ? 118.889 138.020 201.977 1.00 95.57 626 LEU A N 1
ATOM 4734 C CA . LEU A 1 668 ? 118.052 139.212 202.057 1.00 95.57 626 LEU A CA 1
ATOM 4735 C C . LEU A 1 668 ? 116.872 139.011 203.001 1.00 95.57 626 LEU A C 1
ATOM 4736 O O . LEU A 1 668 ? 116.631 139.837 203.899 1.00 95.57 626 LEU A O 1
ATOM 4741 N N . HIS A 1 669 ? 116.142 137.901 202.854 1.00 100.15 627 HIS A N 1
ATOM 4742 C CA . HIS A 1 669 ? 114.999 137.777 203.757 1.00 100.15 627 HIS A CA 1
ATOM 4743 C C . HIS A 1 669 ? 115.424 137.338 205.161 1.00 100.15 627 HIS A C 1
ATOM 4744 O O . HIS A 1 669 ? 114.784 137.742 206.139 1.00 100.15 627 HIS A O 1
ATOM 4751 N N . LEU A 1 670 ? 116.548 136.619 205.291 1.00 95.78 628 LEU A N 1
ATOM 4752 C CA . LEU A 1 670 ? 117.126 136.321 206.594 1.00 95.78 628 LEU A CA 1
ATOM 4753 C C . LEU A 1 670 ? 117.508 137.604 207.315 1.00 95.78 628 LEU A C 1
ATOM 4754 O O . LEU A 1 670 ? 117.249 137.758 208.513 1.00 95.78 628 LEU A O 1
ATOM 4759 N N . LEU A 1 671 ? 118.096 138.542 206.576 1.00 97.61 629 LEU A N 1
ATOM 4760 C CA . LEU A 1 671 ? 118.431 139.853 207.100 1.00 97.61 629 LEU A CA 1
ATOM 4761 C C . LEU A 1 671 ? 117.190 140.636 207.490 1.00 97.61 629 LEU A C 1
ATOM 4762 O O . LEU A 1 671 ? 117.249 141.466 208.401 1.00 97.61 629 LEU A O 1
ATOM 4767 N N . TRP A 1 672 ? 116.060 140.385 206.819 1.00 104.18 630 TRP A N 1
ATOM 4768 C CA . TRP A 1 672 ? 114.806 140.964 207.299 1.00 104.18 630 TRP A CA 1
ATOM 4769 C C . TRP A 1 672 ? 114.451 140.452 208.700 1.00 104.18 630 TRP A C 1
ATOM 4770 O O . TRP A 1 672 ? 114.059 141.247 209.571 1.00 104.18 630 TRP A O 1
ATOM 4781 N N . GLU A 1 673 ? 114.575 139.132 208.954 1.00 105.83 631 GLU A N 1
ATOM 4782 C CA . GLU A 1 673 ? 114.281 138.733 210.345 1.00 105.83 631 GLU A CA 1
ATOM 4783 C C . GLU A 1 673 ? 115.377 139.146 211.324 1.00 105.83 631 GLU A C 1
ATOM 4784 O O . GLU A 1 673 ? 115.093 139.306 212.514 1.00 105.83 631 GLU A O 1
ATOM 4790 N N . MET A 1 674 ? 116.621 139.323 210.877 1.00 104.44 632 MET A N 1
ATOM 4791 C CA . MET A 1 674 ? 117.577 139.945 211.794 1.00 104.44 632 MET A CA 1
ATOM 4792 C C . MET A 1 674 ? 117.272 141.422 212.011 1.00 104.44 632 MET A C 1
ATOM 4793 O O . MET A 1 674 ? 117.720 141.995 213.009 1.00 104.44 632 MET A O 1
ATOM 4798 N N . GLU A 1 675 ? 116.525 142.051 211.102 1.00 105.54 633 GLU A N 1
ATOM 4799 C CA . GLU A 1 675 ? 116.055 143.403 211.361 1.00 105.54 633 GLU A CA 1
ATOM 4800 C C . GLU A 1 675 ? 114.966 143.415 212.430 1.00 105.54 633 GLU A C 1
ATOM 4801 O O . GLU A 1 675 ? 115.018 144.228 213.358 1.00 105.54 633 GLU A O 1
ATOM 4807 N N . GLN A 1 676 ? 113.970 142.522 212.338 1.00 105.67 634 GLN A N 1
ATOM 4808 C CA . GLN A 1 676 ? 112.913 142.601 213.352 1.00 105.67 634 GLN A CA 1
ATOM 4809 C C . GLN A 1 676 ? 112.800 141.412 214.306 1.00 105.67 634 GLN A C 1
ATOM 4810 O O . GLN A 1 676 ? 112.490 141.631 215.478 1.00 105.67 634 GLN A O 1
ATOM 4816 N N . LYS A 1 677 ? 113.038 140.176 213.868 1.00 103.89 635 LYS A N 1
ATOM 4817 C CA . LYS A 1 677 ? 112.632 139.015 214.657 1.00 103.89 635 LYS A CA 1
ATOM 4818 C C . LYS A 1 677 ? 113.728 138.522 215.595 1.00 103.89 635 LYS A C 1
ATOM 4819 O O . LYS A 1 677 ? 113.508 138.453 216.810 1.00 103.89 635 LYS A O 1
ATOM 4825 N N . ALA A 1 678 ? 114.898 138.182 215.038 1.00 103.03 636 ALA A N 1
ATOM 4826 C CA . ALA A 1 678 ? 116.002 137.506 215.738 1.00 103.03 636 ALA A CA 1
ATOM 4827 C C . ALA A 1 678 ? 115.531 136.218 216.410 1.00 103.03 636 ALA A C 1
ATOM 4828 O O . ALA A 1 678 ? 115.927 135.893 217.531 1.00 103.03 636 ALA A O 1
ATOM 4830 N N . LEU A 1 679 ? 114.679 135.473 215.708 1.00 102.77 637 LEU A N 1
ATOM 4831 C CA . LEU A 1 679 ? 114.156 134.207 216.198 1.00 102.77 637 LEU A CA 1
ATOM 4832 C C . LEU A 1 679 ? 113.913 133.294 215.007 1.00 102.77 637 LEU A C 1
ATOM 4833 O O . LEU A 1 679 ? 113.393 133.740 213.980 1.00 102.77 637 LEU A O 1
ATOM 4838 N N . HIS A 1 680 ? 114.296 132.021 215.167 1.00 106.81 638 HIS A N 1
ATOM 4839 C CA . HIS A 1 680 ? 114.200 130.973 214.143 1.00 106.81 638 HIS A CA 1
ATOM 4840 C C . HIS A 1 680 ? 114.944 131.378 212.867 1.00 106.81 638 HIS A C 1
ATOM 4841 O O . HIS A 1 680 ? 114.363 131.590 211.800 1.00 106.81 638 HIS A O 1
ATOM 4848 N N . LEU A 1 681 ? 116.254 131.526 213.019 1.00 106.27 639 LEU A N 1
ATOM 4849 C CA . LEU A 1 681 ? 117.130 131.755 211.883 1.00 106.27 639 LEU A CA 1
ATOM 4850 C C . LEU A 1 681 ? 117.199 130.502 211.019 1.00 106.27 639 LEU A C 1
ATOM 4851 O O . LEU A 1 681 ? 117.173 129.377 211.526 1.00 106.27 639 LEU A O 1
ATOM 4856 N N . TRP A 1 682 ? 117.276 130.696 209.708 1.00 110.62 640 TRP A N 1
ATOM 4857 C CA . TRP A 1 682 ? 117.262 129.590 208.755 1.00 110.62 640 TRP A CA 1
ATOM 4858 C C . TRP A 1 682 ? 118.567 129.613 207.963 1.00 110.62 640 TRP A C 1
ATOM 4859 O O . TRP A 1 682 ? 118.713 130.399 207.022 1.00 110.62 640 TRP A O 1
ATOM 4870 N N . LEU A 1 683 ? 119.495 128.737 208.326 1.00 110.07 641 LEU A N 1
ATOM 4871 C CA . LEU A 1 683 ? 120.817 128.729 207.707 1.00 110.07 641 LEU A CA 1
ATOM 4872 C C . LEU A 1 683 ? 120.752 128.181 206.288 1.00 110.07 641 LEU A C 1
ATOM 4873 O O . LEU A 1 683 ? 120.351 127.027 206.094 1.00 110.07 641 LEU A O 1
ATOM 4878 N N . PRO A 1 684 ? 121.160 128.948 205.285 1.00 104.54 642 PRO A N 1
ATOM 4879 C CA . PRO A 1 684 ? 120.869 128.579 203.893 1.00 104.54 642 PRO A CA 1
ATOM 4880 C C . PRO A 1 684 ? 121.767 127.497 203.319 1.00 104.54 642 PRO A C 1
ATOM 4881 O O . PRO A 1 684 ? 122.569 126.880 204.025 1.00 104.54 642 PRO A O 1
ATOM 4885 N N . GLU A 1 685 ? 121.598 127.263 202.019 1.00 105.64 643 GLU A N 1
ATOM 4886 C CA . GLU A 1 685 ? 122.335 126.243 201.290 1.00 105.64 643 GLU A CA 1
ATOM 4887 C C . GLU A 1 685 ? 123.818 126.604 201.191 1.00 105.64 643 GLU A C 1
ATOM 4888 O O . GLU A 1 685 ? 124.200 127.774 201.130 1.00 105.64 643 GLU A O 1
ATOM 4894 N N . ARG A 1 686 ? 124.653 125.571 201.204 1.00 115.37 644 ARG A N 1
ATOM 4895 C CA . ARG A 1 686 ? 126.105 125.690 201.114 1.00 115.37 644 ARG A CA 1
ATOM 4896 C C . ARG A 1 686 ? 126.489 125.825 199.645 1.00 115.37 644 ARG A C 1
ATOM 4897 O O . ARG A 1 686 ? 126.720 124.827 198.962 1.00 115.37 644 ARG A O 1
ATOM 4905 N N . HIS A 1 687 ? 126.554 127.050 199.139 1.00 106.61 645 HIS A N 1
ATOM 4906 C CA . HIS A 1 687 ? 127.032 127.232 197.778 1.00 106.61 645 HIS A CA 1
ATOM 4907 C C . HIS A 1 687 ? 128.531 127.488 197.774 1.00 106.61 645 HIS A C 1
ATOM 4908 O O . HIS A 1 687 ? 129.112 127.949 198.757 1.00 106.61 645 HIS A O 1
ATOM 4915 N N . GLU A 1 688 ? 129.152 127.162 196.668 1.00 108.22 646 GLU A N 1
ATOM 4916 C CA . GLU A 1 688 ? 130.538 127.590 196.594 1.00 108.22 646 GLU A CA 1
ATOM 4917 C C . GLU A 1 688 ? 130.610 129.021 196.074 1.00 108.22 646 GLU A C 1
ATOM 4918 O O . GLU A 1 688 ? 129.753 129.445 195.291 1.00 108.22 646 GLU A O 1
ATOM 4924 N N . PRO A 1 689 ? 131.618 129.804 196.481 1.00 97.27 647 PRO A N 1
ATOM 4925 C CA . PRO A 1 689 ? 131.705 131.187 195.997 1.00 97.27 647 PRO A CA 1
ATOM 4926 C C . PRO A 1 689 ? 132.159 131.287 194.552 1.00 97.27 647 PRO A C 1
ATOM 4927 O O . PRO A 1 689 ? 132.323 130.269 193.870 1.00 97.27 647 PRO A O 1
ATOM 4931 N N . ILE A 1 690 ? 132.325 132.519 194.078 1.00 95.18 648 ILE A N 1
ATOM 4932 C CA . ILE A 1 690 ? 132.962 132.751 192.779 1.00 95.18 648 ILE A CA 1
ATOM 4933 C C . ILE A 1 690 ? 134.380 132.201 192.840 1.00 95.18 648 ILE A C 1
ATOM 4934 O O . ILE A 1 690 ? 135.117 132.527 193.790 1.00 95.18 648 ILE A O 1
ATOM 4939 N N . PRO A 1 691 ? 134.788 131.337 191.900 1.00 95.54 649 PRO A N 1
ATOM 4940 C CA . PRO A 1 691 ? 135.980 130.494 192.119 1.00 95.54 649 PRO A CA 1
ATOM 4941 C C . PRO A 1 691 ? 137.294 131.245 192.232 1.00 95.54 649 PRO A C 1
ATOM 4942 O O . PRO A 1 691 ? 138.258 130.688 192.769 1.00 95.54 649 PRO A O 1
ATOM 4946 N N . GLY A 1 692 ? 137.370 132.487 191.758 1.00 90.41 650 GLY A N 1
ATOM 4947 C CA . GLY A 1 692 ? 138.546 133.283 192.042 1.00 90.41 650 GLY A CA 1
ATOM 4948 C C . GLY A 1 692 ? 138.538 133.931 193.407 1.00 90.41 650 GLY A C 1
ATOM 4949 O O . GLY A 1 692 ? 139.576 134.428 193.851 1.00 90.41 650 GLY A O 1
ATOM 4950 N N . TYR A 1 693 ? 137.397 133.924 194.085 1.00 83.66 651 TYR A N 1
ATOM 4951 C CA . TYR A 1 693 ? 137.209 134.646 195.333 1.00 83.66 651 TYR A CA 1
ATOM 4952 C C . TYR A 1 693 ? 137.084 133.674 196.500 1.00 83.66 651 TYR A C 1
ATOM 4953 O O . TYR A 1 693 ? 136.970 132.461 196.323 1.00 83.66 651 TYR A O 1
ATOM 4962 N N . VAL A 1 694 ? 137.107 134.231 197.707 1.00 78.38 652 VAL A N 1
ATOM 4963 C CA . VAL A 1 694 ? 137.260 133.444 198.925 1.00 78.38 652 VAL A CA 1
ATOM 4964 C C . VAL A 1 694 ? 136.763 134.274 200.105 1.00 78.38 652 VAL A C 1
ATOM 4965 O O . VAL A 1 694 ? 136.918 135.496 200.136 1.00 78.38 652 VAL A O 1
ATOM 4969 N N . LEU A 1 695 ? 136.101 133.606 201.045 1.00 80.36 653 LEU A N 1
ATOM 4970 C CA . LEU A 1 695 ? 135.496 134.250 202.199 1.00 80.36 653 LEU A CA 1
ATOM 4971 C C . LEU A 1 695 ? 136.414 134.165 203.414 1.00 80.36 653 LEU A C 1
ATOM 4972 O O . LEU A 1 695 ? 137.328 133.344 203.481 1.00 80.36 653 LEU A O 1
ATOM 4977 N N . ALA A 1 696 ? 136.156 135.043 204.379 1.00 81.99 654 ALA A N 1
ATOM 4978 C CA . ALA A 1 696 ? 136.811 135.004 205.673 1.00 81.99 654 ALA A CA 1
ATOM 4979 C C . ALA A 1 696 ? 135.820 135.458 206.733 1.00 81.99 654 ALA A C 1
ATOM 4980 O O . ALA A 1 696 ? 134.805 136.088 206.432 1.00 81.99 654 ALA A O 1
ATOM 4982 N N . TRP A 1 697 ? 136.120 135.125 207.985 1.00 86.65 655 TRP A N 1
ATOM 4983 C CA . TRP A 1 697 ? 135.265 135.512 209.097 1.00 86.65 655 TRP A CA 1
ATOM 4984 C C . TRP A 1 697 ? 135.799 136.733 209.833 1.00 86.65 655 TRP A C 1
ATOM 4985 O O . TRP A 1 697 ? 135.064 137.696 210.052 1.00 86.65 655 TRP A O 1
ATOM 4996 N N . GLN A 1 698 ? 137.062 136.703 210.236 1.00 89.39 656 GLN A N 1
ATOM 4997 C CA . GLN A 1 698 ? 137.678 137.881 210.831 1.00 89.39 656 GLN A CA 1
ATOM 4998 C C . GLN A 1 698 ? 139.084 138.086 210.296 1.00 89.39 656 GLN A C 1
ATOM 4999 O O . GLN A 1 698 ? 139.880 138.798 210.918 1.00 89.39 656 GLN A O 1
ATOM 5005 N N . GLY A 1 699 ? 139.386 137.509 209.137 1.00 87.88 657 GLY A N 1
ATOM 5006 C CA . GLY A 1 699 ? 140.732 137.363 208.637 1.00 87.88 657 GLY A CA 1
ATOM 5007 C C . GLY A 1 699 ? 141.134 135.915 208.482 1.00 87.88 657 GLY A C 1
ATOM 5008 O O . GLY A 1 699 ? 141.996 135.600 207.654 1.00 87.88 657 GLY A O 1
ATOM 5009 N N . ASN A 1 700 ? 140.538 135.040 209.262 1.00 87.46 658 ASN A N 1
ATOM 5010 C CA . ASN A 1 700 ? 140.692 133.616 209.034 1.00 87.46 658 ASN A CA 1
ATOM 5011 C C . ASN A 1 700 ? 139.728 133.121 207.951 1.00 87.46 658 ASN A C 1
ATOM 5012 O O . ASN A 1 700 ? 138.536 133.426 207.990 1.00 87.46 658 ASN A O 1
ATOM 5017 N N . PRO A 1 701 ? 140.232 132.461 206.907 1.00 87.51 659 PRO A N 1
ATOM 5018 C CA . PRO A 1 701 ? 139.365 132.048 205.794 1.00 87.51 659 PRO A CA 1
ATOM 5019 C C . PRO A 1 701 ? 138.560 130.810 206.159 1.00 87.51 659 PRO A C 1
ATOM 5020 O O . PRO A 1 701 ? 139.116 129.729 206.360 1.00 87.51 659 PRO A O 1
ATOM 5024 N N . ILE A 1 702 ? 137.244 130.973 206.247 1.00 91.82 660 ILE A N 1
ATOM 5025 C CA . ILE A 1 702 ? 136.350 129.851 206.561 1.00 91.82 660 ILE A CA 1
ATOM 5026 C C . ILE A 1 702 ? 135.912 129.266 205.221 1.00 91.82 660 ILE A C 1
ATOM 5027 O O . ILE A 1 702 ? 134.797 129.466 204.732 1.00 91.82 660 ILE A O 1
ATOM 5032 N N . THR A 1 703 ? 136.802 128.472 204.632 1.00 102.25 661 THR A N 1
ATOM 5033 C CA . THR A 1 703 ? 136.696 128.099 203.222 1.00 102.25 661 THR A CA 1
ATOM 5034 C C . THR A 1 703 ? 136.872 126.594 203.045 1.00 102.25 661 THR A C 1
ATOM 5035 O O . THR A 1 703 ? 138.002 126.097 203.071 1.00 102.25 661 THR A O 1
ATOM 5039 N N . ASP A 1 704 ? 135.743 125.895 202.869 1.00 109.27 662 ASP A N 1
ATOM 5040 C CA . ASP A 1 704 ? 135.674 124.480 202.471 1.00 109.27 662 ASP A CA 1
ATOM 5041 C C . ASP A 1 704 ? 136.370 123.553 203.466 1.00 109.27 662 ASP A C 1
ATOM 5042 O O . ASP A 1 704 ? 136.873 122.491 203.096 1.00 109.27 662 ASP A O 1
ATOM 5047 N N . ALA A 1 705 ? 136.412 123.956 204.726 1.00 107.87 663 ALA A N 1
ATOM 5048 C CA . ALA A 1 705 ? 136.904 123.136 205.822 1.00 107.87 663 ALA A CA 1
ATOM 5049 C C . ALA A 1 705 ? 135.932 123.098 206.984 1.00 107.87 663 ALA A C 1
ATOM 5050 O O . ALA A 1 705 ? 135.951 122.155 207.779 1.00 107.87 663 ALA A O 1
ATOM 5052 N N . GLN A 1 706 ? 135.083 124.115 207.095 1.00 114.71 664 GLN A N 1
ATOM 5053 C CA . GLN A 1 706 ? 134.050 124.182 208.109 1.00 114.71 664 GLN A CA 1
ATOM 5054 C C . GLN A 1 706 ? 132.678 124.465 207.528 1.00 114.71 664 GLN A C 1
ATOM 5055 O O . GLN A 1 706 ? 131.697 124.401 208.271 1.00 114.71 664 GLN A O 1
ATOM 5061 N N . ARG A 1 707 ? 132.584 124.695 206.213 1.00 115.11 665 ARG A N 1
ATOM 5062 C CA . ARG A 1 707 ? 131.493 125.471 205.626 1.00 115.11 665 ARG A CA 1
ATOM 5063 C C . ARG A 1 707 ? 130.148 124.759 205.735 1.00 115.11 665 ARG A C 1
ATOM 5064 O O . ARG A 1 707 ? 129.097 125.409 205.738 1.00 115.11 665 ARG A O 1
ATOM 5072 N N . ASN A 1 708 ? 130.163 123.432 205.871 1.00 119.97 666 ASN A N 1
ATOM 5073 C CA . ASN A 1 708 ? 128.928 122.672 206.016 1.00 119.97 666 ASN A CA 1
ATOM 5074 C C . ASN A 1 708 ? 128.329 122.776 207.413 1.00 119.97 666 ASN A C 1
ATOM 5075 O O . ASN A 1 708 ? 127.164 122.405 207.599 1.00 119.97 666 ASN A O 1
ATOM 5080 N N . ASP A 1 709 ? 129.087 123.264 208.393 1.00 115.06 667 ASP A N 1
ATOM 5081 C CA . ASP A 1 709 ? 128.604 123.288 209.767 1.00 115.06 667 ASP A CA 1
ATOM 5082 C C . ASP A 1 709 ? 127.532 124.351 209.965 1.00 115.06 667 ASP A C 1
ATOM 5083 O O . ASP A 1 709 ? 127.686 125.504 209.550 1.00 115.06 667 ASP A O 1
ATOM 5088 N N . ARG A 1 710 ? 126.429 123.943 210.598 1.00 111.92 668 ARG A N 1
ATOM 5089 C CA . ARG A 1 710 ? 125.434 124.880 211.094 1.00 111.92 668 ARG A CA 1
ATOM 5090 C C . ARG A 1 710 ? 125.885 125.569 212.371 1.00 111.92 668 ARG A C 1
ATOM 5091 O O . ARG A 1 710 ? 125.283 126.572 212.767 1.00 111.92 668 ARG A O 1
ATOM 5099 N N . GLY A 1 711 ? 126.914 125.045 213.026 1.00 104.83 669 GLY A N 1
ATOM 5100 C CA . GLY A 1 711 ? 127.332 125.547 214.315 1.00 104.83 669 GLY A CA 1
ATOM 5101 C C . GLY A 1 711 ? 127.998 126.903 214.268 1.00 104.83 669 GLY A C 1
ATOM 5102 O O . GLY A 1 711 ? 127.486 127.864 214.849 1.00 104.83 669 GLY A O 1
ATOM 5103 N N . PHE A 1 712 ? 129.131 126.998 213.569 1.00 108.50 670 PHE A N 1
ATOM 5104 C CA . PHE A 1 712 ? 129.928 128.217 213.623 1.00 108.50 670 PHE A CA 1
ATOM 5105 C C . PHE A 1 712 ? 129.299 129.359 212.842 1.00 108.50 670 PHE A C 1
ATOM 5106 O O . PHE A 1 712 ? 129.542 130.519 213.187 1.00 108.50 670 PHE A O 1
ATOM 5114 N N . TRP A 1 713 ? 128.461 129.055 211.842 1.00 108.74 671 TRP A N 1
ATOM 5115 C CA . TRP A 1 713 ? 127.684 130.091 211.164 1.00 108.74 671 TRP A CA 1
ATOM 5116 C C . TRP A 1 713 ? 126.742 130.794 212.129 1.00 108.74 671 TRP A C 1
ATOM 5117 O O . TRP A 1 713 ? 126.763 132.022 212.248 1.00 108.74 671 TRP A O 1
ATOM 5128 N N . SER A 1 714 ? 125.920 130.020 212.843 1.00 102.92 672 SER A N 1
ATOM 5129 C CA . SER A 1 714 ? 124.968 130.597 213.787 1.00 102.92 672 SER A CA 1
ATOM 5130 C C . SER A 1 714 ? 125.670 131.194 214.993 1.00 102.92 672 SER A C 1
ATOM 5131 O O . SER A 1 714 ? 125.186 132.178 215.565 1.00 102.92 672 SER A O 1
ATOM 5134 N N . GLU A 1 715 ? 126.813 130.621 215.377 1.00 99.86 673 GLU A N 1
ATOM 5135 C CA . GLU A 1 715 ? 127.624 131.192 216.446 1.00 99.86 673 GLU A CA 1
ATOM 5136 C C . GLU A 1 715 ? 128.171 132.556 216.053 1.00 99.86 673 GLU A C 1
ATOM 5137 O O . GLU A 1 715 ? 128.250 133.463 216.887 1.00 99.86 673 GLU A O 1
ATOM 5143 N N . ALA A 1 716 ? 128.553 132.721 214.785 1.00 97.68 674 ALA A N 1
ATOM 5144 C CA . ALA A 1 716 ? 129.035 134.013 214.316 1.00 97.68 674 ALA A CA 1
ATOM 5145 C C . ALA A 1 716 ? 127.897 135.019 214.189 1.00 97.68 674 ALA A C 1
ATOM 5146 O O . ALA A 1 716 ? 128.015 136.165 214.637 1.00 97.68 674 ALA A O 1
ATOM 5148 N N . LEU A 1 717 ? 126.782 134.599 213.587 1.00 96.85 675 LEU A N 1
ATOM 5149 C CA . LEU A 1 717 ? 125.715 135.538 213.256 1.00 96.85 675 LEU A CA 1
ATOM 5150 C C . LEU A 1 717 ? 124.951 135.982 214.495 1.00 96.85 675 LEU A C 1
ATOM 5151 O O . LEU A 1 717 ? 124.664 137.175 214.656 1.00 96.85 675 LEU A O 1
ATOM 5156 N N . LEU A 1 718 ? 124.617 135.041 215.384 1.00 98.75 676 LEU A N 1
ATOM 5157 C CA . LEU A 1 718 ? 123.825 135.351 216.568 1.00 98.75 676 LEU A CA 1
ATOM 5158 C C . LEU A 1 718 ? 124.622 136.126 217.611 1.00 98.75 676 LEU A C 1
ATOM 5159 O O . LEU A 1 718 ? 124.022 136.744 218.498 1.00 98.75 676 LEU A O 1
ATOM 5164 N N . ALA A 1 719 ? 125.954 136.121 217.513 1.00 98.88 677 ALA A N 1
ATOM 5165 C CA . ALA A 1 719 ? 126.774 136.818 218.496 1.00 98.88 677 ALA A CA 1
ATOM 5166 C C . ALA A 1 719 ? 126.661 138.331 218.361 1.00 98.88 677 ALA A C 1
ATOM 5167 O O . ALA A 1 719 ? 126.521 139.029 219.374 1.00 98.88 677 ALA A O 1
ATOM 5169 N N . ASP A 1 720 ? 126.733 138.829 217.125 1.00 98.88 678 ASP A N 1
ATOM 5170 C CA . ASP A 1 720 ? 126.691 140.274 216.882 1.00 98.88 678 ASP A CA 1
ATOM 5171 C C . ASP A 1 720 ? 127.730 140.968 217.744 1.00 98.88 678 ASP A C 1
ATOM 5172 O O . ASP A 1 720 ? 127.388 141.651 218.708 1.00 98.88 678 ASP A O 1
ATOM 5177 N N . THR A 1 721 ? 129.002 140.806 217.396 1.00 105.61 679 THR A N 1
ATOM 5178 C CA . THR A 1 721 ? 130.072 141.369 218.218 1.00 105.61 679 THR A CA 1
ATOM 5179 C C . THR A 1 721 ? 130.765 142.570 217.589 1.00 105.61 679 THR A C 1
ATOM 5180 O O . THR A 1 721 ? 131.197 143.469 218.311 1.00 105.61 679 THR A O 1
ATOM 5184 N N . ARG A 1 722 ? 130.906 142.575 216.265 1.00 106.51 680 ARG A N 1
ATOM 5185 C CA . ARG A 1 722 ? 131.512 143.715 215.561 1.00 106.51 680 ARG A CA 1
ATOM 5186 C C . ARG A 1 722 ? 133.008 143.894 215.830 1.00 106.51 680 ARG A C 1
ATOM 5187 O O . ARG A 1 722 ? 133.693 144.582 215.074 1.00 106.51 680 ARG A O 1
ATOM 5195 N N . GLU A 1 723 ? 133.518 143.282 216.893 1.00 103.92 681 GLU A N 1
ATOM 5196 C CA . GLU A 1 723 ? 134.935 143.406 217.241 1.00 103.92 681 GLU A CA 1
ATOM 5197 C C . GLU A 1 723 ? 135.846 143.482 216.022 1.00 103.92 681 GLU A C 1
ATOM 5198 O O . GLU A 1 723 ? 135.727 142.679 215.096 1.00 103.92 681 GLU A O 1
ATOM 5204 N N . LEU A 1 724 ? 136.771 144.437 216.028 1.00 99.45 682 LEU A N 1
ATOM 5205 C CA . LEU A 1 724 ? 137.695 144.574 214.913 1.00 99.45 682 LEU A CA 1
ATOM 5206 C C . LEU A 1 724 ? 138.494 143.288 214.717 1.00 99.45 682 LEU A C 1
ATOM 5207 O O . LEU A 1 724 ? 138.659 142.481 215.635 1.00 99.45 682 LEU A O 1
ATOM 5212 N N . GLY A 1 725 ? 138.972 143.095 213.489 1.00 101.73 683 GLY A N 1
ATOM 5213 C CA . GLY A 1 725 ? 139.764 141.928 213.177 1.00 101.73 683 GLY A CA 1
ATOM 5214 C C . GLY A 1 725 ? 141.129 141.954 213.835 1.00 101.73 683 GLY A C 1
ATOM 5215 O O . GLY A 1 725 ? 141.592 142.969 214.359 1.00 101.73 683 GLY A O 1
ATOM 5216 N N . GLU A 1 726 ? 141.783 140.797 213.797 1.00 108.05 684 GLU A N 1
ATOM 5217 C CA . GLU A 1 726 ? 143.045 140.612 214.491 1.00 108.05 684 GLU A CA 1
ATOM 5218 C C . GLU A 1 726 ? 144.179 141.329 213.762 1.00 108.05 684 GLU A C 1
ATOM 5219 O O . GLU A 1 726 ? 144.075 141.682 212.584 1.00 108.05 684 GLU A O 1
ATOM 5225 N N . GLY A 1 727 ? 145.266 141.566 214.498 1.00 93.94 685 GLY A N 1
ATOM 5226 C CA . GLY A 1 727 ? 146.382 142.314 213.942 1.00 93.94 685 GLY A CA 1
ATOM 5227 C C . GLY A 1 727 ? 147.125 141.567 212.850 1.00 93.94 685 GLY A C 1
ATOM 5228 O O . GLY A 1 727 ? 147.548 142.163 211.856 1.00 93.94 685 GLY A O 1
ATOM 5229 N N . VAL A 1 728 ? 147.294 140.260 213.014 1.00 95.24 686 VAL A N 1
ATOM 5230 C CA . VAL A 1 728 ? 148.079 139.448 212.094 1.00 95.24 686 VAL A CA 1
ATOM 5231 C C . VAL A 1 728 ? 147.134 138.559 211.300 1.00 95.24 686 VAL A C 1
ATOM 5232 O O . VAL A 1 728 ? 146.405 137.739 211.873 1.00 95.24 686 VAL A O 1
ATOM 5236 N N . HIS A 1 729 ? 147.143 138.735 209.980 1.00 95.80 687 HIS A N 1
ATOM 5237 C CA . HIS A 1 729 ? 146.501 137.809 209.062 1.00 95.80 687 HIS A CA 1
ATOM 5238 C C . HIS A 1 729 ? 147.354 137.526 207.840 1.00 95.80 687 HIS A C 1
ATOM 5239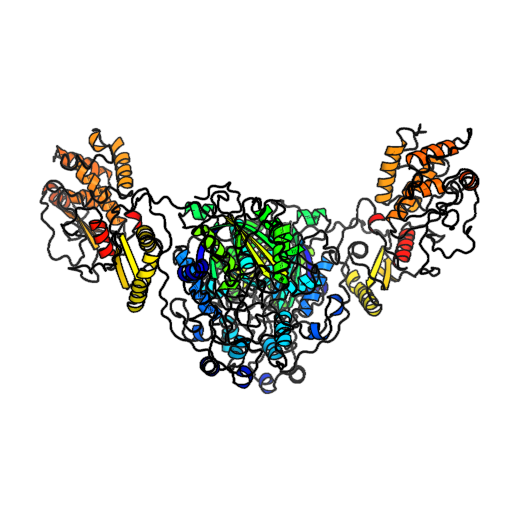 O O . HIS A 1 729 ? 146.938 136.719 207.001 1.00 95.80 687 HIS A O 1
ATOM 5246 N N . SER A 1 730 ? 148.515 138.183 207.712 1.00 91.34 688 SER A N 1
ATOM 5247 C CA . SER A 1 730 ? 149.430 138.095 206.567 1.00 91.34 688 SER A CA 1
ATOM 5248 C C . SER A 1 730 ? 148.756 138.470 205.252 1.00 91.34 688 SER A C 1
ATOM 5249 O O . SER A 1 730 ? 149.132 137.971 204.190 1.00 91.34 688 SER A O 1
ATOM 5252 N N . ILE A 1 731 ? 147.746 139.342 205.304 1.00 84.44 689 ILE A N 1
ATOM 5253 C CA . ILE A 1 731 ? 147.064 139.833 204.115 1.00 84.44 689 ILE A CA 1
ATOM 5254 C C . ILE A 1 731 ? 147.019 141.356 204.168 1.00 84.44 689 ILE A C 1
ATOM 5255 O O . ILE A 1 731 ? 147.374 141.978 205.169 1.00 84.44 689 ILE A O 1
ATOM 5260 N N . ASN A 1 732 ? 146.550 141.951 203.074 1.00 76.95 690 ASN A N 1
ATOM 5261 C CA . ASN A 1 732 ? 146.382 143.393 202.965 1.00 76.95 690 ASN A CA 1
ATOM 5262 C C . ASN A 1 732 ? 144.896 143.722 203.040 1.00 76.95 690 ASN A C 1
ATOM 5263 O O . ASN A 1 732 ? 144.096 143.168 202.281 1.00 76.95 690 ASN A O 1
ATOM 5268 N N . TRP A 1 733 ? 144.535 144.615 203.950 1.00 73.62 691 TRP A N 1
ATOM 5269 C CA . TRP A 1 733 ? 143.154 145.035 204.135 1.00 73.62 691 TRP A CA 1
ATOM 5270 C C . TRP A 1 733 ? 142.849 146.319 203.385 1.00 73.62 691 TRP A C 1
ATOM 5271 O O . TRP A 1 733 ? 143.605 147.288 203.453 1.00 73.62 691 TRP A O 1
ATOM 5282 N N . VAL A 1 734 ? 141.718 146.330 202.689 1.00 65.77 692 VAL A N 1
ATOM 5283 C CA . VAL A 1 734 ? 141.268 147.546 202.032 1.00 65.77 692 VAL A CA 1
ATOM 5284 C C . VAL A 1 734 ? 140.609 148.397 203.106 1.00 65.77 692 VAL A C 1
ATOM 5285 O O . VAL A 1 734 ? 139.402 148.312 203.347 1.00 65.77 692 VAL A O 1
ATOM 5289 N N . ARG A 1 735 ? 141.418 149.196 203.786 1.00 68.89 693 ARG A N 1
ATOM 5290 C CA . ARG A 1 735 ? 140.980 150.011 204.907 1.00 68.89 693 ARG A CA 1
ATOM 5291 C C . ARG A 1 735 ? 141.218 151.461 204.541 1.00 68.89 693 ARG A C 1
ATOM 5292 O O . ARG A 1 735 ? 142.357 151.860 204.284 1.00 68.89 693 ARG A O 1
ATOM 5300 N N . LEU A 1 736 ? 140.178 152.220 204.516 1.00 73.73 694 LEU A N 1
ATOM 5301 C CA . LEU A 1 736 ? 140.291 153.595 204.086 1.00 73.73 694 LEU A CA 1
ATOM 5302 C C . LEU A 1 736 ? 140.849 154.457 205.214 1.00 73.73 694 LEU A C 1
ATOM 5303 O O . LEU A 1 736 ? 140.741 154.095 206.388 1.00 73.73 694 LEU A O 1
ATOM 5308 N N . PRO A 1 737 ? 141.500 155.570 204.882 1.00 83.10 695 PRO A N 1
ATOM 5309 C CA . PRO A 1 737 ? 141.831 156.547 205.912 1.00 83.10 695 PRO A CA 1
ATOM 5310 C C . PRO A 1 737 ? 140.568 157.161 206.480 1.00 83.10 695 PRO A C 1
ATOM 5311 O O . PRO A 1 737 ? 139.556 157.309 205.771 1.00 83.10 695 PRO A O 1
ATOM 5315 N N . PRO A 1 738 ? 140.574 157.523 207.764 1.00 83.34 696 PRO A N 1
ATOM 5316 C CA . PRO A 1 738 ? 139.353 158.038 208.395 1.00 83.34 696 PRO A CA 1
ATOM 5317 C C . PRO A 1 738 ? 139.024 159.489 208.078 1.00 83.34 696 PRO A C 1
ATOM 5318 O O . PRO A 1 738 ? 138.051 160.011 208.632 1.00 83.34 696 PRO A O 1
ATOM 5322 N N . GLU A 1 739 ? 139.781 160.160 207.211 1.00 88.02 697 GLU A N 1
ATOM 5323 C CA . GLU A 1 739 ? 139.497 161.536 206.826 1.00 88.02 697 GLU A CA 1
ATOM 5324 C C . GLU A 1 739 ? 138.682 161.620 205.543 1.00 88.02 697 GLU A C 1
ATOM 5325 O O . GLU A 1 739 ? 138.694 162.656 204.871 1.00 88.02 697 GLU A O 1
ATOM 5331 N N . ILE A 1 740 ? 137.979 160.549 205.191 1.00 84.43 698 ILE A N 1
ATOM 5332 C CA . ILE A 1 740 ? 137.139 160.535 204.000 1.00 84.43 698 ILE A CA 1
ATOM 5333 C C . ILE A 1 740 ? 135.886 161.382 204.246 1.00 84.43 698 ILE A C 1
ATOM 5334 O O . ILE A 1 740 ? 135.035 161.071 205.084 1.00 84.43 698 ILE A O 1
ATOM 5339 N N . ARG A 1 741 ? 135.825 162.530 203.580 1.00 91.45 699 ARG A N 1
ATOM 5340 C CA . ARG A 1 741 ? 134.676 163.409 203.732 1.00 91.45 699 ARG A CA 1
ATOM 5341 C C . ARG A 1 741 ? 134.260 164.091 202.438 1.00 91.45 699 ARG A C 1
ATOM 5342 O O . ARG A 1 741 ? 133.345 164.921 202.465 1.00 91.45 699 ARG A O 1
ATOM 5350 N N . GLU A 1 742 ? 134.885 163.774 201.313 1.00 85.96 700 GLU A N 1
ATOM 5351 C CA . GLU A 1 742 ? 134.727 164.598 200.127 1.00 85.96 700 GLU A CA 1
ATOM 5352 C C . GLU A 1 742 ? 134.478 163.814 198.851 1.00 85.96 700 GLU A C 1
ATOM 5353 O O . GLU A 1 742 ? 134.491 164.423 197.776 1.00 85.96 700 GLU A O 1
ATOM 5359 N N . ASP A 1 743 ? 134.318 162.491 198.926 1.00 74.69 701 ASP A N 1
ATOM 5360 C CA . ASP A 1 743 ? 133.993 161.548 197.850 1.00 74.69 701 ASP A CA 1
ATOM 5361 C C . ASP A 1 743 ? 135.100 161.376 196.818 1.00 74.69 701 ASP A C 1
ATOM 5362 O O . ASP A 1 743 ? 134.976 160.522 195.947 1.00 74.69 701 ASP A O 1
ATOM 5367 N N . VAL A 1 744 ? 136.185 162.137 196.895 1.00 66.02 702 VAL A N 1
ATOM 5368 C CA . VAL A 1 744 ? 137.356 161.895 196.068 1.00 66.02 702 VAL A CA 1
ATOM 5369 C C . VAL A 1 744 ? 138.533 161.400 196.879 1.00 66.02 702 VAL A C 1
ATOM 5370 O O . VAL A 1 744 ? 139.566 161.062 196.291 1.00 66.02 702 VAL A O 1
ATOM 5374 N N . ASP A 1 745 ? 138.427 161.358 198.208 1.00 64.36 703 ASP A N 1
ATOM 5375 C CA . ASP A 1 745 ? 139.463 160.706 198.994 1.00 64.36 703 ASP A CA 1
ATOM 5376 C C . ASP A 1 745 ? 139.372 159.200 198.815 1.00 64.36 703 ASP A C 1
ATOM 5377 O O . ASP A 1 745 ? 140.376 158.498 198.910 1.00 64.36 703 ASP A O 1
ATOM 5382 N N . VAL A 1 746 ? 138.183 158.687 198.516 1.00 56.82 704 VAL A N 1
ATOM 5383 C CA . VAL A 1 746 ? 138.063 157.271 198.209 1.00 56.82 704 VAL A CA 1
ATOM 5384 C C . VAL A 1 746 ? 138.692 156.974 196.854 1.00 56.82 704 VAL A C 1
ATOM 5385 O O . VAL A 1 746 ? 139.353 155.944 196.673 1.00 56.82 704 VAL A O 1
ATOM 5389 N N . LEU A 1 747 ? 138.518 157.881 195.887 1.00 48.66 705 LEU A N 1
ATOM 5390 C CA . LEU A 1 747 ? 139.225 157.748 194.619 1.00 48.66 705 LEU A CA 1
ATOM 5391 C C . LEU A 1 747 ? 140.726 157.900 194.804 1.00 48.66 705 LEU A C 1
ATOM 5392 O O . LEU A 1 747 ? 141.498 157.209 194.135 1.00 48.66 705 LEU A O 1
ATOM 5397 N N . ARG A 1 748 ? 141.152 158.759 195.733 1.00 48.17 706 ARG A N 1
ATOM 5398 C CA . ARG A 1 748 ? 142.564 158.859 196.080 1.00 48.17 706 ARG A CA 1
ATOM 5399 C C . ARG A 1 748 ? 143.075 157.568 196.691 1.00 48.17 706 ARG A C 1
ATOM 5400 O O . ARG A 1 748 ? 144.193 157.138 196.402 1.00 48.17 706 ARG A O 1
ATOM 5408 N N . TYR A 1 749 ? 142.267 156.932 197.531 1.00 51.24 707 TYR A N 1
ATOM 5409 C CA . TYR A 1 749 ? 142.709 155.703 198.169 1.00 51.24 707 TYR A CA 1
ATOM 5410 C C . TYR A 1 749 ? 142.785 154.561 197.174 1.00 51.24 707 TYR A C 1
ATOM 5411 O O . TYR A 1 749 ? 143.721 153.763 197.220 1.00 51.24 707 TYR A O 1
ATOM 5420 N N . VAL A 1 750 ? 141.833 154.477 196.247 1.00 44.71 708 VAL A N 1
ATOM 5421 C CA . VAL A 1 750 ? 141.919 153.403 195.268 1.00 44.71 708 VAL A CA 1
ATOM 5422 C C . VAL A 1 750 ? 142.986 153.728 194.225 1.00 44.71 708 VAL A C 1
ATOM 5423 O O . VAL A 1 750 ? 143.560 152.815 193.626 1.00 44.71 708 VAL A O 1
ATOM 5427 N N . ALA A 1 751 ? 143.353 155.003 194.072 1.00 42.80 709 ALA A N 1
ATOM 5428 C CA . ALA A 1 751 ? 144.547 155.346 193.308 1.00 42.80 709 ALA A CA 1
ATOM 5429 C C . ALA A 1 751 ? 145.819 154.895 194.015 1.00 42.80 709 ALA A C 1
ATOM 5430 O O . ALA A 1 751 ? 146.745 154.398 193.370 1.00 42.80 709 ALA A O 1
ATOM 5432 N N . GLN A 1 752 ? 145.883 155.054 195.338 1.00 45.56 710 GLN A N 1
ATOM 5433 C CA . GLN A 1 752 ? 147.026 154.547 196.097 1.00 45.56 710 GLN A CA 1
ATOM 5434 C C . GLN A 1 752 ? 147.073 153.029 196.079 1.00 45.56 710 GLN A C 1
ATOM 5435 O O . GLN A 1 752 ? 148.148 152.432 196.191 1.00 45.56 710 GLN A O 1
ATOM 5441 N N . LEU A 1 753 ? 145.907 152.391 195.999 1.00 43.38 711 LEU A N 1
ATOM 5442 C CA . LEU A 1 753 ? 145.850 150.952 195.773 1.00 43.38 711 LEU A CA 1
ATOM 5443 C C . LEU A 1 753 ? 146.395 150.590 194.404 1.00 43.38 711 LEU A C 1
ATOM 5444 O O . LEU A 1 753 ? 147.121 149.602 194.262 1.00 43.38 711 LEU A O 1
ATOM 5449 N N . TRP A 1 754 ? 146.027 151.369 193.380 1.00 35.49 712 TRP A N 1
ATOM 5450 C CA . TRP A 1 754 ? 146.513 151.132 192.027 1.00 35.49 712 TRP A CA 1
ATOM 5451 C C . TRP A 1 754 ? 148.011 151.309 191.932 1.00 35.49 712 TRP A C 1
ATOM 5452 O O . TRP A 1 754 ? 148.654 150.626 191.139 1.00 35.49 712 TRP A O 1
ATOM 5463 N N . CYS A 1 755 ? 148.573 152.241 192.696 1.00 38.96 713 CYS A N 1
ATOM 5464 C CA . CYS A 1 755 ? 150.016 152.437 192.699 1.00 38.96 713 CYS A CA 1
ATOM 5465 C C . CYS A 1 755 ? 150.755 151.248 193.297 1.00 38.96 713 CYS A C 1
ATOM 5466 O O . CYS A 1 755 ? 151.952 151.089 193.051 1.00 38.96 713 CYS A O 1
ATOM 5469 N N . ALA A 1 756 ? 150.072 150.416 194.076 1.00 40.51 714 ALA A N 1
ATOM 5470 C CA . ALA A 1 756 ? 150.556 149.113 194.502 1.00 40.51 714 ALA A CA 1
ATOM 5471 C C . ALA A 1 756 ? 150.240 148.093 193.408 1.00 40.51 714 ALA A C 1
ATOM 5472 O O . ALA A 1 756 ? 150.025 148.453 192.251 1.00 40.51 714 ALA A O 1
ATOM 5474 N N . GLY A 1 757 ? 150.239 146.804 193.735 1.00 47.54 715 GLY A N 1
ATOM 5475 C CA . GLY A 1 757 ? 150.087 145.792 192.701 1.00 47.54 715 GLY A CA 1
ATOM 5476 C C . GLY A 1 757 ? 148.682 145.625 192.151 1.00 47.54 715 GLY A C 1
ATOM 5477 O O . GLY A 1 757 ? 148.480 144.790 191.266 1.00 47.54 715 GLY A O 1
ATOM 5478 N N . ILE A 1 758 ? 147.707 146.388 192.651 1.00 48.73 716 ILE A N 1
ATOM 5479 C CA . ILE A 1 758 ? 146.327 146.224 192.208 1.00 48.73 716 ILE A CA 1
ATOM 5480 C C . ILE A 1 758 ? 146.159 146.759 190.797 1.00 48.73 716 ILE A C 1
ATOM 5481 O O . ILE A 1 758 ? 146.718 147.800 190.438 1.00 48.73 716 ILE A O 1
ATOM 5486 N N . ASN A 1 759 ? 145.396 146.037 189.980 1.00 50.28 717 ASN A N 1
ATOM 5487 C CA . ASN A 1 759 ? 145.069 146.482 188.633 1.00 50.28 717 ASN A CA 1
ATOM 5488 C C . ASN A 1 759 ? 143.649 147.034 188.657 1.00 50.28 717 ASN A C 1
ATOM 5489 O O . ASN A 1 759 ? 142.715 146.413 188.169 1.00 50.28 717 ASN A O 1
ATOM 5494 N N . VAL A 1 760 ? 143.514 148.250 189.195 1.00 40.25 718 VAL A N 1
ATOM 5495 C CA . VAL A 1 760 ? 142.210 148.840 189.481 1.00 40.25 718 VAL A CA 1
ATOM 5496 C C . VAL A 1 760 ? 141.447 149.093 188.193 1.00 40.25 718 VAL A C 1
ATOM 5497 O O . VAL A 1 760 ? 141.991 149.646 187.233 1.00 40.25 718 VAL A O 1
ATOM 5501 N N . ASP A 1 761 ? 140.199 148.640 188.143 1.00 42.02 719 ASP A N 1
ATOM 5502 C CA . ASP A 1 761 ? 139.338 148.907 186.997 1.00 42.02 719 ASP A CA 1
ATOM 5503 C C . ASP A 1 761 ? 138.613 150.213 187.271 1.00 42.02 719 ASP A C 1
ATOM 5504 O O . ASP A 1 761 ? 137.625 150.249 188.001 1.00 42.02 719 ASP A O 1
ATOM 5509 N N . TRP A 1 762 ? 139.106 151.292 186.677 1.00 35.37 720 TRP A N 1
ATOM 5510 C CA . TRP A 1 762 ? 138.642 152.625 187.011 1.00 35.37 720 TRP A CA 1
ATOM 5511 C C . TRP A 1 762 ? 137.274 152.949 186.449 1.00 35.37 720 TRP A C 1
ATOM 5512 O O . TRP A 1 762 ? 136.697 153.963 186.842 1.00 35.37 720 TRP A O 1
ATOM 5523 N N . ALA A 1 763 ? 136.748 152.139 185.536 1.00 40.92 721 ALA A N 1
ATOM 5524 C CA . ALA A 1 763 ? 135.448 152.437 184.959 1.00 40.92 721 ALA A CA 1
ATOM 5525 C C . ALA A 1 763 ? 134.311 152.180 185.934 1.00 40.92 721 ALA A C 1
ATOM 5526 O O . ALA A 1 763 ? 133.214 152.705 185.730 1.00 40.92 721 ALA A O 1
ATOM 5528 N N . VAL A 1 764 ? 134.551 151.388 186.982 1.00 42.18 722 VAL A N 1
ATOM 5529 C CA . VAL A 1 764 ? 133.540 151.132 188.000 1.00 42.18 722 VAL A CA 1
ATOM 5530 C C . VAL A 1 764 ? 133.254 152.389 188.802 1.00 42.18 722 VAL A C 1
ATOM 5531 O O . VAL A 1 764 ? 132.134 152.590 189.281 1.00 42.18 722 VAL A O 1
ATOM 5535 N N . TRP A 1 765 ? 134.238 153.274 188.925 1.00 44.23 723 TRP A N 1
ATOM 5536 C CA . TRP A 1 765 ? 134.114 154.404 189.833 1.00 44.23 723 TRP A CA 1
ATOM 5537 C C . TRP A 1 765 ? 133.133 155.450 189.320 1.00 44.23 723 TRP A C 1
ATOM 5538 O O . TRP A 1 765 ? 132.415 156.070 190.107 1.00 44.23 723 TRP A O 1
ATOM 5549 N N . TYR A 1 766 ? 133.084 155.665 188.017 1.00 39.66 724 TYR A N 1
ATOM 5550 C CA . TYR A 1 766 ? 132.557 156.919 187.508 1.00 39.66 724 TYR A CA 1
ATOM 5551 C C . TYR A 1 766 ? 131.042 156.896 187.380 1.00 39.66 724 TYR A C 1
ATOM 5552 O O . TYR A 1 766 ? 130.421 155.842 187.234 1.00 39.66 724 TYR A O 1
ATOM 5561 N N . GLY A 1 767 ? 130.454 158.086 187.416 1.00 51.33 725 GLY A N 1
ATOM 5562 C CA . GLY A 1 767 ? 129.019 158.237 187.359 1.00 51.33 725 GLY A CA 1
ATOM 5563 C C . GLY A 1 767 ? 128.455 157.950 185.985 1.00 51.33 725 GLY A C 1
ATOM 5564 O O . GLY A 1 767 ? 129.165 157.639 185.029 1.00 51.33 725 GLY A O 1
ATOM 5565 N N . THR A 1 768 ? 127.130 158.030 185.897 1.00 60.59 726 THR A N 1
ATOM 5566 C CA . THR A 1 768 ? 126.470 157.718 184.634 1.00 60.59 726 THR A CA 1
ATOM 5567 C C . THR A 1 768 ? 126.736 158.712 183.496 1.00 60.59 726 THR A C 1
ATOM 5568 O O . THR A 1 768 ? 126.586 158.310 182.337 1.00 60.59 726 THR A O 1
ATOM 5572 N N . PRO A 1 769 ? 127.124 160.005 183.714 1.00 61.43 727 PRO A N 1
ATOM 5573 C CA . PRO A 1 769 ? 127.887 160.642 182.633 1.00 61.43 727 PRO A CA 1
ATOM 5574 C C . PRO A 1 769 ? 129.356 160.257 182.721 1.00 61.43 727 PRO A C 1
ATOM 5575 O O . PRO A 1 769 ? 130.104 160.803 183.538 1.00 61.43 727 PRO A O 1
ATOM 5579 N N . LEU A 1 770 ? 129.783 159.321 181.880 1.00 50.58 728 LEU A N 1
ATOM 5580 C CA . LEU A 1 770 ? 131.185 158.958 181.844 1.00 50.58 728 LEU A CA 1
ATOM 5581 C C . LEU A 1 770 ? 131.979 160.079 181.182 1.00 50.58 728 LEU A C 1
ATOM 5582 O O . LEU A 1 770 ? 131.446 160.805 180.341 1.00 50.58 728 LEU A O 1
ATOM 5587 N N . PRO A 1 771 ? 133.233 160.277 181.581 1.00 40.52 729 PRO A N 1
ATOM 5588 C CA . PRO A 1 771 ? 134.045 161.307 180.935 1.00 40.52 729 PRO A CA 1
ATOM 5589 C C . PRO A 1 771 ? 134.390 160.935 179.504 1.00 40.52 729 PRO A C 1
ATOM 5590 O O . PRO A 1 771 ? 134.608 159.767 179.179 1.00 40.52 729 PRO A O 1
ATOM 5594 N N . GLN A 1 772 ? 134.415 161.948 178.644 1.00 42.28 730 GLN A N 1
ATOM 5595 C CA . GLN A 1 772 ? 134.941 161.779 177.303 1.00 42.28 730 GLN A CA 1
ATOM 5596 C C . GLN A 1 772 ? 136.432 161.511 177.390 1.00 42.28 730 GLN A C 1
ATOM 5597 O O . GLN A 1 772 ? 137.097 161.932 178.336 1.00 42.28 730 GLN A O 1
ATOM 5603 N N . ARG A 1 773 ? 136.963 160.783 176.409 1.00 30.74 731 ARG A N 1
ATOM 5604 C CA . ARG A 1 773 ? 138.283 160.197 176.623 1.00 30.74 731 ARG A CA 1
ATOM 5605 C C . ARG A 1 773 ? 139.410 161.192 176.357 1.00 30.74 731 ARG A C 1
ATOM 5606 O O . ARG A 1 773 ? 140.095 161.620 177.288 1.00 30.74 731 ARG A O 1
ATOM 5614 N N . GLY A 1 774 ? 139.599 161.616 175.122 1.00 27.13 732 GLY A N 1
ATOM 5615 C CA . GLY A 1 774 ? 140.721 162.507 174.877 1.00 27.13 732 GLY A CA 1
ATOM 5616 C C . GLY A 1 774 ? 142.056 161.783 174.835 1.00 27.13 732 GLY A C 1
ATOM 5617 O O . GLY A 1 774 ? 142.123 160.570 174.665 1.00 27.13 732 GLY A O 1
ATOM 5618 N N . SER A 1 775 ? 143.136 162.552 174.987 1.00 25.74 733 SER A N 1
ATOM 5619 C CA . SER A 1 775 ? 144.493 162.068 174.749 1.00 25.74 733 SER A CA 1
ATOM 5620 C C . SER A 1 775 ? 145.350 162.141 175.998 1.00 25.74 733 SER A C 1
ATOM 5621 O O . SER A 1 775 ? 145.567 163.216 176.548 1.00 25.74 733 SER A O 1
ATOM 5624 N N . ALA A 1 776 ? 145.880 161.013 176.402 1.00 25.11 734 ALA A N 1
ATOM 5625 C CA . ALA A 1 776 ? 146.760 160.914 177.541 1.00 25.11 734 ALA A CA 1
ATOM 5626 C C . ALA A 1 776 ? 148.220 160.963 177.098 1.00 25.11 734 ALA A C 1
ATOM 5627 O O . ALA A 1 776 ? 148.547 161.492 176.036 1.00 25.11 734 ALA A O 1
ATOM 5629 N N . SER A 1 777 ? 149.105 160.475 177.954 1.00 26.87 735 SER A N 1
ATOM 5630 C CA . SER A 1 777 ? 150.532 160.455 177.701 1.00 26.87 735 SER A CA 1
ATOM 5631 C C . SER A 1 777 ? 150.912 159.485 176.599 1.00 26.87 735 SER A C 1
ATOM 5632 O O . SER A 1 777 ? 150.267 158.460 176.390 1.00 26.87 735 SER A O 1
ATOM 5635 N N . ALA A 1 778 ? 151.998 159.810 175.912 1.00 29.22 736 ALA A N 1
ATOM 5636 C CA . ALA A 1 778 ? 152.622 158.887 174.989 1.00 29.22 736 ALA A CA 1
ATOM 5637 C C . ALA A 1 778 ? 153.651 158.044 175.724 1.00 29.22 736 ALA A C 1
ATOM 5638 O O . ALA A 1 778 ? 154.186 158.440 176.755 1.00 29.22 736 ALA A O 1
ATOM 5640 N N . TYR A 1 779 ? 153.938 156.883 175.161 1.00 31.01 737 TYR A N 1
ATOM 5641 C CA . TYR A 1 779 ? 154.783 155.907 175.822 1.00 31.01 737 TYR A CA 1
ATOM 5642 C C . TYR A 1 779 ? 156.235 156.379 175.866 1.00 31.01 737 TYR A C 1
ATOM 5643 O O . TYR A 1 779 ? 156.734 156.952 174.897 1.00 31.01 737 TYR A O 1
ATOM 5652 N N . PRO A 1 780 ? 156.919 156.187 176.979 1.00 33.10 738 PRO A N 1
ATOM 5653 C CA . PRO A 1 780 ? 158.360 156.441 177.017 1.00 33.10 738 PRO A CA 1
ATOM 5654 C C . PRO A 1 780 ? 159.168 155.241 176.560 1.00 33.10 738 PRO A C 1
ATOM 5655 O O . PRO A 1 780 ? 159.226 154.217 177.242 1.00 33.10 738 PRO A O 1
ATOM 5659 N N . PHE A 1 781 ? 159.819 155.343 175.420 1.00 30.35 739 PHE A N 1
ATOM 5660 C CA . PHE A 1 781 ? 160.502 154.188 174.882 1.00 30.35 739 PHE A CA 1
ATOM 5661 C C . PHE A 1 781 ? 161.913 154.107 175.441 1.00 30.35 739 PHE A C 1
ATOM 5662 O O . PHE A 1 781 ? 162.596 155.121 175.589 1.00 30.35 739 PHE A O 1
ATOM 5670 N N . ALA A 1 782 ? 162.334 152.889 175.772 1.00 38.09 740 ALA A N 1
ATOM 5671 C CA . ALA A 1 782 ? 163.675 152.644 176.292 1.00 38.09 740 ALA A CA 1
ATOM 5672 C C . ALA A 1 782 ? 164.649 152.730 175.126 1.00 38.09 740 ALA A C 1
ATOM 5673 O O . ALA A 1 782 ? 165.033 151.731 174.517 1.00 38.09 740 ALA A O 1
ATOM 5675 N N . HIS A 1 783 ? 165.074 153.956 174.834 1.00 40.41 741 HIS A N 1
ATOM 5676 C CA . HIS A 1 783 ? 165.798 154.242 173.607 1.00 40.41 741 HIS A CA 1
ATOM 5677 C C . HIS A 1 783 ? 167.230 153.736 173.637 1.00 40.41 741 HIS A C 1
ATOM 5678 O O . HIS A 1 783 ? 168.134 154.445 174.081 1.00 40.41 741 HIS A O 1
ATOM 5685 N N . ASN A 1 784 ? 167.443 152.515 173.169 1.00 43.83 742 ASN A N 1
ATOM 5686 C CA . ASN A 1 784 ? 168.784 152.046 172.874 1.00 43.83 742 ASN A CA 1
ATOM 5687 C C . ASN A 1 784 ? 169.242 152.646 171.555 1.00 43.83 742 ASN A C 1
ATOM 5688 O O . ASN A 1 784 ? 168.431 153.079 170.741 1.00 43.83 742 ASN A O 1
ATOM 5693 N N . HIS A 1 785 ? 170.552 152.685 171.349 1.00 50.47 743 HIS A N 1
ATOM 5694 C CA . HIS A 1 785 ? 171.121 153.372 170.199 1.00 50.47 743 HIS A CA 1
ATOM 5695 C C . HIS A 1 785 ? 171.752 152.379 169.239 1.00 50.47 743 HIS A C 1
ATOM 5696 O O . HIS A 1 785 ? 172.569 151.548 169.644 1.00 50.47 743 HIS A O 1
ATOM 5703 N N . TYR A 1 786 ? 171.369 152.477 167.968 1.00 47.82 744 TYR A N 1
ATOM 5704 C CA . TYR A 1 786 ? 171.892 151.628 166.906 1.00 47.82 744 TYR A CA 1
ATOM 5705 C C . TYR A 1 786 ? 172.442 152.544 165.825 1.00 47.82 744 TYR A C 1
ATOM 5706 O O . TYR A 1 786 ? 171.660 153.251 165.165 1.00 47.82 744 TYR A O 1
ATOM 5715 N N . PRO A 1 787 ? 173.746 152.558 165.594 1.00 52.56 745 PRO A N 1
ATOM 5716 C CA . PRO A 1 787 ? 174.327 153.513 164.650 1.00 52.56 745 PRO A CA 1
ATOM 5717 C C . PRO A 1 787 ? 174.049 153.115 163.206 1.00 52.56 745 PRO A C 1
ATOM 5718 O O . PRO A 1 787 ? 173.562 152.026 162.911 1.00 52.56 745 PRO A O 1
ATOM 5722 N N . LEU A 1 788 ? 174.356 154.038 162.299 1.00 58.83 746 LEU A N 1
ATOM 5723 C CA . LEU A 1 788 ? 174.208 153.786 160.875 1.00 58.83 746 LEU A CA 1
ATOM 5724 C C . LEU A 1 788 ? 175.528 153.303 160.306 1.00 58.83 746 LEU A C 1
ATOM 5725 O O . LEU A 1 788 ? 176.534 154.017 160.431 1.00 58.83 746 LEU A O 1
ATOM 5730 N N . PRO A 1 789 ? 175.589 152.128 159.685 1.00 66.06 747 PRO A N 1
ATOM 5731 C CA . PRO A 1 789 ? 176.849 151.686 159.073 1.00 66.06 747 PRO A CA 1
ATOM 5732 C C . PRO A 1 789 ? 177.174 152.440 157.791 1.00 66.06 747 PRO A C 1
ATOM 5733 O O . PRO A 1 789 ? 176.971 151.922 156.691 1.00 66.06 747 PRO A O 1
ATOM 5737 N N . GLY A 1 790 ? 177.699 153.656 157.923 1.00 72.52 748 GLY A N 1
ATOM 5738 C CA . GLY A 1 790 ? 177.917 154.529 156.784 1.00 72.52 748 GLY A CA 1
ATOM 5739 C C . GLY A 1 790 ? 179.164 154.247 155.976 1.00 72.52 748 GLY A C 1
ATOM 5740 O O . GLY A 1 790 ? 180.275 154.260 156.512 1.00 72.52 748 GLY A O 1
ATOM 5741 N N . ARG A 1 791 ? 178.992 153.999 154.678 1.00 92.70 749 ARG A N 1
ATOM 5742 C CA . ARG A 1 791 ? 180.110 153.718 153.784 1.00 92.70 749 ARG A CA 1
ATOM 5743 C C . ARG A 1 791 ? 179.788 154.222 152.386 1.00 92.70 749 ARG A C 1
ATOM 5744 O O . ARG A 1 791 ? 178.698 153.963 151.869 1.00 92.70 749 ARG A O 1
ATOM 5752 N N . VAL A 1 792 ? 180.732 154.944 151.786 1.00 90.39 750 VAL A N 1
ATOM 5753 C CA . VAL A 1 792 ? 180.622 155.343 150.389 1.00 90.39 750 VAL A CA 1
ATOM 5754 C C . VAL A 1 792 ? 181.147 154.230 149.487 1.00 90.39 750 VAL A C 1
ATOM 5755 O O . VAL A 1 792 ? 180.558 153.926 148.447 1.00 90.39 750 VAL A O 1
ATOM 5759 N N . GLU B 1 44 ? 124.871 132.248 131.302 1.00 48.99 2 GLU B N 1
ATOM 5760 C CA . GLU B 1 44 ? 126.294 132.269 130.987 1.00 48.99 2 GLU B CA 1
ATOM 5761 C C . GLU B 1 44 ? 127.125 132.174 132.257 1.00 48.99 2 GLU B C 1
ATOM 5762 O O . GLU B 1 44 ? 128.193 131.593 132.255 1.00 48.99 2 GLU B O 1
ATOM 5768 N N . TYR B 1 45 ? 126.632 132.731 133.358 1.00 40.76 3 TYR B N 1
ATOM 5769 C CA . TYR B 1 45 ? 127.326 132.596 134.632 1.00 40.76 3 TYR B CA 1
ATOM 5770 C C . TYR B 1 45 ? 126.726 131.511 135.516 1.00 40.76 3 TYR B C 1
ATOM 5771 O O . TYR B 1 45 ? 127.472 130.699 136.070 1.00 40.76 3 TYR B O 1
ATOM 5780 N N . ALA B 1 46 ? 125.399 131.504 135.664 1.00 42.78 4 ALA B N 1
ATOM 5781 C CA . ALA B 1 46 ? 124.629 130.490 136.396 1.00 42.78 4 ALA B CA 1
ATOM 5782 C C . ALA B 1 46 ? 125.013 130.430 137.875 1.00 42.78 4 ALA B C 1
ATOM 5783 O O . ALA B 1 46 ? 125.401 129.389 138.404 1.00 42.78 4 ALA B O 1
ATOM 5785 N N . SER B 1 47 ? 124.892 131.579 138.530 1.00 43.52 5 SER B N 1
ATOM 5786 C CA . SER B 1 47 ? 124.898 131.687 139.982 1.00 43.52 5 SER B CA 1
ATOM 5787 C C . SER B 1 47 ? 124.168 132.976 140.338 1.00 43.52 5 SER B C 1
ATOM 5788 O O . SER B 1 47 ? 123.450 133.539 139.505 1.00 43.52 5 SER B O 1
ATOM 5791 N N . GLU B 1 48 ? 124.340 133.443 141.563 1.00 57.21 6 GLU B N 1
ATOM 5792 C CA . GLU B 1 48 ? 123.567 134.574 142.046 1.00 57.21 6 GLU B CA 1
ATOM 5793 C C . GLU B 1 48 ? 124.386 135.859 142.005 1.00 57.21 6 GLU B C 1
ATOM 5794 O O . GLU B 1 48 ? 125.538 135.894 142.442 1.00 57.21 6 GLU B O 1
ATOM 5800 N N . MET B 1 49 ? 123.777 136.914 141.475 1.00 55.76 7 MET B N 1
ATOM 5801 C CA . MET B 1 49 ? 124.405 138.223 141.358 1.00 55.76 7 MET B CA 1
ATOM 5802 C C . MET B 1 49 ? 124.118 139.033 142.618 1.00 55.76 7 MET B C 1
ATOM 5803 O O . MET B 1 49 ? 123.122 139.753 142.710 1.00 55.76 7 MET B O 1
ATOM 5808 N N . ASN B 1 50 ? 125.001 138.906 143.606 1.00 45.99 8 ASN B N 1
ATOM 5809 C CA . ASN B 1 50 ? 124.883 139.759 144.781 1.00 45.99 8 ASN B CA 1
ATOM 5810 C C . ASN B 1 50 ? 125.482 141.134 144.525 1.00 45.99 8 ASN B C 1
ATOM 5811 O O . ASN B 1 50 ? 125.224 142.080 145.277 1.00 45.99 8 ASN B O 1
ATOM 5816 N N . GLY B 1 51 ? 126.280 141.269 143.471 1.00 43.32 9 GLY B N 1
ATOM 5817 C CA . GLY B 1 51 ? 126.916 142.535 143.172 1.00 43.32 9 GLY B CA 1
ATOM 5818 C C . GLY B 1 51 ? 128.335 142.577 143.691 1.00 43.32 9 GLY B C 1
ATOM 5819 O O . GLY B 1 51 ? 128.919 143.646 143.866 1.00 43.32 9 GLY B O 1
ATOM 5820 N N . MET B 1 52 ? 128.896 141.400 143.937 1.00 38.81 10 MET B N 1
ATOM 5821 C CA . MET B 1 52 ? 130.180 141.253 144.600 1.00 38.81 10 MET B CA 1
ATOM 5822 C C . MET B 1 52 ? 131.189 140.611 143.651 1.00 38.81 10 MET B C 1
ATOM 5823 O O . MET B 1 52 ? 132.384 140.532 143.958 1.00 38.81 10 MET B O 1
ATOM 5828 N N . GLU B 1 53 ? 130.749 140.241 142.458 1.00 35.03 11 GLU B N 1
ATOM 5829 C CA . GLU B 1 53 ? 131.525 139.426 141.540 1.00 35.03 11 GLU B CA 1
ATOM 5830 C C . GLU B 1 53 ? 132.399 140.293 140.655 1.00 35.03 11 GLU B C 1
ATOM 5831 O O . GLU B 1 53 ? 131.958 141.334 140.168 1.00 35.03 11 GLU B O 1
ATOM 5837 N N . ILE B 1 54 ? 133.634 139.855 140.448 1.00 30.13 12 ILE B N 1
ATOM 5838 C CA . ILE B 1 54 ? 134.614 140.561 139.639 1.00 30.13 12 ILE B CA 1
ATOM 5839 C C . ILE B 1 54 ? 135.106 139.593 138.580 1.00 30.13 12 ILE B C 1
ATOM 5840 O O . ILE B 1 54 ? 135.564 138.495 138.908 1.00 30.13 12 ILE B O 1
ATOM 5845 N N . ALA B 1 55 ? 135.020 139.997 137.321 1.00 42.02 13 ALA B N 1
ATOM 5846 C CA . ALA B 1 55 ? 135.341 139.124 136.209 1.00 42.02 13 ALA B CA 1
ATOM 5847 C C . ALA B 1 55 ? 136.787 139.301 135.793 1.00 42.02 13 ALA B C 1
ATOM 5848 O O . ALA B 1 55 ? 137.228 140.420 135.544 1.00 42.02 13 ALA B O 1
ATOM 5850 N N . ILE B 1 56 ? 137.516 138.197 135.696 1.00 42.02 14 ILE B N 1
ATOM 5851 C CA . ILE B 1 56 ? 138.845 138.227 135.109 1.00 42.02 14 ILE B CA 1
ATOM 5852 C C . ILE B 1 56 ? 138.696 138.211 133.598 1.00 42.02 14 ILE B C 1
ATOM 5853 O O . ILE B 1 56 ? 138.537 137.149 132.998 1.00 42.02 14 ILE B O 1
ATOM 5858 N N . ILE B 1 57 ? 138.747 139.380 132.962 1.00 42.02 15 ILE B N 1
ATOM 5859 C CA . ILE B 1 57 ? 138.441 139.435 131.540 1.00 42.02 15 ILE B CA 1
ATOM 5860 C C . ILE B 1 57 ? 139.660 139.435 130.641 1.00 42.02 15 ILE B C 1
ATOM 5861 O O . ILE B 1 57 ? 139.501 139.418 129.415 1.00 42.02 15 ILE B O 1
ATOM 5866 N N . GLY B 1 58 ? 140.858 139.448 131.185 1.00 31.39 16 GLY B N 1
ATOM 5867 C CA . GLY B 1 58 ? 142.045 139.424 130.355 1.00 31.39 16 GLY B CA 1
ATOM 5868 C C . GLY B 1 58 ? 143.262 139.210 131.209 1.00 31.39 16 GLY B C 1
ATOM 5869 O O . GLY B 1 58 ? 143.438 139.864 132.234 1.00 31.39 16 GLY B O 1
ATOM 5870 N N . MET B 1 59 ? 144.091 138.259 130.806 1.00 30.17 17 MET B N 1
ATOM 5871 C CA . MET B 1 59 ? 145.269 137.875 131.562 1.00 30.17 17 MET B CA 1
ATOM 5872 C C . MET B 1 59 ? 146.475 137.836 130.646 1.00 30.17 17 MET B C 1
ATOM 5873 O O . MET B 1 59 ? 146.349 137.686 129.434 1.00 30.17 17 MET B O 1
ATOM 5878 N N . ALA B 1 60 ? 147.649 137.995 131.237 1.00 42.02 18 ALA B N 1
ATOM 5879 C CA . ALA B 1 60 ? 148.894 137.865 130.509 1.00 42.02 18 ALA B CA 1
ATOM 5880 C C . ALA B 1 60 ? 149.955 137.406 131.476 1.00 42.02 18 ALA B C 1
ATOM 5881 O O . ALA B 1 60 ? 149.875 137.683 132.667 1.00 42.02 18 ALA B O 1
ATOM 5883 N N . VAL B 1 61 ? 150.935 136.673 130.971 1.00 25.72 19 VAL B N 1
ATOM 5884 C CA . VAL B 1 61 ? 151.987 136.136 131.811 1.00 25.72 19 VAL B CA 1
ATOM 5885 C C . VAL B 1 61 ? 153.330 136.414 131.169 1.00 25.72 19 VAL B C 1
ATOM 5886 O O . VAL B 1 61 ? 153.432 136.735 129.987 1.00 25.72 19 VAL B O 1
ATOM 5890 N N . ARG B 1 62 ? 154.364 136.321 131.986 1.00 27.76 20 ARG B N 1
ATOM 5891 C CA . ARG B 1 62 ? 155.705 136.024 131.504 1.00 27.76 20 ARG B CA 1
ATOM 5892 C C . ARG B 1 62 ? 156.342 135.216 132.626 1.00 27.76 20 ARG B C 1
ATOM 5893 O O . ARG B 1 62 ? 156.901 135.771 133.566 1.00 27.76 20 ARG B O 1
ATOM 5901 N N . PHE B 1 63 ? 156.232 133.921 132.518 1.00 26.25 21 PHE B N 1
ATOM 5902 C CA . PHE B 1 63 ? 156.633 133.014 133.572 1.00 26.25 21 PHE B CA 1
ATOM 5903 C C . PHE B 1 63 ? 157.780 132.200 133.006 1.00 26.25 21 PHE B C 1
ATOM 5904 O O . PHE B 1 63 ? 158.128 132.410 131.841 1.00 26.25 21 PHE B O 1
ATOM 5912 N N . PRO B 1 64 ? 158.456 131.360 133.789 1.00 27.91 22 PRO B N 1
ATOM 5913 C CA . PRO B 1 64 ? 159.500 130.511 133.214 1.00 27.91 22 PRO B CA 1
ATOM 5914 C C . PRO B 1 64 ? 158.938 129.533 132.205 1.00 27.91 22 PRO B C 1
ATOM 5915 O O . PRO B 1 64 ? 157.965 128.830 132.478 1.00 27.91 22 PRO B O 1
ATOM 5919 N N . GLN B 1 65 ? 159.546 129.540 131.014 1.00 32.57 23 GLN B N 1
ATOM 5920 C CA . GLN B 1 65 ? 159.145 128.739 129.856 1.00 32.57 23 GLN B CA 1
ATOM 5921 C C . GLN B 1 65 ? 157.695 128.980 129.472 1.00 32.57 23 GLN B C 1
ATOM 5922 O O . GLN B 1 65 ? 157.025 128.082 128.968 1.00 32.57 23 GLN B O 1
ATOM 5928 N N . SER B 1 66 ? 157.199 130.193 129.726 1.00 29.24 24 SER B N 1
ATOM 5929 C CA . SER B 1 66 ? 155.810 130.545 129.503 1.00 29.24 24 SER B CA 1
ATOM 5930 C C . SER B 1 66 ? 155.783 131.979 128.995 1.00 29.24 24 SER B C 1
ATOM 5931 O O . SER B 1 66 ? 155.536 132.916 129.746 1.00 29.24 24 SER B O 1
ATOM 5934 N N . ARG B 1 67 ? 155.996 132.146 127.698 1.00 34.52 25 ARG B N 1
ATOM 5935 C CA . ARG B 1 67 ? 156.016 133.483 127.129 1.00 34.52 25 ARG B CA 1
ATOM 5936 C C . ARG B 1 67 ? 154.610 134.028 126.946 1.00 34.52 25 ARG B C 1
ATOM 5937 O O . ARG B 1 67 ? 154.385 135.231 127.096 1.00 34.52 25 ARG B O 1
ATOM 5945 N N . THR B 1 68 ? 153.664 133.171 126.598 1.00 31.65 26 THR B N 1
ATOM 5946 C CA . THR B 1 68 ? 152.275 133.552 126.411 1.00 31.65 26 THR B CA 1
ATOM 5947 C C . THR B 1 68 ? 151.414 132.767 127.381 1.00 31.65 26 THR B C 1
ATOM 5948 O O . THR B 1 68 ? 151.902 131.940 128.141 1.00 31.65 26 THR B O 1
ATOM 5952 N N . LEU B 1 69 ? 150.116 133.033 127.335 1.00 25.88 27 LEU B N 1
ATOM 5953 C CA . LEU B 1 69 ? 149.169 132.350 128.201 1.00 25.88 27 LEU B CA 1
ATOM 5954 C C . LEU B 1 69 ? 149.028 130.887 127.833 1.00 25.88 27 LEU B C 1
ATOM 5955 O O . LEU B 1 69 ? 148.813 130.047 128.709 1.00 25.88 27 LEU B O 1
ATOM 5960 N N . HIS B 1 70 ? 149.163 130.570 126.547 1.00 30.09 28 HIS B N 1
ATOM 5961 C CA . HIS B 1 70 ? 149.029 129.201 126.075 1.00 30.09 28 HIS B CA 1
ATOM 5962 C C . HIS B 1 70 ? 150.257 128.357 126.364 1.00 30.09 28 HIS B C 1
ATOM 5963 O O . HIS B 1 70 ? 150.114 127.170 126.652 1.00 30.09 28 HIS B O 1
ATOM 5970 N N . GLU B 1 71 ? 151.459 128.936 126.301 1.00 31.63 29 GLU B N 1
ATOM 5971 C CA . GLU B 1 71 ? 152.642 128.228 126.785 1.00 31.63 29 GLU B CA 1
ATOM 5972 C C . GLU B 1 71 ? 152.535 127.950 128.272 1.00 31.63 29 GLU B C 1
ATOM 5973 O O . GLU B 1 71 ? 152.957 126.887 128.745 1.00 31.63 29 GLU B O 1
ATOM 5979 N N . PHE B 1 72 ? 151.969 128.900 129.019 1.00 26.07 30 PHE B N 1
ATOM 5980 C CA . PHE B 1 72 ? 151.745 128.716 130.446 1.00 26.07 30 PHE B CA 1
ATOM 5981 C C . PHE B 1 72 ? 150.785 127.573 130.706 1.00 26.07 30 PHE B C 1
ATOM 5982 O O . PHE B 1 72 ? 151.066 126.690 131.520 1.00 26.07 30 PHE B O 1
ATOM 5990 N N . TRP B 1 73 ? 149.664 127.552 129.993 1.00 27.31 31 TRP B N 1
ATOM 5991 C CA . TRP B 1 73 ? 148.700 126.486 130.203 1.00 27.31 31 TRP B CA 1
ATOM 5992 C C . TRP B 1 73 ? 149.223 125.144 129.731 1.00 27.31 31 TRP B C 1
ATOM 5993 O O . TRP B 1 73 ? 148.897 124.126 130.336 1.00 27.31 31 TRP B O 1
ATOM 6004 N N . HIS B 1 74 ? 150.042 125.119 128.681 1.00 32.89 32 HIS B N 1
ATOM 6005 C CA . HIS B 1 74 ? 150.634 123.862 128.246 1.00 32.89 32 HIS B CA 1
ATOM 6006 C C . HIS B 1 74 ? 151.610 123.318 129.277 1.00 32.89 32 HIS B C 1
ATOM 6007 O O . HIS B 1 74 ? 151.610 122.115 129.555 1.00 32.89 32 HIS B O 1
ATOM 6014 N N . ASN B 1 75 ? 152.437 124.189 129.861 1.00 31.67 33 ASN B N 1
ATOM 6015 C CA . ASN B 1 75 ? 153.321 123.768 130.943 1.00 31.67 33 ASN B CA 1
ATOM 6016 C C . ASN B 1 75 ? 152.536 123.299 132.150 1.00 31.67 33 ASN B C 1
ATOM 6017 O O . ASN B 1 75 ? 152.985 122.411 132.877 1.00 31.67 33 ASN B O 1
ATOM 6022 N N . ILE B 1 76 ? 151.364 123.884 132.372 1.00 28.89 34 ILE B N 1
ATOM 6023 C CA . ILE B 1 76 ? 150.549 123.517 133.520 1.00 28.89 34 ILE B CA 1
ATOM 6024 C C . ILE B 1 76 ? 149.920 122.142 133.323 1.00 28.89 34 ILE B C 1
ATOM 6025 O O . ILE B 1 76 ? 150.008 121.286 134.207 1.00 28.89 34 ILE B O 1
ATOM 6030 N N . VAL B 1 77 ? 149.306 121.893 132.157 1.00 28.13 35 VAL B N 1
ATOM 6031 C CA . VAL B 1 77 ? 148.632 120.604 131.956 1.00 28.13 35 VAL B CA 1
ATOM 6032 C C . VAL B 1 77 ? 149.618 119.479 131.739 1.00 28.13 35 VAL B C 1
ATOM 6033 O O . VAL B 1 77 ? 149.319 118.329 132.061 1.00 28.13 35 VAL B O 1
ATOM 6037 N N . GLN B 1 78 ? 150.786 119.752 131.176 1.00 35.43 36 GLN B N 1
ATOM 6038 C CA . GLN B 1 78 ? 151.748 118.669 131.097 1.00 35.43 36 GLN B CA 1
ATOM 6039 C C . GLN B 1 78 ? 152.461 118.431 132.414 1.00 35.43 36 GLN B C 1
ATOM 6040 O O . GLN B 1 78 ? 153.167 117.429 132.538 1.00 35.43 36 GLN B O 1
ATOM 6046 N N . GLY B 1 79 ? 152.266 119.301 133.401 1.00 34.66 37 GLY B N 1
ATOM 6047 C CA . GLY B 1 79 ? 153.021 119.222 134.633 1.00 34.66 37 GLY B CA 1
ATOM 6048 C C . GLY B 1 79 ? 154.489 119.489 134.430 1.00 34.66 37 GLY B C 1
ATOM 6049 O O . GLY B 1 79 ? 155.324 118.886 135.107 1.00 34.66 37 GLY B O 1
ATOM 6050 N N . LYS B 1 80 ? 154.825 120.370 133.495 1.00 38.68 38 LYS B N 1
ATOM 6051 C CA . LYS B 1 80 ? 156.216 120.605 133.152 1.00 38.68 38 LYS B CA 1
ATOM 6052 C C . LYS B 1 80 ? 156.891 121.421 134.236 1.00 38.68 38 LYS B C 1
ATOM 6053 O O . LYS B 1 80 ? 156.422 122.500 134.601 1.00 38.68 38 LYS B O 1
ATOM 6059 N N . GLU B 1 81 ? 157.989 120.900 134.760 1.00 43.85 39 GLU B N 1
ATOM 6060 C CA . GLU B 1 81 ? 158.824 121.668 135.665 1.00 43.85 39 GLU B CA 1
ATOM 6061 C C . GLU B 1 81 ? 159.622 122.654 134.828 1.00 43.85 39 GLU B C 1
ATOM 6062 O O . GLU B 1 81 ? 160.464 122.256 134.018 1.00 43.85 39 GLU B O 1
ATOM 6068 N N . CYS B 1 82 ? 159.358 123.938 135.016 1.00 39.07 40 CYS B N 1
ATOM 6069 C CA . CYS B 1 82 ? 159.952 124.976 134.196 1.00 39.07 40 CYS B CA 1
ATOM 6070 C C . CYS B 1 82 ? 161.275 125.474 134.743 1.00 39.07 40 CYS B C 1
ATOM 6071 O O . CYS B 1 82 ? 161.779 126.495 134.270 1.00 39.07 40 CYS B O 1
ATOM 6074 N N . VAL B 1 83 ? 161.837 124.797 135.735 1.00 39.05 41 VAL B N 1
ATOM 6075 C CA . VAL B 1 83 ? 163.174 125.121 136.212 1.00 39.05 41 VAL B CA 1
ATOM 6076 C C . VAL B 1 83 ? 164.190 124.564 135.226 1.00 39.05 41 VAL B C 1
ATOM 6077 O O . VAL B 1 83 ? 164.033 123.458 134.695 1.00 39.05 41 VAL B O 1
ATOM 6081 N N . THR B 1 84 ? 165.190 125.368 134.906 1.00 43.84 42 THR B N 1
ATOM 6082 C CA . THR B 1 84 ? 166.293 124.936 134.074 1.00 43.84 42 THR B CA 1
ATOM 6083 C C . THR B 1 84 ? 167.543 124.765 134.919 1.00 43.84 42 THR B C 1
ATOM 6084 O O . THR B 1 84 ? 167.688 125.380 135.976 1.00 43.84 42 THR B O 1
ATOM 6088 N N . PHE B 1 85 ? 168.415 123.872 134.476 1.00 46.44 43 PHE B N 1
ATOM 6089 C CA . PHE B 1 85 ? 169.667 123.598 135.155 1.00 46.44 43 PHE B CA 1
ATOM 6090 C C . PHE B 1 85 ? 170.816 123.999 134.253 1.00 46.44 43 PHE B C 1
ATOM 6091 O O . PHE B 1 85 ? 170.792 123.731 133.049 1.00 46.44 43 PHE B O 1
ATOM 6099 N N . PHE B 1 86 ? 171.820 124.637 134.834 1.00 51.29 44 PHE B N 1
ATOM 6100 C CA . PHE B 1 86 ? 172.926 125.179 134.071 1.00 51.29 44 PHE B CA 1
ATOM 6101 C C . PHE B 1 86 ? 174.179 124.346 134.262 1.00 51.29 44 PHE B C 1
ATOM 6102 O O . PHE B 1 86 ? 174.353 123.665 135.275 1.00 51.29 44 PHE B O 1
ATOM 6110 N N . SER B 1 87 ? 175.046 124.408 133.263 1.00 76.05 45 SER B N 1
ATOM 6111 C CA . SER B 1 87 ? 176.401 123.920 133.393 1.00 76.05 45 SER B CA 1
ATOM 6112 C C . SER B 1 87 ? 177.310 125.037 133.894 1.00 76.05 45 SER B C 1
ATOM 6113 O O . SER B 1 87 ? 176.959 126.226 133.890 1.00 76.05 45 SER B O 1
ATOM 6116 N N . GLU B 1 88 ? 178.502 124.624 134.329 1.00 83.77 46 GLU B N 1
ATOM 6117 C CA . GLU B 1 88 ? 179.451 125.548 134.934 1.00 83.77 46 GLU B CA 1
ATOM 6118 C C . GLU B 1 88 ? 179.943 126.568 133.924 1.00 83.77 46 GLU B C 1
ATOM 6119 O O . GLU B 1 88 ? 180.185 127.723 134.278 1.00 83.77 46 GLU B O 1
ATOM 6125 N N . GLU B 1 89 ? 180.084 126.164 132.659 1.00 83.54 47 GLU B N 1
ATOM 6126 C CA . GLU B 1 89 ? 180.481 127.116 131.629 1.00 83.54 47 GLU B CA 1
ATOM 6127 C C . GLU B 1 89 ? 179.395 128.151 131.386 1.00 83.54 47 GLU B C 1
ATOM 6128 O O . GLU B 1 89 ? 179.705 129.324 131.175 1.00 83.54 47 GLU B O 1
ATOM 6134 N N . GLU B 1 90 ? 178.127 127.741 131.461 1.00 77.24 48 GLU B N 1
ATOM 6135 C CA . GLU B 1 90 ? 177.014 128.661 131.265 1.00 77.24 48 GLU B CA 1
ATOM 6136 C C . GLU B 1 90 ? 176.943 129.683 132.388 1.00 77.24 48 GLU B C 1
ATOM 6137 O O . GLU B 1 90 ? 176.775 130.885 132.136 1.00 77.24 48 GLU B O 1
ATOM 6143 N N . LEU B 1 91 ? 177.124 129.235 133.632 1.00 72.96 49 LEU B N 1
ATOM 6144 C CA . LEU B 1 91 ? 177.096 130.183 134.740 1.00 72.96 49 LEU B CA 1
ATOM 6145 C C . LEU B 1 91 ? 178.347 131.052 134.776 1.00 72.96 49 LEU B C 1
ATOM 6146 O O . LEU B 1 91 ? 178.264 132.249 135.073 1.00 72.96 49 LEU B O 1
ATOM 6151 N N . LEU B 1 92 ? 179.512 130.470 134.476 1.00 76.74 50 LEU B N 1
ATOM 6152 C CA . LEU B 1 92 ? 180.765 131.215 134.504 1.00 76.74 50 LEU B CA 1
ATOM 6153 C C . LEU B 1 92 ? 180.805 132.265 133.408 1.00 76.74 50 LEU B C 1
ATOM 6154 O O . LEU B 1 92 ? 181.243 133.395 133.644 1.00 76.74 50 LEU B O 1
ATOM 6159 N N . ALA B 1 93 ? 180.330 131.921 132.210 1.00 77.43 51 ALA B N 1
ATOM 6160 C CA . ALA B 1 93 ? 180.233 132.901 131.142 1.00 77.43 51 ALA B CA 1
ATOM 6161 C C . ALA B 1 93 ? 179.123 133.903 131.406 1.00 77.43 51 ALA B C 1
ATOM 6162 O O . ALA B 1 93 ? 179.169 135.021 130.882 1.00 77.43 51 ALA B O 1
ATOM 6164 N N . GLU B 1 94 ? 178.121 133.532 132.209 1.00 71.99 52 GLU B N 1
ATOM 6165 C CA . GLU B 1 94 ? 177.067 134.486 132.531 1.00 71.99 52 GLU B CA 1
ATOM 6166 C C . GLU B 1 94 ? 177.573 135.574 133.473 1.00 71.99 52 GLU B C 1
ATOM 6167 O O . GLU B 1 94 ? 177.097 136.714 133.428 1.00 71.99 52 GLU B O 1
ATOM 6173 N N . GLY B 1 95 ? 178.556 135.256 134.311 1.00 78.03 53 GLY B N 1
ATOM 6174 C CA . GLY B 1 95 ? 179.079 136.262 135.215 1.00 78.03 53 GLY B CA 1
ATOM 6175 C C . GLY B 1 95 ? 179.023 135.906 136.685 1.00 78.03 53 GLY B C 1
ATOM 6176 O O . GLY B 1 95 ? 178.850 136.785 137.534 1.00 78.03 53 GLY B O 1
ATOM 6177 N N . VAL B 1 96 ? 179.135 134.618 136.999 1.00 79.07 54 VAL B N 1
ATOM 6178 C CA . VAL B 1 96 ? 179.147 134.129 138.372 1.00 79.07 54 VAL B CA 1
ATOM 6179 C C . VAL B 1 96 ? 180.522 133.536 138.650 1.00 79.07 54 VAL B C 1
ATOM 6180 O O . VAL B 1 96 ? 181.071 132.820 137.806 1.00 79.07 54 VAL B O 1
ATOM 6184 N N . GLU B 1 97 ? 181.071 133.841 139.827 1.00 81.65 55 GLU B N 1
ATOM 6185 C CA . GLU B 1 97 ? 182.460 133.544 140.166 1.00 81.65 55 GLU B CA 1
ATOM 6186 C C . GLU B 1 97 ? 182.706 132.044 140.270 1.00 81.65 55 GLU B C 1
ATOM 6187 O O . GLU B 1 97 ? 181.829 131.273 140.659 1.00 81.65 55 GLU B O 1
ATOM 6193 N N . GLN B 1 98 ? 183.937 131.641 139.941 1.00 75.35 56 GLN B N 1
ATOM 6194 C CA . GLN B 1 98 ? 184.319 130.231 139.950 1.00 75.35 56 GLN B CA 1
ATOM 6195 C C . GLN B 1 98 ? 184.282 129.630 141.352 1.00 75.35 56 GLN B C 1
ATOM 6196 O O . GLN B 1 98 ? 183.928 128.451 141.508 1.00 75.35 56 GLN B O 1
ATOM 6202 N N . SER B 1 99 ? 184.603 130.429 142.375 1.00 76.41 57 SER B N 1
ATOM 6203 C CA . SER B 1 99 ? 184.454 129.979 143.757 1.00 76.41 57 SER B CA 1
ATOM 6204 C C . SER B 1 99 ? 182.995 129.688 144.095 1.00 76.41 57 SER B C 1
ATOM 6205 O O . SER B 1 99 ? 182.682 128.658 144.711 1.00 76.41 57 SER B O 1
ATOM 6208 N N . THR B 1 100 ? 182.087 130.568 143.668 1.00 73.75 58 THR B N 1
ATOM 6209 C CA . THR B 1 100 ? 180.666 130.353 143.900 1.00 73.75 58 THR B CA 1
ATOM 6210 C C . THR B 1 100 ? 180.134 129.174 143.099 1.00 73.75 58 THR B C 1
ATOM 6211 O O . THR B 1 100 ? 179.186 128.518 143.534 1.00 73.75 58 THR B O 1
ATOM 6215 N N . LEU B 1 101 ? 180.716 128.897 141.929 1.00 71.69 59 LEU B N 1
ATOM 6216 C CA . LEU B 1 101 ? 180.340 127.697 141.182 1.00 71.69 59 LEU B CA 1
ATOM 6217 C C . LEU B 1 101 ? 180.760 126.423 141.896 1.00 71.69 59 LEU B C 1
ATOM 6218 O O . LEU B 1 101 ? 179.938 125.524 142.101 1.00 71.69 59 LEU B O 1
ATOM 6223 N N . ASP B 1 102 ? 182.024 126.317 142.297 1.00 77.02 60 ASP B N 1
ATOM 6224 C CA . ASP B 1 102 ? 182.462 125.047 142.865 1.00 77.02 60 ASP B CA 1
ATOM 6225 C C . ASP B 1 102 ? 182.218 124.959 144.368 1.00 77.02 60 ASP B C 1
ATOM 6226 O O . ASP B 1 102 ? 182.704 124.022 145.007 1.00 77.02 60 ASP B O 1
ATOM 6231 N N . ASN B 1 103 ? 181.506 125.925 144.937 1.00 73.34 61 ASN B N 1
ATOM 6232 C CA . ASN B 1 103 ? 180.870 125.724 146.231 1.00 73.34 61 ASN B CA 1
ATOM 6233 C C . ASN B 1 103 ? 179.842 124.598 146.127 1.00 73.34 61 ASN B C 1
ATOM 6234 O O . ASN B 1 103 ? 178.958 124.652 145.262 1.00 73.34 61 ASN B O 1
ATOM 6239 N N . PRO B 1 104 ? 179.922 123.565 146.968 1.00 69.31 62 PRO B N 1
ATOM 6240 C CA . PRO B 1 104 ? 178.891 122.515 146.937 1.00 69.31 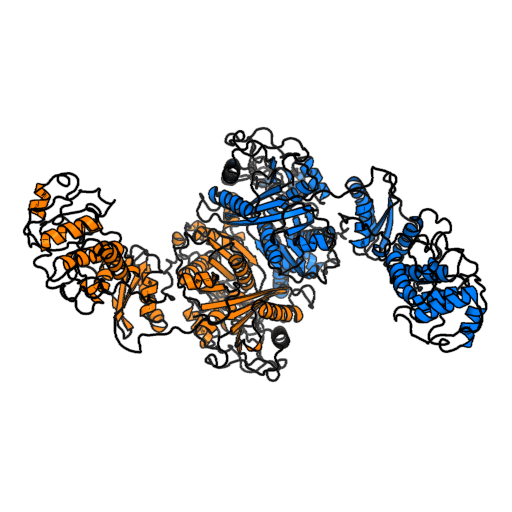62 PRO B CA 1
ATOM 6241 C C . PRO B 1 104 ? 177.560 122.937 147.536 1.00 69.31 62 PRO B C 1
ATOM 6242 O O . PRO B 1 104 ? 176.574 122.209 147.374 1.00 69.31 62 PRO B O 1
ATOM 6246 N N . ALA B 1 105 ? 177.494 124.076 148.217 1.00 67.38 63 ALA B N 1
ATOM 6247 C CA . ALA B 1 105 ? 176.235 124.617 148.711 1.00 67.38 63 ALA B CA 1
ATOM 6248 C C . ALA B 1 105 ? 175.563 125.532 147.699 1.00 67.38 63 ALA B C 1
ATOM 6249 O O . ALA B 1 105 ? 174.673 126.301 148.068 1.00 67.38 63 ALA B O 1
ATOM 6251 N N . TYR B 1 106 ? 175.988 125.477 146.445 1.00 57.17 64 TYR B N 1
ATOM 6252 C CA . TYR B 1 106 ? 175.398 126.236 145.357 1.00 57.17 64 TYR B CA 1
ATOM 6253 C C . TYR B 1 106 ? 174.570 125.297 144.500 1.00 57.17 64 TYR B C 1
ATOM 6254 O O . TYR B 1 106 ? 175.040 124.220 144.124 1.00 57.17 64 TYR B O 1
ATOM 6263 N N . VAL B 1 107 ? 173.343 125.694 144.204 1.00 50.58 65 VAL B N 1
ATOM 6264 C CA . VAL B 1 107 ? 172.458 124.917 143.351 1.00 50.58 65 VAL B CA 1
ATOM 6265 C C . VAL B 1 107 ? 172.355 125.646 142.026 1.00 50.58 65 VAL B C 1
ATOM 6266 O O . VAL B 1 107 ? 171.949 126.809 141.988 1.00 50.58 65 VAL B O 1
ATOM 6270 N N . ARG B 1 108 ? 172.729 124.974 140.940 1.00 51.20 66 ARG B N 1
ATOM 6271 C CA . ARG B 1 108 ? 172.743 125.606 139.622 1.00 51.20 66 ARG B CA 1
ATOM 6272 C C . ARG B 1 108 ? 171.390 125.425 138.940 1.00 51.20 66 ARG B C 1
ATOM 6273 O O . ARG B 1 108 ? 171.230 124.649 138.002 1.00 51.20 66 ARG B O 1
ATOM 6281 N N . ALA B 1 109 ? 170.407 126.177 139.425 1.00 39.84 67 ALA B N 1
ATOM 6282 C CA . ALA B 1 109 ? 169.065 126.078 138.877 1.00 39.84 67 ALA B CA 1
ATOM 6283 C C . ALA B 1 109 ? 168.298 127.357 139.145 1.00 39.84 67 ALA B C 1
ATOM 6284 O O . ALA B 1 109 ? 168.318 127.877 140.259 1.00 39.84 67 ALA B O 1
ATOM 6286 N N . LYS B 1 110 ? 167.600 127.832 138.138 1.00 37.21 68 LYS B N 1
ATOM 6287 C CA . LYS B 1 110 ? 166.759 129.000 138.313 1.00 37.21 68 LYS B CA 1
ATOM 6288 C C . LYS B 1 110 ? 165.634 128.997 137.295 1.00 37.21 68 LYS B C 1
ATOM 6289 O O . LYS B 1 110 ? 165.891 128.954 136.090 1.00 37.21 68 LYS B O 1
ATOM 6295 N N . PRO B 1 111 ? 164.394 129.034 137.728 1.00 33.57 69 PRO B N 1
ATOM 6296 C CA . PRO B 1 111 ? 163.301 129.263 136.788 1.00 33.57 69 PRO B CA 1
ATOM 6297 C C . PRO B 1 111 ? 163.287 130.707 136.323 1.00 33.57 69 PRO B C 1
ATOM 6298 O O . PRO B 1 111 ? 162.882 131.579 137.083 1.00 33.57 69 PRO B O 1
ATOM 6302 N N . TYR B 1 112 ? 163.700 130.991 135.097 1.00 34.29 70 TYR B N 1
ATOM 6303 C CA . TYR B 1 112 ? 163.946 132.366 134.701 1.00 34.29 70 TYR B CA 1
ATOM 6304 C C . TYR B 1 112 ? 163.021 132.806 133.577 1.00 34.29 70 TYR B C 1
ATOM 6305 O O . TYR B 1 112 ? 162.490 131.996 132.821 1.00 34.29 70 TYR B O 1
ATOM 6314 N N . ILE B 1 113 ? 162.847 134.113 133.479 1.00 33.97 71 ILE B N 1
ATOM 6315 C CA . ILE B 1 113 ? 162.090 134.735 132.405 1.00 33.97 71 ILE B CA 1
ATOM 6316 C C . ILE B 1 113 ? 163.016 134.924 131.216 1.00 33.97 71 ILE B C 1
ATOM 6317 O O . ILE B 1 113 ? 164.110 135.471 131.359 1.00 33.97 71 ILE B O 1
ATOM 6322 N N . GLU B 1 114 ? 162.586 134.488 130.040 1.00 44.47 72 GLU B N 1
ATOM 6323 C CA . GLU B 1 114 ? 163.319 134.821 128.831 1.00 44.47 72 GLU B CA 1
ATOM 6324 C C . GLU B 1 114 ? 163.049 136.267 128.444 1.00 44.47 72 GLU B C 1
ATOM 6325 O O . GLU B 1 114 ? 161.898 136.712 128.438 1.00 44.47 72 GLU B O 1
ATOM 6331 N N . GLY B 1 115 ? 164.113 137.002 128.138 1.00 42.88 73 GLY B N 1
ATOM 6332 C CA . GLY B 1 115 ? 163.982 138.334 127.587 1.00 42.88 73 GLY B CA 1
ATOM 6333 C C . GLY B 1 115 ? 163.633 139.416 128.582 1.00 42.88 73 GLY B C 1
ATOM 6334 O O . GLY B 1 115 ? 162.613 140.092 128.438 1.00 42.88 73 GLY B O 1
ATOM 6335 N N . ILE B 1 116 ? 164.479 139.597 129.594 1.00 40.25 74 ILE B N 1
ATOM 6336 C CA . ILE B 1 116 ? 164.310 140.704 130.523 1.00 40.25 74 ILE B CA 1
ATOM 6337 C C . ILE B 1 116 ? 165.000 141.967 130.034 1.00 40.25 74 ILE B C 1
ATOM 6338 O O . ILE B 1 116 ? 164.653 143.067 130.483 1.00 40.25 74 ILE B O 1
ATOM 6343 N N . CYS B 1 117 ? 165.949 141.847 129.110 1.00 48.74 75 CYS B N 1
ATOM 6344 C CA . CYS B 1 117 ? 166.647 142.993 128.555 1.00 48.74 75 CYS B CA 1
ATOM 6345 C C . CYS B 1 117 ? 165.971 143.545 127.313 1.00 48.74 75 CYS B C 1
ATOM 6346 O O . CYS B 1 117 ? 166.373 144.601 126.826 1.00 48.74 75 CYS B O 1
ATOM 6349 N N . ASP B 1 118 ? 164.954 142.868 126.804 1.00 41.99 76 ASP B N 1
ATOM 6350 C CA . ASP B 1 118 ? 164.266 143.279 125.597 1.00 41.99 76 ASP B CA 1
ATOM 6351 C C . ASP B 1 118 ? 163.097 144.178 125.961 1.00 41.99 76 ASP B C 1
ATOM 6352 O O . ASP B 1 118 ? 162.358 143.891 126.903 1.00 41.99 76 ASP B O 1
ATOM 6357 N N . PHE B 1 119 ? 162.925 145.257 125.207 1.00 35.67 77 PHE B N 1
ATOM 6358 C CA . PHE B 1 119 ? 161.857 146.203 125.483 1.00 35.67 77 PHE B CA 1
ATOM 6359 C C . PHE B 1 119 ? 161.581 147.018 124.235 1.00 35.67 77 PHE B C 1
ATOM 6360 O O . PHE B 1 119 ? 162.506 147.371 123.508 1.00 35.67 77 PHE B O 1
ATOM 6368 N N . ASP B 1 120 ? 160.309 147.320 123.999 1.00 36.99 78 ASP B N 1
ATOM 6369 C CA . ASP B 1 120 ? 159.894 148.214 122.924 1.00 36.99 78 ASP B CA 1
ATOM 6370 C C . ASP B 1 120 ? 159.599 149.571 123.544 1.00 36.99 78 ASP B C 1
ATOM 6371 O O . ASP B 1 120 ? 158.472 149.858 123.940 1.00 36.99 78 ASP B O 1
ATOM 6376 N N . ALA B 1 121 ? 160.624 150.420 123.597 1.00 34.04 79 ALA B N 1
ATOM 6377 C CA . ALA B 1 121 ? 160.510 151.697 124.286 1.00 34.04 79 ALA B CA 1
ATOM 6378 C C . ALA B 1 121 ? 159.617 152.668 123.542 1.00 34.04 79 ALA B C 1
ATOM 6379 O O . ALA B 1 121 ? 158.891 153.447 124.166 1.00 34.04 79 ALA B O 1
ATOM 6381 N N . ALA B 1 122 ? 159.668 152.655 122.215 1.00 30.94 80 ALA B N 1
ATOM 6382 C CA . ALA B 1 122 ? 158.933 153.641 121.441 1.00 30.94 80 ALA B CA 1
ATOM 6383 C C . ALA B 1 122 ? 157.434 153.408 121.481 1.00 30.94 80 ALA B C 1
ATOM 6384 O O . ALA B 1 122 ? 156.671 154.332 121.190 1.00 30.94 80 ALA B O 1
ATOM 6386 N N . PHE B 1 123 ? 156.999 152.199 121.831 1.00 29.49 81 PHE B N 1
ATOM 6387 C CA . PHE B 1 123 ? 155.577 151.942 121.990 1.00 29.49 81 PHE B CA 1
ATOM 6388 C C . PHE B 1 123 ? 155.013 152.627 123.220 1.00 29.49 81 PHE B C 1
ATOM 6389 O O . PHE B 1 123 ? 153.865 153.077 123.203 1.00 29.49 81 PHE B O 1
ATOM 6397 N N . PHE B 1 124 ? 155.794 152.718 124.288 1.00 28.64 82 PHE B N 1
ATOM 6398 C CA . PHE B 1 124 ? 155.313 153.216 125.561 1.00 28.64 82 PHE B CA 1
ATOM 6399 C C . PHE B 1 124 ? 155.731 154.650 125.833 1.00 28.64 82 PHE B C 1
ATOM 6400 O O . PHE B 1 124 ? 155.492 155.153 126.932 1.00 28.64 82 PHE B O 1
ATOM 6408 N N . GLY B 1 125 ? 156.336 155.323 124.861 1.00 33.40 83 GLY B N 1
ATOM 6409 C CA . GLY B 1 125 ? 156.720 156.707 125.047 1.00 33.40 83 GLY B CA 1
ATOM 6410 C C . GLY B 1 125 ? 158.053 156.919 125.719 1.00 33.40 83 GLY B C 1
ATOM 6411 O O . GLY B 1 125 ? 158.247 157.939 126.378 1.00 33.40 83 GLY B O 1
ATOM 6412 N N . TYR B 1 126 ? 158.985 155.991 125.567 1.00 35.27 84 TYR B N 1
ATOM 6413 C CA . TYR B 1 126 ? 160.290 156.090 126.195 1.00 35.27 84 TYR B CA 1
ATOM 6414 C C . TYR B 1 126 ? 161.366 156.288 125.140 1.00 35.27 84 TYR B C 1
ATOM 6415 O O . TYR B 1 126 ? 161.373 155.606 124.114 1.00 35.27 84 TYR B O 1
ATOM 6424 N N . SER B 1 127 ? 162.286 157.209 125.399 1.00 44.68 85 SER B N 1
ATOM 6425 C CA . SER B 1 127 ? 163.487 157.248 124.591 1.00 44.68 85 SER B CA 1
ATOM 6426 C C . SER B 1 127 ? 164.431 156.148 125.053 1.00 44.68 85 SER B C 1
ATOM 6427 O O . SER B 1 127 ? 164.185 155.476 126.051 1.00 44.68 85 SER B O 1
ATOM 6430 N N . HIS B 1 128 ? 165.520 155.952 124.313 1.00 48.33 86 HIS B N 1
ATOM 6431 C CA . HIS B 1 128 ? 166.332 154.759 124.529 1.00 48.33 86 HIS B CA 1
ATOM 6432 C C . HIS B 1 128 ? 167.144 154.843 125.814 1.00 48.33 86 HIS B C 1
ATOM 6433 O O . HIS B 1 128 ? 167.259 153.851 126.539 1.00 48.33 86 HIS B O 1
ATOM 6440 N N . LYS B 1 129 ? 167.681 156.016 126.144 1.00 51.74 87 LYS B N 1
ATOM 6441 C CA . LYS B 1 129 ? 168.340 156.150 127.439 1.00 51.74 87 LYS B CA 1
ATOM 6442 C C . LYS B 1 129 ? 167.333 156.116 128.578 1.00 51.74 87 LYS B C 1
ATOM 6443 O O . LYS B 1 129 ? 167.636 155.599 129.657 1.00 51.74 87 LYS B O 1
ATOM 6449 N N . GLU B 1 130 ? 166.128 156.633 128.341 1.00 47.22 88 GLU B N 1
ATOM 6450 C CA . GLU B 1 130 ? 165.093 156.669 129.363 1.00 47.22 88 GLU B CA 1
ATOM 6451 C C . GLU B 1 130 ? 164.577 155.277 129.677 1.00 47.22 88 GLU B C 1
ATOM 6452 O O . GLU B 1 130 ? 164.215 154.995 130.821 1.00 47.22 88 GLU B O 1
ATOM 6458 N N . ALA B 1 131 ? 164.538 154.402 128.682 1.00 41.75 89 ALA B N 1
ATOM 6459 C CA . ALA B 1 131 ? 164.257 152.993 128.885 1.00 41.75 89 ALA B CA 1
ATOM 6460 C C . ALA B 1 131 ? 165.461 152.210 129.365 1.00 41.75 89 ALA B C 1
ATOM 6461 O O . ALA B 1 131 ? 165.290 151.111 129.892 1.00 41.75 89 ALA B O 1
ATOM 6463 N N . GLN B 1 132 ? 166.672 152.714 129.150 1.00 45.82 90 GLN B N 1
ATOM 6464 C CA . GLN B 1 132 ? 167.824 152.101 129.791 1.00 45.82 90 GLN B CA 1
ATOM 6465 C C . GLN B 1 132 ? 167.799 152.345 131.291 1.00 45.82 90 GLN B C 1
ATOM 6466 O O . GLN B 1 132 ? 168.152 151.455 132.073 1.00 45.82 90 GLN B O 1
ATOM 6472 N N . THR B 1 133 ? 167.359 153.528 131.709 1.00 45.40 91 THR B N 1
ATOM 6473 C CA . THR B 1 133 ? 167.223 153.858 133.118 1.00 45.40 91 THR B CA 1
ATOM 6474 C C . THR B 1 133 ? 166.018 153.205 133.775 1.00 45.40 91 THR B C 1
ATOM 6475 O O . THR B 1 133 ? 165.908 153.251 135.001 1.00 45.40 91 THR B O 1
ATOM 6479 N N . LEU B 1 134 ? 165.103 152.627 132.998 1.00 41.30 92 LEU B N 1
ATOM 6480 C CA . LEU B 1 134 ? 164.055 151.781 133.556 1.00 41.30 92 LEU B CA 1
ATOM 6481 C C . LEU B 1 134 ? 164.675 150.515 134.111 1.00 41.30 92 LEU B C 1
ATOM 6482 O O . LEU B 1 134 ? 165.582 149.947 133.501 1.00 41.30 92 LEU B O 1
ATOM 6487 N N . ASP B 1 135 ? 164.203 150.072 135.270 1.00 43.05 93 ASP B N 1
ATOM 6488 C CA . ASP B 1 135 ? 164.664 148.798 135.774 1.00 43.05 93 ASP B CA 1
ATOM 6489 C C . ASP B 1 135 ? 164.045 147.694 134.939 1.00 43.05 93 ASP B C 1
ATOM 6490 O O . ASP B 1 135 ? 162.998 147.889 134.325 1.00 43.05 93 ASP B O 1
ATOM 6495 N N . PRO B 1 136 ? 164.644 146.524 134.908 1.00 36.95 94 PRO B N 1
ATOM 6496 C CA . PRO B 1 136 ? 164.025 145.465 134.104 1.00 36.95 94 PRO B CA 1
ATOM 6497 C C . PRO B 1 136 ? 162.843 144.753 134.752 1.00 36.95 94 PRO B C 1
ATOM 6498 O O . PRO B 1 136 ? 162.639 143.581 134.602 1.00 36.95 94 PRO B O 1
ATOM 6502 N N . LYS B 1 137 ? 162.029 145.495 135.489 1.00 34.36 95 LYS B N 1
ATOM 6503 C CA . LYS B 1 137 ? 160.726 145.025 135.907 1.00 34.36 95 LYS B CA 1
ATOM 6504 C C . LYS B 1 137 ? 159.741 146.007 135.330 1.00 34.36 95 LYS B C 1
ATOM 6505 O O . LYS B 1 137 ? 158.585 145.667 135.097 1.00 34.36 95 LYS B O 1
ATOM 6511 N N . SER B 1 138 ? 160.189 147.237 135.118 1.00 32.45 96 SER B N 1
ATOM 6512 C CA . SER B 1 138 ? 159.339 148.217 134.469 1.00 32.45 96 SER B CA 1
ATOM 6513 C C . SER B 1 138 ? 159.110 147.869 133.019 1.00 32.45 96 SER B C 1
ATOM 6514 O O . SER B 1 138 ? 157.977 147.934 132.548 1.00 32.45 96 SER B O 1
ATOM 6517 N N . ARG B 1 139 ? 160.163 147.454 132.326 1.00 33.69 97 ARG B N 1
ATOM 6518 C CA . ARG B 1 139 ? 160.052 147.080 130.926 1.00 33.69 97 ARG B CA 1
ATOM 6519 C C . ARG B 1 139 ? 159.183 145.842 130.749 1.00 33.69 97 ARG B C 1
ATOM 6520 O O . ARG B 1 139 ? 158.228 145.840 129.952 1.00 33.69 97 ARG B O 1
ATOM 6528 N N . VAL B 1 140 ? 159.468 144.805 131.533 1.00 26.58 98 VAL B N 1
ATOM 6529 C CA . VAL B 1 140 ? 158.751 143.545 131.428 1.00 26.58 98 VAL B CA 1
ATOM 6530 C C . VAL B 1 140 ? 157.295 143.724 131.818 1.00 26.58 98 VAL B C 1
ATOM 6531 O O . VAL B 1 140 ? 156.403 143.212 131.142 1.00 26.58 98 VAL B O 1
ATOM 6535 N N . LEU B 1 141 ? 157.013 144.505 132.857 1.00 28.48 99 LEU B N 1
ATOM 6536 C CA . LEU B 1 141 ? 155.615 144.659 133.220 1.00 28.48 99 LEU B CA 1
ATOM 6537 C C . LEU B 1 141 ? 154.871 145.675 132.368 1.00 28.48 99 LEU B C 1
ATOM 6538 O O . LEU B 1 141 ? 153.653 145.575 132.301 1.00 28.48 99 LEU B O 1
ATOM 6543 N N . HIS B 1 142 ? 155.536 146.613 131.683 1.00 28.34 100 HIS B N 1
ATOM 6544 C CA . HIS B 1 142 ? 154.844 147.324 130.608 1.00 28.34 100 HIS B CA 1
ATOM 6545 C C . HIS B 1 142 ? 154.375 146.371 129.532 1.00 28.34 100 HIS B C 1
ATOM 6546 O O . HIS B 1 142 ? 153.240 146.471 129.056 1.00 28.34 100 HIS B O 1
ATOM 6553 N N . GLU B 1 143 ? 155.230 145.425 129.150 1.00 31.92 101 GLU B N 1
ATOM 6554 C CA . GLU B 1 143 ? 154.829 144.498 128.101 1.00 31.92 101 GLU B CA 1
ATOM 6555 C C . GLU B 1 143 ? 153.733 143.546 128.567 1.00 31.92 101 GLU B C 1
ATOM 6556 O O . GLU B 1 143 ? 152.745 143.351 127.857 1.00 31.92 101 GLU B O 1
ATOM 6562 N N . VAL B 1 144 ? 153.858 142.994 129.775 1.00 42.02 102 VAL B N 1
ATOM 6563 C CA . VAL B 1 144 ? 152.855 142.069 130.296 1.00 42.02 102 VAL B CA 1
ATOM 6564 C C . VAL B 1 144 ? 151.544 142.797 130.588 1.00 42.02 102 VAL B C 1
ATOM 6565 O O . VAL B 1 144 ? 150.460 142.261 130.348 1.00 42.02 102 VAL B O 1
ATOM 6569 N N . ALA B 1 145 ? 151.611 144.042 131.057 1.00 26.01 103 ALA B N 1
ATOM 6570 C CA . ALA B 1 145 ? 150.403 144.806 131.330 1.00 26.01 103 ALA B CA 1
ATOM 6571 C C . ALA B 1 145 ? 149.685 145.201 130.056 1.00 26.01 103 ALA B C 1
ATOM 6572 O O . ALA B 1 145 ? 148.451 145.188 130.013 1.00 26.01 103 ALA B O 1
ATOM 6574 N N . TYR B 1 146 ? 150.427 145.556 129.006 1.00 25.29 104 TYR B N 1
ATOM 6575 C CA . TYR B 1 146 ? 149.778 145.814 127.729 1.00 25.29 104 TYR B CA 1
ATOM 6576 C C . TYR B 1 146 ? 149.191 144.548 127.144 1.00 25.29 104 TYR B C 1
ATOM 6577 O O . TYR B 1 146 ? 148.127 144.589 126.533 1.00 25.29 104 TYR B O 1
ATOM 6586 N N . HIS B 1 147 ? 149.868 143.418 127.313 1.00 26.29 105 HIS B N 1
ATOM 6587 C CA . HIS B 1 147 ? 149.325 142.167 126.814 1.00 26.29 105 HIS B CA 1
ATOM 6588 C C . HIS B 1 147 ? 148.068 141.758 127.560 1.00 26.29 105 HIS B C 1
ATOM 6589 O O . HIS B 1 147 ? 147.162 141.187 126.959 1.00 26.29 105 HIS B O 1
ATOM 6596 N N . ALA B 1 148 ? 147.973 142.076 128.848 1.00 26.80 106 ALA B N 1
ATOM 6597 C CA . ALA B 1 148 ? 146.753 141.786 129.588 1.00 26.80 106 ALA B CA 1
ATOM 6598 C C . ALA B 1 148 ? 145.624 142.706 129.178 1.00 26.80 106 ALA B C 1
ATOM 6599 O O . ALA B 1 148 ? 144.486 142.259 129.022 1.00 26.80 106 ALA B O 1
ATOM 6601 N N . LEU B 1 149 ? 145.914 143.994 129.014 1.00 25.93 107 LEU B N 1
ATOM 6602 C CA . LEU B 1 149 ? 144.889 144.933 128.581 1.00 25.93 107 LEU B CA 1
ATOM 6603 C C . LEU B 1 149 ? 144.430 144.643 127.163 1.00 25.93 107 LEU B C 1
ATOM 6604 O O . LEU B 1 149 ? 143.268 144.868 126.826 1.00 25.93 107 LEU B O 1
ATOM 6609 N N . GLU B 1 150 ? 145.328 144.130 126.332 1.00 26.97 108 GLU B N 1
ATOM 6610 C CA . GLU B 1 150 ? 144.994 143.743 124.974 1.00 26.97 108 GLU B CA 1
ATOM 6611 C C . GLU B 1 150 ? 144.209 142.445 124.942 1.00 26.97 108 GLU B C 1
ATOM 6612 O O . GLU B 1 150 ? 143.287 142.295 124.138 1.00 26.97 108 GLU B O 1
ATOM 6618 N N . ASP B 1 151 ? 144.564 141.495 125.807 1.00 25.50 109 ASP B N 1
ATOM 6619 C CA . ASP B 1 151 ? 143.816 140.257 125.950 1.00 25.50 109 ASP B CA 1
ATOM 6620 C C . ASP B 1 151 ? 142.416 140.499 126.472 1.00 25.50 109 ASP B C 1
ATOM 6621 O O . ASP B 1 151 ? 141.501 139.733 126.171 1.00 25.50 109 ASP B O 1
ATOM 6626 N N . ALA B 1 152 ? 142.232 141.542 127.268 1.00 25.60 110 ALA B N 1
ATOM 6627 C CA . ALA B 1 152 ? 140.899 141.946 127.664 1.00 25.60 110 ALA B CA 1
ATOM 6628 C C . ALA B 1 152 ? 140.130 142.612 126.542 1.00 25.60 110 ALA B C 1
ATOM 6629 O O . ALA B 1 152 ? 138.917 142.781 126.667 1.00 25.60 110 ALA B O 1
ATOM 6631 N N . GLY B 1 153 ? 140.792 142.990 125.458 1.00 27.45 111 GLY B N 1
ATOM 6632 C CA . GLY B 1 153 ? 140.142 143.678 124.372 1.00 27.45 111 GLY B CA 1
ATOM 6633 C C . GLY B 1 153 ? 140.039 145.171 124.534 1.00 27.45 111 GLY B C 1
ATOM 6634 O O . GLY B 1 153 ? 139.284 145.803 123.792 1.00 27.45 111 GLY B O 1
ATOM 6635 N N . TYR B 1 154 ? 140.776 145.758 125.474 1.00 28.56 112 TYR B N 1
ATOM 6636 C CA . TYR B 1 154 ? 140.694 147.183 125.751 1.00 28.56 112 TYR B CA 1
ATOM 6637 C C . TYR B 1 154 ? 141.999 147.897 125.474 1.00 28.56 112 TYR B C 1
ATOM 6638 O O . TYR B 1 154 ? 142.241 148.960 126.039 1.00 28.56 112 TYR B O 1
ATOM 6647 N N . ALA B 1 155 ? 142.841 147.338 124.621 1.00 30.37 113 ALA B N 1
ATOM 6648 C CA . ALA B 1 155 ? 143.992 148.071 124.133 1.00 30.37 113 ALA B CA 1
ATOM 6649 C C . ALA B 1 155 ? 143.502 149.226 123.279 1.00 30.37 113 ALA B C 1
ATOM 6650 O O . ALA B 1 155 ? 142.749 149.010 122.326 1.00 30.37 113 ALA B O 1
ATOM 6652 N N . GLN B 1 156 ? 143.901 150.445 123.654 1.00 34.84 114 GLN B N 1
ATOM 6653 C CA . GLN B 1 156 ? 143.495 151.696 122.999 1.00 34.84 114 GLN B CA 1
ATOM 6654 C C . GLN B 1 156 ? 141.976 151.846 122.950 1.00 34.84 114 GLN B C 1
ATOM 6655 O O . GLN B 1 156 ? 141.404 152.303 121.963 1.00 34.84 114 GLN B O 1
ATOM 6661 N N . ARG B 1 157 ? 141.319 151.432 124.028 1.00 38.10 115 ARG B N 1
ATOM 6662 C CA . ARG B 1 157 ? 139.876 151.564 124.164 1.00 38.10 115 ARG B CA 1
ATOM 6663 C C . ARG B 1 157 ? 139.507 151.926 125.595 1.00 38.10 115 ARG B C 1
ATOM 6664 O O . ARG B 1 157 ? 138.349 151.769 125.994 1.00 38.10 115 ARG B O 1
ATOM 6672 N N . THR B 1 158 ? 140.467 152.428 126.360 1.00 40.33 116 THR B N 1
ATOM 6673 C CA . THR B 1 158 ? 140.295 152.786 127.761 1.00 40.33 116 THR B CA 1
ATOM 6674 C C . THR B 1 158 ? 139.944 154.253 127.915 1.00 40.33 116 THR B C 1
ATOM 6675 O O . THR B 1 158 ? 140.395 154.919 128.851 1.00 40.33 116 THR B O 1
ATOM 6679 N N . SER B 1 159 ? 139.159 154.792 126.982 1.00 41.72 117 SER B N 1
ATOM 6680 C CA . SER B 1 159 ? 138.812 156.206 127.015 1.00 41.72 117 SER B CA 1
ATOM 6681 C C . SER B 1 159 ? 137.704 156.481 128.023 1.00 41.72 117 SER B C 1
ATOM 6682 O O . SER B 1 159 ? 137.903 157.212 128.997 1.00 41.72 117 SER B O 1
ATOM 6685 N N . ASP B 1 160 ? 136.529 155.899 127.807 1.00 45.49 118 ASP B N 1
ATOM 6686 C CA . ASP B 1 160 ? 135.424 156.088 128.734 1.00 45.49 118 ASP B CA 1
ATOM 6687 C C . ASP B 1 160 ? 135.596 155.304 130.024 1.00 45.49 118 ASP B C 1
ATOM 6688 O O . ASP B 1 160 ? 134.939 155.621 131.019 1.00 45.49 118 ASP B O 1
ATOM 6693 N N . LEU B 1 161 ? 136.450 154.289 130.027 1.00 35.95 119 LEU B N 1
ATOM 6694 C CA . LEU B 1 161 ? 136.642 153.454 131.196 1.00 35.95 119 LEU B CA 1
ATOM 6695 C C . LEU B 1 161 ? 137.726 154.029 132.086 1.00 35.95 119 LEU B C 1
ATOM 6696 O O . LEU B 1 161 ? 138.782 154.451 131.611 1.00 35.95 119 LEU B O 1
ATOM 6701 N N . ILE B 1 162 ? 137.459 154.030 133.381 1.00 27.45 120 ILE B N 1
ATOM 6702 C CA . ILE B 1 162 ? 138.448 154.394 134.381 1.00 27.45 120 ILE B CA 1
ATOM 6703 C C . ILE B 1 162 ? 139.189 153.130 134.779 1.00 27.45 120 ILE B C 1
ATOM 6704 O O . ILE B 1 162 ? 138.588 152.187 135.293 1.00 27.45 120 ILE B O 1
ATOM 6709 N N . THR B 1 163 ? 140.488 153.101 134.534 1.00 26.87 121 THR B N 1
ATOM 6710 C CA . THR B 1 163 ? 141.297 151.911 134.733 1.00 26.87 121 THR B CA 1
ATOM 6711 C C . THR B 1 163 ? 142.307 152.152 135.839 1.00 26.87 121 THR B C 1
ATOM 6712 O O . THR B 1 163 ? 143.048 153.132 135.799 1.00 26.87 121 THR B O 1
ATOM 6716 N N . GLY B 1 164 ? 142.350 151.259 136.813 1.00 29.09 122 GLY B N 1
ATOM 6717 C CA . GLY B 1 164 ? 143.304 151.346 137.895 1.00 29.09 122 GLY B CA 1
ATOM 6718 C C . GLY B 1 164 ? 144.417 150.344 137.696 1.00 29.09 122 GLY B C 1
ATOM 6719 O O . GLY B 1 164 ? 144.222 149.304 137.080 1.00 29.09 122 GLY B O 1
ATOM 6720 N N . VAL B 1 165 ? 145.595 150.667 138.199 1.00 42.02 123 VAL B N 1
ATOM 6721 C CA . VAL B 1 165 ? 146.735 149.769 138.147 1.00 42.02 123 VAL B CA 1
ATOM 6722 C C . VAL B 1 165 ? 147.068 149.405 139.574 1.00 42.02 123 VAL B C 1
ATOM 6723 O O . VAL B 1 165 ? 147.292 150.283 140.405 1.00 42.02 123 VAL B O 1
ATOM 6727 N N . PHE B 1 166 ? 147.092 148.134 139.874 1.00 42.02 124 PHE B N 1
ATOM 6728 C CA . PHE B 1 166 ? 147.360 147.675 141.224 1.00 42.02 124 PHE B CA 1
ATOM 6729 C C . PHE B 1 166 ? 148.414 146.608 141.067 1.00 42.02 124 PHE B C 1
ATOM 6730 O O . PHE B 1 166 ? 148.085 145.442 140.971 1.00 42.02 124 PHE B O 1
ATOM 6738 N N . VAL B 1 167 ? 149.678 146.991 140.991 1.00 27.41 125 VAL B N 1
ATOM 6739 C CA . VAL B 1 167 ? 150.721 146.003 140.776 1.00 27.41 125 VAL B CA 1
ATOM 6740 C C . VAL B 1 167 ? 151.725 146.110 141.903 1.00 27.41 125 VAL B C 1
ATOM 6741 O O . VAL B 1 167 ? 151.746 147.077 142.656 1.00 27.41 125 VAL B O 1
ATOM 6745 N N . GLY B 1 168 ? 152.554 145.091 142.025 1.00 23.12 126 GLY B N 1
ATOM 6746 C CA . GLY B 1 168 ? 153.583 145.143 143.029 1.00 23.12 126 GLY B CA 1
ATOM 6747 C C . GLY B 1 168 ? 154.813 144.344 142.690 1.00 23.12 126 GLY B C 1
ATOM 6748 O O . GLY B 1 168 ? 154.732 143.143 142.451 1.00 23.12 126 GLY B O 1
ATOM 6749 N N . ALA B 1 169 ? 155.964 144.988 142.700 1.00 27.59 127 ALA B N 1
ATOM 6750 C CA . ALA B 1 169 ? 157.216 144.317 142.419 1.00 27.59 127 ALA B CA 1
ATOM 6751 C C . ALA B 1 169 ? 157.912 143.957 143.715 1.00 27.59 127 ALA B C 1
ATOM 6752 O O . ALA B 1 169 ? 157.565 144.447 144.787 1.00 27.59 127 ALA B O 1
ATOM 6754 N N . SER B 1 170 ? 158.893 143.080 143.612 1.00 33.00 128 SER B N 1
ATOM 6755 C CA . SER B 1 170 ? 159.750 142.761 144.736 1.00 33.00 128 SER B CA 1
ATOM 6756 C C . SER B 1 170 ? 161.150 143.225 144.392 1.00 33.00 128 SER B C 1
ATOM 6757 O O . SER B 1 170 ? 161.727 142.755 143.409 1.00 33.00 128 SER B O 1
ATOM 6760 N N . GLU B 1 171 ? 161.703 144.109 145.215 1.00 51.89 129 GLU B N 1
ATOM 6761 C CA . GLU B 1 171 ? 163.000 144.697 144.917 1.00 51.89 129 GLU B CA 1
ATOM 6762 C C . GLU B 1 171 ? 164.113 143.675 145.095 1.00 51.89 129 GLU B C 1
ATOM 6763 O O . GLU B 1 171 ? 164.179 142.979 146.111 1.00 51.89 129 GLU B O 1
ATOM 6769 N N . ASP B 1 172 ? 164.977 143.580 144.095 1.00 57.04 130 ASP B N 1
ATOM 6770 C CA . ASP B 1 172 ? 166.146 142.722 144.150 1.00 57.04 130 ASP B CA 1
ATOM 6771 C C . ASP B 1 172 ? 167.352 143.537 144.578 1.00 57.04 130 ASP B C 1
ATOM 6772 O O . ASP B 1 172 ? 167.537 144.670 144.128 1.00 57.04 130 ASP B O 1
ATOM 6777 N N . VAL B 1 173 ? 168.170 142.956 145.456 1.00 65.89 131 VAL B N 1
ATOM 6778 C CA . VAL B 1 173 ? 169.368 143.650 145.903 1.00 65.89 131 VAL B CA 1
ATOM 6779 C C . VAL B 1 173 ? 170.422 143.701 144.803 1.00 65.89 131 VAL B C 1
ATOM 6780 O O . VAL B 1 173 ? 171.269 144.607 144.794 1.00 65.89 131 VAL B O 1
ATOM 6784 N N . ASP B 1 174 ? 170.355 142.781 143.838 1.00 64.86 132 ASP B N 1
ATOM 6785 C CA . ASP B 1 174 ? 171.382 142.724 142.814 1.00 64.86 132 ASP B CA 1
ATOM 6786 C C . ASP B 1 174 ? 171.211 143.830 141.785 1.00 64.86 132 ASP B C 1
ATOM 6787 O O . ASP B 1 174 ? 172.203 144.419 141.358 1.00 64.86 132 ASP B O 1
ATOM 6792 N N . TRP B 1 175 ? 169.978 144.163 141.392 1.00 62.41 133 TRP B N 1
ATOM 6793 C CA . TRP B 1 175 ? 169.834 145.316 140.504 1.00 62.41 133 TRP B CA 1
ATOM 6794 C C . TRP B 1 175 ? 170.068 146.627 141.234 1.00 62.41 133 TRP B C 1
ATOM 6795 O O . TRP B 1 175 ? 170.427 147.621 140.598 1.00 62.41 133 TRP B O 1
ATOM 6806 N N . LEU B 1 176 ? 169.872 146.660 142.553 1.00 66.80 134 LEU B N 1
ATOM 6807 C CA . LEU B 1 176 ? 170.316 147.819 143.315 1.00 66.80 134 LEU B CA 1
ATOM 6808 C C . LEU B 1 176 ? 171.828 147.958 143.238 1.00 66.80 134 LEU B C 1
ATOM 6809 O O . LEU B 1 176 ? 172.347 149.062 143.050 1.00 66.80 134 LEU B O 1
ATOM 6814 N N . ARG B 1 177 ? 172.541 146.834 143.316 1.00 71.44 135 ARG B N 1
ATOM 6815 C CA . ARG B 1 177 ? 173.990 146.840 143.149 1.00 71.44 135 ARG B CA 1
ATOM 6816 C C . ARG B 1 177 ? 174.400 147.299 141.747 1.00 71.44 135 ARG B C 1
ATOM 6817 O O . ARG B 1 177 ? 175.361 148.064 141.605 1.00 71.44 135 ARG B O 1
ATOM 6825 N N . ARG B 1 178 ? 173.657 146.879 140.711 1.00 69.16 136 ARG B N 1
ATOM 6826 C CA . ARG B 1 178 ? 173.919 147.350 139.346 1.00 69.16 136 ARG B CA 1
ATOM 6827 C C . ARG B 1 178 ? 173.687 148.850 139.220 1.00 69.16 136 ARG B C 1
ATOM 6828 O O . ARG B 1 178 ? 174.559 149.591 138.757 1.00 69.16 136 ARG B O 1
ATOM 6836 N N . SER B 1 179 ? 172.508 149.312 139.628 1.00 74.36 137 SER B N 1
ATOM 6837 C CA . SER B 1 179 ? 172.077 150.669 139.337 1.00 74.36 137 SER B CA 1
ATOM 6838 C C . SER B 1 179 ? 172.788 151.700 140.198 1.00 74.36 137 SER B C 1
ATOM 6839 O O . SER B 1 179 ? 172.923 152.856 139.783 1.00 74.36 137 SER B O 1
ATOM 6842 N N . LEU B 1 180 ? 173.233 151.319 141.393 1.00 77.39 138 LEU B N 1
ATOM 6843 C CA . LEU B 1 180 ? 173.986 152.224 142.242 1.00 77.39 138 LEU B CA 1
ATOM 6844 C C . LEU B 1 180 ? 175.481 151.963 142.184 1.00 77.39 138 LEU B C 1
ATOM 6845 O O . LEU B 1 180 ? 176.251 152.690 142.816 1.00 77.39 138 LEU B O 1
ATOM 6850 N N . SER B 1 181 ? 175.911 150.951 141.432 1.00 87.63 139 SER B N 1
ATOM 6851 C CA . SER B 1 181 ? 177.304 150.859 141.033 1.00 87.63 139 SER B CA 1
ATOM 6852 C C . SER B 1 181 ? 177.639 151.805 139.891 1.00 87.63 139 SER B C 1
ATOM 6853 O O . SER B 1 181 ? 178.823 151.995 139.593 1.00 87.63 139 SER B O 1
ATOM 6856 N N . GLN B 1 182 ? 176.631 152.385 139.244 1.00 87.69 140 GLN B N 1
ATOM 6857 C CA . GLN B 1 182 ? 176.849 153.378 138.205 1.00 87.69 140 GLN B CA 1
ATOM 6858 C C . GLN B 1 182 ? 177.152 154.732 138.830 1.00 87.69 140 GLN B C 1
ATOM 6859 O O . GLN B 1 182 ? 176.625 155.083 139.890 1.00 87.69 140 GLN B O 1
ATOM 6865 N N . ILE B 1 183 ? 178.005 155.496 138.147 1.00 87.73 141 ILE B N 1
ATOM 6866 C CA . ILE B 1 183 ? 178.539 156.732 138.706 1.00 87.73 141 ILE B CA 1
ATOM 6867 C C . ILE B 1 183 ? 177.458 157.806 138.725 1.00 87.73 141 ILE B C 1
ATOM 6868 O O . ILE B 1 183 ? 176.720 157.991 137.749 1.00 87.73 141 ILE B O 1
ATOM 6873 N N . GLY B 1 184 ? 177.343 158.498 139.855 1.00 82.94 142 GLY B N 1
ATOM 6874 C CA . GLY B 1 184 ? 176.408 159.595 139.997 1.00 82.94 142 GLY B CA 1
ATOM 6875 C C . GLY B 1 184 ? 176.974 160.884 139.441 1.00 82.94 142 GLY B C 1
ATOM 6876 O O . GLY B 1 184 ? 177.389 161.766 140.200 1.00 82.94 142 GLY B O 1
ATOM 6877 N N . GLY B 1 185 ? 177.002 160.992 138.111 1.00 88.07 143 GLY B N 1
ATOM 6878 C CA . GLY B 1 185 ? 177.672 162.116 137.476 1.00 88.07 143 GLY B CA 1
ATOM 6879 C C . GLY B 1 185 ? 176.939 163.432 137.651 1.00 88.07 143 GLY B C 1
ATOM 6880 O O . GLY B 1 185 ? 177.555 164.500 137.618 1.00 88.07 143 GLY B O 1
ATOM 6881 N N . ASP B 1 186 ? 175.623 163.379 137.833 1.00 92.20 144 ASP B N 1
ATOM 6882 C CA . ASP B 1 186 ? 174.839 164.584 138.046 1.00 92.20 144 ASP B CA 1
ATOM 6883 C C . ASP B 1 186 ? 173.776 164.317 139.099 1.00 92.20 144 ASP B C 1
ATOM 6884 O O . ASP B 1 186 ? 173.362 163.175 139.310 1.00 92.20 144 ASP B O 1
ATOM 6889 N N . ALA B 1 187 ? 173.345 165.386 139.769 1.00 92.30 145 ALA B N 1
ATOM 6890 C CA . ALA B 1 187 ? 172.271 165.258 140.747 1.00 92.30 145 ALA B CA 1
ATOM 6891 C C . ALA B 1 187 ? 170.915 165.099 140.070 1.00 92.30 145 ALA B C 1
ATOM 6892 O O . ALA B 1 187 ? 170.083 164.303 140.521 1.00 92.30 145 ALA B O 1
ATOM 6894 N N . LEU B 1 188 ? 170.671 165.855 138.993 1.00 90.74 146 LEU B N 1
ATOM 6895 C CA . LEU B 1 188 ? 169.397 165.775 138.278 1.00 90.74 146 LEU B CA 1
ATOM 6896 C C . LEU B 1 188 ? 169.213 164.414 137.619 1.00 90.74 146 LEU B C 1
ATOM 6897 O O . LEU B 1 188 ? 168.101 163.865 137.602 1.00 90.74 146 LEU B O 1
ATOM 6902 N N . ASN B 1 189 ? 170.300 163.859 137.077 1.00 93.43 147 ASN B N 1
ATOM 6903 C CA . ASN B 1 189 ? 170.271 162.498 136.558 1.00 93.43 147 ASN B CA 1
ATOM 6904 C C . ASN B 1 189 ? 169.977 161.497 137.663 1.00 93.43 147 ASN B C 1
ATOM 6905 O O . ASN B 1 189 ? 169.277 160.508 137.435 1.00 93.43 147 ASN B O 1
ATOM 6910 N N . ARG B 1 190 ? 170.485 161.748 138.874 1.00 88.04 148 ARG B N 1
ATOM 6911 C CA . ARG B 1 190 ? 170.180 160.878 140.006 1.00 88.04 148 ARG B CA 1
ATOM 6912 C C . ARG B 1 190 ? 168.709 160.960 140.401 1.00 88.04 148 ARG B C 1
ATOM 6913 O O . ARG B 1 190 ? 168.102 159.941 140.741 1.00 88.04 148 ARG B O 1
ATOM 6921 N N . PHE B 1 191 ? 168.115 162.156 140.345 1.00 86.48 149 PHE B N 1
ATOM 6922 C CA . PHE B 1 191 ? 166.690 162.294 140.649 1.00 86.48 149 PHE B CA 1
ATOM 6923 C C . PHE B 1 191 ? 165.824 161.570 139.623 1.00 86.48 149 PHE B C 1
ATOM 6924 O O . PHE B 1 191 ? 164.898 160.827 139.990 1.00 86.48 149 PHE B O 1
ATOM 6932 N N . GLU B 1 192 ? 166.119 161.763 138.334 1.00 85.94 150 GLU B N 1
ATOM 6933 C CA . GLU B 1 192 ? 165.340 161.096 137.296 1.00 85.94 150 GLU B CA 1
ATOM 6934 C C . GLU B 1 192 ? 165.583 159.591 137.286 1.00 85.94 150 GLU B C 1
ATOM 6935 O O . GLU B 1 192 ? 164.659 158.819 137.010 1.00 85.94 150 GLU B O 1
ATOM 6941 N N . SER B 1 193 ? 166.792 159.153 137.624 1.00 78.74 151 SER B N 1
ATOM 6942 C CA . SER B 1 193 ? 167.099 157.736 137.723 1.00 78.74 151 SER B CA 1
ATOM 6943 C C . SER B 1 193 ? 166.601 157.118 139.019 1.00 78.74 151 SER B C 1
ATOM 6944 O O . SER B 1 193 ? 166.629 155.892 139.150 1.00 78.74 151 SER B O 1
ATOM 6947 N N . GLY B 1 194 ? 166.185 157.931 139.983 1.00 75.52 152 GLY B N 1
ATOM 6948 C CA . GLY B 1 194 ? 165.550 157.418 141.174 1.00 75.52 152 GLY B CA 1
ATOM 6949 C C . GLY B 1 194 ? 164.046 157.349 141.041 1.00 75.52 152 GLY B C 1
ATOM 6950 O O . GLY B 1 194 ? 163.398 156.557 141.727 1.00 75.52 152 GLY B O 1
ATOM 6951 N N . ILE B 1 195 ? 163.469 158.187 140.176 1.00 69.18 153 ILE B N 1
ATOM 6952 C CA . ILE B 1 195 ? 162.033 158.077 139.922 1.00 69.18 153 ILE B CA 1
ATOM 6953 C C . ILE B 1 195 ? 161.707 157.174 138.741 1.00 69.18 153 ILE B C 1
ATOM 6954 O O . ILE B 1 195 ? 160.536 156.811 138.558 1.00 69.18 153 ILE B O 1
ATOM 6959 N N . TYR B 1 196 ? 162.687 156.824 137.913 1.00 53.69 154 TYR B N 1
ATOM 6960 C CA . TYR B 1 196 ? 162.470 155.833 136.871 1.00 53.69 154 TYR B CA 1
ATOM 6961 C C . TYR B 1 196 ? 163.101 154.498 137.195 1.00 53.69 154 TYR B C 1
ATOM 6962 O O . TYR B 1 196 ? 162.573 153.463 136.794 1.00 53.69 154 TYR B O 1
ATOM 6971 N N . GLY B 1 197 ? 164.215 154.503 137.921 1.00 52.45 155 GLY B N 1
ATOM 6972 C CA . GLY B 1 197 ? 164.917 153.267 138.184 1.00 52.45 155 GLY B CA 1
ATOM 6973 C C . GLY B 1 197 ? 164.286 152.432 139.270 1.00 52.45 155 GLY B C 1
ATOM 6974 O O . GLY B 1 197 ? 164.404 151.208 139.254 1.00 52.45 155 GLY B O 1
ATOM 6975 N N . HIS B 1 198 ? 163.612 153.058 140.225 1.00 44.62 156 HIS B N 1
ATOM 6976 C CA . HIS B 1 198 ? 163.065 152.298 141.337 1.00 44.62 156 HIS B CA 1
ATOM 6977 C C . HIS B 1 198 ? 161.777 151.602 140.931 1.00 44.62 156 HIS B C 1
ATOM 6978 O O . HIS B 1 198 ? 160.962 152.161 140.196 1.00 44.62 156 HIS B O 1
ATOM 6985 N N . LYS B 1 199 ? 161.602 150.381 141.434 1.00 35.03 157 LYS B N 1
ATOM 6986 C CA . LYS B 1 199 ? 160.428 149.571 141.142 1.00 35.03 157 LYS B CA 1
ATOM 6987 C C . LYS B 1 199 ? 159.157 150.152 141.728 1.00 35.03 157 LYS B C 1
ATOM 6988 O O . LYS B 1 199 ? 158.064 149.784 141.293 1.00 35.03 157 LYS B O 1
ATOM 6994 N N . ASP B 1 200 ? 159.267 151.034 142.709 1.00 34.95 158 ASP B N 1
ATOM 6995 C CA . ASP B 1 200 ? 158.082 151.495 143.400 1.00 34.95 158 ASP B CA 1
ATOM 6996 C C . ASP B 1 200 ? 157.269 152.486 142.588 1.00 34.95 158 ASP B C 1
ATOM 6997 O O . ASP B 1 200 ? 156.097 152.694 142.900 1.00 34.95 158 ASP B O 1
ATOM 7002 N N . LEU B 1 201 ? 157.833 153.060 141.537 1.00 33.58 159 LEU B N 1
ATOM 7003 C CA . LEU B 1 201 ? 157.052 153.828 140.584 1.00 33.58 159 LEU B CA 1
ATOM 7004 C C . LEU B 1 201 ? 156.564 152.976 139.431 1.00 33.58 159 LEU B C 1
ATOM 7005 O O . LEU B 1 201 ? 156.153 153.532 138.414 1.00 33.58 159 LEU B O 1
ATOM 7010 N N . LEU B 1 202 ? 156.605 151.651 139.585 1.00 29.72 160 LEU B N 1
ATOM 7011 C CA . LEU B 1 202 ? 156.233 150.705 138.536 1.00 29.72 160 LEU B CA 1
ATOM 7012 C C . LEU B 1 202 ? 154.811 150.914 138.041 1.00 29.72 160 LEU B C 1
ATOM 7013 O O . LEU B 1 202 ? 154.572 151.009 136.832 1.00 29.72 160 LEU B O 1
ATOM 7018 N N . ALA B 1 203 ? 153.858 150.995 138.965 1.00 29.14 161 ALA B N 1
ATOM 7019 C CA . ALA B 1 203 ? 152.456 151.126 138.600 1.00 29.14 161 ALA B CA 1
ATOM 7020 C C . ALA B 1 203 ? 152.172 152.456 137.926 1.00 29.14 161 ALA B C 1
ATOM 7021 O O . ALA B 1 203 ? 151.365 152.528 137.001 1.00 29.14 161 ALA B O 1
ATOM 7023 N N . HIS B 1 204 ? 152.830 153.514 138.367 1.00 30.95 162 HIS B N 1
ATOM 7024 C CA . HIS B 1 204 ? 152.597 154.828 137.794 1.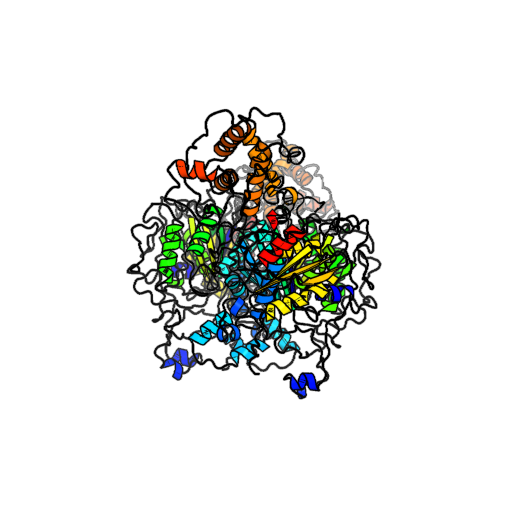00 30.95 162 HIS B CA 1
ATOM 7025 C C . HIS B 1 204 ? 153.268 154.979 136.448 1.00 30.95 162 HIS B C 1
ATOM 7026 O O . HIS B 1 204 ? 152.748 155.686 135.585 1.00 30.95 162 HIS B O 1
ATOM 7033 N N . LEU B 1 205 ? 154.385 154.289 136.236 1.00 31.96 163 LEU B N 1
ATOM 7034 C CA . LEU B 1 205 ? 154.982 154.229 134.911 1.00 31.96 163 LEU B CA 1
ATOM 7035 C C . LEU B 1 205 ? 154.087 153.482 133.938 1.00 31.96 163 LEU B C 1
ATOM 7036 O O . LEU B 1 205 ? 153.899 153.927 132.801 1.00 31.96 163 LEU B O 1
ATOM 7041 N N . ILE B 1 206 ? 153.502 152.364 134.381 1.00 42.02 164 ILE B N 1
ATOM 7042 C CA . ILE B 1 206 ? 152.565 151.613 133.546 1.00 42.02 164 ILE B CA 1
ATOM 7043 C C . ILE B 1 206 ? 151.329 152.442 133.226 1.00 42.02 164 ILE B C 1
ATOM 7044 O O . ILE B 1 206 ? 150.894 152.505 132.074 1.00 42.02 164 ILE B O 1
ATOM 7049 N N . ALA B 1 207 ? 150.771 153.118 134.226 1.00 31.68 165 ALA B N 1
ATOM 7050 C CA . ALA B 1 207 ? 149.576 153.923 134.019 1.00 31.68 165 ALA B CA 1
ATOM 7051 C C . ALA B 1 207 ? 149.850 155.149 133.171 1.00 31.68 165 ALA B C 1
ATOM 7052 O O . ALA B 1 207 ? 148.971 155.586 132.428 1.00 31.68 165 ALA B O 1
ATOM 7054 N N . TYR B 1 208 ? 151.048 155.716 133.263 1.00 35.16 166 TYR B N 1
ATOM 7055 C CA . TYR B 1 208 ? 151.411 156.817 132.385 1.00 35.16 166 TYR B CA 1
ATOM 7056 C C . TYR B 1 208 ? 151.540 156.345 130.949 1.00 35.16 166 TYR B C 1
ATOM 7057 O O . TYR B 1 208 ? 151.032 156.990 130.028 1.00 35.16 166 TYR B O 1
ATOM 7066 N N . SER B 1 209 ? 152.210 155.209 130.742 1.00 30.75 167 SER B N 1
ATOM 7067 C CA . SER B 1 209 ? 152.451 154.747 129.387 1.00 30.75 167 SER B CA 1
ATOM 7068 C C . SER B 1 209 ? 151.180 154.242 128.726 1.00 30.75 167 SER B C 1
ATOM 7069 O O . SER B 1 209 ? 151.048 154.336 127.504 1.00 30.75 167 SER B O 1
ATOM 7072 N N . LEU B 1 210 ? 150.237 153.710 129.495 1.00 27.28 168 LEU B N 1
ATOM 7073 C CA . LEU B 1 210 ? 149.007 153.187 128.927 1.00 27.28 168 LEU B CA 1
ATOM 7074 C C . LEU B 1 210 ? 147.830 154.137 129.050 1.00 27.28 168 LEU B C 1
ATOM 7075 O O . LEU B 1 210 ? 146.738 153.781 128.604 1.00 27.28 168 LEU B O 1
ATOM 7080 N N . ASN B 1 211 ? 148.028 155.318 129.646 1.00 29.50 169 ASN B N 1
ATOM 7081 C CA . ASN B 1 211 ? 147.009 156.357 129.828 1.00 29.50 169 ASN B CA 1
ATOM 7082 C C . ASN B 1 211 ? 145.802 155.832 130.603 1.00 29.50 169 ASN B C 1
ATOM 7083 O O . ASN B 1 211 ? 144.656 155.927 130.169 1.00 29.50 169 ASN B O 1
ATOM 7088 N N . LEU B 1 212 ? 146.085 155.278 131.774 1.00 26.68 170 LEU B N 1
ATOM 7089 C CA . LEU B 1 212 ? 145.070 154.789 132.693 1.00 26.68 170 LEU B CA 1
ATOM 7090 C C . LEU B 1 212 ? 144.947 155.776 133.839 1.00 26.68 170 LEU B C 1
ATOM 7091 O O . LEU B 1 212 ? 145.943 156.102 134.483 1.00 26.68 170 LEU B O 1
ATOM 7096 N N . ASN B 1 213 ? 143.731 156.251 134.094 1.00 24.85 171 ASN B N 1
ATOM 7097 C CA . ASN B 1 213 ? 143.547 157.328 135.055 1.00 24.85 171 ASN B CA 1
ATOM 7098 C C . ASN B 1 213 ? 142.650 156.938 136.223 1.00 24.85 171 ASN B C 1
ATOM 7099 O O . ASN B 1 213 ? 141.722 157.672 136.568 1.00 24.85 171 ASN B O 1
ATOM 7104 N N . GLY B 1 214 ? 142.908 155.794 136.835 1.00 27.68 172 GLY B N 1
ATOM 7105 C CA . GLY B 1 214 ? 142.161 155.384 137.993 1.00 27.68 172 GLY B CA 1
ATOM 7106 C C . GLY B 1 214 ? 143.037 155.305 139.214 1.00 27.68 172 GLY B C 1
ATOM 7107 O O . GLY B 1 214 ? 144.094 155.925 139.277 1.00 27.68 172 GLY B O 1
ATOM 7108 N N . PRO B 1 215 ? 142.610 154.560 140.208 1.00 42.02 173 PRO B N 1
ATOM 7109 C CA . PRO B 1 215 ? 143.452 154.340 141.382 1.00 42.02 173 PRO B CA 1
ATOM 7110 C C . PRO B 1 215 ? 144.682 153.533 141.054 1.00 42.02 173 PRO B C 1
ATOM 7111 O O . PRO B 1 215 ? 144.583 152.343 140.773 1.00 42.02 173 PRO B O 1
ATOM 7115 N N . VAL B 1 216 ? 145.843 154.157 141.090 1.00 42.02 174 VAL B N 1
ATOM 7116 C CA . VAL B 1 216 ? 147.084 153.506 140.724 1.00 42.02 174 VAL B CA 1
ATOM 7117 C C . VAL B 1 216 ? 147.919 153.365 141.981 1.00 42.02 174 VAL B C 1
ATOM 7118 O O . VAL B 1 216 ? 148.364 154.365 142.549 1.00 42.02 174 VAL B O 1
ATOM 7122 N N . TYR B 1 217 ? 148.149 152.131 142.416 1.00 42.02 175 TYR B N 1
ATOM 7123 C CA . TYR B 1 217 ? 148.927 151.871 143.613 1.00 42.02 175 TYR B CA 1
ATOM 7124 C C . TYR B 1 217 ? 150.021 150.867 143.328 1.00 42.02 175 TYR B C 1
ATOM 7125 O O . TYR B 1 217 ? 149.865 149.981 142.496 1.00 42.02 175 TYR B O 1
ATOM 7134 N N . SER B 1 218 ? 151.119 151.006 144.049 1.00 32.16 176 SER B N 1
ATOM 7135 C CA . SER B 1 218 ? 152.184 150.021 144.072 1.00 32.16 176 SER B CA 1
ATOM 7136 C C . SER B 1 218 ? 152.200 149.396 145.453 1.00 32.16 176 SER B C 1
ATOM 7137 O O . SER B 1 218 ? 152.235 150.110 146.453 1.00 32.16 176 SER B O 1
ATOM 7140 N N . LEU B 1 219 ? 152.163 148.075 145.510 1.00 42.02 177 LEU B N 1
ATOM 7141 C CA . LEU B 1 219 ? 151.857 147.350 146.727 1.00 42.02 177 LEU B CA 1
ATOM 7142 C C . LEU B 1 219 ? 152.966 146.366 147.028 1.00 42.02 177 LEU B C 1
ATOM 7143 O O . LEU B 1 219 ? 153.785 146.059 146.169 1.00 42.02 177 LEU B O 1
ATOM 7148 N N . TYR B 1 220 ? 152.962 145.843 148.249 1.00 28.18 178 TYR B N 1
ATOM 7149 C CA . TYR B 1 220 ? 153.871 144.761 148.609 1.00 28.18 178 TYR B CA 1
ATOM 7150 C C . TYR B 1 220 ? 153.332 144.047 149.833 1.00 28.18 178 TYR B C 1
ATOM 7151 O O . TYR B 1 220 ? 153.189 144.667 150.883 1.00 28.18 178 TYR B O 1
ATOM 7160 N N . THR B 1 221 ? 153.001 142.758 149.706 1.00 25.19 179 THR B N 1
ATOM 7161 C CA . THR B 1 221 ? 152.672 141.934 150.865 1.00 25.19 179 THR B CA 1
ATOM 7162 C C . THR B 1 221 ? 153.458 140.621 150.875 1.00 25.19 179 THR B C 1
ATOM 7163 O O . THR B 1 221 ? 153.095 139.685 151.583 1.00 25.19 179 THR B O 1
ATOM 7167 N N . SER B 1 222 ? 154.539 140.565 150.092 1.00 26.39 180 SER B N 1
ATOM 7168 C CA . SER B 1 222 ? 155.396 139.360 150.008 1.00 26.39 180 SER B CA 1
ATOM 7169 C C . SER B 1 222 ? 154.820 138.261 149.115 1.00 26.39 180 SER B C 1
ATOM 7170 O O . SER B 1 222 ? 154.381 138.537 147.999 1.00 26.39 180 SER B O 1
ATOM 7173 N N . CYS B 1 223 ? 154.839 137.020 149.593 1.00 25.59 181 CYS B N 1
ATOM 7174 C CA . CYS B 1 223 ? 154.365 135.895 148.781 1.00 25.59 181 CYS B CA 1
ATOM 7175 C C . CYS B 1 223 ? 152.903 136.028 148.394 1.00 25.59 181 CYS B C 1
ATOM 7176 O O . CYS B 1 223 ? 152.325 135.104 147.822 1.00 25.59 181 CYS B O 1
ATOM 7179 N N . SER B 1 224 ? 152.298 137.166 148.703 1.00 22.50 182 SER B N 1
ATOM 7180 C CA . SER B 1 224 ? 150.929 137.395 148.323 1.00 22.50 182 SER B CA 1
ATOM 7181 C C . SER B 1 224 ? 150.726 138.761 147.732 1.00 22.50 182 SER B C 1
ATOM 7182 O O . SER B 1 224 ? 149.622 139.294 147.841 1.00 22.50 182 SER B O 1
ATOM 7185 N N . THR B 1 225 ? 151.782 139.360 147.174 1.00 24.65 183 THR B N 1
ATOM 7186 C CA . THR B 1 225 ? 151.744 140.752 146.735 1.00 24.65 183 THR B CA 1
ATOM 7187 C C . THR B 1 225 ? 150.728 140.951 145.634 1.00 24.65 183 THR B C 1
ATOM 7188 O O . THR B 1 225 ? 149.913 141.875 145.678 1.00 24.65 183 THR B O 1
ATOM 7192 N N . SER B 1 226 ? 150.705 140.042 144.686 1.00 22.11 184 SER B N 1
ATOM 7193 C CA . SER B 1 226 ? 149.829 140.152 143.545 1.00 22.11 184 SER B CA 1
ATOM 7194 C C . SER B 1 226 ? 148.416 139.652 143.801 1.00 22.11 184 SER B C 1
ATOM 7195 O O . SER B 1 226 ? 147.492 140.155 143.162 1.00 22.11 184 SER B O 1
ATOM 7198 N N . LEU B 1 227 ? 148.193 138.726 144.741 1.00 21.12 185 LEU B N 1
ATOM 7199 C CA . LEU B 1 227 ? 146.811 138.488 145.148 1.00 21.12 185 LEU B CA 1
ATOM 7200 C C . LEU B 1 227 ? 146.257 139.580 146.046 1.00 21.12 185 LEU B C 1
ATOM 7201 O O . LEU B 1 227 ? 145.055 139.823 146.019 1.00 21.12 185 LEU B O 1
ATOM 7206 N N . SER B 1 228 ? 147.087 140.241 146.851 1.00 22.24 186 SER B N 1
ATOM 7207 C CA . SER B 1 228 ? 146.625 141.426 147.563 1.00 22.24 186 SER B CA 1
ATOM 7208 C C . SER B 1 228 ? 146.325 142.549 146.591 1.00 22.24 186 SER B C 1
ATOM 7209 O O . SER B 1 228 ? 145.402 143.341 146.800 1.00 22.24 186 SER B O 1
ATOM 7212 N N . ALA B 1 229 ? 147.113 142.628 145.527 1.00 22.45 187 ALA B N 1
ATOM 7213 C CA . ALA B 1 229 ? 146.854 143.562 144.448 1.00 22.45 187 ALA B CA 1
ATOM 7214 C C . ALA B 1 229 ? 145.546 143.260 143.754 1.00 22.45 187 ALA B C 1
ATOM 7215 O O . ALA B 1 229 ? 144.756 144.170 143.491 1.00 22.45 187 ALA B O 1
ATOM 7217 N N . THR B 1 230 ? 145.290 141.980 143.483 1.00 22.10 188 THR B N 1
ATOM 7218 C CA . THR B 1 230 ? 144.018 141.552 142.915 1.00 22.10 188 THR B CA 1
ATOM 7219 C C . THR B 1 230 ? 142.870 141.838 143.861 1.00 22.10 188 THR B C 1
ATOM 7220 O O . THR B 1 230 ? 141.793 142.249 143.432 1.00 22.10 188 THR B O 1
ATOM 7224 N N . HIS B 1 231 ? 143.113 141.682 145.156 1.00 21.31 189 HIS B N 1
ATOM 7225 C CA . HIS B 1 231 ? 142.102 141.913 146.172 1.00 21.31 189 HIS B CA 1
ATOM 7226 C C . HIS B 1 231 ? 141.691 143.370 146.233 1.00 21.31 189 HIS B C 1
ATOM 7227 O O . HIS B 1 231 ? 140.499 143.684 146.188 1.00 21.31 189 HIS B O 1
ATOM 7234 N N . ILE B 1 232 ? 142.653 144.286 146.321 1.00 23.65 190 ILE B N 1
ATOM 7235 C CA . ILE B 1 232 ? 142.223 145.670 146.439 1.00 23.65 190 ILE B CA 1
ATOM 7236 C C . ILE B 1 232 ? 141.829 146.237 145.090 1.00 23.65 190 ILE B C 1
ATOM 7237 O O . ILE B 1 232 ? 141.103 147.231 145.046 1.00 23.65 190 ILE B O 1
ATOM 7242 N N . ALA B 1 233 ? 142.236 145.605 143.989 1.00 22.40 191 ALA B N 1
ATOM 7243 C CA . ALA B 1 233 ? 141.651 145.918 142.696 1.00 22.40 191 ALA B CA 1
ATOM 7244 C C . ALA B 1 233 ? 140.185 145.548 142.660 1.00 22.40 191 ALA B C 1
ATOM 7245 O O . ALA B 1 233 ? 139.360 146.301 142.136 1.00 22.40 191 ALA B O 1
ATOM 7247 N N . CYS B 1 234 ? 139.852 144.378 143.206 1.00 23.71 192 CYS B N 1
ATOM 7248 C CA . CYS B 1 234 ? 138.468 143.947 143.301 1.00 23.71 192 CYS B CA 1
ATOM 7249 C C . CYS B 1 234 ? 137.659 144.900 144.155 1.00 23.71 192 CYS B C 1
ATOM 7250 O O . CYS B 1 234 ? 136.541 145.257 143.790 1.00 23.71 192 CYS B O 1
ATOM 7253 N N . ARG B 1 235 ? 138.213 145.340 145.280 1.00 24.12 193 ARG B N 1
ATOM 7254 C CA . ARG B 1 235 ? 137.494 146.286 146.128 1.00 24.12 193 ARG B CA 1
ATOM 7255 C C . ARG B 1 235 ? 137.358 147.656 145.482 1.00 24.12 193 ARG B C 1
ATOM 7256 O O . ARG B 1 235 ? 136.353 148.337 145.701 1.00 24.12 193 ARG B O 1
ATOM 7264 N N . SER B 1 236 ? 138.346 148.082 144.698 1.00 26.91 194 SER B N 1
ATOM 7265 C CA . SER B 1 236 ? 138.226 149.341 143.979 1.00 26.91 194 SER B CA 1
ATOM 7266 C C . SER B 1 236 ? 137.163 149.266 142.902 1.00 26.91 194 SER B C 1
ATOM 7267 O O . SER B 1 236 ? 136.465 150.248 142.645 1.00 26.91 194 SER B O 1
ATOM 7270 N N . LEU B 1 237 ? 137.045 148.116 142.247 1.00 23.71 195 LEU B N 1
ATOM 7271 C CA . LEU B 1 237 ? 135.997 147.935 141.253 1.00 23.71 195 LEU B CA 1
ATOM 7272 C C . LEU B 1 237 ? 134.632 147.867 141.900 1.00 23.71 195 LEU B C 1
ATOM 7273 O O . LEU B 1 237 ? 133.689 148.509 141.430 1.00 23.71 195 LEU B O 1
ATOM 7278 N N . LEU B 1 238 ? 134.513 147.087 142.974 1.00 22.80 196 LEU B N 1
ATOM 7279 C CA . LEU B 1 238 ? 133.246 146.913 143.667 1.00 22.80 196 LEU B CA 1
ATOM 7280 C C . LEU B 1 238 ? 132.766 148.198 144.296 1.00 22.80 196 LEU B C 1
ATOM 7281 O O . LEU B 1 238 ? 131.560 148.431 144.380 1.00 22.80 196 LEU B O 1
ATOM 7286 N N . PHE B 1 239 ? 133.681 149.044 144.736 1.00 27.76 197 PHE B N 1
ATOM 7287 C CA . PHE B 1 239 ? 133.247 150.310 145.278 1.00 27.76 197 PHE B CA 1
ATOM 7288 C C . PHE B 1 239 ? 132.830 151.271 144.178 1.00 27.76 197 PHE B C 1
ATOM 7289 O O . PHE B 1 239 ? 132.009 152.156 144.420 1.00 27.76 197 PHE B O 1
ATOM 7297 N N . GLY B 1 240 ? 133.349 151.093 142.972 1.00 28.87 198 GLY B N 1
ATOM 7298 C CA . GLY B 1 240 ? 133.093 152.007 141.890 1.00 28.87 198 GLY B CA 1
ATOM 7299 C C . GLY B 1 240 ? 134.200 152.992 141.627 1.00 28.87 198 GLY B C 1
ATOM 7300 O O . GLY B 1 240 ? 133.976 153.961 140.898 1.00 28.87 198 GLY B O 1
ATOM 7301 N N . GLU B 1 241 ? 135.380 152.787 142.213 1.00 33.67 199 GLU B N 1
ATOM 7302 C CA . GLU B 1 241 ? 136.498 153.694 141.986 1.00 33.67 199 GLU B CA 1
ATOM 7303 C C . GLU B 1 241 ? 137.006 153.600 140.555 1.00 33.67 199 GLU B C 1
ATOM 7304 O O . GLU B 1 241 ? 137.373 154.615 139.955 1.00 33.67 199 GLU B O 1
ATOM 7310 N N . CYS B 1 242 ? 137.045 152.397 139.995 1.00 27.69 200 CYS B N 1
ATOM 7311 C CA . CYS B 1 242 ? 137.508 152.194 138.636 1.00 27.69 200 CYS B CA 1
ATOM 7312 C C . CYS B 1 242 ? 136.577 151.221 137.939 1.00 27.69 200 CYS B C 1
ATOM 7313 O O . CYS B 1 242 ? 135.887 150.427 138.577 1.00 27.69 200 CYS B O 1
ATOM 7316 N N . ASP B 1 243 ? 136.550 151.305 136.613 1.00 26.96 201 ASP B N 1
ATOM 7317 C CA . ASP B 1 243 ? 135.768 150.391 135.800 1.00 26.96 201 ASP B CA 1
ATOM 7318 C C . ASP B 1 243 ? 136.568 149.205 135.306 1.00 26.96 201 ASP B C 1
ATOM 7319 O O . ASP B 1 243 ? 135.997 148.140 135.098 1.00 26.96 201 ASP B O 1
ATOM 7324 N N . LEU B 1 244 ? 137.871 149.363 135.125 1.00 29.42 202 LEU B N 1
ATOM 7325 C CA . LEU B 1 244 ? 138.785 148.273 134.843 1.00 29.42 202 LEU B CA 1
ATOM 7326 C C . LEU B 1 244 ? 139.887 148.302 135.881 1.00 29.42 202 LEU B C 1
ATOM 7327 O O . LEU B 1 244 ? 140.121 149.319 136.524 1.00 29.42 202 LEU B O 1
ATOM 7332 N N . ALA B 1 245 ? 140.590 147.195 136.029 1.00 42.02 203 ALA B N 1
ATOM 7333 C CA . ALA B 1 245 ? 141.688 147.161 136.972 1.00 42.02 203 ALA B CA 1
ATOM 7334 C C . ALA B 1 245 ? 142.746 146.201 136.479 1.00 42.02 203 ALA B C 1
ATOM 7335 O O . ALA B 1 245 ? 142.457 145.030 136.252 1.00 42.02 203 ALA B O 1
ATOM 7337 N N . LEU B 1 246 ? 143.953 146.691 136.304 1.00 42.02 204 LEU B N 1
ATOM 7338 C CA . LEU B 1 246 ? 145.094 145.845 136.006 1.00 42.02 204 LEU B CA 1
ATOM 7339 C C . LEU B 1 246 ? 145.721 145.485 137.333 1.00 42.02 204 LEU B C 1
ATOM 7340 O O . LEU B 1 246 ? 146.283 146.336 138.011 1.00 42.02 204 LEU B O 1
ATOM 7345 N N . ALA B 1 247 ? 145.630 144.227 137.705 1.00 42.02 205 ALA B N 1
ATOM 7346 C CA . ALA B 1 247 ? 146.211 143.743 138.939 1.00 42.02 205 ALA B CA 1
ATOM 7347 C C . ALA B 1 247 ? 147.309 142.763 138.592 1.00 42.02 205 ALA B C 1
ATOM 7348 O O . ALA B 1 247 ? 147.124 141.913 137.727 1.00 42.02 205 ALA B O 1
ATOM 7350 N N . GLY B 1 248 ? 148.444 142.879 139.246 1.00 25.06 206 GLY B N 1
ATOM 7351 C CA . GLY B 1 248 ? 149.517 141.986 138.897 1.00 25.06 206 GLY B CA 1
ATOM 7352 C C . GLY B 1 248 ? 150.729 142.075 139.781 1.00 25.06 206 GLY B C 1
ATOM 7353 O O . GLY B 1 248 ? 150.671 142.649 140.862 1.00 25.06 206 GLY B O 1
ATOM 7354 N N . GLY B 1 249 ? 151.827 141.495 139.343 1.00 23.37 207 GLY B N 1
ATOM 7355 C CA . GLY B 1 249 ? 153.046 141.542 140.113 1.00 23.37 207 GLY B CA 1
ATOM 7356 C C . GLY B 1 249 ? 154.173 140.960 139.307 1.00 23.37 207 GLY B C 1
ATOM 7357 O O . GLY B 1 249 ? 153.949 140.274 138.313 1.00 23.37 207 GLY B O 1
ATOM 7358 N N . ILE B 1 250 ? 155.390 141.230 139.756 1.00 42.02 208 ILE B N 1
ATOM 7359 C CA . ILE B 1 250 ? 156.569 140.805 139.020 1.00 42.02 208 ILE B CA 1
ATOM 7360 C C . ILE B 1 250 ? 157.766 140.656 139.948 1.00 42.02 208 ILE B C 1
ATOM 7361 O O . ILE B 1 250 ? 158.036 141.532 140.767 1.00 42.02 208 ILE B O 1
ATOM 7366 N N . THR B 1 251 ? 158.486 139.544 139.859 1.00 30.33 209 THR B N 1
ATOM 7367 C CA . THR B 1 251 ? 159.857 139.528 140.333 1.00 30.33 209 THR B CA 1
ATOM 7368 C C . THR B 1 251 ? 160.753 139.163 139.172 1.00 30.33 209 THR B C 1
ATOM 7369 O O . THR B 1 251 ? 160.367 138.394 138.290 1.00 30.33 209 THR B O 1
ATOM 7373 N N . ILE B 1 252 ? 161.905 139.814 139.128 1.00 32.88 210 ILE B N 1
ATOM 7374 C CA . ILE B 1 252 ? 163.037 139.427 138.306 1.00 32.88 210 ILE B CA 1
ATOM 7375 C C . ILE B 1 252 ? 164.250 139.633 139.187 1.00 32.88 210 ILE B C 1
ATOM 7376 O O . ILE B 1 252 ? 164.485 140.745 139.664 1.00 32.88 210 ILE B O 1
ATOM 7381 N N . ASP B 1 253 ? 164.970 138.557 139.477 1.00 42.07 211 ASP B N 1
ATOM 7382 C CA . ASP B 1 253 ? 166.233 138.641 140.198 1.00 42.07 211 ASP B CA 1
ATOM 7383 C C . ASP B 1 253 ? 167.340 138.721 139.157 1.00 42.07 211 ASP B C 1
ATOM 7384 O O . ASP B 1 253 ? 167.651 137.726 138.501 1.00 42.07 211 ASP B O 1
ATOM 7389 N N . LEU B 1 254 ? 167.942 139.904 139.030 1.00 44.20 212 LEU B N 1
ATOM 7390 C CA . LEU B 1 254 ? 168.545 140.316 137.763 1.00 44.20 212 LEU B CA 1
ATOM 7391 C C . LEU B 1 254 ? 169.722 139.528 137.204 1.00 44.20 212 LEU B C 1
ATOM 7392 O O . LEU B 1 254 ? 169.926 139.625 135.982 1.00 44.20 212 LEU B O 1
ATOM 7397 N N . PRO B 1 255 ? 170.520 138.775 137.950 1.00 47.27 213 PRO B N 1
ATOM 7398 C CA . PRO B 1 255 ? 171.364 137.813 137.238 1.00 47.27 213 PRO B CA 1
ATOM 7399 C C . PRO B 1 255 ? 170.498 136.699 136.689 1.00 47.27 213 PRO B C 1
ATOM 7400 O O . PRO B 1 255 ? 170.358 135.667 137.347 1.00 47.27 213 PRO B O 1
ATOM 7404 N N . GLN B 1 256 ? 169.849 136.909 135.541 1.00 45.05 214 GLN B N 1
ATOM 7405 C CA . GLN B 1 256 ? 169.084 135.821 134.958 1.00 45.05 214 GLN B CA 1
ATOM 7406 C C . GLN B 1 256 ? 170.058 134.779 134.457 1.00 45.05 214 GLN B C 1
ATOM 7407 O O . GLN B 1 256 ? 171.189 135.095 134.078 1.00 45.05 214 GLN B O 1
ATOM 7413 N N . LYS B 1 257 ? 169.623 133.528 134.515 1.00 48.54 215 LYS B N 1
ATOM 7414 C CA . LYS B 1 257 ? 170.486 132.360 134.397 1.00 48.54 215 LYS B CA 1
ATOM 7415 C C . LYS B 1 257 ? 171.632 132.439 135.407 1.00 48.54 215 LYS B C 1
ATOM 7416 O O . LYS B 1 257 ? 172.789 132.669 135.069 1.00 48.54 215 LYS B O 1
ATOM 7422 N N . SER B 1 258 ? 171.258 132.289 136.673 1.00 44.86 216 SER B N 1
ATOM 7423 C CA . SER B 1 258 ? 172.226 132.198 137.755 1.00 44.86 216 SER B CA 1
ATOM 7424 C C . SER B 1 258 ? 171.627 131.379 138.880 1.00 44.86 216 SER B C 1
ATOM 7425 O O . SER B 1 258 ? 170.434 131.477 139.152 1.00 44.86 216 SER B O 1
ATOM 7428 N N . GLY B 1 259 ? 172.463 130.606 139.556 1.00 45.83 217 GLY B N 1
ATOM 7429 C CA . GLY B 1 259 ? 171.992 129.697 140.574 1.00 45.83 217 GLY B CA 1
ATOM 7430 C C . GLY B 1 259 ? 171.669 130.399 141.877 1.00 45.83 217 GLY B C 1
ATOM 7431 O O . GLY B 1 259 ? 171.516 131.617 141.950 1.00 45.83 217 GLY B O 1
ATOM 7432 N N . TYR B 1 260 ? 171.555 129.600 142.930 1.00 50.14 218 TYR B N 1
ATOM 7433 C CA . TYR B 1 260 ? 171.247 130.140 144.241 1.00 50.14 218 TYR B CA 1
ATOM 7434 C C . TYR B 1 260 ? 171.975 129.331 145.299 1.00 50.14 218 TYR B C 1
ATOM 7435 O O . TYR B 1 260 ? 172.520 128.261 145.030 1.00 50.14 218 TYR B O 1
ATOM 7444 N N . PHE B 1 261 ? 171.968 129.856 146.519 1.00 58.56 219 PHE B N 1
ATOM 7445 C CA . PHE B 1 261 ? 172.625 129.246 147.664 1.00 58.56 219 PHE B CA 1
ATOM 7446 C C . PHE B 1 261 ? 171.583 128.622 148.575 1.00 58.56 219 PHE B C 1
ATOM 7447 O O . PHE B 1 261 ? 170.608 129.283 148.942 1.00 58.56 219 PHE B O 1
ATOM 7455 N N . CYS B 1 262 ? 171.795 127.371 148.964 1.00 71.35 220 CYS B N 1
ATOM 7456 C CA . CYS B 1 262 ? 170.896 126.710 149.896 1.00 71.35 220 CYS B CA 1
ATOM 7457 C C . CYS B 1 262 ? 171.676 126.172 151.087 1.00 71.35 220 CYS B C 1
ATOM 7458 O O . CYS B 1 262 ? 172.825 125.741 150.948 1.00 71.35 220 CYS B O 1
ATOM 7461 N N . GLN B 1 263 ? 171.064 126.257 152.267 1.00 81.40 221 GLN B N 1
ATOM 7462 C CA . GLN B 1 263 ? 171.538 125.553 153.453 1.00 81.40 221 GLN B CA 1
ATOM 7463 C C . GLN B 1 263 ? 170.351 125.305 154.378 1.00 81.40 221 GLN B C 1
ATOM 7464 O O . GLN B 1 263 ? 169.196 125.530 154.008 1.00 81.40 221 GLN B O 1
ATOM 7470 N N . GLN B 1 264 ? 170.652 124.843 155.596 1.00 82.32 222 GLN B N 1
ATOM 7471 C CA . GLN B 1 264 ? 169.629 124.327 156.500 1.00 82.32 222 GLN B CA 1
ATOM 7472 C C . GLN B 1 264 ? 168.707 125.417 157.030 1.00 82.32 222 GLN B C 1
ATOM 7473 O O . GLN B 1 264 ? 167.506 125.181 157.197 1.00 82.32 222 GLN B O 1
ATOM 7479 N N . GLY B 1 265 ? 169.237 126.607 157.305 1.00 78.63 223 GLY B N 1
ATOM 7480 C CA . GLY B 1 265 ? 168.401 127.651 157.865 1.00 78.63 223 GLY B CA 1
ATOM 7481 C C . GLY B 1 265 ? 167.532 128.361 156.855 1.00 78.63 223 GLY B C 1
ATOM 7482 O O . GLY B 1 265 ? 166.623 129.098 157.246 1.00 78.63 223 GLY B O 1
ATOM 7483 N N . MET B 1 266 ? 167.799 128.174 155.572 1.00 70.82 224 MET B N 1
ATOM 7484 C CA . MET B 1 266 ? 166.958 128.718 154.522 1.00 70.82 224 MET B CA 1
ATOM 7485 C C . MET B 1 266 ? 165.931 127.689 154.083 1.00 70.82 224 MET B C 1
ATOM 7486 O O . MET B 1 266 ? 166.104 126.482 154.258 1.00 70.82 224 MET B O 1
ATOM 7491 N N . ILE B 1 267 ? 164.850 128.190 153.483 1.00 55.35 225 ILE B N 1
ATOM 7492 C CA . ILE B 1 267 ? 163.836 127.326 152.900 1.00 55.35 225 ILE B CA 1
ATOM 7493 C C . ILE B 1 267 ? 164.164 126.933 151.474 1.00 55.35 225 ILE B C 1
ATOM 7494 O O . ILE B 1 267 ? 163.374 126.219 150.848 1.00 55.35 225 ILE B O 1
ATOM 7499 N N . HIS B 1 268 ? 165.299 127.382 150.942 1.00 53.08 226 HIS B N 1
ATOM 7500 C CA . HIS B 1 268 ? 165.647 127.153 149.547 1.00 53.08 226 HIS B CA 1
ATOM 7501 C C . HIS B 1 268 ? 165.960 125.688 149.318 1.00 53.08 226 HIS B C 1
ATOM 7502 O O . HIS B 1 268 ? 166.556 125.029 150.171 1.00 53.08 226 HIS B O 1
ATOM 7509 N N . SER B 1 269 ? 165.555 125.183 148.156 1.00 51.62 227 SER B N 1
ATOM 7510 C CA . SER B 1 269 ? 165.587 123.752 147.906 1.00 51.62 227 SER B CA 1
ATOM 7511 C C . SER B 1 269 ? 167.011 123.254 147.753 1.00 51.62 227 SER B C 1
ATOM 7512 O O . SER B 1 269 ? 167.884 123.958 147.243 1.00 51.62 227 SER B O 1
ATOM 7515 N N . THR B 1 270 ? 167.237 122.034 148.213 1.00 57.88 228 THR B N 1
ATOM 7516 C CA . THR B 1 270 ? 168.532 121.386 148.169 1.00 57.88 228 THR B CA 1
ATOM 7517 C C . THR B 1 270 ? 168.930 120.994 146.755 1.00 57.88 228 THR B C 1
ATOM 7518 O O . THR B 1 270 ? 170.111 121.079 146.405 1.00 57.88 228 THR B O 1
ATOM 7522 N N . ASP B 1 271 ? 167.965 120.651 145.908 1.00 56.17 229 ASP B N 1
ATOM 7523 C CA . ASP B 1 271 ? 168.280 120.051 144.620 1.00 56.17 229 ASP B CA 1
ATOM 7524 C C . ASP B 1 271 ? 167.730 120.812 143.423 1.00 56.17 229 ASP B C 1
ATOM 7525 O O . ASP B 1 271 ? 167.732 120.267 142.316 1.00 56.17 229 ASP B O 1
ATOM 7530 N N . GLY B 1 272 ? 167.251 122.037 143.600 1.00 52.04 230 GLY B N 1
ATOM 7531 C CA . GLY B 1 272 ? 166.708 122.794 142.493 1.00 52.04 230 GLY B CA 1
ATOM 7532 C C . GLY B 1 272 ? 165.311 122.410 142.069 1.00 52.04 230 GLY B C 1
ATOM 7533 O O . GLY B 1 272 ? 164.826 122.932 141.065 1.00 52.04 230 GLY B O 1
ATOM 7534 N N . HIS B 1 273 ? 164.649 121.520 142.798 1.00 48.60 231 HIS B N 1
ATOM 7535 C CA . HIS B 1 273 ? 163.300 121.079 142.484 1.00 48.60 231 HIS B CA 1
ATOM 7536 C C . HIS B 1 273 ? 162.359 121.535 143.584 1.00 48.60 231 HIS B C 1
ATOM 7537 O O . HIS B 1 273 ? 162.617 121.286 144.764 1.00 48.60 231 HIS B O 1
ATOM 7544 N N . CYS B 1 274 ? 161.272 122.187 143.202 1.00 42.43 232 CYS B N 1
ATOM 7545 C CA . CYS B 1 274 ? 160.217 122.552 144.132 1.00 42.43 232 CYS B CA 1
ATOM 7546 C C . CYS B 1 274 ? 159.159 121.466 144.071 1.00 42.43 232 CYS B C 1
ATOM 7547 O O . CYS B 1 274 ? 158.524 121.280 143.031 1.00 42.43 232 CYS B O 1
ATOM 7550 N N . ARG B 1 275 ? 158.974 120.745 145.175 1.00 44.72 233 ARG B N 1
ATOM 7551 C CA . ARG B 1 275 ? 158.091 119.583 145.222 1.00 44.72 233 ARG B CA 1
ATOM 7552 C C . ARG B 1 275 ? 157.041 119.794 146.304 1.00 44.72 233 ARG B C 1
ATOM 7553 O O . ARG B 1 275 ? 157.190 119.283 147.417 1.00 44.72 233 ARG B O 1
ATOM 7561 N N . PRO B 1 276 ? 155.975 120.534 146.021 1.00 39.71 234 PRO B N 1
ATOM 7562 C CA . PRO B 1 276 ? 154.977 120.803 147.059 1.00 39.71 234 PRO B CA 1
ATOM 7563 C C . PRO B 1 276 ? 154.172 119.567 147.406 1.00 39.71 234 PRO B C 1
ATOM 7564 O O . PRO B 1 276 ? 153.888 118.734 146.546 1.00 39.71 234 PRO B O 1
ATOM 7568 N N . PHE B 1 277 ? 153.849 119.444 148.698 1.00 41.49 235 PHE B N 1
ATOM 7569 C CA . PHE B 1 277 ? 153.084 118.347 149.294 1.00 41.49 235 PHE B CA 1
ATOM 7570 C C . PHE B 1 277 ? 153.690 116.978 149.032 1.00 41.49 235 PHE B C 1
ATOM 7571 O O . PHE B 1 277 ? 152.984 115.973 149.080 1.00 41.49 235 PHE B O 1
ATOM 7579 N N . ASP B 1 278 ? 154.987 116.911 148.777 1.00 51.35 236 ASP B N 1
ATOM 7580 C CA . ASP B 1 278 ? 155.648 115.693 148.350 1.00 51.35 236 ASP B CA 1
ATOM 7581 C C . ASP B 1 278 ? 156.458 115.118 149.495 1.00 51.35 236 ASP B C 1
ATOM 7582 O O . ASP B 1 278 ? 156.848 115.828 150.421 1.00 51.35 236 ASP B O 1
ATOM 7587 N N . SER B 1 279 ? 156.685 113.806 149.428 1.00 56.38 237 SER B N 1
ATOM 7588 C CA . SER B 1 279 ? 157.505 113.133 150.425 1.00 56.38 237 SER B CA 1
ATOM 7589 C C . SER B 1 279 ? 158.945 113.618 150.381 1.00 56.38 237 SER B C 1
ATOM 7590 O O . SER B 1 279 ? 159.569 113.826 151.426 1.00 56.38 237 SER B O 1
ATOM 7593 N N . GLN B 1 280 ? 159.489 113.816 149.186 1.00 58.21 238 GLN B N 1
ATOM 7594 C CA . GLN B 1 280 ? 160.865 114.281 149.036 1.00 58.21 238 GLN B CA 1
ATOM 7595 C C . GLN B 1 280 ? 160.921 115.778 148.781 1.00 58.21 238 GLN B C 1
ATOM 7596 O O . GLN B 1 280 ? 161.745 116.253 148.001 1.00 58.21 238 GLN B O 1
ATOM 7602 N N . ALA B 1 281 ? 160.028 116.530 149.423 1.00 52.47 239 ALA B N 1
ATOM 7603 C CA . ALA B 1 281 ? 160.014 117.984 149.370 1.00 52.47 239 ALA B CA 1
ATOM 7604 C C . ALA B 1 281 ? 161.278 118.557 149.979 1.00 52.47 239 ALA B C 1
ATOM 7605 O O . ALA B 1 281 ? 161.441 118.547 151.200 1.00 52.47 239 ALA B O 1
ATOM 7607 N N . SER B 1 282 ? 162.180 119.054 149.142 1.00 51.86 240 SER B N 1
ATOM 7608 C CA . SER B 1 282 ? 163.422 119.616 149.654 1.00 51.86 240 SER B CA 1
ATOM 7609 C C . SER B 1 282 ? 163.199 121.011 150.218 1.00 51.86 240 SER B C 1
ATOM 7610 O O . SER B 1 282 ? 163.466 121.269 151.393 1.00 51.86 240 SER B O 1
ATOM 7613 N N . GLY B 1 283 ? 162.691 121.915 149.397 1.00 47.94 241 GLY B N 1
ATOM 7614 C CA . GLY B 1 283 ? 162.420 123.256 149.860 1.00 47.94 241 GLY B CA 1
ATOM 7615 C C . GLY B 1 283 ? 161.867 124.079 148.725 1.00 47.94 241 GLY B C 1
ATOM 7616 O O . GLY B 1 283 ? 161.564 123.557 147.656 1.00 47.94 241 GLY B O 1
ATOM 7617 N N . THR B 1 284 ? 161.735 125.374 148.965 1.00 43.61 242 THR B N 1
ATOM 7618 C CA . THR B 1 284 ? 161.212 126.221 147.913 1.00 43.61 242 THR B CA 1
ATOM 7619 C C . THR B 1 284 ? 162.295 126.537 146.894 1.00 43.61 242 THR B C 1
ATOM 7620 O O . THR B 1 284 ? 163.487 126.341 147.122 1.00 43.61 242 THR B O 1
ATOM 7624 N N . LEU B 1 285 ? 161.855 127.037 145.750 1.00 35.54 243 LEU B N 1
ATOM 7625 C CA . LEU B 1 285 ? 162.743 127.358 144.642 1.00 35.54 243 LEU B CA 1
ATOM 7626 C C . LEU B 1 285 ? 162.259 128.672 144.064 1.00 35.54 243 LEU B C 1
ATOM 7627 O O . LEU B 1 285 ? 161.149 128.741 143.539 1.00 35.54 243 LEU B O 1
ATOM 7632 N N . PHE B 1 286 ? 163.058 129.717 144.195 1.00 34.09 244 PHE B N 1
ATOM 7633 C CA . PHE B 1 286 ? 162.624 131.046 143.807 1.00 34.09 244 PHE B CA 1
ATOM 7634 C C . PHE B 1 286 ? 162.979 131.300 142.356 1.00 34.09 244 PHE B C 1
ATOM 7635 O O . PHE B 1 286 ? 164.133 131.137 141.959 1.00 34.09 244 PHE B O 1
ATOM 7643 N N . GLY B 1 287 ? 161.991 131.694 141.572 1.00 28.17 245 GLY B N 1
ATOM 7644 C CA . GLY B 1 287 ? 162.251 132.024 140.193 1.00 28.17 245 GLY B CA 1
ATOM 7645 C C . GLY B 1 287 ? 161.717 133.384 139.827 1.00 28.17 245 GLY B C 1
ATOM 7646 O O . GLY B 1 287 ? 161.118 134.043 140.671 1.00 28.17 245 GLY B O 1
ATOM 7647 N N . ASP B 1 288 ? 161.940 133.829 138.600 1.00 28.54 246 ASP B N 1
ATOM 7648 C CA . ASP B 1 288 ? 161.375 135.079 138.124 1.00 28.54 246 ASP B CA 1
ATOM 7649 C C . ASP B 1 288 ? 159.990 134.828 137.566 1.00 28.54 246 ASP B C 1
ATOM 7650 O O . ASP B 1 288 ? 159.640 133.709 137.214 1.00 28.54 246 ASP B O 1
ATOM 7655 N N . GLY B 1 289 ? 159.197 135.880 137.498 1.00 24.51 247 GLY B N 1
ATOM 7656 C CA . GLY B 1 289 ? 157.857 135.748 136.985 1.00 24.51 247 GLY B CA 1
ATOM 7657 C C . GLY B 1 289 ? 157.206 137.103 136.883 1.00 24.51 247 GLY B C 1
ATOM 7658 O O . GLY B 1 289 ? 157.575 138.044 137.582 1.00 24.51 247 GLY B O 1
ATOM 7659 N N . ALA B 1 290 ? 156.228 137.182 135.994 1.00 42.02 248 ALA B N 1
ATOM 7660 C CA . ALA B 1 290 ? 155.419 138.377 135.838 1.00 42.02 248 ALA B CA 1
ATOM 7661 C C . ALA B 1 290 ? 154.055 137.951 135.345 1.00 42.02 248 ALA B C 1
ATOM 7662 O O . ALA B 1 290 ? 153.943 136.990 134.593 1.00 42.02 248 ALA B O 1
ATOM 7664 N N . GLY B 1 291 ? 153.026 138.648 135.780 1.00 27.22 249 GLY B N 1
ATOM 7665 C CA . GLY B 1 291 ? 151.696 138.320 135.328 1.00 27.22 249 GLY B CA 1
ATOM 7666 C C . GLY B 1 291 ? 150.738 139.419 135.690 1.00 27.22 249 GLY B C 1
ATOM 7667 O O . GLY B 1 291 ? 150.854 139.975 136.769 1.00 27.22 249 GLY B O 1
ATOM 7668 N N . VAL B 1 292 ? 149.828 139.782 134.801 1.00 42.02 250 VAL B N 1
ATOM 7669 C CA . VAL B 1 292 ? 148.849 140.829 135.051 1.00 42.02 250 VAL B CA 1
ATOM 7670 C C . VAL B 1 292 ? 147.485 140.283 134.667 1.00 42.02 250 VAL B C 1
ATOM 7671 O O . VAL B 1 292 ? 147.343 139.690 133.599 1.00 42.02 250 VAL B O 1
ATOM 7675 N N . VAL B 1 293 ? 146.495 140.447 135.538 1.00 42.02 251 VAL B N 1
ATOM 7676 C CA . VAL B 1 293 ? 145.107 140.177 135.186 1.00 42.02 251 VAL B CA 1
ATOM 7677 C C . VAL B 1 293 ? 144.396 141.500 134.994 1.00 42.02 251 VAL B C 1
ATOM 7678 O O . VAL B 1 293 ? 144.766 142.515 135.575 1.00 42.02 251 VAL B O 1
ATOM 7682 N N . VAL B 1 294 ? 143.387 141.503 134.140 1.00 42.02 252 VAL B N 1
ATOM 7683 C CA . VAL B 1 294 ? 142.535 142.663 133.947 1.00 42.02 252 VAL B CA 1
ATOM 7684 C C . VAL B 1 294 ? 141.176 142.303 134.504 1.00 42.02 252 VAL B C 1
ATOM 7685 O O . VAL B 1 294 ? 140.593 141.290 134.117 1.00 42.02 252 VAL B O 1
ATOM 7689 N N . LEU B 1 295 ? 140.691 143.099 135.435 1.00 42.02 253 LEU B N 1
ATOM 7690 C CA . LEU B 1 295 ? 139.489 142.765 136.169 1.00 42.02 253 LEU B CA 1
ATOM 7691 C C . LEU B 1 295 ? 138.404 143.782 135.872 1.00 42.02 253 LEU B C 1
ATOM 7692 O O . LEU B 1 295 ? 138.677 144.934 135.550 1.00 42.02 253 LEU B O 1
ATOM 7697 N N . ARG B 1 296 ? 137.166 143.330 135.963 1.00 42.02 254 ARG B N 1
ATOM 7698 C CA . ARG B 1 296 ? 136.014 144.167 135.704 1.00 42.02 254 ARG B CA 1
ATOM 7699 C C . ARG B 1 296 ? 134.859 143.632 136.523 1.00 42.02 254 ARG B C 1
ATOM 7700 O O . ARG B 1 296 ? 134.816 142.445 136.841 1.00 42.02 254 ARG B O 1
ATOM 7708 N N . ARG B 1 297 ? 133.948 144.522 136.895 1.00 29.18 255 ARG B N 1
ATOM 7709 C CA . ARG B 1 297 ? 132.721 144.100 137.546 1.00 29.18 255 ARG B CA 1
ATOM 7710 C C . ARG B 1 297 ? 131.911 143.238 136.596 1.00 29.18 255 ARG B C 1
ATOM 7711 O O . ARG B 1 297 ? 131.796 143.558 135.415 1.00 29.18 255 ARG B O 1
ATOM 7719 N N . LEU B 1 298 ? 131.342 142.149 137.125 1.00 27.32 256 LEU B N 1
ATOM 7720 C CA . LEU B 1 298 ? 130.772 141.096 136.289 1.00 27.32 256 LEU B CA 1
ATOM 7721 C C . LEU B 1 298 ? 129.589 141.576 135.468 1.00 27.32 256 LEU B C 1
ATOM 7722 O O . LEU B 1 298 ? 129.434 141.146 134.329 1.00 27.32 256 LEU B O 1
ATOM 7727 N N . GLU B 1 299 ? 128.772 142.474 136.013 1.00 36.75 257 GLU B N 1
ATOM 7728 C CA . GLU B 1 299 ? 127.648 143.020 135.259 1.00 36.75 257 GLU B CA 1
ATOM 7729 C C . GLU B 1 299 ? 128.126 143.816 134.051 1.00 36.75 257 GLU B C 1
ATOM 7730 O O . GLU B 1 299 ? 127.551 143.712 132.960 1.00 36.75 257 GLU B O 1
ATOM 7736 N N . ASP B 1 300 ? 129.206 144.577 134.215 1.00 33.52 258 ASP B N 1
ATOM 7737 C CA . ASP B 1 300 ? 129.784 145.307 133.095 1.00 33.52 258 ASP B CA 1
ATOM 7738 C C . ASP B 1 300 ? 130.435 144.370 132.092 1.00 33.52 258 ASP B C 1
ATOM 7739 O O . ASP B 1 300 ? 130.374 144.610 130.884 1.00 33.52 258 ASP B O 1
ATOM 7744 N N . ALA B 1 301 ? 131.078 143.309 132.572 1.00 29.56 259 ALA B N 1
ATOM 7745 C CA . ALA B 1 301 ? 131.753 142.390 131.670 1.00 29.56 259 ALA B CA 1
ATOM 7746 C C . ALA B 1 301 ? 130.765 141.546 130.886 1.00 29.56 259 ALA B C 1
ATOM 7747 O O . ALA B 1 301 ? 131.064 141.122 129.768 1.00 29.56 259 ALA B O 1
ATOM 7749 N N . LEU B 1 302 ? 129.597 141.272 131.456 1.00 26.92 260 LEU B N 1
ATOM 7750 C CA . LEU B 1 302 ? 128.551 140.608 130.693 1.00 26.92 260 LEU B CA 1
ATOM 7751 C C . LEU B 1 302 ? 127.872 141.580 129.743 1.00 26.92 260 LEU B C 1
ATOM 7752 O O . LEU B 1 302 ? 127.484 141.200 128.636 1.00 26.92 260 LEU B O 1
ATOM 7757 N N . ALA B 1 303 ? 127.716 142.835 130.160 1.00 28.77 261 ALA B N 1
ATOM 7758 C CA . ALA B 1 303 ? 127.039 143.810 129.317 1.00 28.77 261 ALA B CA 1
ATOM 7759 C C . ALA B 1 303 ? 127.877 144.198 128.112 1.00 28.77 261 ALA B C 1
ATOM 7760 O O . ALA B 1 303 ? 127.334 144.417 127.027 1.00 28.77 261 ALA B O 1
ATOM 7762 N N . ALA B 1 304 ? 129.188 144.283 128.273 1.00 29.63 262 ALA B N 1
ATOM 7763 C CA . ALA B 1 304 ? 130.074 144.621 127.175 1.00 29.63 262 ALA B CA 1
ATOM 7764 C C . ALA B 1 304 ? 130.497 143.407 126.373 1.00 29.63 262 ALA B C 1
ATOM 7765 O O . ALA B 1 304 ? 131.276 143.550 125.429 1.00 29.63 262 ALA B O 1
ATOM 7767 N N . GLY B 1 305 ? 129.997 142.228 126.719 1.00 29.59 263 GLY B N 1
ATOM 7768 C CA . GLY B 1 305 ? 130.264 141.024 125.960 1.00 29.59 263 GLY B CA 1
ATOM 7769 C C . GLY B 1 305 ? 131.700 140.578 126.036 1.00 29.59 263 GLY B C 1
ATOM 7770 O O . GLY B 1 305 ? 132.248 140.094 125.043 1.00 29.59 263 GLY B O 1
ATOM 7771 N N . ASP B 1 306 ? 132.323 140.737 127.189 1.00 31.75 264 ASP B N 1
ATOM 7772 C CA . ASP B 1 306 ? 133.721 140.403 127.344 1.00 31.75 264 ASP B CA 1
ATOM 7773 C C . ASP B 1 306 ? 133.890 138.905 127.500 1.00 31.75 264 ASP B C 1
ATOM 7774 O O . ASP B 1 306 ? 133.001 138.206 127.987 1.00 31.75 264 ASP B O 1
ATOM 7779 N N . ARG B 1 307 ? 135.029 138.411 127.049 1.00 30.43 265 ARG B N 1
ATOM 7780 C CA . ARG B 1 307 ? 135.426 137.059 127.388 1.00 30.43 265 ARG B CA 1
ATOM 7781 C C . ARG B 1 307 ? 135.825 137.069 128.849 1.00 30.43 265 ARG B C 1
ATOM 7782 O O . ARG B 1 307 ? 136.629 137.899 129.262 1.00 30.43 265 ARG B O 1
ATOM 7790 N N . ILE B 1 308 ? 135.290 136.141 129.628 1.00 42.02 266 ILE B N 1
ATOM 7791 C CA . ILE B 1 308 ? 135.545 136.070 131.057 1.00 42.02 266 ILE B CA 1
ATOM 7792 C C . ILE B 1 308 ? 136.164 134.716 131.347 1.00 42.02 266 ILE B C 1
ATOM 7793 O O . ILE B 1 308 ? 135.565 133.682 131.046 1.00 42.02 266 ILE B O 1
ATOM 7798 N N . TYR B 1 309 ? 137.366 134.716 131.913 1.00 31.61 267 TYR B N 1
ATOM 7799 C CA . TYR B 1 309 ? 138.011 133.454 132.250 1.00 31.61 267 TYR B CA 1
ATOM 7800 C C . TYR B 1 309 ? 137.362 132.829 133.466 1.00 31.61 267 TYR B C 1
ATOM 7801 O O . TYR B 1 309 ? 136.833 131.716 133.410 1.00 31.61 267 TYR B O 1
ATOM 7810 N N . ALA B 1 310 ? 137.425 133.525 134.587 1.00 25.49 268 ALA B N 1
ATOM 7811 C CA . ALA B 1 310 ? 136.797 133.105 135.814 1.00 25.49 268 ALA B CA 1
ATOM 7812 C C . ALA B 1 310 ? 136.203 134.339 136.448 1.00 25.49 268 ALA B C 1
ATOM 7813 O O . ALA B 1 310 ? 136.386 135.453 135.971 1.00 25.49 268 ALA B O 1
ATOM 7815 N N . VAL B 1 311 ? 135.457 134.138 137.516 1.00 25.31 269 VAL B N 1
ATOM 7816 C CA . VAL B 1 311 ? 134.814 135.230 138.220 1.00 25.31 269 VAL B CA 1
ATOM 7817 C C . VAL B 1 311 ? 135.230 135.137 139.669 1.00 25.31 269 VAL B C 1
ATOM 7818 O O . VAL B 1 311 ? 134.934 134.140 140.326 1.00 25.31 269 VAL B O 1
ATOM 7822 N N . ILE B 1 312 ? 135.902 136.163 140.176 1.00 23.82 270 ILE B N 1
ATOM 7823 C CA . ILE B 1 312 ? 136.263 136.192 141.587 1.00 23.82 270 ILE B CA 1
ATOM 7824 C C . ILE B 1 312 ? 135.010 136.543 142.373 1.00 23.82 270 ILE B C 1
ATOM 7825 O O . ILE B 1 312 ? 134.564 137.689 142.363 1.00 23.82 270 ILE B O 1
ATOM 7830 N N . ARG B 1 313 ? 134.427 135.555 143.042 1.00 30.95 271 ARG B N 1
ATOM 7831 C CA . ARG B 1 313 ? 133.215 135.823 143.801 1.00 30.95 271 ARG B CA 1
ATOM 7832 C C . ARG B 1 313 ? 133.511 136.555 145.095 1.00 30.95 271 ARG B C 1
ATOM 7833 O O . ARG B 1 313 ? 132.774 137.465 145.474 1.00 30.95 271 ARG B O 1
ATOM 7841 N N . GLY B 1 314 ? 134.577 136.182 145.784 1.00 23.36 272 GLY B N 1
ATOM 7842 C CA . GLY B 1 314 ? 134.920 136.842 147.025 1.00 23.36 272 GLY B CA 1
ATOM 7843 C C . GLY B 1 314 ? 136.372 136.631 147.358 1.00 23.36 272 GLY B C 1
ATOM 7844 O O . GLY B 1 314 ? 136.979 135.636 146.963 1.00 23.36 272 GLY B O 1
ATOM 7845 N N . SER B 1 315 ? 136.927 137.579 148.095 1.00 21.84 273 SER B N 1
ATOM 7846 C CA . SER B 1 315 ? 138.333 137.586 148.447 1.00 21.84 273 SER B CA 1
ATOM 7847 C C . SER B 1 315 ? 138.473 138.028 149.887 1.00 21.84 273 SER B C 1
ATOM 7848 O O . SER B 1 315 ? 137.671 138.816 150.384 1.00 21.84 273 SER B O 1
ATOM 7851 N N . ALA B 1 316 ? 139.494 137.515 150.559 1.00 18.68 274 ALA B N 1
ATOM 7852 C CA . ALA B 1 316 ? 139.761 137.909 151.928 1.00 18.68 274 ALA B CA 1
ATOM 7853 C C . ALA B 1 316 ? 141.253 138.071 152.123 1.00 18.68 274 ALA B C 1
ATOM 7854 O O . ALA B 1 316 ? 142.049 137.358 151.520 1.00 18.68 274 ALA B O 1
ATOM 7856 N N . VAL B 1 317 ? 141.622 139.038 152.952 1.00 19.08 275 VAL B N 1
ATOM 7857 C CA . VAL B 1 317 ? 143.003 139.298 153.327 1.00 19.08 275 VAL B CA 1
ATOM 7858 C C . VAL B 1 317 ? 143.048 139.382 154.838 1.00 19.08 275 VAL B C 1
ATOM 7859 O O . VAL B 1 317 ? 142.281 140.140 155.437 1.00 19.08 275 VAL B O 1
ATOM 7863 N N . ASN B 1 318 ? 143.917 138.600 155.460 1.00 20.64 276 ASN B N 1
ATOM 7864 C CA . ASN B 1 318 ? 144.236 138.846 156.850 1.00 20.64 276 ASN B CA 1
ATOM 7865 C C . ASN B 1 318 ? 145.740 138.798 157.017 1.00 20.64 276 ASN B C 1
ATOM 7866 O O . ASN B 1 318 ? 146.486 138.638 156.058 1.00 20.64 276 ASN B O 1
ATOM 7871 N N . ASN B 1 319 ? 146.181 138.922 158.250 1.00 26.52 277 ASN B N 1
ATOM 7872 C CA . ASN B 1 319 ? 147.576 138.791 158.604 1.00 26.52 277 ASN B CA 1
ATOM 7873 C C . ASN B 1 319 ? 147.679 137.751 159.700 1.00 26.52 277 ASN B C 1
ATOM 7874 O O . ASN B 1 319 ? 146.718 137.498 160.426 1.00 26.52 277 ASN B O 1
ATOM 7879 N N . ASP B 1 320 ? 148.839 137.118 159.791 1.00 34.42 278 ASP B N 1
ATOM 7880 C CA . ASP B 1 320 ? 149.059 136.188 160.882 1.00 34.42 278 ASP B CA 1
ATOM 7881 C C . ASP B 1 320 ? 149.141 136.914 162.211 1.00 34.42 278 ASP B C 1
ATOM 7882 O O . ASP B 1 320 ? 148.762 136.355 163.244 1.00 34.42 278 ASP B O 1
ATOM 7887 N N . GLY B 1 321 ? 149.598 138.161 162.201 1.00 31.53 279 GLY B N 1
ATOM 7888 C CA . GLY B 1 321 ? 149.846 138.851 163.437 1.00 31.53 279 GLY B CA 1
ATOM 7889 C C . GLY B 1 321 ? 151.060 138.244 164.105 1.00 31.53 279 GLY B C 1
ATOM 7890 O O . GLY B 1 321 ? 151.987 137.764 163.453 1.00 31.53 279 GLY B O 1
ATOM 7891 N N . LYS B 1 322 ? 151.045 138.247 165.427 1.00 38.50 280 LYS B N 1
ATOM 7892 C CA . LYS B 1 322 ? 152.112 137.627 166.188 1.00 38.50 280 LYS B CA 1
ATOM 7893 C C . LYS B 1 322 ? 151.847 136.144 166.417 1.00 38.50 280 LYS B C 1
ATOM 7894 O O . LYS B 1 322 ? 152.751 135.416 166.839 1.00 38.50 280 LYS B O 1
ATOM 7900 N N . GLN B 1 323 ? 150.670 135.647 166.034 1.00 47.30 281 GLN B N 1
ATOM 7901 C CA . GLN B 1 323 ? 150.249 134.276 166.334 1.00 47.30 281 GLN B CA 1
ATOM 7902 C C . GLN B 1 323 ? 150.963 133.241 165.457 1.00 47.30 281 GLN B C 1
ATOM 7903 O O . GLN B 1 323 ? 150.353 132.481 164.708 1.00 47.30 281 GLN B O 1
ATOM 7909 N N . LYS B 1 324 ? 152.286 133.215 165.586 1.00 52.17 282 LYS B N 1
ATOM 7910 C CA . LYS B 1 324 ? 153.146 132.203 164.989 1.00 52.17 282 LYS B CA 1
ATOM 7911 C C . LYS B 1 324 ? 154.445 132.203 165.781 1.00 52.17 282 LYS B C 1
ATOM 7912 O O . LYS B 1 324 ? 154.575 132.902 166.790 1.00 52.17 282 LYS B O 1
ATOM 7918 N N . ILE B 1 325 ? 155.415 131.418 165.319 1.00 58.64 283 ILE B N 1
ATOM 7919 C CA . ILE B 1 325 ? 156.686 131.333 166.028 1.00 58.64 283 ILE B CA 1
ATOM 7920 C C . ILE B 1 325 ? 157.568 132.535 165.711 1.00 58.64 283 ILE B C 1
ATOM 7921 O O . ILE B 1 325 ? 158.035 133.233 166.618 1.00 58.64 283 ILE B O 1
ATOM 7926 N N . GLY B 1 326 ? 157.797 132.806 164.425 1.00 54.20 284 GLY B N 1
ATOM 7927 C CA . GLY B 1 326 ? 158.613 133.926 164.006 1.00 54.20 284 GLY B CA 1
ATOM 7928 C C . GLY B 1 326 ? 157.938 134.702 162.891 1.00 54.20 284 GLY B C 1
ATOM 7929 O O . GLY B 1 326 ? 156.838 134.368 162.453 1.00 54.20 284 GLY B O 1
ATOM 7930 N N . PHE B 1 327 ? 158.626 135.755 162.448 1.00 44.09 285 PHE B N 1
ATOM 7931 C CA . PHE B 1 327 ? 158.082 136.610 161.398 1.00 44.09 285 PHE B CA 1
ATOM 7932 C C . PHE B 1 327 ? 158.061 135.909 160.052 1.00 44.09 285 PHE B C 1
ATOM 7933 O O . PHE B 1 327 ? 157.162 136.155 159.243 1.00 44.09 285 PHE B O 1
ATOM 7941 N N . VAL B 1 328 ? 159.037 135.034 159.792 1.00 54.36 286 VAL B N 1
ATOM 7942 C CA . VAL B 1 328 ? 159.117 134.357 158.505 1.00 54.36 286 VAL B CA 1
ATOM 7943 C C . VAL B 1 328 ? 158.428 133.003 158.511 1.00 54.36 286 VAL B C 1
ATOM 7944 O O . VAL B 1 328 ? 158.450 132.306 157.490 1.00 54.36 286 VAL B O 1
ATOM 7948 N N . ALA B 1 329 ? 157.830 132.604 159.625 1.00 59.91 287 ALA B N 1
ATOM 7949 C CA . ALA B 1 329 ? 157.120 131.342 159.734 1.00 59.91 287 ALA B CA 1
ATOM 7950 C C . ALA B 1 329 ? 155.700 131.468 159.178 1.00 59.91 287 ALA B C 1
ATOM 7951 O O . ALA B 1 329 ? 155.142 132.564 159.133 1.00 59.91 287 ALA B O 1
ATOM 7953 N N . PRO B 1 330 ? 155.104 130.369 158.721 1.00 58.72 288 PRO B N 1
ATOM 7954 C CA . PRO B 1 330 ? 153.678 130.385 158.391 1.00 58.72 288 PRO B CA 1
ATOM 7955 C C . PRO B 1 330 ? 152.815 130.258 159.636 1.00 58.72 288 PRO B C 1
ATOM 7956 O O . PRO B 1 330 ? 153.260 129.814 160.695 1.00 58.72 288 PRO B O 1
ATOM 7960 N N . GLY B 1 331 ? 151.550 130.638 159.485 1.00 44.54 289 GLY B N 1
ATOM 7961 C CA . GLY B 1 331 ? 150.624 130.593 160.597 1.00 44.54 289 GLY B CA 1
ATOM 7962 C C . GLY B 1 331 ? 149.339 129.863 160.278 1.00 44.54 289 GLY B C 1
ATOM 7963 O O . GLY B 1 331 ? 148.635 130.234 159.343 1.00 44.54 289 GLY B O 1
ATOM 7964 N N . HIS B 1 332 ? 149.022 128.841 161.075 1.00 37.85 290 HIS B N 1
ATOM 7965 C CA . HIS B 1 332 ? 147.878 127.973 160.810 1.00 37.85 290 HIS B CA 1
ATOM 7966 C C . HIS B 1 332 ? 146.563 128.729 160.919 1.00 37.85 290 HIS B C 1
ATOM 7967 O O . HIS B 1 332 ? 145.684 128.601 160.058 1.00 37.85 290 HIS B O 1
ATOM 7974 N N . GLU B 1 333 ? 146.418 129.530 161.971 1.00 34.23 291 GLU B N 1
ATOM 7975 C CA . GLU B 1 333 ? 145.151 130.193 162.239 1.00 34.23 291 GLU B CA 1
ATOM 7976 C C . GLU B 1 333 ? 144.868 131.302 161.245 1.00 34.23 291 GLU B C 1
ATOM 7977 O O . GLU B 1 333 ? 143.709 131.515 160.883 1.00 34.23 291 GLU B O 1
ATOM 7983 N N . GLY B 1 334 ? 145.904 132.000 160.782 1.00 30.58 292 GLY B N 1
ATOM 7984 C CA . GLY B 1 334 ? 145.701 133.037 159.788 1.00 30.58 292 GLY B CA 1
ATOM 7985 C C . GLY B 1 334 ? 145.232 132.493 158.455 1.00 30.58 292 GLY B C 1
ATOM 7986 O O . GLY B 1 334 ? 144.298 133.029 157.855 1.00 30.58 292 GLY B O 1
ATOM 7987 N N . GLN B 1 335 ? 145.853 131.405 157.991 1.00 32.06 293 GLN B N 1
ATOM 7988 C CA . GLN B 1 335 ? 145.430 130.765 156.750 1.00 32.06 293 GLN B CA 1
ATOM 7989 C C . GLN B 1 335 ? 144.036 130.171 156.868 1.00 32.06 293 GLN B C 1
ATOM 7990 O O . GLN B 1 335 ? 143.225 130.314 155.948 1.00 32.06 293 GLN B O 1
ATOM 7996 N N . LYS B 1 336 ? 143.740 129.501 157.984 1.00 30.85 294 LYS B N 1
ATOM 7997 C CA . LYS B 1 336 ? 142.412 128.924 158.165 1.00 30.85 294 LYS B CA 1
ATOM 7998 C C . LYS B 1 336 ? 141.341 130.003 158.216 1.00 30.85 294 LYS B C 1
ATOM 7999 O O . LYS B 1 336 ? 140.292 129.876 157.571 1.00 30.85 294 LYS B O 1
ATOM 8005 N N . ALA B 1 337 ? 141.617 131.100 158.919 1.00 26.42 295 ALA B N 1
ATOM 8006 C CA . ALA B 1 337 ? 140.669 132.198 159.000 1.00 26.42 295 ALA B CA 1
ATOM 8007 C C . ALA B 1 337 ? 140.486 132.899 157.669 1.00 26.42 295 ALA B C 1
ATOM 8008 O O . ALA B 1 337 ? 139.376 133.335 157.364 1.00 26.42 295 ALA B O 1
ATOM 8010 N N . VAL B 1 338 ? 141.534 132.991 156.847 1.00 22.55 296 VAL B N 1
ATOM 8011 C CA . VAL B 1 338 ? 141.346 133.700 155.585 1.00 22.55 296 VAL B CA 1
ATOM 8012 C C . VAL B 1 338 ? 140.610 132.830 154.573 1.00 22.55 296 VAL B C 1
ATOM 8013 O O . VAL B 1 338 ? 139.810 133.349 153.788 1.00 22.55 296 VAL B O 1
ATOM 8017 N N . ILE B 1 339 ? 140.797 131.505 154.614 1.00 24.77 297 ILE B N 1
ATOM 8018 C CA . ILE B 1 339 ? 140.043 130.635 153.719 1.00 24.77 297 ILE B CA 1
ATOM 8019 C C . ILE B 1 339 ? 138.575 130.615 154.118 1.00 24.77 297 ILE B C 1
ATOM 8020 O O . ILE B 1 339 ? 137.687 130.706 153.260 1.00 24.77 297 ILE B O 1
ATOM 8025 N N . CYS B 1 340 ? 138.301 130.565 155.426 1.00 30.40 298 CYS B N 1
ATOM 8026 C CA . CYS B 1 340 ? 136.925 130.633 155.908 1.00 30.40 298 CYS B CA 1
ATOM 8027 C C . CYS B 1 340 ? 136.268 131.964 155.564 1.00 30.40 298 CYS B C 1
ATOM 8028 O O . CYS B 1 340 ? 135.111 131.994 155.135 1.00 30.40 298 CYS B O 1
ATOM 8031 N N . ALA B 1 341 ? 136.998 133.070 155.720 1.00 26.69 299 ALA B N 1
ATOM 8032 C CA . ALA B 1 341 ? 136.429 134.386 155.461 1.00 26.69 299 ALA B CA 1
ATOM 8033 C C . ALA B 1 341 ? 136.157 134.600 153.984 1.00 26.69 299 ALA B C 1
ATOM 8034 O O . ALA B 1 341 ? 135.148 135.213 153.620 1.00 26.69 299 ALA B O 1
ATOM 8036 N N . ALA B 1 342 ? 137.046 134.106 153.118 1.00 24.32 300 ALA B N 1
ATOM 8037 C CA . ALA B 1 342 ? 136.834 134.244 151.686 1.00 24.32 300 ALA B CA 1
ATOM 8038 C C . ALA B 1 342 ? 135.672 133.394 151.217 1.00 24.32 300 ALA B C 1
ATOM 8039 O O . ALA B 1 342 ? 134.881 133.840 150.379 1.00 24.32 300 ALA B O 1
ATOM 8041 N N . CYS B 1 343 ? 135.538 132.175 151.754 1.00 29.61 301 CYS B N 1
ATOM 8042 C CA . CYS B 1 343 ? 134.392 131.346 151.397 1.00 29.61 301 CYS B CA 1
ATOM 8043 C C . CYS B 1 343 ? 133.092 131.932 151.921 1.00 29.61 301 CYS B C 1
ATOM 8044 O O . CYS B 1 343 ? 132.051 131.772 151.285 1.00 29.61 301 CYS B O 1
ATOM 8047 N N . HIS B 1 344 ? 133.127 132.611 153.065 1.00 32.62 302 HIS B N 1
ATOM 8048 C CA . HIS B 1 344 ? 131.916 133.233 153.587 1.00 32.62 302 HIS B CA 1
ATOM 8049 C C . HIS B 1 344 ? 131.515 134.448 152.768 1.00 32.62 302 HIS B C 1
ATOM 8050 O O . HIS B 1 344 ? 130.330 134.652 152.491 1.00 32.62 302 HIS B O 1
ATOM 8057 N N . LEU B 1 345 ? 132.483 135.277 152.390 1.00 31.00 303 LEU B N 1
ATOM 8058 C CA . LEU B 1 345 ? 132.187 136.490 151.641 1.00 31.00 303 LEU B CA 1
ATOM 8059 C C . LEU B 1 345 ? 131.825 136.188 150.197 1.00 31.00 303 LEU B C 1
ATOM 8060 O O . LEU B 1 345 ? 131.051 136.929 149.582 1.00 31.00 303 LEU B O 1
ATOM 8065 N N . ALA B 1 346 ? 132.335 135.088 149.655 1.00 30.44 304 ALA B N 1
ATOM 8066 C CA . ALA B 1 346 ? 131.931 134.651 148.332 1.00 30.44 304 ALA B CA 1
ATOM 8067 C C . ALA B 1 346 ? 130.585 133.954 148.319 1.00 30.44 304 ALA B C 1
ATOM 8068 O O . ALA B 1 346 ? 130.098 133.646 147.228 1.00 30.44 304 ALA B O 1
ATOM 8070 N N . GLU B 1 347 ? 129.993 133.711 149.498 1.00 35.16 305 GLU B N 1
ATOM 8071 C CA . GLU B 1 347 ? 128.753 132.951 149.682 1.00 35.16 305 GLU B CA 1
ATOM 8072 C C . GLU B 1 347 ? 128.871 131.565 149.066 1.00 35.16 305 GLU B C 1
ATOM 8073 O O . GLU B 1 347 ? 127.941 131.054 148.446 1.00 35.16 305 GLU B O 1
ATOM 8079 N N . VAL B 1 348 ? 130.034 130.958 149.243 1.00 33.85 306 VAL B N 1
ATOM 8080 C CA . VAL B 1 348 ? 130.373 129.680 148.647 1.00 33.85 306 VAL B CA 1
ATOM 8081 C C . VAL B 1 348 ? 130.573 128.686 149.770 1.00 33.85 306 VAL B C 1
ATOM 8082 O O . VAL B 1 348 ? 131.375 128.923 150.678 1.00 33.85 306 VAL B O 1
ATOM 8086 N N . SER B 1 349 ? 129.829 127.599 149.728 1.00 37.83 307 SER B N 1
ATOM 8087 C CA . SER B 1 349 ? 130.093 126.513 150.642 1.00 37.83 307 SER B CA 1
ATOM 8088 C C . SER B 1 349 ? 131.360 125.787 150.207 1.00 37.83 307 SER B C 1
ATOM 8089 O O . SER B 1 349 ? 131.568 125.570 149.014 1.00 37.83 307 SER B O 1
ATOM 8092 N N . PRO B 1 350 ? 132.222 125.396 151.145 1.00 36.60 308 PRO B N 1
ATOM 8093 C CA . PRO B 1 350 ? 133.467 124.721 150.767 1.00 36.60 308 PRO B CA 1
ATOM 8094 C C . PRO B 1 350 ? 133.288 123.325 150.207 1.00 36.60 308 PRO B C 1
ATOM 8095 O O . PRO B 1 350 ? 134.283 122.732 149.782 1.00 36.60 308 PRO B O 1
ATOM 8099 N N . GLU B 1 351 ? 132.082 122.761 150.210 1.00 43.21 309 GLU B N 1
ATOM 8100 C CA . GLU B 1 351 ? 131.880 121.512 149.494 1.00 43.21 309 GLU B CA 1
ATOM 8101 C C . GLU B 1 351 ? 131.647 121.723 148.007 1.00 43.21 309 GLU B C 1
ATOM 8102 O O . GLU B 1 351 ? 131.718 120.757 147.243 1.00 43.21 309 GLU B O 1
ATOM 8108 N N . SER B 1 352 ? 131.402 122.953 147.577 1.00 35.96 310 SER B N 1
ATOM 8109 C CA . SER B 1 352 ? 131.204 123.258 146.173 1.00 35.96 310 SER B CA 1
ATOM 8110 C C . SER B 1 352 ? 132.491 123.628 145.460 1.00 35.96 310 SER B C 1
ATOM 8111 O O . SER B 1 352 ? 132.451 123.941 144.269 1.00 35.96 310 SER B O 1
ATOM 8114 N N . ILE B 1 353 ? 133.621 123.581 146.151 1.00 31.30 311 ILE B N 1
ATOM 8115 C CA . ILE B 1 353 ? 134.910 123.978 145.605 1.00 31.30 311 ILE B CA 1
ATOM 8116 C C . ILE B 1 353 ? 135.603 122.736 145.067 1.00 31.30 311 ILE B C 1
ATOM 8117 O O . ILE B 1 353 ? 135.860 121.784 145.811 1.00 31.30 311 ILE B O 1
ATOM 8122 N N . GLY B 1 354 ? 135.901 122.741 143.772 1.00 29.21 312 GLY B N 1
ATOM 8123 C CA . GLY B 1 354 ? 136.421 121.564 143.111 1.00 29.21 312 GLY B CA 1
ATOM 8124 C C . GLY B 1 354 ? 137.917 121.549 142.909 1.00 29.21 312 GLY B C 1
ATOM 8125 O O . GLY B 1 354 ? 138.483 120.523 142.533 1.00 29.21 312 GLY B O 1
ATOM 8126 N N . TYR B 1 355 ? 138.572 122.671 143.170 1.00 24.84 313 TYR B N 1
ATOM 8127 C CA . TYR B 1 355 ? 140.011 122.773 142.994 1.00 24.84 313 TYR B CA 1
ATOM 8128 C C . TYR B 1 355 ? 140.521 123.865 143.913 1.00 24.84 313 TYR B C 1
ATOM 8129 O O . TYR B 1 355 ? 139.890 124.904 144.037 1.00 24.84 313 TYR B O 1
ATOM 8138 N N . VAL B 1 356 ? 141.642 123.633 144.578 1.00 23.84 314 VAL B N 1
ATOM 8139 C CA . VAL B 1 356 ? 142.255 124.678 145.386 1.00 23.84 314 VAL B CA 1
ATOM 8140 C C . VAL B 1 356 ? 143.693 124.834 144.939 1.00 23.84 314 VAL B C 1
ATOM 8141 O O . VAL B 1 356 ? 144.484 123.891 145.037 1.00 23.84 314 VAL B O 1
ATOM 8145 N N . GLU B 1 357 ? 144.026 126.012 144.430 1.00 24.95 315 GLU B N 1
ATOM 8146 C CA . GLU B 1 357 ? 145.410 126.345 144.145 1.00 24.95 315 GLU B CA 1
ATOM 8147 C C . GLU B 1 357 ? 146.028 126.829 145.439 1.00 24.95 315 GLU B C 1
ATOM 8148 O O . GLU B 1 357 ? 145.650 127.874 145.972 1.00 24.95 315 GLU B O 1
ATOM 8154 N N . THR B 1 358 ? 146.931 126.036 145.980 1.00 27.82 316 THR B N 1
ATOM 8155 C CA . THR B 1 358 ? 147.492 126.333 147.274 1.00 27.82 316 THR B CA 1
ATOM 8156 C C . THR B 1 358 ? 148.628 127.328 147.128 1.00 27.82 316 THR B C 1
ATOM 8157 O O . THR B 1 358 ? 148.999 127.728 146.025 1.00 27.82 316 THR B O 1
ATOM 8161 N N . HIS B 1 359 ? 149.167 127.762 148.264 1.00 30.24 317 HIS B N 1
ATOM 8162 C CA . HIS B 1 359 ? 150.472 128.396 148.222 1.00 30.24 317 HIS B CA 1
ATOM 8163 C C . HIS B 1 359 ? 151.516 127.388 147.770 1.00 30.24 317 HIS B C 1
ATOM 8164 O O . HIS B 1 359 ? 152.206 127.605 146.770 1.00 30.24 317 HIS B O 1
ATOM 8171 N N . GLY B 1 360 ? 151.577 126.240 148.449 1.00 35.42 318 GLY B N 1
ATOM 8172 C CA . GLY B 1 360 ? 152.343 125.091 148.008 1.00 35.42 318 GLY B CA 1
ATOM 8173 C C . GLY B 1 360 ? 153.818 125.360 147.867 1.00 35.42 318 GLY B C 1
ATOM 8174 O O . GLY B 1 360 ? 154.403 125.085 146.821 1.00 35.42 318 GLY B O 1
ATOM 8175 N N . THR B 1 361 ? 154.416 125.950 148.897 1.00 38.91 319 THR B N 1
ATOM 8176 C CA . THR B 1 361 ? 155.763 126.483 148.771 1.00 38.91 319 THR B CA 1
ATOM 8177 C C . THR B 1 361 ? 156.830 125.407 148.650 1.00 38.91 319 THR B C 1
ATOM 8178 O O . THR B 1 361 ? 157.953 125.725 148.269 1.00 38.91 319 THR B O 1
ATOM 8182 N N . GLY B 1 362 ? 156.519 124.151 148.935 1.00 41.81 320 GLY B N 1
ATOM 8183 C CA . GLY B 1 362 ? 157.481 123.100 148.721 1.00 41.81 320 GLY B CA 1
ATOM 8184 C C . GLY B 1 362 ? 158.358 122.779 149.903 1.00 41.81 320 GLY B C 1
ATOM 8185 O O . GLY B 1 362 ? 159.169 121.852 149.812 1.00 41.81 320 GLY B O 1
ATOM 8186 N N . THR B 1 363 ? 158.233 123.514 151.001 1.00 49.58 321 THR B N 1
ATOM 8187 C CA . THR B 1 363 ? 158.990 123.194 152.196 1.00 49.58 321 THR B CA 1
ATOM 8188 C C . THR B 1 363 ? 158.404 121.967 152.875 1.00 49.58 321 THR B C 1
ATOM 8189 O O . THR B 1 363 ? 157.235 121.625 152.694 1.00 49.58 321 THR B O 1
ATOM 8193 N N . ARG B 1 364 ? 159.238 121.292 153.660 1.00 54.17 322 ARG B N 1
ATOM 8194 C CA . ARG B 1 364 ? 158.767 120.144 154.415 1.00 54.17 322 ARG B CA 1
ATOM 8195 C C . ARG B 1 364 ? 157.897 120.538 155.599 1.00 54.17 322 ARG B C 1
ATOM 8196 O O . ARG B 1 364 ? 157.046 119.752 156.016 1.00 54.17 322 ARG B O 1
ATOM 8204 N N . ILE B 1 365 ? 158.073 121.732 156.144 1.00 55.52 323 ILE B N 1
ATOM 8205 C CA . ILE B 1 365 ? 157.297 122.126 157.312 1.00 55.52 323 ILE B CA 1
ATOM 8206 C C . ILE B 1 365 ? 156.024 122.857 156.915 1.00 55.52 323 ILE B C 1
ATOM 8207 O O . ILE B 1 365 ? 154.948 122.563 157.436 1.00 55.52 323 ILE B O 1
ATOM 8212 N N . GLY B 1 366 ? 156.119 123.807 155.984 1.00 55.18 324 GLY B N 1
ATOM 8213 C CA . GLY B 1 366 ? 154.978 124.635 155.643 1.00 55.18 324 GLY B CA 1
ATOM 8214 C C . GLY B 1 366 ? 153.896 123.941 154.853 1.00 55.18 324 GLY B C 1
ATOM 8215 O O . GLY B 1 366 ? 152.747 124.389 154.882 1.00 55.18 324 GLY B O 1
ATOM 8216 N N . ASP B 1 367 ? 154.233 122.868 154.136 1.00 51.24 325 ASP B N 1
ATOM 8217 C CA . ASP B 1 367 ? 153.214 122.163 153.359 1.00 51.24 325 ASP B CA 1
ATOM 8218 C C . ASP B 1 367 ? 152.194 121.424 154.224 1.00 51.24 325 ASP B C 1
ATOM 8219 O O . ASP B 1 367 ? 150.991 121.527 153.922 1.00 51.24 325 ASP B O 1
ATOM 8224 N N . PRO B 1 368 ? 152.565 120.666 155.277 1.00 49.11 326 PRO B N 1
ATOM 8225 C CA . PRO B 1 368 ? 151.517 120.163 156.176 1.00 49.11 326 PRO B CA 1
ATOM 8226 C C . PRO B 1 368 ? 150.765 121.245 156.918 1.00 49.11 326 PRO B C 1
ATOM 8227 O O . PRO B 1 368 ? 149.582 121.047 157.204 1.00 49.11 326 PRO B O 1
ATOM 8231 N N . ILE B 1 369 ? 151.400 122.381 157.222 1.00 42.34 327 ILE B N 1
ATOM 8232 C CA . ILE B 1 369 ? 150.700 123.487 157.875 1.00 42.34 327 ILE B CA 1
ATOM 8233 C C . ILE B 1 369 ? 149.627 124.054 156.959 1.00 42.34 327 ILE B C 1
ATOM 8234 O O . ILE B 1 369 ? 148.490 124.297 157.384 1.00 42.34 327 ILE B O 1
ATOM 8239 N N . GLU B 1 370 ? 149.955 124.234 155.681 1.00 40.65 328 GLU B N 1
ATOM 8240 C CA . GLU B 1 370 ? 148.980 124.777 154.744 1.00 40.65 328 GLU B CA 1
ATOM 8241 C C . GLU B 1 370 ? 147.881 123.777 154.430 1.00 40.65 328 GLU B C 1
ATOM 8242 O O . GLU B 1 370 ? 146.714 124.157 154.284 1.00 40.65 328 GLU B O 1
ATOM 8248 N N . PHE B 1 371 ? 148.233 122.496 154.324 1.00 42.39 329 PHE B N 1
ATOM 8249 C CA . PHE B 1 371 ? 147.223 121.466 154.128 1.00 42.39 329 PHE B CA 1
ATOM 8250 C C . PHE B 1 371 ? 146.292 121.363 155.322 1.00 42.39 329 PHE B C 1
ATOM 8251 O O . PHE B 1 371 ? 145.083 121.192 155.155 1.00 42.39 329 PHE B O 1
ATOM 8259 N N . ALA B 1 372 ? 146.840 121.456 156.536 1.00 39.34 330 ALA B N 1
ATOM 8260 C CA . ALA B 1 372 ? 146.019 121.381 157.733 1.00 39.34 330 ALA B CA 1
ATOM 8261 C C . ALA B 1 372 ? 145.115 122.592 157.856 1.00 39.34 330 ALA B C 1
ATOM 8262 O O . ALA B 1 372 ? 143.964 122.459 158.270 1.00 39.34 330 ALA B O 1
ATOM 8264 N N . ALA B 1 373 ? 145.608 123.777 157.493 1.00 37.69 331 ALA B N 1
ATOM 8265 C CA . ALA B 1 373 ? 144.758 124.963 157.500 1.00 37.69 331 ALA B CA 1
ATOM 8266 C C . ALA B 1 373 ? 143.648 124.869 156.462 1.00 37.69 331 ALA B C 1
ATOM 8267 O O . ALA B 1 373 ? 142.512 125.273 156.732 1.00 37.69 331 ALA B O 1
ATOM 8269 N N . LEU B 1 374 ? 143.948 124.321 155.280 1.00 36.78 332 LEU B N 1
ATOM 8270 C CA . LEU B 1 374 ? 142.904 124.068 154.286 1.00 36.78 332 LEU B CA 1
ATOM 8271 C C . LEU B 1 374 ? 141.895 123.041 154.772 1.00 36.78 332 LEU B C 1
ATOM 8272 O O . LEU B 1 374 ? 140.691 123.188 154.536 1.00 36.78 332 LEU B O 1
ATOM 8277 N N . THR B 1 375 ? 142.370 121.987 155.434 1.00 39.61 333 THR B N 1
ATOM 8278 C CA . THR B 1 375 ? 141.482 120.946 155.931 1.00 39.61 333 THR B CA 1
ATOM 8279 C C . THR B 1 375 ? 140.558 121.472 157.018 1.00 39.61 333 THR B C 1
ATOM 8280 O O . THR B 1 375 ? 139.356 121.203 156.993 1.00 39.61 333 THR B O 1
ATOM 8284 N N . GLU B 1 376 ? 141.087 122.239 157.967 1.00 42.21 334 GLU B N 1
ATOM 8285 C CA . GLU B 1 376 ? 140.222 122.755 159.016 1.00 42.21 334 GLU B CA 1
ATOM 8286 C C . GLU B 1 376 ? 139.425 123.969 158.578 1.00 42.21 334 GLU B C 1
ATOM 8287 O O . GLU B 1 376 ? 138.479 124.346 159.271 1.00 42.21 334 GLU B O 1
ATOM 8293 N N . ALA B 1 377 ? 139.769 124.589 157.455 1.00 36.69 335 ALA B N 1
ATOM 8294 C CA . ALA B 1 377 ? 138.894 125.613 156.913 1.00 36.69 335 ALA B CA 1
ATOM 8295 C C . ALA B 1 377 ? 137.784 125.009 156.078 1.00 36.69 335 ALA B C 1
ATOM 8296 O O . ALA B 1 377 ? 136.724 125.619 155.924 1.00 36.69 335 ALA B O 1
ATOM 8298 N N . PHE B 1 378 ? 138.018 123.820 155.538 1.00 41.99 336 PHE B N 1
ATOM 8299 C CA . PHE B 1 378 ? 137.008 123.069 154.800 1.00 41.99 336 PHE B CA 1
ATOM 8300 C C . PHE B 1 378 ? 136.300 122.198 155.824 1.00 41.99 336 PHE B C 1
ATOM 8301 O O . PHE B 1 378 ? 136.678 121.053 156.067 1.00 41.99 336 PHE B O 1
ATOM 8309 N N . ASP B 1 379 ? 135.249 122.743 156.431 1.00 52.31 337 ASP B N 1
ATOM 8310 C CA . ASP B 1 379 ? 134.608 122.077 157.557 1.00 52.31 337 ASP B CA 1
ATOM 8311 C C . ASP B 1 379 ? 133.781 120.865 157.154 1.00 52.31 337 ASP B C 1
ATOM 8312 O O . ASP B 1 379 ? 133.318 120.142 158.040 1.00 52.31 337 ASP B O 1
ATOM 8317 N N . THR B 1 380 ? 133.578 120.630 155.862 1.00 54.89 338 THR B N 1
ATOM 8318 C CA . THR B 1 380 ? 132.758 119.516 155.418 1.00 54.89 338 THR B CA 1
ATOM 8319 C C . THR B 1 380 ? 133.470 118.189 155.656 1.00 54.89 338 THR B C 1
ATOM 8320 O O . THR B 1 380 ? 134.698 118.118 155.738 1.00 54.89 338 THR B O 1
ATOM 8324 N N . SER B 1 381 ? 132.671 117.133 155.789 1.00 61.67 339 SER B N 1
ATOM 8325 C CA . SER B 1 381 ? 133.168 115.796 156.063 1.00 61.67 339 SER B CA 1
ATOM 8326 C C . SER B 1 381 ? 133.307 114.945 154.814 1.00 61.67 339 SER B C 1
ATOM 8327 O O . SER B 1 381 ? 133.635 113.762 154.929 1.00 61.67 339 SER B O 1
ATOM 8330 N N . HIS B 1 382 ? 133.049 115.511 153.635 1.00 56.99 340 HIS B N 1
ATOM 8331 C CA . HIS B 1 382 ? 133.245 114.797 152.384 1.00 56.99 340 HIS B CA 1
ATOM 8332 C C . HIS B 1 382 ? 134.721 114.527 152.160 1.00 56.99 340 HIS B C 1
ATOM 8333 O O . HIS B 1 382 ? 135.587 115.267 152.624 1.00 56.99 340 HIS B O 1
ATOM 8340 N N . ARG B 1 383 ? 135.008 113.446 151.451 1.00 51.83 341 ARG B N 1
ATOM 8341 C CA . ARG B 1 383 ? 136.372 112.968 151.303 1.00 51.83 341 ARG B CA 1
ATOM 8342 C C . ARG B 1 383 ? 136.797 113.072 149.849 1.00 51.83 341 ARG B C 1
ATOM 8343 O O . ARG B 1 383 ? 136.175 112.457 148.977 1.00 51.83 341 ARG B O 1
ATOM 8351 N N . GLN B 1 384 ? 137.844 113.865 149.605 1.00 43.90 342 GLN B N 1
ATOM 8352 C CA . GLN B 1 384 ? 138.620 113.866 148.364 1.00 43.90 342 GLN B CA 1
ATOM 8353 C C . GLN B 1 384 ? 137.771 114.224 147.148 1.00 43.90 342 GLN B C 1
ATOM 8354 O O . GLN B 1 384 ? 137.733 113.505 146.153 1.00 43.90 342 GLN B O 1
ATOM 8360 N N . TYR B 1 385 ? 137.077 115.347 147.247 1.00 39.51 343 TYR B N 1
ATOM 8361 C CA . TYR B 1 385 ? 136.327 115.895 146.132 1.00 39.51 343 TYR B CA 1
ATOM 8362 C C . TYR B 1 385 ? 137.027 117.071 145.477 1.00 39.51 343 TYR B C 1
ATOM 8363 O O . TYR B 1 385 ? 136.641 117.464 144.373 1.00 39.51 343 TYR B O 1
ATOM 8372 N N . CYS B 1 386 ? 138.027 117.647 146.133 1.00 35.36 344 CYS B N 1
ATOM 8373 C CA . CYS B 1 386 ? 138.672 118.875 145.699 1.00 35.36 344 CYS B CA 1
ATOM 8374 C C . CYS B 1 386 ? 140.117 118.576 145.344 1.00 35.36 344 CYS B C 1
ATOM 8375 O O . CYS B 1 386 ? 140.802 117.872 146.082 1.00 35.36 344 CYS B O 1
ATOM 8378 N N . ALA B 1 387 ? 140.575 119.087 144.213 1.00 27.25 345 ALA B N 1
ATOM 8379 C CA . ALA B 1 387 ? 141.948 118.860 143.808 1.00 27.25 345 ALA B CA 1
ATOM 8380 C C . ALA B 1 387 ? 142.843 119.951 144.358 1.00 27.25 345 ALA B C 1
ATOM 8381 O O . ALA B 1 387 ? 142.439 121.104 144.483 1.00 27.25 345 ALA B O 1
ATOM 8383 N N . LEU B 1 388 ? 144.070 119.583 144.687 1.00 26.77 346 LEU B N 1
ATOM 8384 C CA . LEU B 1 388 ? 145.048 120.541 145.170 1.00 26.77 346 LEU B CA 1
ATOM 8385 C C . LEU B 1 388 ? 146.025 120.883 144.070 1.00 26.77 346 LEU B C 1
ATOM 8386 O O . LEU B 1 388 ? 146.548 119.994 143.397 1.00 26.77 346 LEU B O 1
ATOM 8391 N N . GLY B 1 389 ? 146.284 122.171 143.901 1.00 23.87 347 GLY B N 1
ATOM 8392 C CA . GLY B 1 389 ? 147.227 122.616 142.912 1.00 23.87 347 GLY B CA 1
ATOM 8393 C C . GLY B 1 389 ? 148.262 123.526 143.535 1.00 23.87 347 GLY B C 1
ATOM 8394 O O . GLY B 1 389 ? 148.062 124.096 144.602 1.00 23.87 347 GLY B O 1
ATOM 8395 N N . ALA B 1 390 ? 149.384 123.634 142.838 1.00 25.68 348 ALA B N 1
ATOM 8396 C CA . ALA B 1 390 ? 150.480 124.487 143.268 1.00 25.68 348 ALA B CA 1
ATOM 8397 C C . ALA B 1 390 ? 151.303 124.799 142.033 1.00 25.68 348 ALA B C 1
ATOM 8398 O O . ALA B 1 390 ? 152.019 123.929 141.538 1.00 25.68 348 ALA B O 1
ATOM 8400 N N . VAL B 1 391 ? 151.219 126.040 141.552 1.00 25.29 349 VAL B N 1
ATOM 8401 C CA . VAL B 1 391 ? 151.940 126.429 140.349 1.00 25.29 349 VAL B CA 1
ATOM 8402 C C . VAL B 1 391 ? 153.437 126.509 140.623 1.00 25.29 349 VAL B C 1
ATOM 8403 O O . VAL B 1 391 ? 154.248 126.438 139.696 1.00 25.29 349 VAL B O 1
ATOM 8407 N N . LYS B 1 392 ? 153.827 126.589 141.895 1.00 27.83 350 LYS B N 1
ATOM 8408 C CA . LYS B 1 392 ? 155.227 126.617 142.277 1.00 27.83 350 LYS B CA 1
ATOM 8409 C C . LYS B 1 392 ? 155.923 125.291 142.035 1.00 27.83 350 LYS B C 1
ATOM 8410 O O . LYS B 1 392 ? 157.151 125.239 142.075 1.00 27.83 350 LYS B O 1
ATOM 8416 N N . ALA B 1 393 ? 155.172 124.217 141.814 1.00 28.61 351 ALA B N 1
ATOM 8417 C CA . ALA B 1 393 ? 155.770 122.995 141.304 1.00 28.61 351 ALA B CA 1
ATOM 8418 C C . ALA B 1 393 ? 156.329 123.215 139.911 1.00 28.61 351 ALA B C 1
ATOM 8419 O O . ALA B 1 393 ? 157.403 122.708 139.574 1.00 28.61 351 ALA B O 1
ATOM 8421 N N . ASN B 1 394 ? 155.616 123.989 139.095 1.00 31.27 352 ASN B N 1
ATOM 8422 C CA . ASN B 1 394 ? 156.041 124.276 137.734 1.00 31.27 352 ASN B CA 1
ATOM 8423 C C . ASN B 1 394 ? 157.087 125.377 137.698 1.00 31.27 352 ASN B C 1
ATOM 8424 O O . ASN B 1 394 ? 158.247 125.138 137.351 1.00 31.27 352 ASN B O 1
ATOM 8429 N N . ILE B 1 395 ? 156.699 126.590 138.087 1.00 27.44 353 ILE B N 1
ATOM 8430 C CA . ILE B 1 395 ? 157.505 127.771 137.833 1.00 27.44 353 ILE B CA 1
ATOM 8431 C C . ILE B 1 395 ? 158.317 128.202 139.036 1.00 27.44 353 ILE B C 1
ATOM 8432 O O . ILE B 1 395 ? 159.004 129.224 138.969 1.00 27.44 353 ILE B O 1
ATOM 8437 N N . GLY B 1 396 ? 158.256 127.475 140.133 1.00 26.56 354 GLY B N 1
ATOM 8438 C CA . GLY B 1 396 ? 158.947 127.890 141.329 1.00 26.56 354 GLY B CA 1
ATOM 8439 C C . GLY B 1 396 ? 158.239 129.030 142.031 1.00 26.56 354 GLY B C 1
ATOM 8440 O O . GLY B 1 396 ? 157.199 129.524 141.607 1.00 26.56 354 GLY B O 1
ATOM 8441 N N . HIS B 1 397 ? 158.826 129.463 143.140 1.00 28.75 355 HIS B N 1
ATOM 8442 C CA . HIS B 1 397 ? 158.248 130.557 143.913 1.00 28.75 355 HIS B CA 1
ATOM 8443 C C . HIS B 1 397 ? 158.593 131.874 143.238 1.00 28.75 355 HIS B C 1
ATOM 8444 O O . HIS B 1 397 ? 159.545 132.563 143.594 1.00 28.75 355 HIS B O 1
ATOM 8451 N N . THR B 1 398 ? 157.781 132.253 142.259 1.00 26.14 356 THR B N 1
ATOM 8452 C CA . THR B 1 398 ? 157.935 133.566 141.640 1.00 26.14 356 THR B CA 1
ATOM 8453 C C . THR B 1 398 ? 157.356 134.594 142.594 1.00 26.14 356 THR B C 1
ATOM 8454 O O . THR B 1 398 ? 156.211 135.014 142.458 1.00 26.14 356 THR B O 1
ATOM 8458 N N . HIS B 1 399 ? 158.191 134.983 143.563 1.00 28.09 357 HIS B N 1
ATOM 8459 C CA . HIS B 1 399 ? 157.944 135.991 144.597 1.00 28.09 357 HIS B CA 1
ATOM 8460 C C . HIS B 1 399 ? 157.230 137.221 144.058 1.00 28.09 357 HIS B C 1
ATOM 8461 O O . HIS B 1 399 ? 157.479 137.635 142.938 1.00 28.09 357 HIS B O 1
ATOM 8468 N N . ALA B 1 400 ? 156.201 137.679 144.765 1.00 23.53 358 ALA B N 1
ATOM 8469 C CA . ALA B 1 400 ? 155.398 138.856 144.410 1.00 23.53 358 ALA B CA 1
ATOM 8470 C C . ALA B 1 400 ? 154.644 138.779 143.086 1.00 23.53 358 ALA B C 1
ATOM 8471 O O . ALA B 1 400 ? 153.906 139.698 142.743 1.00 23.53 358 ALA B O 1
ATOM 8473 N N . ALA B 1 401 ? 154.822 137.707 142.334 1.00 23.22 359 ALA B N 1
ATOM 8474 C CA . ALA B 1 401 ? 153.982 137.350 141.215 1.00 23.22 359 ALA B CA 1
ATOM 8475 C C . ALA B 1 401 ? 153.420 135.966 141.417 1.00 23.22 359 ALA B C 1
ATOM 8476 O O . ALA B 1 401 ? 152.773 135.442 140.517 1.00 23.22 359 ALA B O 1
ATOM 8478 N N . ALA B 1 402 ? 153.678 135.358 142.573 1.00 21.82 360 ALA B N 1
ATOM 8479 C CA . ALA B 1 402 ? 153.150 134.047 142.901 1.00 21.82 360 ALA B CA 1
ATOM 8480 C C . ALA B 1 402 ? 151.649 134.079 143.068 1.00 21.82 360 ALA B C 1
ATOM 8481 O O . ALA B 1 402 ? 150.969 133.112 142.713 1.00 21.82 360 ALA B O 1
ATOM 8483 N N . GLY B 1 403 ? 151.122 135.170 143.609 1.00 20.15 361 GLY B N 1
ATOM 8484 C CA . GLY B 1 403 ? 149.690 135.271 143.776 1.00 20.15 361 GLY B CA 1
ATOM 8485 C C . GLY B 1 403 ? 148.966 135.333 142.453 1.00 20.15 361 GLY B C 1
ATOM 8486 O O . GLY B 1 403 ? 147.980 134.629 142.247 1.00 20.15 361 GLY B O 1
ATOM 8487 N N . VAL B 1 404 ? 149.473 136.132 141.519 1.00 20.00 362 VAL B N 1
ATOM 8488 C CA . VAL B 1 404 ? 148.828 136.209 140.222 1.00 20.00 362 VAL B CA 1
ATOM 8489 C C . VAL B 1 404 ? 149.213 135.012 139.365 1.00 20.00 362 VAL B C 1
ATOM 8490 O O . VAL B 1 404 ? 148.476 134.670 138.450 1.00 20.00 362 VAL B O 1
ATOM 8494 N N . ALA B 1 405 ? 150.308 134.318 139.670 1.00 21.29 363 ALA B N 1
ATOM 8495 C CA . ALA B 1 405 ? 150.582 133.040 139.023 1.00 21.29 363 ALA B CA 1
ATOM 8496 C C . ALA B 1 405 ? 149.530 132.015 139.386 1.00 21.29 363 ALA B C 1
ATOM 8497 O O . ALA B 1 405 ? 148.972 131.352 138.511 1.00 21.29 363 ALA B O 1
ATOM 8499 N N . GLY B 1 406 ? 149.229 131.895 140.676 1.00 19.53 364 GLY B N 1
ATOM 8500 C CA . GLY B 1 406 ? 148.174 130.999 141.101 1.00 19.53 364 GLY B CA 1
ATOM 8501 C C . GLY B 1 406 ? 146.805 131.434 140.628 1.00 19.53 364 GLY B C 1
ATOM 8502 O O . GLY B 1 406 ? 145.976 130.601 140.285 1.00 19.53 364 GLY B O 1
ATOM 8503 N N . LEU B 1 407 ? 146.557 132.739 140.582 1.00 18.10 365 LEU B N 1
ATOM 8504 C CA . LEU B 1 407 ? 145.265 133.228 140.120 1.00 18.10 365 LEU B CA 1
ATOM 8505 C C . LEU B 1 407 ? 145.080 133.009 138.631 1.00 18.10 365 LEU B C 1
ATOM 8506 O O . LEU B 1 407 ? 143.995 132.635 138.189 1.00 18.10 365 LEU B O 1
ATOM 8511 N N . ILE B 1 408 ? 146.121 133.244 137.838 1.00 31.34 366 ILE B N 1
ATOM 8512 C CA . ILE B 1 408 ? 146.053 133.005 136.405 1.00 31.34 366 ILE B CA 1
ATOM 8513 C C . ILE B 1 408 ? 145.933 131.517 136.122 1.00 31.34 366 ILE B C 1
ATOM 8514 O O . ILE B 1 408 ? 145.138 131.111 135.271 1.00 31.34 366 ILE B O 1
ATOM 8519 N N . LYS B 1 409 ? 146.673 130.680 136.859 1.00 20.72 367 LYS B N 1
ATOM 8520 C CA . LYS B 1 409 ? 146.540 129.236 136.707 1.00 20.72 367 LYS B CA 1
ATOM 8521 C C . LYS B 1 409 ? 145.146 128.762 137.077 1.00 20.72 367 LYS B C 1
ATOM 8522 O O . LYS B 1 409 ? 144.555 127.962 136.356 1.00 20.72 367 LYS B O 1
ATOM 8528 N N . THR B 1 410 ? 144.581 129.290 138.159 1.00 23.31 368 THR B N 1
ATOM 8529 C CA . THR B 1 410 ? 143.243 128.900 138.581 1.00 23.31 368 THR B CA 1
ATOM 8530 C C . THR B 1 410 ? 142.183 129.393 137.614 1.00 23.31 368 THR B C 1
ATOM 8531 O O . THR B 1 410 ? 141.204 128.695 137.360 1.00 23.31 368 THR B O 1
ATOM 8535 N N . ALA B 1 411 ? 142.359 130.585 137.062 1.00 21.36 369 ALA B N 1
ATOM 8536 C CA . ALA B 1 411 ? 141.401 131.086 136.094 1.00 21.36 369 ALA B CA 1
ATOM 8537 C C . ALA B 1 411 ? 141.490 130.321 134.793 1.00 21.36 369 ALA B C 1
ATOM 8538 O O . ALA B 1 411 ? 140.479 130.132 134.122 1.00 21.36 369 ALA B O 1
ATOM 8540 N N . LEU B 1 412 ? 142.673 129.823 134.449 1.00 22.07 370 LEU B N 1
ATOM 8541 C CA . LEU B 1 412 ? 142.790 128.964 133.281 1.00 22.07 370 LEU B CA 1
ATOM 8542 C C . LEU B 1 412 ? 142.218 127.582 133.553 1.00 22.07 370 LEU B C 1
ATOM 8543 O O . LEU B 1 412 ? 141.663 126.960 132.649 1.00 22.07 370 LEU B O 1
ATOM 8548 N N . VAL B 1 413 ? 142.367 127.077 134.779 1.00 24.79 371 VAL B N 1
ATOM 8549 C CA . VAL B 1 413 ? 141.746 125.812 135.173 1.00 24.79 371 VAL B CA 1
ATOM 8550 C C . VAL B 1 413 ? 140.232 125.911 135.088 1.00 24.79 371 VAL B C 1
ATOM 8551 O O . VAL B 1 413 ? 139.566 125.010 134.577 1.00 24.79 371 VAL B O 1
ATOM 8555 N N . LEU B 1 414 ? 139.668 127.019 135.539 1.00 24.51 372 LEU B N 1
ATOM 8556 C CA . LEU B 1 414 ? 138.229 127.190 135.434 1.00 24.51 372 LEU B CA 1
ATOM 8557 C C . LEU B 1 414 ? 137.785 127.466 134.010 1.00 24.51 372 LEU B C 1
ATOM 8558 O O . LEU B 1 414 ? 136.659 127.127 133.642 1.00 24.51 372 LEU B O 1
ATOM 8563 N N . HIS B 1 415 ? 138.632 128.098 133.207 1.00 25.20 373 HIS B N 1
ATOM 8564 C CA . HIS B 1 415 ? 138.264 128.388 131.830 1.00 25.20 373 HIS B CA 1
ATOM 8565 C C . HIS B 1 415 ? 138.300 127.133 130.981 1.00 25.20 373 HIS B C 1
ATOM 8566 O O . HIS B 1 415 ? 137.387 126.880 130.189 1.00 25.20 373 HIS B O 1
ATOM 8573 N N . HIS B 1 416 ? 139.331 126.329 131.145 1.00 26.96 374 HIS B N 1
ATOM 8574 C CA . HIS B 1 416 ? 139.498 125.139 130.342 1.00 26.96 374 HIS B CA 1
ATOM 8575 C C . HIS B 1 416 ? 138.846 123.921 130.956 1.00 26.96 374 HIS B C 1
ATOM 8576 O O . HIS B 1 416 ? 138.816 122.878 130.300 1.00 26.96 374 HIS B O 1
ATOM 8583 N N . ARG B 1 417 ? 138.331 124.048 132.184 1.00 32.91 375 ARG B N 1
ATOM 8584 C CA . ARG B 1 417 ? 137.649 122.986 132.926 1.00 32.91 375 ARG B CA 1
ATOM 8585 C C . ARG B 1 417 ? 138.518 121.743 133.027 1.00 32.91 375 ARG B C 1
ATOM 8586 O O . ARG B 1 417 ? 138.059 120.616 132.873 1.00 32.91 375 ARG B O 1
ATOM 8594 N N . THR B 1 418 ? 139.799 121.960 133.256 1.00 27.39 376 THR B N 1
ATOM 8595 C CA . THR B 1 418 ? 140.769 120.888 133.285 1.00 27.39 376 THR B CA 1
ATOM 8596 C C . THR B 1 418 ? 141.545 120.989 134.578 1.00 27.39 376 THR B C 1
ATOM 8597 O O . THR B 1 418 ? 142.110 122.039 134.879 1.00 27.39 376 THR B O 1
ATOM 8601 N N . ILE B 1 419 ? 141.584 119.905 135.333 1.00 24.69 377 ILE B N 1
ATOM 8602 C CA . ILE B 1 419 ? 142.358 119.841 136.565 1.00 24.69 377 ILE B CA 1
ATOM 8603 C C . ILE B 1 419 ? 143.761 119.366 136.201 1.00 24.69 377 ILE B C 1
ATOM 8604 O O . ILE B 1 419 ? 143.897 118.298 135.599 1.00 24.69 377 ILE B O 1
ATOM 8609 N N . PRO B 1 420 ? 144.801 120.131 136.498 1.00 24.28 378 PRO B N 1
ATOM 8610 C CA . PRO B 1 420 ? 146.137 119.782 136.043 1.00 24.28 378 PRO B CA 1
ATOM 8611 C C . PRO B 1 420 ? 146.840 118.883 137.039 1.00 24.28 378 PRO B C 1
ATOM 8612 O O . PRO B 1 420 ? 146.430 118.806 138.200 1.00 24.28 378 PRO B O 1
ATOM 8616 N N . PRO B 1 421 ? 147.896 118.185 136.636 1.00 29.03 379 PRO B N 1
ATOM 8617 C CA . PRO B 1 421 ? 148.701 117.466 137.618 1.00 29.03 379 PRO B CA 1
ATOM 8618 C C . PRO B 1 421 ? 149.464 118.434 138.494 1.00 29.03 379 PRO B C 1
ATOM 8619 O O . PRO B 1 421 ? 149.735 119.574 138.110 1.00 29.03 379 PRO B O 1
ATOM 8623 N N . LEU B 1 422 ? 149.821 117.975 139.682 1.00 32.21 380 LEU B N 1
ATOM 8624 C CA . LEU B 1 422 ? 150.769 118.715 140.489 1.00 32.21 380 LEU B CA 1
ATOM 8625 C C . LEU B 1 422 ? 152.137 118.164 140.125 1.00 32.21 380 LEU B C 1
ATOM 8626 O O . LEU B 1 422 ? 152.363 116.956 140.213 1.00 32.21 380 LEU B O 1
ATOM 8631 N N . ALA B 1 423 ? 153.016 119.036 139.646 1.00 35.01 381 ALA B N 1
ATOM 8632 C CA . ALA B 1 423 ? 154.291 118.592 139.116 1.00 35.01 381 ALA B CA 1
ATOM 8633 C C . ALA B 1 423 ? 155.220 118.145 140.234 1.00 35.01 381 ALA B C 1
ATOM 8634 O O . ALA B 1 423 ? 155.105 118.587 141.379 1.00 35.01 381 ALA B O 1
ATOM 8636 N N . ASN B 1 424 ? 156.118 117.221 139.887 1.00 42.36 382 ASN B N 1
ATOM 8637 C CA . ASN B 1 424 ? 157.063 116.554 140.782 1.00 42.36 382 ASN B CA 1
ATOM 8638 C C . ASN B 1 424 ? 156.388 115.827 141.930 1.00 42.36 382 ASN B C 1
ATOM 8639 O O . ASN B 1 424 ? 157.015 115.595 142.961 1.00 42.36 382 ASN B O 1
ATOM 8644 N N . TYR B 1 425 ? 155.136 115.428 141.782 1.00 44.91 383 TYR B N 1
ATOM 8645 C CA . TYR B 1 425 ? 154.418 114.750 142.846 1.00 44.91 383 TYR B CA 1
ATOM 8646 C C . TYR B 1 425 ? 154.470 113.251 142.608 1.00 44.91 383 TYR B C 1
ATOM 8647 O O . TYR B 1 425 ? 153.971 112.763 141.590 1.00 44.91 383 TYR B O 1
ATOM 8656 N N . GLN B 1 426 ? 155.065 112.524 143.545 1.00 52.68 384 GLN B N 1
ATOM 8657 C CA . GLN B 1 426 ? 155.020 111.071 143.529 1.00 52.68 384 GLN B CA 1
ATOM 8658 C C . GLN B 1 426 ? 154.309 110.507 144.745 1.00 52.68 384 GLN B C 1
ATOM 8659 O O . GLN B 1 426 ? 153.339 109.757 144.600 1.00 52.68 384 GLN B O 1
ATOM 8665 N N . MET B 1 427 ? 154.748 110.870 145.941 1.00 57.93 385 MET B N 1
ATOM 8666 C CA . MET B 1 427 ? 154.215 110.340 147.180 1.00 57.93 385 MET B CA 1
ATOM 8667 C C . MET B 1 427 ? 153.806 111.491 148.083 1.00 57.93 385 MET B C 1
ATOM 8668 O O . MET B 1 427 ? 154.438 112.548 148.061 1.00 57.93 385 MET B O 1
ATOM 8673 N N . PRO B 1 428 ? 152.756 111.322 148.879 1.00 51.98 386 PRO B N 1
ATOM 8674 C CA . PRO B 1 428 ? 152.384 112.371 149.828 1.00 51.98 386 PRO B CA 1
ATOM 8675 C C . PRO B 1 428 ? 153.385 112.460 150.965 1.00 51.98 386 PRO B C 1
ATOM 8676 O O . PRO B 1 428 ? 154.107 111.510 151.269 1.00 51.98 386 PRO B O 1
ATOM 8680 N N . ASN B 1 429 ? 153.431 113.635 151.582 1.00 53.01 387 ASN B N 1
ATOM 8681 C CA . ASN B 1 429 ? 154.271 113.836 152.750 1.00 53.01 387 ASN B CA 1
ATOM 8682 C C . ASN B 1 429 ? 153.737 113.022 153.919 1.00 53.01 387 ASN B C 1
ATOM 8683 O O . ASN B 1 429 ? 152.538 112.752 154.018 1.00 53.01 387 ASN B O 1
ATOM 8688 N N . SER B 1 430 ? 154.652 112.615 154.802 1.00 57.33 388 SER B N 1
ATOM 8689 C CA . SER B 1 430 ? 154.296 111.726 155.902 1.00 57.33 388 SER B CA 1
ATOM 8690 C C . SER B 1 430 ? 153.377 112.399 156.910 1.00 57.33 388 SER B C 1
ATOM 8691 O O . SER B 1 430 ? 152.599 111.718 157.583 1.00 57.33 388 SER B O 1
ATOM 8694 N N . LYS B 1 431 ? 153.442 113.721 157.026 1.00 56.91 389 LYS B N 1
ATOM 8695 C CA . LYS B 1 431 ? 152.527 114.449 157.888 1.00 56.91 389 LYS B CA 1
ATOM 8696 C C . LYS B 1 431 ? 151.208 114.771 157.208 1.00 56.91 389 LYS B C 1
ATOM 8697 O O . LYS B 1 431 ? 150.341 115.381 157.838 1.00 56.91 389 LYS B O 1
ATOM 8703 N N . LEU B 1 432 ? 151.031 114.396 155.949 1.00 51.32 390 LEU B N 1
ATOM 8704 C CA . LEU B 1 432 ? 149.797 114.697 155.246 1.00 51.32 390 LEU B CA 1
ATOM 8705 C C . LEU B 1 432 ? 148.824 113.543 155.383 1.00 51.32 390 LEU B C 1
ATOM 8706 O O . LEU B 1 432 ? 149.150 112.403 155.045 1.00 51.32 390 LEU B O 1
ATOM 8711 N N . ASP B 1 433 ? 147.626 113.851 155.864 1.00 57.73 391 ASP B N 1
ATOM 8712 C CA . ASP B 1 433 ? 146.536 112.887 155.923 1.00 57.73 391 ASP B CA 1
ATOM 8713 C C . ASP B 1 433 ? 145.541 113.158 154.793 1.00 57.73 391 ASP B C 1
ATOM 8714 O O . ASP B 1 433 ? 144.488 113.761 154.970 1.00 57.73 391 ASP B O 1
ATOM 8719 N N . LEU B 1 434 ? 145.886 112.658 153.601 1.00 52.62 392 LEU B N 1
ATOM 8720 C CA . LEU B 1 434 ? 145.017 112.841 152.442 1.00 52.62 392 LEU B CA 1
ATOM 8721 C C . LEU B 1 434 ? 143.736 112.038 152.571 1.00 52.62 392 LEU B C 1
ATOM 8722 O O . LEU B 1 434 ? 142.708 112.423 152.006 1.00 52.62 392 LEU B O 1
ATOM 8727 N N . ALA B 1 435 ? 143.788 110.920 153.296 1.00 57.30 393 ALA B N 1
ATOM 8728 C CA . ALA B 1 435 ? 142.632 110.042 153.415 1.00 57.30 393 ALA B CA 1
ATOM 8729 C C . ALA B 1 435 ? 141.513 110.697 154.208 1.00 57.30 393 ALA B C 1
ATOM 8730 O O . ALA B 1 435 ? 140.341 110.581 153.844 1.00 57.30 393 ALA B O 1
ATOM 8732 N N . HIS B 1 436 ? 141.850 111.378 155.292 1.00 60.13 394 HIS B N 1
ATOM 8733 C CA . HIS B 1 436 ? 140.858 112.076 156.106 1.00 60.13 394 HIS B CA 1
ATOM 8734 C C . HIS B 1 436 ? 140.868 113.571 155.798 1.00 60.13 394 HIS B C 1
ATOM 8735 O O . HIS B 1 436 ? 141.132 114.410 156.654 1.00 60.13 394 HIS B O 1
ATOM 8742 N N . SER B 1 437 ? 140.550 113.904 154.553 1.00 47.84 395 SER B N 1
ATOM 8743 C CA . SER B 1 437 ? 140.713 115.264 154.064 1.00 47.84 395 SER B CA 1
ATOM 8744 C C . SER B 1 437 ? 139.787 115.464 152.884 1.00 47.84 395 SER B C 1
ATOM 8745 O O . SER B 1 437 ? 139.424 114.499 152.211 1.00 47.84 395 SER B O 1
ATOM 8748 N N . PRO B 1 438 ? 139.422 116.708 152.576 1.00 41.81 396 PRO B N 1
ATOM 8749 C CA . PRO B 1 438 ? 138.669 116.982 151.353 1.00 41.81 396 PRO B CA 1
ATOM 8750 C C . PRO B 1 438 ? 139.492 116.960 150.076 1.00 41.81 396 PRO B C 1
ATOM 8751 O O . PRO B 1 438 ? 138.961 117.327 149.028 1.00 41.81 396 PRO B O 1
ATOM 8755 N N . PHE B 1 439 ? 140.750 116.533 150.103 1.00 39.22 397 PHE B N 1
ATOM 8756 C CA . PHE B 1 439 ? 141.673 116.827 149.020 1.00 39.22 397 PHE B CA 1
ATOM 8757 C C . PHE B 1 439 ? 142.362 115.587 148.487 1.00 39.22 397 PHE B C 1
ATOM 8758 O O . PHE B 1 439 ? 142.688 114.668 149.239 1.00 39.22 397 PHE B O 1
ATOM 8766 N N . TYR B 1 440 ? 142.587 115.588 147.179 1.00 34.83 398 TYR B N 1
ATOM 8767 C CA . TYR B 1 440 ? 143.430 114.625 146.496 1.00 34.83 398 TYR B CA 1
ATOM 8768 C C . TYR B 1 440 ? 144.406 115.399 145.632 1.00 34.83 398 TYR B C 1
ATOM 8769 O O . TYR B 1 440 ? 144.124 116.519 145.207 1.00 34.83 398 TYR B O 1
ATOM 8778 N N . ILE B 1 441 ? 145.562 114.799 145.375 1.00 32.50 399 ILE B N 1
ATOM 8779 C CA . ILE B 1 441 ? 146.602 115.421 144.565 1.00 32.50 399 ILE B CA 1
ATOM 8780 C C . ILE B 1 441 ? 146.588 114.747 143.198 1.00 32.50 399 ILE B C 1
ATOM 8781 O O . ILE B 1 441 ? 146.981 113.575 143.097 1.00 32.50 399 ILE B O 1
ATOM 8786 N N . PRO B 1 442 ? 146.155 115.426 142.142 1.00 29.91 400 PRO B N 1
ATOM 8787 C CA . PRO B 1 442 ? 146.096 114.783 140.830 1.00 29.91 400 PRO B CA 1
ATOM 8788 C C . PRO B 1 442 ? 147.478 114.593 140.231 1.00 29.91 400 PRO B C 1
ATOM 8789 O O . PRO B 1 442 ? 148.340 115.467 140.318 1.00 29.91 400 PRO B O 1
ATOM 8793 N N . ILE B 1 443 ? 147.676 113.436 139.605 1.00 35.25 401 ILE B N 1
ATOM 8794 C CA . ILE B 1 443 ? 148.958 113.062 139.023 1.00 35.25 401 ILE B CA 1
ATOM 8795 C C . ILE B 1 443 ? 148.868 113.170 137.506 1.00 35.25 401 ILE B C 1
ATOM 8796 O O . ILE B 1 443 ? 149.878 113.360 136.822 1.00 35.25 401 ILE B O 1
ATOM 8801 N N . GLN B 1 444 ? 147.658 113.052 136.972 1.00 37.25 402 GLN B N 1
ATOM 8802 C CA . GLN B 1 444 ? 147.379 113.127 135.550 1.00 37.25 402 GLN B CA 1
ATOM 8803 C C . GLN B 1 444 ? 146.376 114.243 135.291 1.00 37.25 402 GLN B C 1
ATOM 8804 O O . GLN B 1 444 ? 145.564 114.549 136.163 1.00 37.25 402 GLN B O 1
ATOM 8810 N N . PRO B 1 445 ? 146.407 114.878 134.115 1.00 31.49 403 PRO B N 1
ATOM 8811 C CA . PRO B 1 445 ? 145.471 115.977 133.868 1.00 31.49 403 PRO B CA 1
ATOM 8812 C C . PRO B 1 445 ? 144.043 115.507 133.672 1.00 31.49 403 PRO B C 1
ATOM 8813 O O . PRO B 1 445 ? 143.670 115.000 132.614 1.00 31.49 403 PRO B O 1
ATOM 8817 N N . GLN B 1 446 ? 143.226 115.703 134.692 1.00 32.94 404 GLN B N 1
ATOM 8818 C CA . GLN B 1 446 ? 141.861 115.216 134.699 1.00 32.94 404 GLN B CA 1
ATOM 8819 C C . GLN B 1 446 ? 140.902 116.308 134.273 1.00 32.94 404 GLN B C 1
ATOM 8820 O O . GLN B 1 446 ? 141.142 117.492 134.498 1.00 32.94 404 GLN B O 1
ATOM 8826 N N . GLU B 1 447 ? 139.817 115.895 133.642 1.00 36.05 405 GLU B N 1
ATOM 8827 C CA . GLU B 1 447 ? 138.722 116.804 133.372 1.00 36.05 405 GLU B CA 1
ATOM 8828 C C . GLU B 1 447 ? 138.068 117.205 134.685 1.00 36.05 405 GLU B C 1
ATOM 8829 O O . GLU B 1 447 ? 138.115 116.466 135.672 1.00 36.05 405 GLU B O 1
ATOM 8835 N N . TRP B 1 448 ? 137.524 118.415 134.709 1.00 33.74 406 TRP B N 1
ATOM 8836 C CA . TRP B 1 448 ? 136.747 118.882 135.839 1.00 33.74 406 TRP B CA 1
ATOM 8837 C C . TRP B 1 448 ? 135.530 117.996 135.986 1.00 33.74 406 TRP B C 1
ATOM 8838 O O . TRP B 1 448 ? 134.763 117.857 135.023 1.00 33.74 406 TRP B O 1
ATOM 8849 N N . PRO B 1 449 ? 135.312 117.388 137.147 1.00 39.00 407 PRO B N 1
ATOM 8850 C CA . PRO B 1 449 ? 134.251 116.389 137.271 1.00 39.00 407 PRO B CA 1
ATOM 8851 C C . PRO B 1 449 ? 132.869 117.009 137.191 1.00 39.00 407 PRO B C 1
ATOM 8852 O O . PRO B 1 449 ? 132.659 118.169 137.541 1.00 39.00 407 PRO B O 1
ATOM 8856 N N . ALA B 1 450 ? 131.920 116.215 136.709 1.00 43.25 408 ALA B N 1
ATOM 8857 C CA . ALA B 1 450 ? 130.527 116.583 136.853 1.00 43.25 408 ALA B CA 1
ATOM 8858 C C . ALA B 1 450 ? 130.104 116.401 138.306 1.00 43.25 408 ALA B C 1
ATOM 8859 O O . ALA B 1 450 ? 130.829 115.820 139.123 1.00 43.25 408 ALA B O 1
ATOM 8861 N N . SER B 1 451 ? 128.911 116.922 138.615 1.00 50.63 409 SER B N 1
ATOM 8862 C CA . SER B 1 451 ? 128.425 117.165 139.982 1.00 50.63 409 SER B CA 1
ATOM 8863 C C . SER B 1 451 ? 129.360 118.093 140.748 1.00 50.63 409 SER B C 1
ATOM 8864 O O . SER B 1 451 ? 129.489 117.995 141.969 1.00 50.63 409 SER B O 1
ATOM 8867 N N . ARG B 1 452 ? 130.026 118.991 140.024 1.00 45.00 410 ARG B N 1
ATOM 8868 C CA . ARG B 1 452 ? 130.771 120.087 140.612 1.00 45.00 410 ARG B CA 1
ATOM 8869 C C . ARG B 1 452 ? 130.430 121.399 139.929 1.00 45.00 410 ARG B C 1
ATOM 8870 O O . ARG B 1 452 ? 131.082 122.407 140.198 1.00 45.00 410 ARG B O 1
ATOM 8878 N N . MET B 1 453 ? 129.443 121.400 139.044 1.00 44.33 411 MET B N 1
ATOM 8879 C CA . MET B 1 453 ? 128.995 122.631 138.426 1.00 44.33 411 MET B CA 1
ATOM 8880 C C . MET B 1 453 ? 128.299 123.523 139.451 1.00 44.33 411 MET B C 1
ATOM 8881 O O . MET B 1 453 ? 127.596 123.023 140.330 1.00 44.33 411 MET B O 1
ATOM 8886 N N . PRO B 1 454 ? 128.494 124.851 139.382 1.00 38.02 412 PRO B N 1
ATOM 8887 C CA . PRO B 1 454 ? 129.425 125.557 138.499 1.00 38.02 412 PRO B CA 1
ATOM 8888 C C . PRO B 1 454 ? 130.824 125.437 139.059 1.00 38.02 412 PRO B C 1
ATOM 8889 O O . PRO B 1 454 ? 130.933 125.277 140.266 1.00 38.02 412 PRO B O 1
ATOM 8893 N N . PRO B 1 455 ? 131.848 125.454 138.216 1.00 33.19 413 PRO B N 1
ATOM 8894 C CA . PRO B 1 455 ? 133.186 125.126 138.705 1.00 33.19 413 PRO B CA 1
ATOM 8895 C C . PRO B 1 455 ? 133.732 126.225 139.585 1.00 33.19 413 PRO B C 1
ATOM 8896 O O . PRO B 1 455 ? 134.129 127.284 139.100 1.00 33.19 413 PRO B O 1
ATOM 8900 N N . ARG B 1 456 ? 133.746 125.984 140.883 1.00 30.81 414 ARG B N 1
ATOM 8901 C CA . ARG B 1 456 ? 134.308 126.924 141.826 1.00 30.81 414 ARG B CA 1
ATOM 8902 C C . ARG B 1 456 ? 135.697 126.469 142.206 1.00 30.81 414 ARG B C 1
ATOM 8903 O O . ARG B 1 456 ? 135.983 125.275 142.261 1.00 30.81 414 ARG B O 1
ATOM 8911 N N . ALA B 1 457 ? 136.564 127.435 142.455 1.00 24.84 415 ALA B N 1
ATOM 8912 C CA . ALA B 1 457 ? 137.919 127.106 142.835 1.00 24.84 415 ALA B CA 1
ATOM 8913 C C . ALA B 1 457 ? 138.467 128.187 143.738 1.00 24.84 415 ALA B C 1
ATOM 8914 O O . ALA B 1 457 ? 138.099 129.354 143.615 1.00 24.84 415 ALA B O 1
ATOM 8916 N N . GLY B 1 458 ? 139.348 127.787 144.643 1.00 20.90 416 GLY B N 1
ATOM 8917 C CA . GLY B 1 458 ? 139.985 128.704 145.558 1.00 20.90 416 GLY B CA 1
ATOM 8918 C C . GLY B 1 458 ? 141.463 128.839 145.242 1.00 20.90 416 GLY B C 1
ATOM 8919 O O . GLY B 1 458 ? 142.110 127.875 144.860 1.00 20.90 416 GLY B O 1
ATOM 8920 N N . VAL B 1 459 ? 141.986 130.046 145.395 1.00 18.76 417 VAL B N 1
ATOM 8921 C CA . VAL B 1 459 ? 143.408 130.305 145.225 1.00 18.76 417 VAL B CA 1
ATOM 8922 C C . VAL B 1 459 ? 143.937 130.977 146.485 1.00 18.76 417 VAL B C 1
ATOM 8923 O O . VAL B 1 459 ? 143.298 131.878 147.033 1.00 18.76 417 VAL B O 1
ATOM 8927 N N . SER B 1 460 ? 145.057 130.472 146.993 1.00 24.87 418 SER B N 1
ATOM 8928 C CA . SER B 1 460 ? 145.618 130.914 148.258 1.00 24.87 418 SER B CA 1
ATOM 8929 C C . SER B 1 460 ? 147.069 131.295 148.072 1.00 24.87 418 SER B C 1
ATOM 8930 O O . SER B 1 460 ? 147.867 130.477 147.614 1.00 24.87 418 SER B O 1
ATOM 8933 N N . SER B 1 461 ? 147.424 132.513 148.453 1.00 21.82 419 SER B N 1
ATOM 8934 C CA . SER B 1 461 ? 148.820 132.916 148.488 1.00 21.82 419 SER B CA 1
ATOM 8935 C C . SER B 1 461 ? 149.105 133.512 149.848 1.00 21.82 419 SER B C 1
ATOM 8936 O O . SER B 1 461 ? 148.387 134.405 150.295 1.00 21.82 419 SER B O 1
ATOM 8939 N N . PHE B 1 462 ? 150.150 133.015 150.496 1.00 24.76 420 PHE B N 1
ATOM 8940 C CA . PHE B 1 462 ? 150.417 133.252 151.909 1.00 24.76 420 PHE B CA 1
ATOM 8941 C C . PHE B 1 462 ? 151.796 133.876 152.048 1.00 24.76 420 PHE B C 1
ATOM 8942 O O . PHE B 1 462 ? 152.808 133.185 151.917 1.00 24.76 420 PHE B O 1
ATOM 8950 N N . GLY B 1 463 ? 151.838 135.166 152.351 1.00 28.62 421 GLY B N 1
ATOM 8951 C CA . GLY B 1 463 ? 153.093 135.883 152.315 1.00 28.62 421 GLY B CA 1
ATOM 8952 C C . GLY B 1 463 ? 153.998 135.556 153.485 1.00 28.62 421 GLY B C 1
ATOM 8953 O O . GLY B 1 463 ? 153.552 135.297 154.598 1.00 28.62 421 GLY B O 1
ATOM 8954 N N . ILE B 1 464 ? 155.299 135.553 153.211 1.00 35.17 422 ILE B N 1
ATOM 8955 C CA . ILE B 1 464 ? 156.308 135.583 154.263 1.00 35.17 422 ILE B CA 1
ATOM 8956 C C . ILE B 1 464 ? 156.387 137.023 154.746 1.00 35.17 422 ILE B C 1
ATOM 8957 O O . ILE B 1 464 ? 156.972 137.883 154.091 1.00 35.17 422 ILE B O 1
ATOM 8962 N N . GLY B 1 465 ? 155.779 137.290 155.882 1.00 33.38 423 GLY B N 1
ATOM 8963 C CA . GLY B 1 465 ? 155.463 138.647 156.244 1.00 33.38 423 GLY B CA 1
ATOM 8964 C C . GLY B 1 465 ? 154.128 138.609 156.931 1.00 33.38 423 GLY B C 1
ATOM 8965 O O . GLY B 1 465 ? 153.790 139.479 157.734 1.00 33.38 423 GLY B O 1
ATOM 8966 N N . GLY B 1 466 ? 153.370 137.565 156.635 1.00 31.42 424 GLY B N 1
ATOM 8967 C CA . GLY B 1 466 ? 152.163 137.255 157.360 1.00 31.42 424 GLY B CA 1
ATOM 8968 C C . GLY B 1 466 ? 150.885 137.480 156.603 1.00 31.42 424 GLY B C 1
ATOM 8969 O O . GLY B 1 466 ? 149.856 136.958 157.032 1.00 31.42 424 GLY B O 1
ATOM 8970 N N . THR B 1 467 ? 150.894 138.224 155.499 1.00 24.39 425 THR B N 1
ATOM 8971 C CA . THR B 1 467 ? 149.645 138.548 154.820 1.00 24.39 425 THR B CA 1
ATOM 8972 C C . THR B 1 467 ? 149.166 137.348 154.026 1.00 24.39 425 THR B C 1
ATOM 8973 O O . THR B 1 467 ? 149.866 136.862 153.136 1.00 24.39 425 THR B O 1
ATOM 8977 N N . ASN B 1 468 ? 147.976 136.873 154.356 1.00 20.65 426 ASN B N 1
ATOM 8978 C CA . ASN B 1 468 ? 147.367 135.716 153.732 1.00 20.65 426 ASN B CA 1
ATOM 8979 C C . ASN B 1 468 ? 146.190 136.186 152.909 1.00 20.65 426 ASN B C 1
ATOM 8980 O O . ASN B 1 468 ? 145.335 136.908 153.415 1.00 20.65 426 ASN B O 1
ATOM 8985 N N . VAL B 1 469 ? 146.157 135.807 151.639 1.00 18.64 427 VAL B N 1
ATOM 8986 C CA . VAL B 1 469 ? 145.053 136.135 150.751 1.00 18.64 427 VAL B CA 1
ATOM 8987 C C . VAL B 1 469 ? 144.456 134.833 150.259 1.00 18.64 427 VAL B C 1
ATOM 8988 O O . VAL B 1 469 ? 145.188 133.912 149.894 1.00 18.64 427 VAL B O 1
ATOM 8992 N N . HIS B 1 470 ? 143.141 134.741 150.294 1.00 19.79 428 HIS B N 1
ATOM 8993 C CA . HIS B 1 470 ? 142.420 133.641 149.692 1.00 19.79 428 HIS B CA 1
ATOM 8994 C C . HIS B 1 470 ? 141.301 134.208 148.847 1.00 19.79 428 HIS B C 1
ATOM 8995 O O . HIS B 1 470 ? 140.668 135.190 149.228 1.00 19.79 428 HIS B O 1
ATOM 9002 N N . MET B 1 471 ? 141.069 133.594 147.697 1.00 25.29 429 MET B N 1
ATOM 9003 C CA . MET B 1 471 ? 140.093 134.085 146.746 1.00 25.29 429 MET B CA 1
ATOM 9004 C C . MET B 1 471 ? 139.262 132.924 146.259 1.00 25.29 429 MET B C 1
ATOM 9005 O O . MET B 1 471 ? 139.798 131.847 146.028 1.00 25.29 429 MET B O 1
ATOM 9010 N N . ILE B 1 472 ? 137.972 133.147 146.057 1.00 21.73 430 ILE B N 1
ATOM 9011 C CA . ILE B 1 472 ? 137.091 132.135 145.496 1.00 21.73 430 ILE B CA 1
ATOM 9012 C C . ILE B 1 472 ? 136.723 132.548 144.087 1.00 21.73 430 ILE B C 1
ATOM 9013 O O . ILE B 1 472 ? 136.144 133.617 143.874 1.00 21.73 430 ILE B O 1
ATOM 9018 N N . LEU B 1 473 ? 137.042 131.690 143.134 1.00 24.24 431 LEU B N 1
ATOM 9019 C CA . LEU B 1 473 ? 136.833 131.941 141.723 1.00 24.24 431 LEU B CA 1
ATOM 9020 C C . LEU B 1 473 ? 135.810 130.948 141.200 1.00 24.24 431 LEU B C 1
ATOM 9021 O O . LEU B 1 473 ? 135.861 129.770 141.540 1.00 24.24 431 LEU B O 1
ATOM 9026 N N . GLU B 1 474 ? 134.874 131.412 140.375 1.00 34.78 432 GLU B N 1
ATOM 9027 C CA . GLU B 1 474 ? 133.923 130.511 139.739 1.00 34.78 432 GLU B CA 1
ATOM 9028 C C . GLU B 1 474 ? 134.058 130.588 138.230 1.00 34.78 432 GLU B C 1
ATOM 9029 O O . GLU B 1 474 ? 134.079 131.681 137.664 1.00 34.78 432 GLU B O 1
ATOM 9035 N N . GLY B 1 475 ? 134.135 129.428 137.587 1.00 34.43 433 GLY B N 1
ATOM 9036 C CA . GLY B 1 475 ? 134.169 129.389 136.141 1.00 34.43 433 GLY B CA 1
ATOM 9037 C C . GLY B 1 475 ? 132.844 129.807 135.541 1.00 34.43 433 GLY B C 1
ATOM 9038 O O . GLY B 1 475 ? 131.792 129.714 136.166 1.00 34.43 433 GLY B O 1
ATOM 9039 N N . LEU B 1 476 ? 132.896 130.290 134.305 1.00 41.47 434 LEU B N 1
ATOM 9040 C CA . LEU B 1 476 ? 131.711 130.946 133.765 1.00 41.47 434 LEU B CA 1
ATOM 9041 C C . LEU B 1 476 ? 130.701 129.940 133.219 1.00 41.47 434 LEU B C 1
ATOM 9042 O O . LEU B 1 476 ? 129.682 129.673 133.861 1.00 41.47 434 LEU B O 1
ATOM 9047 N N . ASN B 1 477 ? 131.013 129.322 132.068 1.00 51.85 435 ASN B N 1
ATOM 9048 C CA . ASN B 1 477 ? 130.270 128.290 131.337 1.00 51.85 435 ASN B CA 1
ATOM 9049 C C . ASN B 1 477 ? 131.066 127.978 130.077 1.00 51.85 435 ASN B C 1
ATOM 9050 O O . ASN B 1 477 ? 131.828 128.836 129.613 1.00 51.85 435 ASN B O 1
ATOM 9055 N N . PRO B 1 478 ? 130.940 126.791 129.490 1.00 64.88 436 PRO B N 1
ATOM 9056 C CA . PRO B 1 478 ? 131.606 126.551 128.208 1.00 64.88 436 PRO B CA 1
ATOM 9057 C C . PRO B 1 478 ? 130.950 127.329 127.077 1.00 64.88 436 PRO B C 1
ATOM 9058 O O . PRO B 1 478 ? 129.772 127.691 127.136 1.00 64.88 436 PRO B O 1
ATOM 9062 N N . ALA B 1 479 ? 131.749 127.612 126.051 1.00 83.90 437 ALA B N 1
ATOM 9063 C CA . ALA B 1 479 ? 131.233 128.229 124.836 1.00 83.90 437 ALA B CA 1
ATOM 9064 C C . ALA B 1 479 ? 130.362 127.234 124.077 1.00 83.90 437 ALA B C 1
ATOM 9065 O O . ALA B 1 479 ? 130.662 126.038 124.028 1.00 83.90 437 ALA B O 1
ATOM 9067 N N . VAL B 1 480 ? 129.274 127.737 123.485 1.00 96.24 438 VAL B N 1
ATOM 9068 C CA . VAL B 1 480 ? 128.221 126.861 122.973 1.00 96.24 438 VAL B CA 1
ATOM 9069 C C . VAL B 1 480 ? 128.681 126.100 121.727 1.00 96.24 438 VAL B C 1
ATOM 9070 O O . VAL B 1 480 ? 128.381 124.907 121.579 1.00 96.24 438 VAL B O 1
ATOM 9074 N N . ARG B 1 481 ? 129.467 126.752 120.858 1.00 99.82 439 ARG B N 1
ATOM 9075 C CA . ARG B 1 481 ? 129.928 126.234 119.563 1.00 99.82 439 ARG B CA 1
ATOM 9076 C C . ARG B 1 481 ? 128.746 125.757 118.708 1.00 99.82 439 ARG B C 1
ATOM 9077 O O . ARG B 1 481 ? 128.591 124.578 118.388 1.00 99.82 439 ARG B O 1
ATOM 9085 N N . ASP B 1 482 ? 127.909 126.731 118.343 1.00 107.98 440 ASP B N 1
ATOM 9086 C CA . ASP B 1 482 ? 126.680 126.483 117.602 1.00 107.98 440 ASP B CA 1
ATOM 9087 C C . ASP B 1 482 ? 126.893 126.442 116.088 1.00 107.98 440 ASP B C 1
ATOM 9088 O O . ASP B 1 482 ? 125.979 126.787 115.330 1.00 107.98 440 ASP B O 1
ATOM 9093 N N . ASP B 1 483 ? 128.082 126.040 115.632 1.00 110.56 441 ASP B N 1
ATOM 9094 C CA . ASP B 1 483 ? 128.267 125.697 114.228 1.00 110.56 441 ASP B CA 1
ATOM 9095 C C . ASP B 1 483 ? 127.596 124.377 113.868 1.00 110.56 441 ASP B C 1
ATOM 9096 O O . ASP B 1 483 ? 127.330 124.142 112.684 1.00 110.56 441 ASP B O 1
ATOM 9101 N N . HIS B 1 484 ? 127.339 123.520 114.867 1.00 108.20 442 HIS B N 1
ATOM 9102 C CA . HIS B 1 484 ? 126.803 122.159 114.709 1.00 108.20 442 HIS B CA 1
ATOM 9103 C C . HIS B 1 484 ? 127.683 121.286 113.814 1.00 108.20 442 HIS B C 1
ATOM 9104 O O . HIS B 1 484 ? 127.173 120.455 113.056 1.00 108.20 442 HIS B O 1
ATOM 9111 N N . ASP B 1 485 ? 129.005 121.482 113.923 1.00 107.32 443 ASP B N 1
ATOM 9112 C CA . ASP B 1 485 ? 130.038 120.663 113.268 1.00 107.32 443 ASP B CA 1
ATOM 9113 C C . ASP B 1 485 ? 129.871 120.617 111.749 1.00 107.32 443 ASP B C 1
ATOM 9114 O O . ASP B 1 485 ? 130.026 119.571 111.115 1.00 107.32 443 ASP B O 1
ATOM 9119 N N . GLN B 1 486 ? 129.546 121.763 111.159 1.00 106.42 444 GLN B N 1
ATOM 9120 C CA . GLN B 1 486 ? 129.377 121.873 109.721 1.00 106.42 444 GLN B CA 1
ATOM 9121 C C . GLN B 1 486 ? 130.335 122.915 109.164 1.00 106.42 444 GLN B C 1
ATOM 9122 O O . GLN B 1 486 ? 130.896 123.734 109.897 1.00 106.42 444 GLN B O 1
ATOM 9128 N N . VAL B 1 487 ? 130.528 122.866 107.856 1.00 102.78 445 VAL B N 1
ATOM 9129 C CA . VAL B 1 487 ? 131.342 123.852 107.163 1.00 102.78 445 VAL B CA 1
ATOM 9130 C C . VAL B 1 487 ? 130.428 124.935 106.595 1.00 102.78 445 VAL B C 1
ATOM 9131 O O . VAL B 1 487 ? 129.422 124.645 105.936 1.00 102.78 445 VAL B O 1
ATOM 9135 N N . ARG B 1 488 ? 130.718 126.175 106.932 1.00 98.65 446 ARG B N 1
ATOM 9136 C CA . ARG B 1 488 ? 129.873 127.259 106.451 1.00 98.65 446 ARG B CA 1
ATOM 9137 C C . ARG B 1 488 ? 130.647 128.421 105.846 1.00 98.65 446 ARG B C 1
ATOM 9138 O O . ARG B 1 488 ? 130.206 128.974 104.833 1.00 98.65 446 ARG B O 1
ATOM 9146 N N . ALA B 1 489 ? 131.803 128.788 106.411 1.00 79.07 447 ALA B N 1
ATOM 9147 C CA . ALA B 1 489 ? 132.379 130.078 106.060 1.00 79.07 447 ALA B CA 1
ATOM 9148 C C . ALA B 1 489 ? 133.870 130.168 106.344 1.00 79.07 447 ALA B C 1
ATOM 9149 O O . ALA B 1 489 ? 134.302 129.928 107.477 1.00 79.07 447 ALA B O 1
ATOM 9151 N N . PRO B 1 490 ? 134.686 130.513 105.354 1.00 66.96 448 PRO B N 1
ATOM 9152 C CA . PRO B 1 490 ? 136.028 131.004 105.658 1.00 66.96 448 PRO B CA 1
ATOM 9153 C C . PRO B 1 490 ? 135.922 132.344 106.357 1.00 66.96 448 PRO B C 1
ATOM 9154 O O . PRO B 1 490 ? 135.032 133.147 106.072 1.00 66.96 448 PRO B O 1
ATOM 9158 N N . VAL B 1 491 ? 136.830 132.589 107.286 1.00 48.35 449 VAL B N 1
ATOM 9159 C CA . VAL B 1 491 ? 136.720 133.786 108.099 1.00 48.35 449 VAL B CA 1
ATOM 9160 C C . VAL B 1 491 ? 138.085 134.458 108.111 1.00 48.35 449 VAL B C 1
ATOM 9161 O O . VAL B 1 491 ? 139.120 133.805 107.953 1.00 48.35 449 VAL B O 1
ATOM 9165 N N . PHE B 1 492 ? 138.082 135.776 108.267 1.00 45.63 450 PHE B N 1
ATOM 9166 C CA . PHE B 1 492 ? 139.219 136.620 107.931 1.00 45.63 450 PHE B CA 1
ATOM 9167 C C . PHE B 1 492 ? 139.799 137.251 109.184 1.00 45.63 450 PHE B C 1
ATOM 9168 O O . PHE B 1 492 ? 139.067 137.850 109.971 1.00 45.63 450 PHE B O 1
ATOM 9176 N N . ILE B 1 493 ? 141.113 137.143 109.341 1.00 31.27 451 ILE B N 1
ATOM 9177 C CA . ILE B 1 493 ? 141.816 137.557 110.551 1.00 31.27 451 ILE B CA 1
ATOM 9178 C C . ILE B 1 493 ? 142.654 138.791 110.242 1.00 31.27 451 ILE B C 1
ATOM 9179 O O . ILE B 1 493 ? 143.757 138.674 109.698 1.00 31.27 451 ILE B O 1
ATOM 9184 N N . PRO B 1 494 ? 142.195 139.971 110.582 1.00 28.22 452 PRO B N 1
ATOM 9185 C CA . PRO B 1 494 ? 142.920 141.188 110.226 1.00 28.22 452 PRO B CA 1
ATOM 9186 C C . PRO B 1 494 ? 144.113 141.489 111.104 1.00 28.22 452 PRO B C 1
ATOM 9187 O O . PRO B 1 494 ? 143.971 142.204 112.094 1.00 28.22 452 PRO B O 1
ATOM 9191 N N . LEU B 1 495 ? 145.281 140.957 110.779 1.00 29.95 453 LEU B N 1
ATOM 9192 C CA . LEU B 1 495 ? 146.477 141.368 111.491 1.00 29.95 453 LEU B CA 1
ATOM 9193 C C . LEU B 1 495 ? 146.884 142.777 111.089 1.00 29.95 453 LEU B C 1
ATOM 9194 O O . LEU B 1 495 ? 146.625 143.230 109.977 1.00 29.95 453 LEU B O 1
ATOM 9199 N N . SER B 1 496 ? 147.515 143.474 112.024 1.00 34.93 454 SER B N 1
ATOM 9200 C CA . SER B 1 496 ? 147.989 144.826 111.805 1.00 34.93 454 SER B CA 1
ATOM 9201 C C . SER B 1 496 ? 149.128 145.091 112.772 1.00 34.93 454 SER B C 1
ATOM 9202 O O . SER B 1 496 ? 149.128 144.593 113.896 1.00 34.93 454 SER B O 1
ATOM 9205 N N . ALA B 1 497 ? 150.096 145.883 112.329 1.00 39.00 455 ALA B N 1
ATOM 9206 C CA . ALA B 1 497 ? 151.292 146.144 113.113 1.00 39.00 455 ALA B CA 1
ATOM 9207 C C . ALA B 1 497 ? 151.894 147.433 112.599 1.00 39.00 455 ALA B C 1
ATOM 9208 O O . ALA B 1 497 ? 151.564 147.845 111.487 1.00 39.00 455 ALA B O 1
ATOM 9210 N N . PRO B 1 498 ? 152.735 148.120 113.378 1.00 41.82 456 PRO B N 1
ATOM 9211 C CA . PRO B 1 498 ? 153.326 149.363 112.868 1.00 41.82 456 PRO B CA 1
ATOM 9212 C C . PRO B 1 498 ? 154.484 149.166 111.908 1.00 41.82 456 PRO B C 1
ATOM 9213 O O . PRO B 1 498 ? 154.944 150.154 111.324 1.00 41.82 456 PRO B O 1
ATOM 9217 N N . SER B 1 499 ? 154.974 147.944 111.724 1.00 47.16 457 SER B N 1
ATOM 9218 C CA . SER B 1 499 ? 156.034 147.694 110.763 1.00 47.16 457 SER B CA 1
ATOM 9219 C C . SER B 1 499 ? 155.905 146.270 110.251 1.00 47.16 457 SER B C 1
ATOM 9220 O O . SER B 1 499 ? 155.291 145.416 110.891 1.00 47.16 457 SER B O 1
ATOM 9223 N N . PHE B 1 500 ? 156.501 146.015 109.092 1.00 50.09 458 PHE B N 1
ATOM 9224 C CA . PHE B 1 500 ? 156.283 144.737 108.437 1.00 50.09 458 PHE B CA 1
ATOM 9225 C C . PHE B 1 500 ? 157.060 143.598 109.077 1.00 50.09 458 PHE B C 1
ATOM 9226 O O . PHE B 1 500 ? 156.675 142.439 108.903 1.00 50.09 458 PHE B O 1
ATOM 9234 N N . GLU B 1 501 ? 158.125 143.891 109.822 1.00 55.38 459 GLU B N 1
ATOM 9235 C CA . GLU B 1 501 ? 158.769 142.842 110.603 1.00 55.38 459 GLU B CA 1
ATOM 9236 C C . GLU B 1 501 ? 157.869 142.409 111.754 1.00 55.38 459 GLU B C 1
ATOM 9237 O O . GLU B 1 501 ? 157.702 141.209 112.015 1.00 55.38 459 GLU B O 1
ATOM 9243 N N . GLN B 1 502 ? 157.250 143.383 112.425 1.00 45.88 460 GLN B N 1
ATOM 9244 C CA . GLN B 1 502 ? 156.267 143.085 113.457 1.00 45.88 460 GLN B CA 1
ATOM 9245 C C . GLN B 1 502 ? 155.054 142.379 112.873 1.00 45.88 460 GLN B C 1
ATOM 9246 O O . GLN B 1 502 ? 154.494 141.480 113.499 1.00 45.88 460 GLN B O 1
ATOM 9252 N N . LEU B 1 503 ? 154.643 142.763 111.668 1.00 42.08 461 LEU B N 1
ATOM 9253 C CA . LEU B 1 503 ? 153.514 142.105 111.024 1.00 42.08 461 LEU B CA 1
ATOM 9254 C C . LEU B 1 503 ? 153.839 140.679 110.608 1.00 42.08 461 LEU B C 1
ATOM 9255 O O . LEU B 1 503 ? 152.965 139.812 110.659 1.00 42.08 461 LEU B O 1
ATOM 9260 N N . ASP B 1 504 ? 155.082 140.406 110.216 1.00 48.54 462 ASP B N 1
ATOM 9261 C CA . ASP B 1 504 ? 155.463 139.025 109.955 1.00 48.54 462 ASP B CA 1
ATOM 9262 C C . ASP B 1 504 ? 155.488 138.207 111.235 1.00 48.54 462 ASP B C 1
ATOM 9263 O O . ASP B 1 504 ? 155.071 137.047 111.232 1.00 48.54 462 ASP B O 1
ATOM 9268 N N . GLU B 1 505 ? 155.949 138.800 112.342 1.00 46.63 463 GLU B N 1
ATOM 9269 C CA . GLU B 1 505 ? 155.913 138.109 113.634 1.00 46.63 463 GLU B CA 1
ATOM 9270 C C . GLU B 1 505 ? 154.481 137.826 114.081 1.00 46.63 463 GLU B C 1
ATOM 9271 O O . GLU B 1 505 ? 154.169 136.733 114.572 1.00 46.63 463 GLU B O 1
ATOM 9277 N N . LEU B 1 506 ? 153.593 138.795 113.881 1.00 37.55 464 LEU B N 1
ATOM 9278 C CA . LEU B 1 506 ? 152.183 138.621 114.191 1.00 37.55 464 LEU B CA 1
ATOM 9279 C C . LEU B 1 506 ? 151.524 137.600 113.283 1.00 37.55 464 LEU B C 1
ATOM 9280 O O . LEU B 1 506 ? 150.585 136.921 113.702 1.00 37.55 464 LEU B O 1
ATOM 9285 N N . THR B 1 507 ? 151.997 137.476 112.046 1.00 43.12 465 THR B N 1
ATOM 9286 C CA . THR B 1 507 ? 151.478 136.446 111.159 1.00 43.12 465 THR B CA 1
ATOM 9287 C C . THR B 1 507 ? 151.934 135.059 111.586 1.00 43.12 465 THR B C 1
ATOM 9288 O O . THR B 1 507 ? 151.138 134.117 111.576 1.00 43.12 465 THR B O 1
ATOM 9292 N N . GLN B 1 508 ? 153.203 134.907 111.981 1.00 47.05 466 GLN B N 1
ATOM 9293 C CA . GLN B 1 508 ? 153.629 133.596 112.473 1.00 47.05 466 GLN B CA 1
ATOM 9294 C C . GLN B 1 508 ? 153.115 133.285 113.867 1.00 47.05 466 GLN B C 1
ATOM 9295 O O . GLN B 1 508 ? 153.323 132.164 114.338 1.00 47.05 466 GLN B O 1
ATOM 9301 N N . GLN B 1 509 ? 152.487 134.244 114.550 1.00 42.81 467 GLN B N 1
ATOM 9302 C CA . GLN B 1 509 ? 151.753 133.910 115.767 1.00 42.81 467 GLN B CA 1
ATOM 9303 C C . GLN B 1 509 ? 150.552 133.007 115.525 1.00 42.81 467 GLN B C 1
ATOM 9304 O O . GLN B 1 509 ? 150.095 132.361 116.465 1.00 42.81 467 GLN B O 1
ATOM 9310 N N . LEU B 1 510 ? 150.014 132.952 114.310 1.00 45.21 468 LEU B N 1
ATOM 9311 C CA . LEU B 1 510 ? 148.728 132.300 114.087 1.00 45.21 468 LEU B CA 1
ATOM 9312 C C . LEU B 1 510 ? 148.778 130.785 114.006 1.00 45.21 468 LEU B C 1
ATOM 9313 O O . LEU B 1 510 ? 147.713 130.164 114.058 1.00 45.21 468 LEU B O 1
ATOM 9318 N N . THR B 1 511 ? 149.946 130.160 113.873 1.00 54.44 469 THR B N 1
ATOM 9319 C CA . THR B 1 511 ? 149.937 128.697 113.883 1.00 54.44 469 THR B CA 1
ATOM 9320 C C . THR B 1 511 ? 149.638 128.101 115.262 1.00 54.44 469 THR B C 1
ATOM 9321 O O . THR B 1 511 ? 148.734 127.250 115.336 1.00 54.44 469 THR B O 1
ATOM 9325 N N . PRO B 1 512 ? 150.244 128.530 116.387 1.00 49.86 470 PRO B N 1
ATOM 9326 C CA . PRO B 1 512 ? 149.742 128.012 117.667 1.00 49.86 470 PRO B CA 1
ATOM 9327 C C . PRO B 1 512 ? 148.413 128.607 118.082 1.00 49.86 470 PRO B C 1
ATOM 9328 O O . PRO B 1 512 ? 147.671 127.953 118.826 1.00 49.86 470 PRO B O 1
ATOM 9332 N N . LEU B 1 513 ? 148.086 129.816 117.621 1.00 46.49 471 LEU B N 1
ATOM 9333 C CA . LEU B 1 513 ? 146.812 130.424 117.979 1.00 46.49 471 LEU B CA 1
ATOM 9334 C C . LEU B 1 513 ? 145.656 129.694 117.324 1.00 46.49 471 LEU B C 1
ATOM 9335 O O . LEU B 1 513 ? 144.599 129.523 117.934 1.00 46.49 471 LEU B O 1
ATOM 9340 N N . LEU B 1 514 ? 145.839 129.246 116.090 1.00 48.53 472 LEU B N 1
ATOM 9341 C CA . LEU B 1 514 ? 144.831 128.405 115.472 1.00 48.53 472 LEU B CA 1
ATOM 9342 C C . LEU B 1 514 ? 144.939 126.956 115.915 1.00 48.53 472 LEU B C 1
ATOM 9343 O O . LEU B 1 514 ? 143.956 126.218 115.808 1.00 48.53 472 LEU B O 1
ATOM 9348 N N . ALA B 1 515 ? 146.097 126.537 116.427 1.00 53.68 473 ALA B N 1
ATOM 9349 C CA . ALA B 1 515 ? 146.191 125.214 117.025 1.00 53.68 473 ALA B CA 1
ATOM 9350 C C . ALA B 1 515 ? 145.420 125.138 118.335 1.00 53.68 473 ALA B C 1
ATOM 9351 O O . ALA B 1 515 ? 144.962 124.060 118.727 1.00 53.68 473 ALA B O 1
ATOM 9353 N N . THR B 1 516 ? 145.276 126.260 119.036 1.00 51.07 474 THR B N 1
ATOM 9354 C CA . THR B 1 516 ? 144.540 126.245 120.295 1.00 51.07 474 THR B CA 1
ATOM 9355 C C . THR B 1 516 ? 143.109 126.756 120.154 1.00 51.07 474 THR B C 1
ATOM 9356 O O . THR B 1 516 ? 142.170 126.090 120.594 1.00 51.07 474 THR B O 1
ATOM 9360 N N . LEU B 1 517 ? 142.921 127.920 119.541 1.00 47.13 475 LEU B N 1
ATOM 9361 C CA . LEU B 1 517 ? 141.657 128.633 119.627 1.00 47.13 475 LEU B CA 1
ATOM 9362 C C . LEU B 1 517 ? 140.712 128.292 118.486 1.00 47.13 475 LEU B C 1
ATOM 9363 O O . LEU B 1 517 ? 141.080 127.678 117.485 1.00 47.13 475 LEU B O 1
ATOM 9368 N N . ASP B 1 518 ? 139.465 128.715 118.660 1.00 49.46 476 ASP B N 1
ATOM 9369 C CA . ASP B 1 518 ? 138.478 128.670 117.596 1.00 49.46 476 ASP B CA 1
ATOM 9370 C C . ASP B 1 518 ? 138.805 129.748 116.580 1.00 49.46 476 ASP B C 1
ATOM 9371 O O . ASP B 1 518 ? 139.162 130.864 116.954 1.00 49.46 476 ASP B O 1
ATOM 9376 N N . ALA B 1 519 ? 138.683 129.414 115.296 1.00 38.45 477 ALA B N 1
ATOM 9377 C CA . ALA B 1 519 ? 139.101 130.333 114.245 1.00 38.45 477 ALA B CA 1
ATOM 9378 C C . ALA B 1 519 ? 138.136 131.495 114.095 1.00 38.45 477 ALA B C 1
ATOM 9379 O O . ALA B 1 519 ? 138.559 132.626 113.836 1.00 38.45 477 ALA B O 1
ATOM 9381 N N . SER B 1 520 ? 136.837 131.234 114.237 1.00 36.60 478 SER B N 1
ATOM 9382 C CA . SER B 1 520 ? 135.844 132.275 114.004 1.00 36.60 478 SER B CA 1
ATOM 9383 C C . SER B 1 520 ? 135.897 133.345 115.079 1.00 36.60 478 SER B C 1
ATOM 9384 O O . SER B 1 520 ? 135.826 134.542 114.776 1.00 36.60 478 SER B O 1
ATOM 9387 N N . THR B 1 521 ? 136.047 132.942 116.340 1.00 33.92 479 THR B N 1
ATOM 9388 C CA . THR B 1 521 ? 136.135 133.944 117.388 1.00 33.92 479 THR B CA 1
ATOM 9389 C C . THR B 1 521 ? 137.493 134.626 117.408 1.00 33.92 479 THR B C 1
ATOM 9390 O O . THR B 1 521 ? 137.556 135.797 117.766 1.00 33.92 479 THR B O 1
ATOM 9394 N N . LEU B 1 522 ? 138.561 133.940 116.977 1.00 30.24 480 LEU B N 1
ATOM 9395 C CA . LEU B 1 522 ? 139.858 134.578 116.750 1.00 30.24 480 LEU B CA 1
ATOM 9396 C C . LEU B 1 522 ? 139.755 135.690 115.729 1.00 30.24 480 LEU B C 1
ATOM 9397 O O . LEU B 1 522 ? 140.269 136.795 115.938 1.00 30.24 480 LEU B O 1
ATOM 9402 N N . ALA B 1 523 ? 139.081 135.409 114.623 1.00 30.44 481 ALA B N 1
ATOM 9403 C CA . ALA B 1 523 ? 138.901 136.405 113.587 1.00 30.44 481 ALA B CA 1
ATOM 9404 C C . ALA B 1 523 ? 138.039 137.556 114.064 1.00 30.44 481 ALA B C 1
ATOM 9405 O O . ALA B 1 523 ? 138.356 138.712 113.790 1.00 30.44 481 ALA B O 1
ATOM 9407 N N . TYR B 1 524 ? 136.977 137.271 114.820 1.00 31.18 482 TYR B N 1
ATOM 9408 C CA . TYR B 1 524 ? 136.115 138.352 115.289 1.00 31.18 482 TYR B CA 1
ATOM 9409 C C . TYR B 1 524 ? 136.814 139.250 116.300 1.00 31.18 482 TYR B C 1
ATOM 9410 O O . TYR B 1 524 ? 136.680 140.476 116.237 1.00 31.18 482 TYR B O 1
ATOM 9419 N N . THR B 1 525 ? 137.569 138.678 117.235 1.00 27.52 483 THR B N 1
ATOM 9420 C CA . THR B 1 525 ? 138.213 139.566 118.185 1.00 27.52 483 THR B CA 1
ATOM 9421 C C . THR B 1 525 ? 139.470 140.212 117.631 1.00 27.52 483 THR B C 1
ATOM 9422 O O . THR B 1 525 ? 139.939 141.185 118.219 1.00 27.52 483 THR B O 1
ATOM 9426 N N . GLN B 1 526 ? 140.021 139.723 116.516 1.00 25.91 484 GLN B N 1
ATOM 9427 C CA . GLN B 1 526 ? 140.926 140.569 115.743 1.00 25.91 484 GLN B CA 1
ATOM 9428 C C . GLN B 1 526 ? 140.179 141.683 115.030 1.00 25.91 484 GLN B C 1
ATOM 9429 O O . GLN B 1 526 ? 140.750 142.743 114.769 1.00 25.91 484 GLN B O 1
ATOM 9435 N N . GLN B 1 527 ? 138.925 141.447 114.665 1.00 31.25 485 GLN B N 1
ATOM 9436 C CA . GLN B 1 527 ? 138.186 142.439 113.901 1.00 31.25 485 GLN B CA 1
ATOM 9437 C C . GLN B 1 527 ? 137.728 143.611 114.751 1.00 31.25 485 GLN B C 1
ATOM 9438 O O . GLN B 1 527 ? 137.790 144.755 114.300 1.00 31.25 485 GLN B O 1
ATOM 9444 N N . VAL B 1 528 ? 137.255 143.371 115.967 1.00 31.56 486 VAL B N 1
ATOM 9445 C CA . VAL B 1 528 ? 136.683 144.455 116.755 1.00 31.56 486 VAL B CA 1
ATOM 9446 C C . VAL B 1 528 ? 137.517 144.834 117.968 1.00 31.56 486 VAL B C 1
ATOM 9447 O O . VAL B 1 528 ? 137.371 145.961 118.463 1.00 31.56 486 VAL B O 1
ATOM 9451 N N . ALA B 1 529 ? 138.365 143.950 118.473 1.00 27.91 487 ALA B N 1
ATOM 9452 C CA . ALA B 1 529 ? 138.994 144.165 119.764 1.00 27.91 487 ALA B CA 1
ATOM 9453 C C . ALA B 1 529 ? 140.507 144.260 119.666 1.00 27.91 487 ALA B C 1
ATOM 9454 O O . ALA B 1 529 ? 141.209 143.935 120.618 1.00 27.91 487 ALA B O 1
ATOM 9456 N N . ARG B 1 530 ? 141.027 144.695 118.528 1.00 27.32 488 ARG B N 1
ATOM 9457 C CA . ARG B 1 530 ? 142.448 144.954 118.432 1.00 27.32 488 ARG B CA 1
ATOM 9458 C C . ARG B 1 530 ? 142.661 146.307 117.773 1.00 27.32 488 ARG B C 1
ATOM 9459 O O . ARG B 1 530 ? 141.900 146.683 116.877 1.00 27.32 488 ARG B O 1
ATOM 9467 N N . PRO B 1 531 ? 143.662 147.065 118.206 1.00 30.85 489 PRO B N 1
ATOM 9468 C CA . PRO B 1 531 ? 143.939 148.355 117.574 1.00 30.85 489 PRO B CA 1
ATOM 9469 C C . PRO B 1 531 ? 144.526 148.182 116.187 1.00 30.85 489 PRO B C 1
ATOM 9470 O O . PRO B 1 531 ? 145.275 147.242 115.915 1.00 30.85 489 PRO B O 1
ATOM 9474 N N . VAL B 1 532 ? 144.203 149.124 115.315 1.00 36.45 490 VAL B N 1
ATOM 9475 C CA . VAL B 1 532 ? 144.685 149.106 113.940 1.00 36.45 490 VAL B CA 1
ATOM 9476 C C . VAL B 1 532 ? 145.912 149.998 113.816 1.00 36.45 490 VAL B C 1
ATOM 9477 O O . VAL B 1 532 ? 146.015 151.049 114.460 1.00 36.45 490 VAL B O 1
ATOM 9481 N N . PHE B 1 533 ? 146.875 149.540 113.024 1.00 37.98 491 PHE B N 1
ATOM 9482 C CA . PHE B 1 533 ? 148.070 150.306 112.716 1.00 37.98 491 PHE B CA 1
ATOM 9483 C C . PHE B 1 533 ? 148.191 150.384 111.202 1.00 37.98 491 PHE B C 1
ATOM 9484 O O . PHE B 1 533 ? 147.234 150.069 110.491 1.00 37.98 491 PHE B O 1
ATOM 9492 N N . ASP B 1 534 ? 149.339 150.810 110.690 1.00 43.49 492 ASP B N 1
ATOM 9493 C CA . ASP B 1 534 ? 149.431 151.079 109.260 1.00 43.49 492 ASP B CA 1
ATOM 9494 C C . ASP B 1 534 ? 149.745 149.846 108.424 1.00 43.49 492 ASP B C 1
ATOM 9495 O O . ASP B 1 534 ? 149.153 149.667 107.358 1.00 43.49 492 ASP B O 1
ATOM 9500 N N . CYS B 1 535 ? 150.667 148.995 108.857 1.00 44.39 493 CYS B N 1
ATOM 9501 C CA . CYS B 1 535 ? 151.050 147.824 108.075 1.00 44.39 493 CYS B CA 1
ATOM 9502 C C . CYS B 1 535 ? 150.071 146.702 108.377 1.00 44.39 493 CYS B C 1
ATOM 9503 O O . CYS B 1 535 ? 150.050 146.174 109.488 1.00 44.39 493 CYS B O 1
ATOM 9506 N N . ARG B 1 536 ? 149.268 146.329 107.386 1.00 37.67 494 ARG B N 1
ATOM 9507 C CA . ARG B 1 536 ? 148.119 145.460 107.577 1.00 37.67 494 ARG B CA 1
ATOM 9508 C C . ARG B 1 536 ? 148.223 144.225 106.703 1.00 37.67 494 ARG B C 1
ATOM 9509 O O . ARG B 1 536 ? 148.877 144.237 105.661 1.00 37.67 494 ARG B O 1
ATOM 9517 N N . ARG B 1 537 ? 147.559 143.160 107.142 1.00 36.99 495 ARG B N 1
ATOM 9518 C CA . ARG B 1 537 ? 147.533 141.895 106.424 1.00 36.99 495 ARG B CA 1
ATOM 9519 C C . ARG B 1 537 ? 146.369 141.078 106.950 1.00 36.99 495 ARG B C 1
ATOM 9520 O O . ARG B 1 537 ? 146.235 140.915 108.162 1.00 36.99 495 ARG B O 1
ATOM 9528 N N . VAL B 1 538 ? 145.528 140.578 106.052 1.00 34.72 496 VAL B N 1
ATOM 9529 C CA . VAL B 1 538 ? 144.391 139.743 106.416 1.00 34.72 496 VAL B CA 1
ATOM 9530 C C . VAL B 1 538 ? 144.711 138.310 106.037 1.00 34.72 496 VAL B C 1
ATOM 9531 O O . VAL B 1 538 ? 145.215 138.054 104.942 1.00 34.72 496 VAL B O 1
ATOM 9535 N N . ILE B 1 539 ? 144.451 137.379 106.944 1.00 39.05 497 ILE B N 1
ATOM 9536 C CA . ILE B 1 539 ? 144.733 135.968 106.734 1.00 39.05 497 ILE B CA 1
ATOM 9537 C C . ILE B 1 539 ? 143.406 135.239 106.715 1.00 39.05 497 ILE B C 1
ATOM 9538 O O . ILE B 1 539 ? 142.798 135.013 107.765 1.00 39.05 497 ILE B O 1
ATOM 9543 N N . GLN B 1 540 ? 142.957 134.856 105.528 1.00 52.59 498 GLN B N 1
ATOM 9544 C CA . GLN B 1 540 ? 141.722 134.104 105.400 1.00 52.59 498 GLN B CA 1
ATOM 9545 C C . GLN B 1 540 ? 141.957 132.664 105.821 1.00 52.59 498 GLN B C 1
ATOM 9546 O O . GLN B 1 540 ? 142.888 132.015 105.341 1.00 52.59 498 GLN B O 1
ATOM 9552 N N . VAL B 1 541 ? 141.123 132.169 106.725 1.00 58.01 499 VAL B N 1
ATOM 9553 C CA . VAL B 1 541 ? 141.236 130.814 107.243 1.00 58.01 499 VAL B CA 1
ATOM 9554 C C . VAL B 1 541 ? 139.964 130.067 106.878 1.00 58.01 499 VAL B C 1
ATOM 9555 O O . VAL B 1 541 ? 138.866 130.479 107.266 1.00 58.01 499 VAL B O 1
ATOM 9559 N N . GLU B 1 542 ? 140.108 128.971 106.139 1.00 72.16 500 GLU B N 1
ATOM 9560 C CA . GLU B 1 542 ? 138.955 128.159 105.791 1.00 72.16 500 GLU B CA 1
ATOM 9561 C C . GLU B 1 542 ? 138.574 127.253 106.957 1.00 72.16 500 GLU B C 1
ATOM 9562 O O . GLU B 1 542 ? 139.183 127.279 108.027 1.00 72.16 500 GLU B O 1
ATOM 9568 N N . ASN B 1 543 ? 137.553 126.423 106.744 1.00 83.90 501 ASN B N 1
ATOM 9569 C CA . ASN B 1 543 ? 137.009 125.623 107.834 1.00 83.90 501 ASN B CA 1
ATOM 9570 C C . ASN B 1 543 ? 137.904 124.450 108.214 1.00 83.90 501 ASN B C 1
ATOM 9571 O O . ASN B 1 543 ? 137.738 123.891 109.302 1.00 83.90 501 ASN B O 1
ATOM 9576 N N . ASP B 1 544 ? 138.846 124.064 107.357 1.00 81.20 502 ASP B N 1
ATOM 9577 C CA . ASP B 1 544 ? 139.844 123.087 107.763 1.00 81.20 502 ASP B CA 1
ATOM 9578 C C . ASP B 1 544 ? 141.013 123.722 108.499 1.00 81.20 502 ASP B C 1
ATOM 9579 O O . ASP B 1 544 ? 141.868 122.995 109.015 1.00 81.20 502 ASP B O 1
ATOM 9584 N N . GLY B 1 545 ? 141.071 125.049 108.560 1.00 75.51 503 GLY B N 1
ATOM 9585 C CA . GLY B 1 545 ? 142.084 125.741 109.325 1.00 75.51 503 GLY B CA 1
ATOM 9586 C C . GLY B 1 545 ? 143.292 126.198 108.542 1.00 75.51 503 GLY B C 1
ATOM 9587 O O . GLY B 1 545 ? 144.204 126.782 109.139 1.00 75.51 503 GLY B O 1
ATOM 9588 N N . THR B 1 546 ? 143.329 125.960 107.234 1.00 71.46 504 THR B N 1
ATOM 9589 C CA . THR B 1 546 ? 144.496 126.321 106.444 1.00 71.46 504 THR B CA 1
ATOM 9590 C C . THR B 1 546 ? 144.549 127.826 106.228 1.00 71.46 504 THR B C 1
ATOM 9591 O O . THR B 1 546 ? 143.571 128.439 105.794 1.00 71.46 504 THR B O 1
ATOM 9595 N N . GLN B 1 547 ? 145.706 128.413 106.511 1.00 61.62 505 GLN B N 1
ATOM 9596 C CA . GLN B 1 547 ? 145.878 129.854 106.447 1.00 61.62 505 GLN B CA 1
ATOM 9597 C C . GLN B 1 547 ? 146.245 130.272 105.034 1.00 61.62 505 GLN B C 1
ATOM 9598 O O . GLN B 1 547 ? 147.289 129.874 104.512 1.00 61.62 505 GLN B O 1
ATOM 9604 N N . ALA B 1 548 ? 145.392 131.082 104.427 1.00 52.54 506 ALA B N 1
ATOM 9605 C CA . ALA B 1 548 ? 145.685 131.700 103.148 1.00 52.54 506 ALA B CA 1
ATOM 9606 C C . ALA B 1 548 ? 145.746 133.197 103.362 1.00 52.54 506 ALA B C 1
ATOM 9607 O O . ALA B 1 548 ? 144.788 133.785 103.867 1.00 52.54 506 ALA B O 1
ATOM 9609 N N . MET B 1 549 ? 146.876 133.801 103.011 1.00 49.00 507 MET B N 1
ATOM 9610 C CA . MET B 1 549 ? 146.966 135.252 103.009 1.00 49.00 507 MET B CA 1
ATOM 9611 C C . MET B 1 549 ? 146.022 135.811 101.968 1.00 49.00 507 MET B C 1
ATOM 9612 O O . MET B 1 549 ? 145.908 135.277 100.864 1.00 49.00 507 MET B O 1
ATOM 9617 N N . LEU B 1 550 ? 145.323 136.867 102.331 1.00 48.48 508 LEU B N 1
ATOM 9618 C CA . LEU B 1 550 ? 144.313 137.418 101.454 1.00 48.48 508 LEU B CA 1
ATOM 9619 C C . LEU B 1 550 ? 144.982 138.405 100.513 1.00 48.48 508 LEU B C 1
ATOM 9620 O O . LEU B 1 550 ? 145.636 139.352 100.963 1.00 48.48 508 LEU B O 1
ATOM 9625 N N . ALA B 1 551 ? 144.834 138.167 99.212 1.00 57.86 509 ALA B N 1
ATOM 9626 C CA . ALA B 1 551 ? 145.547 138.941 98.206 1.00 57.86 509 ALA B CA 1
ATOM 9627 C C . ALA B 1 551 ? 145.013 140.363 98.133 1.00 57.86 509 ALA B C 1
ATOM 9628 O O . ALA B 1 551 ? 143.805 140.596 98.202 1.00 57.86 509 ALA B O 1
ATOM 9630 N N . SER B 1 552 ? 145.927 141.314 97.978 1.00 65.90 510 SER B N 1
ATOM 9631 C CA . SER B 1 552 ? 145.589 142.720 98.097 1.00 65.90 510 SER B CA 1
ATOM 9632 C C . SER B 1 552 ? 144.828 143.206 96.868 1.00 65.90 510 SER B C 1
ATOM 9633 O O . SER B 1 552 ? 144.662 142.495 95.876 1.00 65.90 510 SER B O 1
ATOM 9636 N N . LEU B 1 553 ? 144.348 144.440 96.954 1.00 70.58 511 LEU B N 1
ATOM 9637 C CA . LEU B 1 553 ? 143.718 145.080 95.812 1.00 70.58 511 LEU B CA 1
ATOM 9638 C C . LEU B 1 553 ? 144.801 145.506 94.835 1.00 70.58 511 LEU B C 1
ATOM 9639 O O . LEU B 1 553 ? 145.699 146.276 95.191 1.00 70.58 511 LEU B O 1
ATOM 9644 N N . ASP B 1 554 ? 144.716 145.005 93.606 1.00 82.73 512 ASP B N 1
ATOM 9645 C CA . ASP B 1 554 ? 145.732 145.268 92.601 1.00 82.73 512 ASP B CA 1
ATOM 9646 C C . ASP B 1 554 ? 145.522 146.580 91.860 1.00 82.73 512 ASP B C 1
ATOM 9647 O O . ASP B 1 554 ? 146.383 146.958 91.059 1.00 82.73 512 ASP B O 1
ATOM 9652 N N . ASN B 1 555 ? 144.412 147.280 92.095 1.00 85.56 513 ASN B N 1
ATOM 9653 C CA . ASN B 1 555 ? 144.143 148.557 91.437 1.00 85.56 513 ASN B CA 1
ATOM 9654 C C . ASN B 1 555 ? 143.542 149.531 92.443 1.00 85.56 513 ASN B C 1
ATOM 9655 O O . ASN B 1 555 ? 142.318 149.628 92.569 1.00 85.56 513 ASN B O 1
ATOM 9660 N N . LEU B 1 556 ? 144.399 150.275 93.133 1.00 90.79 514 LEU B N 1
ATOM 9661 C CA . LEU B 1 556 ? 143.933 151.294 94.057 1.00 90.79 514 LEU B CA 1
ATOM 9662 C C . LEU B 1 556 ? 144.819 152.516 93.901 1.00 90.79 514 LEU B C 1
ATOM 9663 O O . LEU B 1 556 ? 145.979 152.418 93.496 1.00 90.79 514 LEU B O 1
ATOM 9668 N N . MET B 1 557 ? 144.259 153.670 94.241 1.00 94.65 515 MET B N 1
ATOM 9669 C CA . MET B 1 557 ? 144.929 154.950 94.134 1.00 94.65 515 MET B CA 1
ATOM 9670 C C . MET B 1 557 ? 145.025 155.594 95.512 1.00 94.65 515 MET B C 1
ATOM 9671 O O . MET B 1 557 ? 143.987 155.818 96.150 1.00 94.65 515 MET B O 1
ATOM 9676 N N . PRO B 1 558 ? 146.240 155.895 96.002 1.00 92.18 516 PRO B N 1
ATOM 9677 C CA . PRO B 1 558 ? 146.435 156.086 97.459 1.00 92.18 516 PRO B CA 1
ATOM 9678 C C . PRO B 1 558 ? 145.753 157.308 98.050 1.00 92.18 516 PRO B C 1
ATOM 9679 O O . PRO B 1 558 ? 145.103 157.194 99.096 1.00 92.18 516 PRO B O 1
ATOM 9683 N N . ASP B 1 559 ? 145.873 158.472 97.420 1.00 87.39 517 ASP B N 1
ATOM 9684 C CA . ASP B 1 559 ? 145.230 159.674 97.927 1.00 87.39 517 ASP B CA 1
ATOM 9685 C C . ASP B 1 559 ? 143.817 159.857 97.390 1.00 87.39 517 ASP B C 1
ATOM 9686 O O . ASP B 1 559 ? 143.184 160.874 97.683 1.00 87.39 517 ASP B O 1
ATOM 9691 N N . ALA B 1 560 ? 143.312 158.909 96.620 1.00 85.36 518 ALA B N 1
ATOM 9692 C CA . ALA B 1 560 ? 141.952 159.009 96.108 1.00 85.36 518 ALA B CA 1
ATOM 9693 C C . ALA B 1 560 ? 140.941 158.778 97.226 1.00 85.36 518 ALA B C 1
ATOM 9694 O O . ALA B 1 560 ? 141.052 157.788 97.958 1.00 85.36 518 ALA B O 1
ATOM 9696 N N . PRO B 1 561 ? 139.966 159.669 97.406 1.00 79.50 519 PRO B N 1
ATOM 9697 C CA . PRO B 1 561 ? 138.861 159.373 98.321 1.00 79.50 519 PRO B CA 1
ATOM 9698 C C . PRO B 1 561 ? 138.020 158.208 97.825 1.00 79.50 519 PRO B C 1
ATOM 9699 O O . PRO B 1 561 ? 137.894 157.968 96.623 1.00 79.50 519 PRO B O 1
ATOM 9703 N N . TRP B 1 562 ? 137.458 157.470 98.775 1.00 69.59 520 TRP B N 1
ATOM 9704 C CA . TRP B 1 562 ? 136.679 156.285 98.467 1.00 69.59 520 TRP B CA 1
ATOM 9705 C C . TRP B 1 562 ? 135.243 156.675 98.176 1.00 69.59 520 TRP B C 1
ATOM 9706 O O . TRP B 1 562 ? 134.681 157.555 98.828 1.00 69.59 520 TRP B O 1
ATOM 9717 N N . GLY B 1 563 ? 134.657 156.019 97.193 1.00 70.28 521 GLY B N 1
ATOM 9718 C CA . GLY B 1 563 ? 133.315 156.350 96.772 1.00 70.28 521 GLY B CA 1
ATOM 9719 C C . GLY B 1 563 ? 132.528 155.107 96.438 1.00 70.28 521 GLY B C 1
ATOM 9720 O O . GLY B 1 563 ? 133.073 154.104 95.979 1.00 70.28 521 GLY B O 1
ATOM 9721 N N . LEU B 1 564 ? 131.227 155.190 96.668 1.00 73.84 522 LEU B N 1
ATOM 9722 C CA . LEU B 1 564 ? 130.302 154.113 96.366 1.00 73.84 522 LEU B CA 1
ATOM 9723 C C . LEU B 1 564 ? 129.397 154.553 95.231 1.00 73.84 522 LEU B C 1
ATOM 9724 O O . LEU B 1 564 ? 128.578 155.461 95.404 1.00 73.84 522 LEU B O 1
ATOM 9729 N N . HIS B 1 565 ? 129.538 153.911 94.082 1.00 82.74 523 HIS B N 1
ATOM 9730 C CA . HIS B 1 565 ? 128.702 154.199 92.931 1.00 82.74 523 HIS B CA 1
ATOM 9731 C C . HIS B 1 565 ? 127.523 153.243 92.927 1.00 82.74 523 HIS B C 1
ATOM 9732 O O . HIS B 1 565 ? 127.700 152.034 93.102 1.00 82.74 523 HIS B O 1
ATOM 9739 N N . CYS B 1 566 ? 126.325 153.786 92.737 1.00 86.85 524 CYS B N 1
ATOM 9740 C CA . CYS B 1 566 ? 125.129 152.975 92.572 1.00 86.85 524 CYS B CA 1
ATOM 9741 C C . CYS B 1 566 ? 124.546 153.222 91.188 1.00 86.85 524 CYS B C 1
ATOM 9742 O O . CYS B 1 566 ? 124.394 154.385 90.783 1.00 86.85 524 CYS B O 1
ATOM 9745 N N . PRO B 1 567 ? 124.258 152.189 90.411 1.00 91.11 525 PRO B N 1
ATOM 9746 C CA . PRO B 1 567 ? 123.754 152.404 89.047 1.00 91.11 525 PRO B CA 1
ATOM 9747 C C . PRO B 1 567 ? 122.310 152.872 88.977 1.00 91.11 525 PRO B C 1
ATOM 9748 O O . PRO B 1 567 ? 121.715 153.282 89.979 1.00 91.11 525 PRO B O 1
ATOM 9752 N N . ASP B 1 568 ? 121.762 152.846 87.764 1.00 99.98 526 ASP B N 1
ATOM 9753 C CA . ASP B 1 568 ? 120.363 153.179 87.540 1.00 99.98 526 ASP B CA 1
ATOM 9754 C C . ASP B 1 568 ? 119.453 152.150 88.198 1.00 99.98 526 ASP B C 1
ATOM 9755 O O . ASP B 1 568 ? 119.728 150.949 88.170 1.00 99.98 526 ASP B O 1
ATOM 9760 N N . LEU B 1 569 ? 118.364 152.626 88.803 1.00 99.47 527 LEU B N 1
ATOM 9761 C CA . LEU B 1 569 ? 117.461 151.728 89.509 1.00 99.47 527 LEU B CA 1
ATOM 9762 C C . LEU B 1 569 ? 116.376 151.144 88.615 1.00 99.47 527 LEU B C 1
ATOM 9763 O O . LEU B 1 569 ? 115.828 150.088 88.947 1.00 99.47 527 LEU B O 1
ATOM 9768 N N . ARG B 1 570 ? 116.058 151.796 87.495 1.00 100.37 528 ARG B N 1
ATOM 9769 C CA . ARG B 1 570 ? 114.981 151.317 86.637 1.00 100.37 528 ARG B CA 1
ATOM 9770 C C . ARG B 1 570 ? 115.368 150.061 85.868 1.00 100.37 528 ARG B C 1
ATOM 9771 O O . ARG B 1 570 ? 114.500 149.233 85.572 1.00 100.37 528 ARG B O 1
ATOM 9779 N N . THR B 1 571 ? 116.648 149.900 85.538 1.00 101.47 529 THR B N 1
ATOM 9780 C CA . THR B 1 571 ? 117.097 148.759 84.750 1.00 101.47 529 THR B CA 1
ATOM 9781 C C . THR B 1 571 ? 117.734 147.660 85.584 1.00 101.47 529 THR B C 1
ATOM 9782 O O . THR B 1 571 ? 117.602 146.481 85.239 1.00 101.47 529 THR B O 1
ATOM 9786 N N . THR B 1 572 ? 118.419 148.011 86.666 1.00 103.93 530 THR B N 1
ATOM 9787 C CA . THR B 1 572 ? 119.120 147.022 87.468 1.00 103.93 530 THR B CA 1
ATOM 9788 C C . THR B 1 572 ? 118.163 146.344 88.436 1.00 103.93 530 THR B C 1
ATOM 9789 O O . THR B 1 572 ? 117.416 147.010 89.160 1.00 103.93 530 THR B O 1
ATOM 9793 N N . ASN B 1 573 ? 118.176 145.012 88.432 1.00 108.05 531 ASN B N 1
ATOM 9794 C CA . ASN B 1 573 ? 117.498 144.256 89.474 1.00 108.05 531 ASN B CA 1
ATOM 9795 C C . ASN B 1 573 ? 118.309 144.237 90.762 1.00 108.05 531 ASN B C 1
ATOM 9796 O O . ASN B 1 573 ? 117.765 143.946 91.832 1.00 108.05 531 ASN B O 1
ATOM 9801 N N . ASP B 1 574 ? 119.600 144.540 90.673 1.00 106.52 532 ASP B N 1
ATOM 9802 C CA . ASP B 1 574 ? 120.496 144.517 91.818 1.00 106.52 532 ASP B CA 1
ATOM 9803 C C . ASP B 1 574 ? 120.651 145.918 92.397 1.00 106.52 532 ASP B C 1
ATOM 9804 O O . ASP B 1 574 ? 120.872 146.883 91.658 1.00 106.52 532 ASP B O 1
ATOM 9809 N N . CYS B 1 575 ? 120.540 146.022 93.717 1.00 97.53 533 CYS B N 1
ATOM 9810 C CA . CYS B 1 575 ? 120.773 147.269 94.426 1.00 97.53 533 CYS B CA 1
ATOM 9811 C C . CYS B 1 575 ? 122.259 147.377 94.750 1.00 97.53 533 CYS B C 1
ATOM 9812 O O . CYS B 1 575 ? 123.083 146.632 94.218 1.00 97.53 533 CYS B O 1
ATOM 9815 N N . THR B 1 576 ? 122.631 148.305 95.627 1.00 80.60 534 THR B 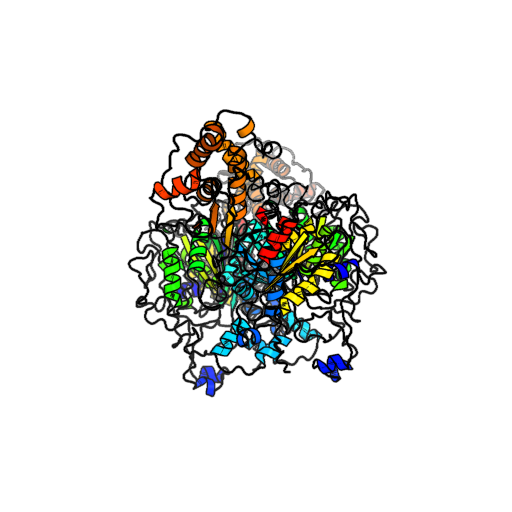N 1
ATOM 9816 C CA . THR B 1 576 ? 124.038 148.468 95.984 1.00 80.60 534 THR B CA 1
ATOM 9817 C C . THR B 1 576 ? 124.550 147.335 96.884 1.00 80.60 534 THR B C 1
ATOM 9818 O O . THR B 1 576 ? 124.900 147.527 98.054 1.00 80.60 534 THR B O 1
ATOM 9822 N N . TYR B 1 577 ? 124.623 146.138 96.287 1.00 79.68 535 TYR B N 1
ATOM 9823 C CA . TYR B 1 577 ? 125.044 144.886 96.919 1.00 79.68 535 TYR B CA 1
ATOM 9824 C C . TYR B 1 577 ? 124.169 144.549 98.121 1.00 79.68 535 TYR B C 1
ATOM 9825 O O . TYR B 1 577 ? 124.629 143.962 99.096 1.00 79.68 535 TYR B O 1
ATOM 9834 N N . ALA B 1 578 ? 122.882 144.889 98.026 1.00 75.36 536 ALA B N 1
ATOM 9835 C CA . ALA B 1 578 ? 121.957 144.761 99.142 1.00 75.36 536 ALA B CA 1
ATOM 9836 C C . ALA B 1 578 ? 121.553 143.328 99.414 1.00 75.36 536 ALA B C 1
ATOM 9837 O O . ALA B 1 578 ? 121.219 143.001 100.555 1.00 75.36 536 ALA B O 1
ATOM 9839 N N . GLN B 1 579 ? 121.548 142.482 98.388 1.00 77.87 537 GLN B N 1
ATOM 9840 C CA . GLN B 1 579 ? 121.235 141.073 98.556 1.00 77.87 537 GLN B CA 1
ATOM 9841 C C . GLN B 1 579 ? 122.284 140.364 99.405 1.00 77.87 537 GLN B C 1
ATOM 9842 O O . GLN B 1 579 ? 121.962 139.386 100.089 1.00 77.87 537 GLN B O 1
ATOM 9848 N N . TRP B 1 580 ? 123.515 140.872 99.420 1.00 77.94 538 TRP B N 1
ATOM 9849 C CA . TRP B 1 580 ? 124.563 140.375 100.297 1.00 77.94 538 TRP B CA 1
ATOM 9850 C C . TRP B 1 580 ? 124.610 141.072 101.646 1.00 77.94 538 TRP B C 1
ATOM 9851 O O . TRP B 1 580 ? 125.114 140.488 102.608 1.00 77.94 538 TRP B O 1
ATOM 9862 N N . LEU B 1 581 ? 124.105 142.296 101.744 1.00 69.79 539 LEU B N 1
ATOM 9863 C CA . LEU B 1 581 ? 124.106 143.044 102.994 1.00 69.79 539 LEU B CA 1
ATOM 9864 C C . LEU B 1 581 ? 122.842 142.831 103.810 1.00 69.79 539 LEU B C 1
ATOM 9865 O O . LEU B 1 581 ? 122.653 143.514 104.818 1.00 69.79 539 LEU B O 1
ATOM 9870 N N . ALA B 1 582 ? 121.975 141.906 103.395 1.00 68.72 540 ALA B N 1
ATOM 9871 C CA . ALA B 1 582 ? 120.697 141.721 104.072 1.00 68.72 540 ALA B CA 1
ATOM 9872 C C . ALA B 1 582 ? 120.867 141.079 105.439 1.00 68.72 540 ALA B C 1
ATOM 9873 O O . ALA B 1 582 ? 120.047 141.304 106.334 1.00 68.72 540 ALA B O 1
ATOM 9875 N N . HIS B 1 583 ? 121.922 140.293 105.621 1.00 67.03 541 HIS B N 1
ATOM 9876 C CA . HIS B 1 583 ? 122.154 139.586 106.869 1.00 67.03 541 HIS B CA 1
ATOM 9877 C C . HIS B 1 583 ? 122.768 140.459 107.947 1.00 67.03 541 HIS B C 1
ATOM 9878 O O . HIS B 1 583 ? 122.922 139.993 109.078 1.00 67.03 541 HIS B O 1
ATOM 9885 N N . SER B 1 584 ? 123.154 141.685 107.624 1.00 66.44 542 SER B N 1
ATOM 9886 C CA . SER B 1 584 ? 123.761 142.550 108.620 1.00 66.44 542 SER B CA 1
ATOM 9887 C C . SER B 1 584 ? 122.709 143.035 109.602 1.00 66.44 542 SER B C 1
ATOM 9888 O O . SER B 1 584 ? 121.552 143.253 109.238 1.00 66.44 542 SER B O 1
ATOM 9891 N N . ALA B 1 585 ? 123.115 143.182 110.863 1.00 69.39 543 ALA B N 1
ATOM 9892 C CA . ALA B 1 585 ? 122.202 143.696 111.874 1.00 69.39 543 ALA B CA 1
ATOM 9893 C C . ALA B 1 585 ? 121.913 145.171 111.653 1.00 69.39 543 ALA B C 1
ATOM 9894 O O . ALA B 1 585 ? 120.788 145.628 111.879 1.00 69.39 543 ALA B O 1
ATOM 9896 N N . HIS B 1 586 ? 122.921 145.928 111.217 1.00 73.39 544 HIS B N 1
ATOM 9897 C CA . HIS B 1 586 ? 122.750 147.360 110.997 1.00 73.39 544 HIS B CA 1
ATOM 9898 C C . HIS B 1 586 ? 121.813 147.635 109.831 1.00 73.39 544 HIS B C 1
ATOM 9899 O O . HIS B 1 586 ? 121.010 148.577 109.877 1.00 73.39 544 HIS B O 1
ATOM 9906 N N . TYR B 1 587 ? 121.913 146.826 108.777 1.00 74.22 545 TYR B N 1
ATOM 9907 C CA . TYR B 1 587 ? 121.024 146.967 107.634 1.00 74.22 545 TYR B CA 1
ATOM 9908 C C . TYR B 1 587 ? 119.588 146.666 108.017 1.00 74.22 545 TYR B C 1
ATOM 9909 O O . TYR B 1 587 ? 118.666 147.348 107.564 1.00 74.22 545 TYR B O 1
ATOM 9918 N N . GLN B 1 588 ? 119.383 145.634 108.838 1.00 74.35 546 GLN B N 1
ATOM 9919 C CA . GLN B 1 588 ? 118.040 145.269 109.271 1.00 74.35 546 GLN B CA 1
ATOM 9920 C C . GLN B 1 588 ? 117.431 146.346 110.156 1.00 74.35 546 GLN B C 1
ATOM 9921 O O . GLN B 1 588 ? 116.240 146.657 110.027 1.00 74.35 546 GLN B O 1
ATOM 9927 N N . ARG B 1 589 ? 118.241 146.935 111.043 1.00 77.63 547 ARG B N 1
ATOM 9928 C CA . ARG B 1 589 ? 117.792 148.049 111.876 1.00 77.63 547 ARG B CA 1
ATOM 9929 C C . ARG B 1 589 ? 117.387 149.243 111.032 1.00 77.63 547 ARG B C 1
ATOM 9930 O O . ARG B 1 589 ? 116.336 149.859 111.266 1.00 77.63 547 ARG B O 1
ATOM 9938 N N . GLU B 1 590 ? 118.204 149.570 110.035 1.00 81.56 548 GLU B N 1
ATOM 9939 C CA . GLU B 1 590 ? 117.923 150.722 109.192 1.00 81.56 548 GLU B CA 1
ATOM 9940 C C . GLU B 1 590 ? 116.718 150.481 108.298 1.00 81.56 548 GLU B C 1
ATOM 9941 O O . GLU B 1 590 ? 115.933 151.402 108.049 1.00 81.56 548 GLU B O 1
ATOM 9947 N N . ALA B 1 591 ? 116.535 149.245 107.839 1.00 84.08 549 ALA B N 1
ATOM 9948 C CA . ALA B 1 591 ? 115.355 148.910 107.057 1.00 84.08 549 ALA B CA 1
ATOM 9949 C C . ALA B 1 591 ? 114.087 148.984 107.898 1.00 84.08 549 ALA B C 1
ATOM 9950 O O . ALA B 1 591 ? 113.058 149.469 107.418 1.00 84.08 549 ALA B O 1
ATOM 9952 N N . THR B 1 592 ? 114.143 148.531 109.159 1.00 82.95 550 THR B N 1
ATOM 9953 C CA . THR B 1 592 ? 112.965 148.611 110.023 1.00 82.95 550 THR B CA 1
ATOM 9954 C C . THR B 1 592 ? 112.601 150.055 110.348 1.00 82.95 550 THR B C 1
ATOM 9955 O O . THR B 1 592 ? 111.420 150.424 110.299 1.00 82.95 550 THR B O 1
ATOM 9959 N N . ALA B 1 593 ? 113.601 150.887 110.663 1.00 81.68 551 ALA B N 1
ATOM 9960 C CA . ALA B 1 593 ? 113.329 152.297 110.942 1.00 81.68 551 ALA B CA 1
ATOM 9961 C C . ALA B 1 593 ? 112.841 153.028 109.697 1.00 81.68 551 ALA B C 1
ATOM 9962 O O . ALA B 1 593 ? 111.944 153.878 109.776 1.00 81.68 551 ALA B O 1
ATOM 9964 N N . LEU B 1 594 ? 113.402 152.688 108.537 1.00 84.75 552 LEU B N 1
ATOM 9965 C CA . LEU B 1 594 ? 112.984 153.299 107.285 1.00 84.75 552 LEU B CA 1
ATOM 9966 C C . LEU B 1 594 ? 111.560 152.901 106.919 1.00 84.75 552 LEU B C 1
ATOM 9967 O O . LEU B 1 594 ? 110.794 153.729 106.423 1.00 84.75 552 LEU B O 1
ATOM 9972 N N . THR B 1 595 ? 111.178 151.649 107.171 1.00 88.46 553 THR B N 1
ATOM 9973 C CA . THR B 1 595 ? 109.804 151.238 106.907 1.00 88.46 553 THR B CA 1
ATOM 9974 C C . THR B 1 595 ? 108.834 151.876 107.896 1.00 88.46 553 THR B C 1
ATOM 9975 O O . THR B 1 595 ? 107.701 152.215 107.523 1.00 88.46 553 THR B O 1
ATOM 9979 N N . ALA B 1 596 ? 109.271 152.076 109.145 1.00 86.56 554 ALA B N 1
ATOM 9980 C CA . ALA B 1 596 ? 108.454 152.798 110.117 1.00 86.56 554 ALA B CA 1
ATOM 9981 C C . ALA B 1 596 ? 108.253 154.256 109.718 1.00 86.56 554 ALA B C 1
ATOM 9982 O O . ALA B 1 596 ? 107.216 154.847 110.033 1.00 86.56 554 ALA B O 1
ATOM 9984 N N . LEU B 1 597 ? 109.234 154.854 109.044 1.00 88.43 555 LEU B N 1
ATOM 9985 C CA . LEU B 1 597 ? 108.997 156.149 108.406 1.00 88.43 555 LEU B CA 1
ATOM 9986 C C . LEU B 1 597 ? 108.077 156.012 107.194 1.00 88.43 555 LEU B C 1
ATOM 9987 O O . LEU B 1 597 ? 107.244 156.889 106.930 1.00 88.43 555 LEU B O 1
ATOM 9992 N N . LEU B 1 598 ? 108.212 154.911 106.460 1.00 92.69 556 LEU B N 1
ATOM 9993 C CA . LEU B 1 598 ? 107.579 154.752 105.156 1.00 92.69 556 LEU B CA 1
ATOM 9994 C C . LEU B 1 598 ? 106.064 154.620 105.251 1.00 92.69 556 LEU B C 1
ATOM 9995 O O . LEU B 1 598 ? 105.327 155.304 104.530 1.00 92.69 556 LEU B O 1
ATOM 10000 N N . ASP B 1 599 ? 105.581 153.741 106.131 1.00 97.32 557 ASP B N 1
ATOM 10001 C CA . ASP B 1 599 ? 104.201 153.267 106.051 1.00 97.32 557 ASP B CA 1
ATOM 10002 C C . ASP B 1 599 ? 103.158 154.304 106.457 1.00 97.32 557 ASP B C 1
ATOM 10003 O O . ASP B 1 599 ? 101.963 154.053 106.269 1.00 97.32 557 ASP B O 1
ATOM 10008 N N . GLY B 1 600 ? 103.570 155.446 107.010 1.00 95.82 558 GLY B N 1
ATOM 10009 C CA . GLY B 1 600 ? 102.609 156.488 107.336 1.00 95.82 558 GLY B CA 1
ATOM 10010 C C . GLY B 1 600 ? 101.993 157.140 106.110 1.00 95.82 558 GLY B C 1
ATOM 10011 O O . GLY B 1 600 ? 100.803 157.469 106.104 1.00 95.82 558 GLY B O 1
ATOM 10012 N N . MET B 1 601 ? 102.790 157.339 105.056 1.00 100.44 559 MET B N 1
ATOM 10013 C CA . MET B 1 601 ? 102.304 158.044 103.875 1.00 100.44 559 MET B CA 1
ATOM 10014 C C . MET B 1 601 ? 102.749 157.390 102.570 1.00 100.44 559 MET B C 1
ATOM 10015 O O . MET B 1 601 ? 102.844 158.074 101.543 1.00 100.44 559 MET B O 1
ATOM 10020 N N . ASN B 1 602 ? 102.924 156.076 102.591 1.00 101.07 560 ASN B N 1
ATOM 10021 C CA . ASN B 1 602 ? 103.327 155.363 101.389 1.00 101.07 560 ASN B CA 1
ATOM 10022 C C . ASN B 1 602 ? 102.151 154.886 100.549 1.00 101.07 560 ASN B C 1
ATOM 10023 O O . ASN B 1 602 ? 102.337 154.628 99.360 1.00 101.07 560 ASN B O 1
ATOM 10028 N N . ILE B 1 603 ? 100.944 154.810 101.121 1.00 101.54 561 ILE B N 1
ATOM 10029 C CA . ILE B 1 603 ? 99.811 154.231 100.389 1.00 101.54 561 ILE B CA 1
ATOM 10030 C C . ILE B 1 603 ? 100.422 152.962 99.888 1.00 101.54 561 ILE B C 1
ATOM 10031 O O . ILE B 1 603 ? 100.656 152.797 98.688 1.00 101.54 561 ILE B O 1
ATOM 10036 N N . PRO B 1 604 ? 100.641 152.010 100.803 1.00 104.68 562 PRO B N 1
ATOM 10037 C CA . PRO B 1 604 ? 101.432 150.872 100.344 1.00 104.68 562 PRO B CA 1
ATOM 10038 C C . PRO B 1 604 ? 100.633 149.974 99.421 1.00 104.68 562 PRO B C 1
ATOM 10039 O O . PRO B 1 604 ? 99.393 149.987 99.434 1.00 104.68 562 PRO B O 1
ATOM 10043 N N . PRO B 1 605 ? 101.313 149.173 98.616 1.00 105.60 563 PRO B N 1
ATOM 10044 C CA . PRO B 1 605 ? 100.694 147.962 98.062 1.00 105.60 563 PRO B CA 1
ATOM 10045 C C . PRO B 1 605 ? 100.867 146.765 98.990 1.00 105.60 563 PRO B C 1
ATOM 10046 O O . PRO B 1 605 ? 100.801 145.618 98.536 1.00 105.60 563 PRO B O 1
ATOM 10050 N N . ALA B 1 606 ? 101.154 147.049 100.269 1.00 109.35 564 ALA B N 1
ATOM 10051 C CA . ALA B 1 606 ? 101.435 146.151 101.394 1.00 109.35 564 ALA B CA 1
ATOM 10052 C C . ALA B 1 606 ? 102.773 145.433 101.267 1.00 109.35 564 ALA B C 1
ATOM 10053 O O . ALA B 1 606 ? 103.081 144.565 102.094 1.00 109.35 564 ALA B O 1
ATOM 10055 N N . TYR B 1 607 ? 103.595 145.794 100.281 1.00 115.45 565 TYR B N 1
ATOM 10056 C CA . TYR B 1 607 ? 104.944 145.250 100.144 1.00 115.45 565 TYR B CA 1
ATOM 10057 C C . TYR B 1 607 ? 105.859 146.066 101.049 1.00 115.45 565 TYR B C 1
ATOM 10058 O O . TYR B 1 607 ? 106.541 147.005 100.631 1.00 115.45 565 TYR B O 1
ATOM 10067 N N . CYS B 1 608 ? 105.872 145.686 102.319 1.00 109.77 566 CYS B N 1
ATOM 10068 C CA . CYS B 1 608 ? 106.474 146.495 103.365 1.00 109.77 566 CYS B CA 1
ATOM 10069 C C . CYS B 1 608 ? 107.115 145.552 104.373 1.00 109.77 566 CYS B C 1
ATOM 10070 O O . CYS B 1 608 ? 107.464 144.414 104.039 1.00 109.77 566 CYS B O 1
ATOM 10073 N N . HIS B 1 609 ? 107.342 146.061 105.586 1.00 105.99 567 HIS B N 1
ATOM 10074 C CA . HIS B 1 609 ? 107.824 145.373 106.784 1.00 105.99 567 HIS B CA 1
ATOM 10075 C C . HIS B 1 609 ? 109.269 144.897 106.670 1.00 105.99 567 HIS B C 1
ATOM 10076 O O . HIS B 1 609 ? 109.766 144.267 107.611 1.00 105.99 567 HIS B O 1
ATOM 10083 N N . ALA B 1 610 ? 109.941 145.149 105.540 1.00 98.95 568 ALA B N 1
ATOM 10084 C CA . ALA B 1 610 ? 111.391 145.087 105.359 1.00 98.95 568 ALA B CA 1
ATOM 10085 C C . ALA B 1 610 ? 111.979 143.694 105.570 1.00 98.95 568 ALA B C 1
ATOM 10086 O O . ALA B 1 610 ? 113.192 143.552 105.754 1.00 98.95 568 ALA B O 1
ATOM 10088 N N . GLU B 1 611 ? 111.155 142.653 105.532 1.00 97.64 569 GLU B N 1
ATOM 10089 C CA . GLU B 1 611 ? 111.635 141.288 105.656 1.00 97.64 569 GLU B CA 1
ATOM 10090 C C . GLU B 1 611 ? 111.408 140.476 104.399 1.00 97.64 569 GLU B C 1
ATOM 10091 O O . GLU B 1 611 ? 111.910 139.351 104.305 1.00 97.64 569 GLU B O 1
ATOM 10097 N N . THR B 1 612 ? 110.670 141.013 103.436 1.00 95.54 570 THR B N 1
ATOM 10098 C CA . THR B 1 612 ? 110.348 140.333 102.193 1.00 95.54 570 THR B CA 1
ATOM 10099 C C . THR B 1 612 ? 110.614 141.239 101.000 1.00 95.54 570 THR B C 1
ATOM 10100 O O . THR B 1 612 ? 109.962 141.121 99.960 1.00 95.54 570 THR B O 1
ATOM 10104 N N . TRP B 1 613 ? 111.587 142.144 101.136 1.00 93.99 571 TRP B N 1
ATOM 10105 C CA . TRP B 1 613 ? 111.933 143.049 100.049 1.00 93.99 571 TRP B CA 1
ATOM 10106 C C . TRP B 1 613 ? 112.649 142.343 98.908 1.00 93.99 571 TRP B C 1
ATOM 10107 O O . TRP B 1 613 ? 112.736 142.900 97.811 1.00 93.99 571 TRP B O 1
ATOM 10118 N N . ALA B 1 614 ? 113.164 141.134 99.137 1.00 88.84 572 ALA B N 1
ATOM 10119 C CA . ALA B 1 614 ? 113.738 140.361 98.046 1.00 88.84 572 ALA B CA 1
ATOM 10120 C C . ALA B 1 614 ? 112.671 139.758 97.141 1.00 88.84 572 ALA B C 1
ATOM 10121 O O . ALA B 1 614 ? 112.996 139.319 96.033 1.00 88.84 572 ALA B O 1
ATOM 10123 N N . ALA B 1 615 ? 111.413 139.722 97.588 1.00 92.16 573 ALA B N 1
ATOM 10124 C CA . ALA B 1 615 ? 110.348 139.144 96.774 1.00 92.16 573 ALA B CA 1
ATOM 10125 C C . ALA B 1 615 ? 110.009 140.029 95.582 1.00 92.16 573 ALA B C 1
ATOM 10126 O O . ALA B 1 615 ? 109.886 139.538 94.455 1.00 92.16 573 ALA B O 1
ATOM 10128 N N . GLN B 1 616 ? 109.857 141.330 95.801 1.00 103.18 574 GLN B N 1
ATOM 10129 C CA . GLN B 1 616 ? 109.555 142.261 94.721 1.00 103.18 574 GLN B CA 1
ATOM 10130 C C . GLN B 1 616 ? 110.767 143.129 94.396 1.00 103.18 574 GLN B C 1
ATOM 10131 O O . GLN B 1 616 ? 110.644 144.304 94.045 1.00 103.18 574 GLN B O 1
ATOM 10137 N N . ALA B 1 617 ? 111.962 142.545 94.507 1.00 101.50 575 ALA B N 1
ATOM 10138 C CA . ALA B 1 617 ? 113.182 143.225 94.095 1.00 101.50 575 ALA B CA 1
ATOM 10139 C C . ALA B 1 617 ? 113.402 143.161 92.593 1.00 101.50 575 ALA B C 1
ATOM 10140 O O . ALA B 1 617 ? 114.400 143.698 92.106 1.00 101.50 575 ALA B O 1
ATOM 10142 N N . ASN B 1 618 ? 112.516 142.494 91.857 1.00 102.91 576 ASN B N 1
ATOM 10143 C CA . ASN B 1 618 ? 112.583 142.509 90.404 1.00 102.91 576 ASN B CA 1
ATOM 10144 C C . ASN B 1 618 ? 111.604 143.504 89.802 1.00 102.91 576 ASN B C 1
ATOM 10145 O O . ASN B 1 618 ? 111.759 143.888 88.638 1.00 102.91 576 ASN B O 1
ATOM 10150 N N . SER B 1 619 ? 110.592 143.922 90.562 1.00 100.69 577 SER B N 1
ATOM 10151 C CA . SER B 1 619 ? 109.486 144.693 90.012 1.00 100.69 577 SER B CA 1
ATOM 10152 C C . SER B 1 619 ? 109.398 146.099 90.590 1.00 100.69 577 SER B C 1
ATOM 10153 O O . SER B 1 619 ? 109.374 147.074 89.833 1.00 100.69 577 SER B O 1
ATOM 10156 N N . SER B 1 620 ? 109.331 146.233 91.910 1.00 98.48 578 SER B N 1
ATOM 10157 C CA . SER B 1 620 ? 109.042 147.522 92.524 1.00 98.48 578 SER B CA 1
ATOM 10158 C C . SER B 1 620 ? 110.280 148.402 92.506 1.00 98.48 578 SER B C 1
ATOM 10159 O O . SER B 1 620 ? 111.322 148.032 93.056 1.00 98.48 578 SER B O 1
ATOM 10162 N N . LEU B 1 621 ? 110.166 149.570 91.884 1.00 96.88 579 LEU B N 1
ATOM 10163 C CA . LEU B 1 621 ? 111.218 150.563 92.011 1.00 96.88 579 LEU B CA 1
ATOM 10164 C C . LEU B 1 621 ? 111.181 151.235 93.372 1.00 96.88 579 LEU B C 1
ATOM 10165 O O . LEU B 1 621 ? 112.214 151.751 93.813 1.00 96.88 579 LEU B O 1
ATOM 10170 N N . LEU B 1 622 ? 110.027 151.199 94.049 1.00 97.92 580 LEU B N 1
ATOM 10171 C CA . LEU B 1 622 ? 109.918 151.727 95.405 1.00 97.92 580 LEU B CA 1
ATOM 10172 C C . LEU B 1 622 ? 110.821 150.982 96.368 1.00 97.92 580 LEU B C 1
ATOM 10173 O O . LEU B 1 622 ? 111.645 151.587 97.067 1.00 97.92 580 LEU B O 1
ATOM 10178 N N . ILE B 1 623 ? 110.693 149.658 96.411 1.00 97.66 581 ILE B N 1
ATOM 10179 C CA . ILE B 1 623 ? 111.463 148.932 97.400 1.00 97.66 581 ILE B CA 1
ATOM 10180 C C . ILE B 1 623 ? 112.887 148.698 96.936 1.00 97.66 581 ILE B C 1
ATOM 10181 O O . ILE B 1 623 ? 113.762 148.539 97.786 1.00 97.66 581 ILE B O 1
ATOM 10186 N N . ARG B 1 624 ? 113.163 148.727 95.625 1.00 96.58 582 ARG B N 1
ATOM 10187 C CA . ARG B 1 624 ? 114.556 148.796 95.189 1.00 96.58 582 ARG B CA 1
ATOM 10188 C C . ARG B 1 624 ? 115.207 150.091 95.641 1.00 96.58 582 ARG B C 1
ATOM 10189 O O . ARG B 1 624 ? 116.348 150.077 96.111 1.00 96.58 582 ARG B O 1
ATOM 10197 N N . GLY B 1 625 ? 114.482 151.209 95.550 1.00 90.51 583 GLY B N 1
ATOM 10198 C CA . GLY B 1 625 ? 115.024 152.471 96.026 1.00 90.51 583 GLY B CA 1
ATOM 10199 C C . GLY B 1 625 ? 115.259 152.485 97.525 1.00 90.51 583 GLY B C 1
ATOM 10200 O O . GLY B 1 625 ? 116.327 152.883 97.989 1.00 90.51 583 GLY B O 1
ATOM 10201 N N . CYS B 1 626 ? 114.277 152.010 98.295 1.00 90.23 584 CYS B N 1
ATOM 10202 C CA . CYS B 1 626 ? 114.393 151.996 99.753 1.00 90.23 584 CYS B CA 1
ATOM 10203 C C . CYS B 1 626 ? 115.459 151.012 100.226 1.00 90.23 584 CYS B C 1
ATOM 10204 O O . CYS B 1 626 ? 116.228 151.305 101.156 1.00 90.23 584 CYS B O 1
ATOM 10207 N N . GLN B 1 627 ? 115.513 149.844 99.586 1.00 87.98 585 GLN B N 1
ATOM 10208 C CA . GLN B 1 627 ? 116.537 148.849 99.844 1.00 87.98 585 GLN B CA 1
ATOM 10209 C C . GLN B 1 627 ? 117.921 149.395 99.531 1.00 87.98 585 GLN B C 1
ATOM 10210 O O . GLN B 1 627 ? 118.874 149.157 100.283 1.00 87.98 585 GLN B O 1
ATOM 10216 N N . THR B 1 628 ? 118.035 150.171 98.449 1.00 83.67 586 THR B N 1
ATOM 10217 C CA . THR B 1 628 ? 119.285 150.839 98.115 1.00 83.67 586 THR B CA 1
ATOM 10218 C C . THR B 1 628 ? 119.678 151.856 99.174 1.00 83.67 586 THR B C 1
ATOM 10219 O O . THR B 1 628 ? 120.856 151.940 99.528 1.00 83.67 586 THR B O 1
ATOM 10223 N N . ILE B 1 629 ? 118.706 152.628 99.689 1.00 81.59 587 ILE B N 1
ATOM 10224 C CA . ILE B 1 629 ? 118.980 153.614 100.743 1.00 81.59 587 ILE B CA 1
ATOM 10225 C C . ILE B 1 629 ? 119.558 152.937 101.973 1.00 81.59 587 ILE B C 1
ATOM 10226 O O . ILE B 1 629 ? 120.608 153.342 102.494 1.00 81.59 587 ILE B O 1
ATOM 10231 N N . ALA B 1 630 ? 118.891 151.872 102.427 1.00 77.09 588 ALA B N 1
ATOM 10232 C CA . ALA B 1 630 ? 119.341 151.152 103.615 1.00 77.09 588 ALA B CA 1
ATOM 10233 C C . ALA B 1 630 ? 120.702 150.504 103.397 1.00 77.09 588 ALA B C 1
ATOM 10234 O O . ALA B 1 630 ? 121.572 150.566 104.274 1.00 77.09 588 ALA B O 1
ATOM 10236 N N . ALA B 1 631 ? 120.910 149.927 102.219 1.00 74.18 589 ALA B N 1
ATOM 10237 C CA . ALA B 1 631 ? 122.199 149.317 101.908 1.00 74.18 589 ALA B CA 1
ATOM 10238 C C . ALA B 1 631 ? 123.303 150.364 101.852 1.00 74.18 589 ALA B C 1
ATOM 10239 O O . ALA B 1 631 ? 124.314 150.239 102.541 1.00 74.18 589 ALA B O 1
ATOM 10241 N N . LEU B 1 632 ? 123.120 151.391 101.028 1.00 74.48 590 LEU B N 1
ATOM 10242 C CA . LEU B 1 632 ? 124.105 152.460 100.945 1.00 74.48 590 LEU B CA 1
ATOM 10243 C C . LEU B 1 632 ? 124.501 152.896 102.333 1.00 74.48 590 LEU B C 1
ATOM 10244 O O . LEU B 1 632 ? 125.681 152.907 102.679 1.00 74.48 590 LEU B O 1
ATOM 10249 N N . LYS B 1 633 ? 123.512 153.260 103.135 1.00 73.23 591 LYS B N 1
ATOM 10250 C CA . LYS B 1 633 ? 123.780 153.749 104.482 1.00 73.23 591 LYS B CA 1
ATOM 10251 C C . LYS B 1 633 ? 124.540 152.714 105.306 1.00 73.23 591 LYS B C 1
ATOM 10252 O O . LYS B 1 633 ? 125.386 153.079 106.131 1.00 73.23 591 LYS B O 1
ATOM 10258 N N . THR B 1 634 ? 124.261 151.424 105.092 1.00 69.92 592 THR B N 1
ATOM 10259 C CA . THR B 1 634 ? 125.025 150.372 105.758 1.00 69.92 592 THR B CA 1
ATOM 10260 C C . THR B 1 634 ? 126.472 150.359 105.283 1.00 69.92 592 THR B C 1
ATOM 10261 O O . THR B 1 634 ? 127.391 150.162 106.079 1.00 69.92 592 THR B O 1
ATOM 10265 N N . TRP B 1 635 ? 126.683 150.572 103.985 1.00 66.35 593 TRP B N 1
ATOM 10266 C CA . TRP B 1 635 ? 128.027 150.680 103.431 1.00 66.35 593 TRP B CA 1
ATOM 10267 C C . TRP B 1 635 ? 128.753 151.898 103.976 1.00 66.35 593 TRP B C 1
ATOM 10268 O O . TRP B 1 635 ? 129.972 151.867 104.170 1.00 66.35 593 TRP B O 1
ATOM 10279 N N . MET B 1 636 ? 128.024 152.989 104.197 1.00 73.20 594 MET B N 1
ATOM 10280 C CA . MET B 1 636 ? 128.614 154.174 104.802 1.00 73.20 594 MET B CA 1
ATOM 10281 C C . MET B 1 636 ? 129.007 153.936 106.256 1.00 73.20 594 MET B C 1
ATOM 10282 O O . MET B 1 636 ? 130.058 154.407 106.700 1.00 73.20 594 MET B O 1
ATOM 10287 N N . ASN B 1 637 ? 128.181 153.222 107.018 1.00 66.68 595 ASN B N 1
ATOM 10288 C CA . ASN B 1 637 ? 128.553 152.925 108.400 1.00 66.68 595 ASN B CA 1
ATOM 10289 C C . ASN B 1 637 ? 129.618 151.837 108.504 1.00 66.68 595 ASN B C 1
ATOM 10290 O O . ASN B 1 637 ? 130.363 151.799 109.487 1.00 66.68 595 ASN B O 1
ATOM 10295 N N . LEU B 1 638 ? 129.697 150.951 107.514 1.00 58.61 596 LEU B N 1
ATOM 10296 C CA . LEU B 1 638 ? 130.667 149.862 107.533 1.00 58.61 596 LEU B CA 1
ATOM 10297 C C . LEU B 1 638 ? 132.062 150.358 107.198 1.00 58.61 596 LEU B C 1
ATOM 10298 O O . LEU B 1 638 ? 133.051 149.874 107.754 1.00 58.61 596 LEU B O 1
ATOM 10303 N N . LEU B 1 639 ? 132.161 151.311 106.279 1.00 62.60 597 LEU B N 1
ATOM 10304 C CA . LEU B 1 639 ? 133.428 151.922 105.887 1.00 62.60 597 LEU B CA 1
ATOM 10305 C C . LEU B 1 639 ? 133.366 153.391 106.265 1.00 62.60 597 LEU B C 1
ATOM 10306 O O . LEU B 1 639 ? 132.688 154.176 105.582 1.00 62.60 597 LEU B O 1
ATOM 10311 N N . PRO B 1 640 ? 134.035 153.813 107.340 1.00 64.92 598 PRO B N 1
ATOM 10312 C CA . PRO B 1 640 ? 133.894 155.205 107.792 1.00 64.92 598 PRO B CA 1
ATOM 10313 C C . PRO B 1 640 ? 134.531 156.226 106.868 1.00 64.92 598 PRO B C 1
ATOM 10314 O O . PRO B 1 640 ? 134.167 157.405 106.939 1.00 64.92 598 PRO B O 1
ATOM 10318 N N . THR B 1 641 ? 135.454 155.818 106.001 1.00 67.49 599 THR B N 1
ATOM 10319 C CA . THR B 1 641 ? 136.119 156.728 105.073 1.00 67.49 599 THR B CA 1
ATOM 10320 C C . THR B 1 641 ? 135.484 156.680 103.695 1.00 67.49 599 THR B C 1
ATOM 10321 O O . THR B 1 641 ? 136.180 156.751 102.682 1.00 67.49 599 THR B O 1
ATOM 10325 N N . LEU B 1 642 ? 134.167 156.535 103.629 1.00 71.19 600 LEU B N 1
ATOM 10326 C CA . LEU B 1 642 ? 133.452 156.577 102.365 1.00 71.19 600 LEU B CA 1
ATOM 10327 C C . LEU B 1 642 ? 133.016 158.007 102.087 1.00 71.19 600 LEU B C 1
ATOM 10328 O O . LEU B 1 642 ? 132.453 158.666 102.962 1.00 71.19 600 LEU B O 1
ATOM 10333 N N . THR B 1 643 ? 133.301 158.497 100.882 1.00 81.51 601 THR B N 1
ATOM 10334 C CA . THR B 1 643 ? 133.021 159.890 100.560 1.00 81.51 601 THR B CA 1
ATOM 10335 C C . THR B 1 643 ? 132.023 160.047 99.421 1.00 81.51 601 THR B C 1
ATOM 10336 O O . THR B 1 643 ? 130.957 160.629 99.631 1.00 81.51 601 THR B O 1
ATOM 10340 N N . LEU B 1 644 ? 132.311 159.529 98.232 1.00 82.09 602 LEU B N 1
ATOM 10341 C CA . LEU B 1 644 ? 131.471 159.815 97.077 1.00 82.09 602 LEU B CA 1
ATOM 10342 C C . LEU B 1 644 ? 130.303 158.849 96.972 1.00 82.09 602 LEU B C 1
ATOM 10343 O O . LEU B 1 644 ? 130.400 157.675 97.329 1.00 82.09 602 LEU B O 1
ATOM 10348 N N . LEU B 1 645 ? 129.188 159.365 96.471 1.00 84.23 603 LEU B N 1
ATOM 10349 C CA . LEU B 1 645 ? 127.952 158.614 96.305 1.00 84.23 603 LEU B CA 1
ATOM 10350 C C . LEU B 1 645 ? 127.386 158.834 94.907 1.00 84.23 603 LEU B C 1
ATOM 10351 O O . LEU B 1 645 ? 126.243 159.250 94.739 1.00 84.23 603 LEU B O 1
ATOM 10356 N N . SER B 1 646 ? 128.199 158.609 93.878 1.00 85.30 604 SER B N 1
ATOM 10357 C CA . SER B 1 646 ? 127.771 158.870 92.507 1.00 85.30 604 SER B CA 1
ATOM 10358 C C . SER B 1 646 ? 126.671 157.908 92.062 1.00 85.30 604 SER B C 1
ATOM 10359 O O . SER B 1 646 ? 126.600 156.760 92.507 1.00 85.30 604 SER B O 1
ATOM 10362 N N . GLY B 1 647 ? 125.809 158.391 91.176 1.00 90.29 605 GLY B N 1
ATOM 10363 C CA . GLY B 1 647 ? 124.660 157.620 90.739 1.00 90.29 605 GLY B CA 1
ATOM 10364 C C . GLY B 1 647 ? 124.365 157.827 89.270 1.00 90.29 605 GLY B C 1
ATOM 10365 O O . GLY B 1 647 ? 124.538 158.916 88.725 1.00 90.29 605 GLY B O 1
ATOM 10366 N N . ALA B 1 648 ? 123.877 156.764 88.633 1.00 94.51 606 ALA B N 1
ATOM 10367 C CA . ALA B 1 648 ? 123.665 156.792 87.191 1.00 94.51 606 ALA B CA 1
ATOM 10368 C C . ALA B 1 648 ? 122.325 157.387 86.789 1.00 94.51 606 ALA B C 1
ATOM 10369 O O . ALA B 1 648 ? 122.041 157.475 85.589 1.00 94.51 606 ALA B O 1
ATOM 10371 N N . GLY B 1 649 ? 121.507 157.807 87.747 1.00 93.88 607 GLY B N 1
ATOM 10372 C CA . GLY B 1 649 ? 120.155 158.241 87.457 1.00 93.88 607 GLY B CA 1
ATOM 10373 C C . GLY B 1 649 ? 119.172 157.404 88.242 1.00 93.88 607 GLY B C 1
ATOM 10374 O O . GLY B 1 649 ? 119.137 156.181 88.077 1.00 93.88 607 GLY B O 1
ATOM 10375 N N . THR B 1 650 ? 118.403 158.071 89.119 1.00 92.68 608 THR B N 1
ATOM 10376 C CA . THR B 1 650 ? 117.516 157.566 90.178 1.00 92.68 608 THR B CA 1
ATOM 10377 C C . THR B 1 650 ? 118.261 156.892 91.330 1.00 92.68 608 THR B C 1
ATOM 10378 O O . THR B 1 650 ? 117.644 156.553 92.345 1.00 92.68 608 THR B O 1
ATOM 10382 N N . GLY B 1 651 ? 119.576 156.710 91.211 1.00 90.73 609 GLY B N 1
ATOM 10383 C CA . GLY B 1 651 ? 120.395 156.364 92.355 1.00 90.73 609 GLY B CA 1
ATOM 10384 C C . GLY B 1 651 ? 120.832 157.558 93.161 1.00 90.73 609 GLY B C 1
ATOM 10385 O O . GLY B 1 651 ? 121.354 157.416 94.278 1.00 90.73 609 GLY B O 1
ATOM 10386 N N . LEU B 1 652 ? 120.602 158.749 92.613 1.00 90.00 610 LEU B N 1
ATOM 10387 C CA . LEU B 1 652 ? 120.871 159.970 93.349 1.00 90.00 610 LEU B CA 1
ATOM 10388 C C . LEU B 1 652 ? 119.911 160.146 94.508 1.00 90.00 610 LEU B C 1
ATOM 10389 O O . LEU B 1 652 ? 120.258 160.821 95.475 1.00 90.00 610 LEU B O 1
ATOM 10394 N N . LEU B 1 653 ? 118.714 159.563 94.434 1.00 88.84 611 LEU B N 1
ATOM 10395 C CA . LEU B 1 653 ? 117.816 159.627 95.586 1.00 88.84 611 LEU B CA 1
ATOM 10396 C C . LEU B 1 653 ? 118.325 158.811 96.774 1.00 88.84 611 LEU B C 1
ATOM 10397 O O . LEU B 1 653 ? 118.324 159.352 97.894 1.00 88.84 611 LEU B O 1
ATOM 10402 N N . PRO B 1 654 ? 118.776 157.544 96.633 1.00 87.29 612 PRO B N 1
ATOM 10403 C CA . PRO B 1 654 ? 119.465 156.918 97.775 1.00 87.29 612 PRO B CA 1
ATOM 10404 C C . PRO B 1 654 ? 120.747 157.607 98.177 1.00 87.29 612 PRO B C 1
ATOM 10405 O O . PRO B 1 654 ? 121.071 157.655 99.376 1.00 87.29 612 PRO B O 1
ATOM 10409 N N . ALA B 1 655 ? 121.471 158.159 97.204 1.00 86.12 613 ALA B N 1
ATOM 10410 C CA . ALA B 1 655 ? 122.708 158.862 97.505 1.00 86.12 613 ALA B CA 1
ATOM 10411 C C . ALA B 1 655 ? 122.462 160.103 98.360 1.00 86.12 613 ALA B C 1
ATOM 10412 O O . ALA B 1 655 ? 123.166 160.338 99.352 1.00 86.12 613 ALA B O 1
ATOM 10414 N N . ALA B 1 656 ? 121.438 160.881 98.020 1.00 87.90 614 ALA B N 1
ATOM 10415 C CA . ALA B 1 656 ? 121.089 162.050 98.812 1.00 87.90 614 ALA B CA 1
ATOM 10416 C C . ALA B 1 656 ? 120.394 161.659 100.104 1.00 87.90 614 ALA B C 1
ATOM 10417 O O . ALA B 1 656 ? 120.415 162.428 101.071 1.00 87.90 614 ALA B O 1
ATOM 10419 N N . ALA B 1 657 ? 119.756 160.488 100.128 1.00 86.44 615 ALA B N 1
ATOM 10420 C CA . ALA B 1 657 ? 119.154 159.995 101.357 1.00 86.44 615 ALA B CA 1
ATOM 10421 C C . ALA B 1 657 ? 120.212 159.696 102.405 1.00 86.44 615 ALA B C 1
ATOM 10422 O O . ALA B 1 657 ? 120.028 160.007 103.587 1.00 86.44 615 ALA B O 1
ATOM 10424 N N . ALA B 1 658 ? 121.325 159.092 101.994 1.00 84.24 616 ALA B N 1
ATOM 10425 C CA . ALA B 1 658 ? 122.418 158.897 102.941 1.00 84.24 616 ALA B CA 1
ATOM 10426 C C . ALA B 1 658 ? 123.144 160.195 103.242 1.00 84.24 616 ALA B C 1
ATOM 10427 O O . ALA B 1 658 ? 123.415 160.501 104.408 1.00 84.24 616 ALA B O 1
ATOM 10429 N N . SER B 1 659 ? 123.468 160.975 102.210 1.00 90.41 617 SER B N 1
ATOM 10430 C CA . SER B 1 659 ? 124.255 162.181 102.427 1.00 90.41 617 SER B CA 1
ATOM 10431 C C . SER B 1 659 ? 123.435 163.343 102.969 1.00 90.41 617 SER B C 1
ATOM 10432 O O . SER B 1 659 ? 124.003 164.404 103.239 1.00 90.41 617 SER B O 1
ATOM 10435 N N . GLY B 1 660 ? 122.124 163.182 103.112 1.00 95.56 618 GLY B N 1
ATOM 10436 C CA . GLY B 1 660 ? 121.310 164.156 103.798 1.00 95.56 618 GLY B CA 1
ATOM 10437 C C . GLY B 1 660 ? 120.936 165.377 102.994 1.00 95.56 618 GLY B C 1
ATOM 10438 O O . GLY B 1 660 ? 120.303 166.283 103.548 1.00 95.56 618 GLY B O 1
ATOM 10439 N N . MET B 1 661 ? 121.309 165.439 101.712 1.00 103.20 619 MET B N 1
ATOM 10440 C CA . MET B 1 661 ? 120.964 166.600 100.899 1.00 103.20 619 MET B CA 1
ATOM 10441 C C . MET B 1 661 ? 119.472 166.669 100.621 1.00 103.20 619 MET B C 1
ATOM 10442 O O . MET B 1 661 ? 118.921 167.764 100.470 1.00 103.20 619 MET B O 1
ATOM 10447 N N . ILE B 1 662 ? 118.811 165.521 100.536 1.00 97.74 620 ILE B N 1
ATOM 10448 C CA . ILE B 1 662 ? 117.358 165.441 100.535 1.00 97.74 620 ILE B CA 1
ATOM 10449 C C . ILE B 1 662 ? 116.961 164.573 101.718 1.00 97.74 620 ILE B C 1
ATOM 10450 O O . ILE B 1 662 ? 117.665 163.619 102.065 1.00 97.74 620 ILE B O 1
ATOM 10455 N N . ALA B 1 663 ? 115.850 164.929 102.361 1.00 92.26 621 ALA B N 1
ATOM 10456 C CA . ALA B 1 663 ? 115.327 164.140 103.466 1.00 92.26 621 ALA B CA 1
ATOM 10457 C C . ALA B 1 663 ? 114.880 162.763 102.986 1.00 92.26 621 ALA B C 1
ATOM 10458 O O . ALA B 1 663 ? 114.572 162.561 101.808 1.00 92.26 621 ALA B O 1
ATOM 10460 N N . THR B 1 664 ? 114.875 161.805 103.915 1.00 90.38 622 THR B N 1
ATOM 10461 C CA . THR B 1 664 ? 114.549 160.427 103.562 1.00 90.38 622 THR B CA 1
ATOM 10462 C C . THR B 1 664 ? 113.079 160.279 103.186 1.00 90.38 622 THR B C 1
ATOM 10463 O O . THR B 1 664 ? 112.750 159.589 102.216 1.00 90.38 622 THR B O 1
ATOM 10467 N N . GLN B 1 665 ? 112.185 160.949 103.916 1.00 93.09 623 GLN B N 1
ATOM 10468 C CA . GLN B 1 665 ? 110.772 160.929 103.551 1.00 93.09 623 GLN B CA 1
ATOM 10469 C C . GLN B 1 665 ? 110.547 161.573 102.187 1.00 93.09 623 GLN B C 1
ATOM 10470 O O . GLN B 1 665 ? 109.712 161.107 101.402 1.00 93.09 623 GLN B O 1
ATOM 10476 N N . ASP B 1 666 ? 111.337 162.601 101.864 1.00 98.47 624 ASP B N 1
ATOM 10477 C CA . ASP B 1 666 ? 111.193 163.279 100.582 1.00 98.47 624 ASP B CA 1
ATOM 10478 C C . ASP B 1 666 ? 111.650 162.401 99.420 1.00 98.47 624 ASP B C 1
ATOM 10479 O O . ASP B 1 666 ? 111.006 162.391 98.366 1.00 98.47 624 ASP B O 1
ATOM 10484 N N . VAL B 1 667 ? 112.740 161.643 99.585 1.00 94.24 625 VAL B N 1
ATOM 10485 C CA . VAL B 1 667 ? 113.149 160.776 98.480 1.00 94.24 625 VAL B CA 1
ATOM 10486 C C . VAL B 1 667 ? 112.245 159.555 98.352 1.00 94.24 625 VAL B C 1
ATOM 10487 O O . VAL B 1 667 ? 111.999 159.104 97.231 1.00 94.24 625 VAL B O 1
ATOM 10491 N N . LEU B 1 668 ? 111.726 159.008 99.462 1.00 96.74 626 LEU B N 1
ATOM 10492 C CA . LEU B 1 668 ? 110.694 157.971 99.356 1.00 96.74 626 LEU B CA 1
ATOM 10493 C C . LEU B 1 668 ? 109.442 158.472 98.643 1.00 96.74 626 LEU B C 1
ATOM 10494 O O . LEU B 1 668 ? 108.905 157.780 97.768 1.00 96.74 626 LEU B O 1
ATOM 10499 N N . HIS B 1 669 ? 108.989 159.688 98.966 1.00 103.94 627 HIS B N 1
ATOM 10500 C CA . HIS B 1 669 ? 107.795 160.220 98.316 1.00 103.94 627 HIS B CA 1
ATOM 10501 C C . HIS B 1 669 ? 108.040 160.518 96.840 1.00 103.94 627 HIS B C 1
ATOM 10502 O O . HIS B 1 669 ? 107.210 160.175 95.984 1.00 103.94 627 HIS B O 1
ATOM 10509 N N . LEU B 1 670 ? 109.185 161.130 96.519 1.00 102.91 628 LEU B N 1
ATOM 10510 C CA . LEU B 1 670 ? 109.472 161.482 95.135 1.00 102.91 628 LEU B CA 1
ATOM 10511 C C . LEU B 1 670 ? 109.732 160.233 94.310 1.00 102.91 628 LEU B C 1
ATOM 10512 O O . LEU B 1 670 ? 109.400 160.188 93.125 1.00 102.91 628 LEU B O 1
ATOM 10517 N N . LEU B 1 671 ? 110.304 159.202 94.921 1.00 100.84 629 LEU B N 1
ATOM 10518 C CA . LEU B 1 671 ? 110.590 157.982 94.192 1.00 100.84 629 LEU B CA 1
ATOM 10519 C C . LEU B 1 671 ? 109.327 157.151 94.001 1.00 100.84 629 LEU B C 1
ATOM 10520 O O . LEU B 1 671 ? 109.203 156.443 92.997 1.00 100.84 629 LEU B O 1
ATOM 10525 N N . TRP B 1 672 ? 108.368 157.254 94.927 1.00 106.43 630 TRP B N 1
ATOM 10526 C CA . TRP B 1 672 ? 107.025 156.734 94.679 1.00 106.43 630 TRP B CA 1
ATOM 10527 C C . TRP B 1 672 ? 106.367 157.454 93.508 1.00 106.43 630 TRP B C 1
ATOM 10528 O O . TRP B 1 672 ? 105.738 156.822 92.644 1.00 106.43 630 TRP B O 1
ATOM 10539 N N . GLU B 1 673 ? 106.530 158.779 93.453 1.00 107.65 631 GLU B N 1
ATOM 10540 C CA . GLU B 1 673 ? 106.019 159.548 92.324 1.00 107.65 631 GLU B CA 1
ATOM 10541 C C . GLU B 1 673 ? 106.727 159.188 91.022 1.00 107.65 631 GLU B C 1
ATOM 10542 O O . GLU B 1 673 ? 106.130 159.299 89.947 1.00 107.65 631 GLU B O 1
ATOM 10548 N N . MET B 1 674 ? 107.989 158.760 91.097 1.00 106.09 632 MET B N 1
ATOM 10549 C CA . MET B 1 674 ? 108.667 158.239 89.913 1.00 106.09 632 MET B CA 1
ATOM 10550 C C . MET B 1 674 ? 108.193 156.840 89.556 1.00 106.09 632 MET B C 1
ATOM 10551 O O . MET B 1 674 ? 108.303 156.429 88.396 1.00 106.09 632 MET B O 1
ATOM 10556 N N . GLU B 1 675 ? 107.737 156.075 90.546 1.00 104.66 633 GLU B N 1
ATOM 10557 C CA . GLU B 1 675 ? 107.167 154.766 90.255 1.00 104.66 633 GLU B CA 1
ATOM 10558 C C . GLU B 1 675 ? 105.868 154.905 89.473 1.00 104.66 633 GLU B C 1
ATOM 10559 O O . GLU B 1 675 ? 105.659 154.210 88.471 1.00 104.66 633 GLU B O 1
ATOM 10565 N N . GLN B 1 676 ? 104.988 155.816 89.898 1.00 106.26 634 GLN B N 1
ATOM 10566 C CA . GLN B 1 676 ? 103.779 156.052 89.107 1.00 106.26 634 GLN B CA 1
ATOM 10567 C C . GLN B 1 676 ? 104.076 156.824 87.822 1.00 106.26 634 GLN B C 1
ATOM 10568 O O . GLN B 1 676 ? 103.542 156.484 86.761 1.00 106.26 634 GLN B O 1
ATOM 10574 N N . LYS B 1 677 ? 104.873 157.895 87.913 1.00 106.34 635 LYS B N 1
ATOM 10575 C CA . LYS B 1 677 ? 105.495 158.667 86.827 1.00 106.34 635 LYS B CA 1
ATOM 10576 C C . LYS B 1 677 ? 104.502 159.360 85.886 1.00 106.34 635 LYS B C 1
ATOM 10577 O O . LYS B 1 677 ? 104.928 160.047 84.945 1.00 106.34 635 LYS B O 1
ATOM 10583 N N . ALA B 1 678 ? 103.196 159.266 86.142 1.00 106.36 636 ALA B N 1
ATOM 10584 C CA . ALA B 1 678 ? 102.218 159.864 85.241 1.00 106.36 636 ALA B CA 1
ATOM 10585 C C . ALA B 1 678 ? 102.141 161.378 85.394 1.00 106.36 636 ALA B C 1
ATOM 10586 O O . ALA B 1 678 ? 101.759 162.073 84.447 1.00 106.36 636 ALA B O 1
ATOM 10588 N N . LEU B 1 679 ? 102.495 161.901 86.562 1.00 106.96 637 LEU B N 1
ATOM 10589 C CA . LEU B 1 679 ? 102.372 163.326 86.835 1.00 106.96 637 LEU B CA 1
ATOM 10590 C C . LEU B 1 679 ? 103.666 164.039 86.442 1.00 106.96 637 LEU B C 1
ATOM 10591 O O . LEU B 1 679 ? 104.542 163.479 85.779 1.00 106.96 637 LEU B O 1
ATOM 10596 N N . HIS B 1 680 ? 103.780 165.306 86.825 1.00 112.14 638 HIS B N 1
ATOM 10597 C CA . HIS B 1 680 ? 105.005 166.055 86.612 1.00 112.14 638 HIS B CA 1
ATOM 10598 C C . HIS B 1 680 ? 106.083 165.608 87.599 1.00 112.14 638 HIS B C 1
ATOM 10599 O O . HIS B 1 680 ? 105.798 165.055 88.666 1.00 112.14 638 HIS B O 1
ATOM 10606 N N . LEU B 1 681 ? 107.338 165.831 87.214 1.00 112.25 639 LEU B N 1
ATOM 10607 C CA . LEU B 1 681 ? 108.460 165.568 88.103 1.00 112.25 639 LEU B CA 1
ATOM 10608 C C . LEU B 1 681 ? 108.459 166.563 89.259 1.00 112.25 639 LEU B C 1
ATOM 10609 O O . LEU B 1 681 ? 107.984 167.693 89.127 1.00 112.25 639 LEU B O 1
ATOM 10614 N N . TRP B 1 682 ? 108.975 166.126 90.403 1.00 112.36 640 TRP B N 1
ATOM 10615 C CA . TRP B 1 682 ? 108.980 166.916 91.623 1.00 112.36 640 TRP B CA 1
ATOM 10616 C C . TRP B 1 682 ? 110.367 167.491 91.879 1.00 112.36 640 TRP B C 1
ATOM 10617 O O . TRP B 1 682 ? 111.379 166.824 91.649 1.00 112.36 640 TRP B O 1
ATOM 10628 N N . LEU B 1 683 ? 110.407 168.738 92.349 1.00 111.14 641 LEU B N 1
ATOM 10629 C CA . LEU B 1 683 ? 111.642 169.331 92.840 1.00 111.14 641 LEU B CA 1
ATOM 10630 C C . LEU B 1 683 ? 111.612 169.322 94.358 1.00 111.14 641 LEU B C 1
ATOM 10631 O O . LEU B 1 683 ? 110.667 169.872 94.947 1.00 111.14 641 LEU B O 1
ATOM 10636 N N . PRO B 1 684 ? 112.590 168.705 95.034 1.00 110.08 642 PRO B N 1
ATOM 10637 C CA . PRO B 1 684 ? 112.496 168.543 96.493 1.00 110.08 642 PRO B CA 1
ATOM 10638 C C . PRO B 1 684 ? 112.763 169.821 97.273 1.00 110.08 642 PRO B C 1
ATOM 10639 O O . PRO B 1 684 ? 112.945 170.897 96.692 1.00 110.08 642 PRO B O 1
ATOM 10643 N N . GLU B 1 685 ? 112.790 169.702 98.605 1.00 112.77 643 GLU B N 1
ATOM 10644 C CA . GLU B 1 685 ? 113.073 170.847 99.461 1.00 112.77 643 GLU B CA 1
ATOM 10645 C C . GLU B 1 685 ? 114.528 171.286 99.379 1.00 112.77 643 GLU B C 1
ATOM 10646 O O . GLU B 1 685 ? 114.820 172.445 99.699 1.00 112.77 643 GLU B O 1
ATOM 10652 N N . ARG B 1 686 ? 115.428 170.387 98.958 1.00 115.36 644 ARG B N 1
ATOM 10653 C CA . ARG B 1 686 ? 116.849 170.657 98.715 1.00 115.36 644 ARG B CA 1
ATOM 10654 C C . ARG B 1 686 ? 117.564 171.120 99.991 1.00 115.36 644 ARG B C 1
ATOM 10655 O O . ARG B 1 686 ? 118.044 172.249 100.103 1.00 115.36 644 ARG B O 1
ATOM 10663 N N . HIS B 1 687 ? 117.631 170.196 100.950 1.00 111.36 645 HIS B N 1
ATOM 10664 C CA . HIS B 1 687 ? 118.231 170.465 102.251 1.00 111.36 645 HIS B CA 1
ATOM 10665 C C . HIS B 1 687 ? 119.750 170.609 102.155 1.00 111.36 645 HIS B C 1
ATOM 10666 O O . HIS B 1 687 ? 120.368 170.434 101.100 1.00 111.36 645 HIS B O 1
ATOM 10673 N N . GLU B 1 688 ? 120.346 170.922 103.306 1.00 107.42 646 GLU B N 1
ATOM 10674 C CA . GLU B 1 688 ? 121.785 171.083 103.428 1.00 107.42 646 GLU B CA 1
ATOM 10675 C C . GLU B 1 688 ? 122.478 169.721 103.420 1.00 107.42 646 GLU B C 1
ATOM 10676 O O . GLU B 1 688 ? 121.886 168.715 103.818 1.00 107.42 646 GLU B O 1
ATOM 10682 N N . PRO B 1 689 ? 123.727 169.658 102.963 1.00 102.20 647 PRO B N 1
ATOM 10683 C CA . PRO B 1 689 ? 124.481 168.402 103.047 1.00 102.20 647 PRO B CA 1
ATOM 10684 C C . PRO B 1 689 ? 125.083 168.161 104.424 1.00 102.20 647 PRO B C 1
ATOM 10685 O O . PRO B 1 689 ? 125.400 169.090 105.171 1.00 102.20 647 PRO B O 1
ATOM 10689 N N . ILE B 1 690 ? 125.233 166.879 104.744 1.00 91.55 648 ILE B N 1
ATOM 10690 C CA . ILE B 1 690 ? 125.921 166.396 105.941 1.00 91.55 648 ILE B CA 1
ATOM 10691 C C . ILE B 1 690 ? 127.405 166.703 105.761 1.00 91.55 648 ILE B C 1
ATOM 10692 O O . ILE B 1 690 ? 127.875 166.723 104.616 1.00 91.55 648 ILE B O 1
ATOM 10697 N N . PRO B 1 691 ? 128.148 167.042 106.823 1.00 88.23 649 PRO B N 1
ATOM 10698 C CA . PRO B 1 691 ? 129.612 167.130 106.709 1.00 88.23 649 PRO B CA 1
ATOM 10699 C C . PRO B 1 691 ? 130.227 165.818 106.247 1.00 88.23 649 PRO B C 1
ATOM 10700 O O . PRO B 1 691 ? 129.827 164.735 106.677 1.00 88.23 649 PRO B O 1
ATOM 10704 N N . GLY B 1 692 ? 131.205 165.932 105.349 1.00 85.22 650 GLY B N 1
ATOM 10705 C CA . GLY B 1 692 ? 131.715 164.773 104.651 1.00 85.22 650 GLY B CA 1
ATOM 10706 C C . GLY B 1 692 ? 130.669 164.256 103.677 1.00 85.22 650 GLY B C 1
ATOM 10707 O O . GLY B 1 692 ? 129.705 164.948 103.330 1.00 85.22 650 GLY B O 1
ATOM 10708 N N . TYR B 1 693 ? 130.902 163.020 103.218 1.00 85.05 651 TYR B N 1
ATOM 10709 C CA . TYR B 1 693 ? 129.910 162.190 102.521 1.00 85.05 651 TYR B CA 1
ATOM 10710 C C . TYR B 1 693 ? 129.405 162.850 101.241 1.00 85.05 651 TYR B C 1
ATOM 10711 O O . TYR B 1 693 ? 128.222 162.763 100.913 1.00 85.05 651 TYR B O 1
ATOM 10720 N N . VAL B 1 694 ? 130.304 163.527 100.522 1.00 84.63 652 VAL B N 1
ATOM 10721 C CA . VAL B 1 694 ? 129.892 164.479 99.498 1.00 84.63 652 VAL B CA 1
ATOM 10722 C C . VAL B 1 694 ? 129.346 163.749 98.276 1.00 84.63 652 VAL B C 1
ATOM 10723 O O . VAL B 1 694 ? 129.729 162.618 97.963 1.00 84.63 652 VAL B O 1
ATOM 10727 N N . LEU B 1 695 ? 128.398 164.393 97.607 1.00 87.45 653 LEU B N 1
ATOM 10728 C CA . LEU B 1 695 ? 127.703 163.792 96.484 1.00 87.45 653 LEU B CA 1
ATOM 10729 C C . LEU B 1 695 ? 128.500 163.958 95.195 1.00 87.45 653 LEU B C 1
ATOM 10730 O O . LEU B 1 695 ? 129.255 164.917 95.023 1.00 87.45 653 LEU B O 1
ATOM 10735 N N . ALA B 1 696 ? 128.334 162.995 94.293 1.00 87.87 654 ALA B N 1
ATOM 10736 C CA . ALA B 1 696 ? 128.867 163.069 92.944 1.00 87.87 654 ALA B CA 1
ATOM 10737 C C . ALA B 1 696 ? 127.789 162.606 91.976 1.00 87.87 654 ALA B C 1
ATOM 10738 O O . ALA B 1 696 ? 126.730 162.125 92.387 1.00 87.87 654 ALA B O 1
ATOM 10740 N N . TRP B 1 697 ? 128.055 162.767 90.678 1.00 94.20 655 TRP B N 1
ATOM 10741 C CA . TRP B 1 697 ? 127.160 162.234 89.655 1.00 94.20 655 TRP B CA 1
ATOM 10742 C C . TRP B 1 697 ? 127.742 161.010 88.953 1.00 94.20 655 TRP B C 1
ATOM 10743 O O . TRP B 1 697 ? 127.132 159.942 88.974 1.00 94.20 655 TRP B O 1
ATOM 10754 N N . GLN B 1 698 ? 128.918 161.126 88.344 1.00 95.34 656 GLN B N 1
ATOM 10755 C CA . GLN B 1 698 ? 129.606 159.946 87.833 1.00 95.34 656 GLN B CA 1
ATOM 10756 C C . GLN B 1 698 ? 130.959 159.758 88.499 1.00 95.34 656 GLN B C 1
ATOM 10757 O O . GLN B 1 698 ? 131.734 158.889 88.093 1.00 95.34 656 GLN B O 1
ATOM 10763 N N . GLY B 1 699 ? 131.250 160.549 89.520 1.00 93.42 657 GLY B N 1
ATOM 10764 C CA . GLY B 1 699 ? 132.555 160.542 90.139 1.00 93.42 657 GLY B CA 1
ATOM 10765 C C . GLY B 1 699 ? 133.052 161.960 90.264 1.00 93.42 657 GLY B C 1
ATOM 10766 O O . GLY B 1 699 ? 134.050 162.230 90.937 1.00 93.42 657 GLY B O 1
ATOM 10767 N N . ASN B 1 700 ? 132.352 162.875 89.603 1.00 89.99 658 ASN B N 1
ATOM 10768 C CA . ASN B 1 700 ? 132.652 164.290 89.713 1.00 89.99 658 ASN B CA 1
ATOM 10769 C C . ASN B 1 700 ? 131.891 164.855 90.899 1.00 89.99 658 ASN B C 1
ATOM 10770 O O . ASN B 1 700 ? 130.655 164.912 90.850 1.00 89.99 658 ASN B O 1
ATOM 10775 N N . PRO B 1 701 ? 132.568 165.281 91.969 1.00 89.48 659 PRO B N 1
ATOM 10776 C CA . PRO B 1 701 ? 131.846 165.798 93.134 1.00 89.48 659 PRO B CA 1
ATOM 10777 C C . PRO B 1 701 ? 131.213 167.140 92.839 1.00 89.48 659 PRO B C 1
ATOM 10778 O O . PRO B 1 701 ? 131.888 168.172 92.792 1.00 89.48 659 PRO B O 1
ATOM 10782 N N . ILE B 1 702 ? 129.907 167.135 92.628 1.00 92.12 660 ILE B N 1
ATOM 10783 C CA . ILE B 1 702 ? 129.186 168.345 92.280 1.00 92.12 660 ILE B CA 1
ATOM 10784 C C . ILE B 1 702 ? 128.429 168.816 93.513 1.00 92.12 660 ILE B C 1
ATOM 10785 O O . ILE B 1 702 ? 127.553 168.122 94.044 1.00 92.12 660 ILE B O 1
ATOM 10790 N N . THR B 1 703 ? 128.816 169.990 94.000 1.00 102.86 661 THR B N 1
ATOM 10791 C CA . THR B 1 703 ? 128.232 170.591 95.185 1.00 102.86 661 THR B CA 1
ATOM 10792 C C . THR B 1 703 ? 128.381 172.098 95.042 1.00 102.86 661 THR B C 1
ATOM 10793 O O . THR B 1 703 ? 129.415 172.580 94.567 1.00 102.86 661 THR B O 1
ATOM 10797 N N . ASP B 1 704 ? 127.315 172.822 95.392 1.00 103.13 662 ASP B N 1
ATOM 10798 C CA . ASP B 1 704 ? 127.269 174.264 95.617 1.00 103.13 662 ASP B CA 1
ATOM 10799 C C . ASP B 1 704 ? 127.464 175.077 94.340 1.00 103.13 662 ASP B C 1
ATOM 10800 O O . ASP B 1 704 ? 127.715 176.287 94.416 1.00 103.13 662 ASP B O 1
ATOM 10805 N N . ALA B 1 705 ? 127.341 174.460 93.164 1.00 99.07 663 ALA B N 1
ATOM 10806 C CA . ALA B 1 705 ? 127.351 175.193 91.905 1.00 99.07 663 ALA B CA 1
ATOM 10807 C C . ALA B 1 705 ? 126.007 175.103 91.193 1.00 99.07 663 ALA B C 1
ATOM 10808 O O . ALA B 1 705 ? 125.392 176.133 90.896 1.00 99.07 663 ALA B O 1
ATOM 10810 N N . GLN B 1 706 ? 125.527 173.890 90.911 1.00 103.70 664 GLN B N 1
ATOM 10811 C CA . GLN B 1 706 ? 124.157 173.686 90.453 1.00 103.70 664 GLN B CA 1
ATOM 10812 C C . GLN B 1 706 ? 123.400 172.728 91.361 1.00 103.70 664 GLN B C 1
ATOM 10813 O O . GLN B 1 706 ? 122.418 172.110 90.937 1.00 103.70 664 GLN B O 1
ATOM 10819 N N . ARG B 1 707 ? 123.828 172.609 92.618 1.00 112.20 665 ARG B N 1
ATOM 10820 C CA . ARG B 1 707 ? 123.088 171.818 93.590 1.00 112.20 665 ARG B CA 1
ATOM 10821 C C . ARG B 1 707 ? 121.817 172.510 94.062 1.00 112.20 665 ARG B C 1
ATOM 10822 O O . ARG B 1 707 ? 120.990 171.862 94.708 1.00 112.20 665 ARG B O 1
ATOM 10830 N N . ASN B 1 708 ? 121.632 173.791 93.750 1.00 110.65 666 ASN B N 1
ATOM 10831 C CA . ASN B 1 708 ? 120.463 174.527 94.213 1.00 110.65 666 ASN B CA 1
ATOM 10832 C C . ASN B 1 708 ? 119.366 174.659 93.163 1.00 110.65 666 ASN B C 1
ATOM 10833 O O . ASN B 1 708 ? 118.185 174.628 93.517 1.00 110.65 666 ASN B O 1
ATOM 10838 N N . ASP B 1 709 ? 119.706 174.789 91.882 1.00 105.48 667 ASP B N 1
ATOM 10839 C CA . ASP B 1 709 ? 118.692 175.033 90.863 1.00 105.48 667 ASP B CA 1
ATOM 10840 C C . ASP B 1 709 ? 118.068 173.713 90.401 1.00 105.48 667 ASP B C 1
ATOM 10841 O O . ASP B 1 709 ? 118.234 172.663 91.027 1.00 105.48 667 ASP B O 1
ATOM 10846 N N . ARG B 1 710 ? 117.339 173.757 89.287 1.00 103.11 668 ARG B N 1
ATOM 10847 C CA . ARG B 1 710 ? 116.411 172.700 88.901 1.00 103.11 668 ARG B CA 1
ATOM 10848 C C . ARG B 1 710 ? 116.980 171.731 87.875 1.00 103.11 668 ARG B C 1
ATOM 10849 O O . ARG B 1 710 ? 117.043 170.529 88.141 1.00 103.11 668 ARG B O 1
ATOM 10857 N N . GLY B 1 711 ? 117.389 172.233 86.704 1.00 100.62 669 GLY B N 1
ATOM 10858 C CA . GLY B 1 711 ? 117.555 171.414 85.508 1.00 100.62 669 GLY B CA 1
ATOM 10859 C C . GLY B 1 711 ? 118.665 170.390 85.580 1.00 100.62 669 GLY B C 1
ATOM 10860 O O . GLY B 1 711 ? 118.644 169.414 84.815 1.00 100.62 669 GLY B O 1
ATOM 10861 N N . PHE B 1 712 ? 119.627 170.592 86.485 1.00 107.22 670 PHE B N 1
ATOM 10862 C CA . PHE B 1 712 ? 120.613 169.559 86.777 1.00 107.22 670 PHE B CA 1
ATOM 10863 C C . PHE B 1 712 ? 119.940 168.301 87.302 1.00 107.22 670 PHE B C 1
ATOM 10864 O O . PHE B 1 712 ? 120.323 167.189 86.929 1.00 107.22 670 PHE B O 1
ATOM 10872 N N . TRP B 1 713 ? 118.922 168.459 88.153 1.00 110.05 671 TRP B N 1
ATOM 10873 C CA . TRP B 1 713 ? 118.178 167.299 88.631 1.00 110.05 671 TRP B CA 1
ATOM 10874 C C . TRP B 1 713 ? 117.396 166.631 87.508 1.00 110.05 671 TRP B C 1
ATOM 10875 O O . TRP B 1 713 ? 117.263 165.409 87.501 1.00 110.05 671 TRP B O 1
ATOM 10886 N N . SER B 1 714 ? 116.897 167.399 86.537 1.00 104.91 672 SER B N 1
ATOM 10887 C CA . SER B 1 714 ? 116.190 166.783 85.413 1.00 104.91 672 SER B CA 1
ATOM 10888 C C . SER B 1 714 ? 117.137 165.935 84.570 1.00 104.91 672 SER B C 1
ATOM 10889 O O . SER B 1 714 ? 116.892 164.739 84.346 1.00 104.91 672 SER B O 1
ATOM 10892 N N . GLU B 1 715 ? 118.273 166.511 84.174 1.00 105.83 673 GLU B N 1
ATOM 10893 C CA . GLU B 1 715 ? 119.249 165.751 83.399 1.00 105.83 673 GLU B CA 1
ATOM 10894 C C . GLU B 1 715 ? 120.015 164.731 84.239 1.00 105.83 673 GLU B C 1
ATOM 10895 O O . GLU B 1 715 ? 120.774 163.937 83.673 1.00 105.83 673 GLU B O 1
ATOM 10901 N N . ALA B 1 716 ? 119.844 164.737 85.563 1.00 99.48 674 ALA B N 1
ATOM 10902 C CA . ALA B 1 716 ? 120.373 163.709 86.450 1.00 99.48 674 ALA B CA 1
ATOM 10903 C C . ALA B 1 716 ? 119.428 162.517 86.584 1.00 99.48 674 ALA B C 1
ATOM 10904 O O . ALA B 1 716 ? 119.858 161.369 86.448 1.00 99.48 674 ALA B O 1
ATOM 10906 N N . LEU B 1 717 ? 118.148 162.769 86.867 1.00 97.11 675 LEU B N 1
ATOM 10907 C CA . LEU B 1 717 ? 117.146 161.709 86.920 1.00 97.11 675 LEU B CA 1
ATOM 10908 C C . LEU B 1 717 ? 116.832 161.093 85.564 1.00 97.11 675 LEU B C 1
ATOM 10909 O O . LEU B 1 717 ? 116.242 160.009 85.532 1.00 97.11 675 LEU B O 1
ATOM 10914 N N . LEU B 1 718 ? 117.195 161.726 84.451 1.00 98.50 676 LEU B N 1
ATOM 10915 C CA . LEU B 1 718 ? 117.308 160.947 83.222 1.00 98.50 676 LEU B CA 1
ATOM 10916 C C . LEU B 1 718 ? 118.542 160.050 83.280 1.00 98.50 676 LEU B C 1
ATOM 10917 O O . LEU B 1 718 ? 119.619 160.472 83.708 1.00 98.50 676 LEU B O 1
ATOM 10922 N N . ALA B 1 719 ? 118.375 158.804 82.844 1.00 103.53 677 ALA B N 1
ATOM 10923 C CA . ALA B 1 719 ? 119.379 157.769 83.054 1.00 103.53 677 ALA B CA 1
ATOM 10924 C C . ALA B 1 719 ? 120.544 157.894 82.080 1.00 103.53 677 ALA B C 1
ATOM 10925 O O . ALA B 1 719 ? 120.447 158.543 81.034 1.00 103.53 677 ALA B O 1
ATOM 10927 N N . ASP B 1 720 ? 121.660 157.260 82.441 1.00 107.08 678 ASP B N 1
ATOM 10928 C CA . ASP B 1 720 ? 122.863 157.232 81.618 1.00 107.08 678 ASP B CA 1
ATOM 10929 C C . ASP B 1 720 ? 123.277 155.824 81.220 1.00 107.08 678 ASP B C 1
ATOM 10930 O O . ASP B 1 720 ? 123.600 155.593 80.048 1.00 107.08 678 ASP B O 1
ATOM 10935 N N . THR B 1 721 ? 123.270 154.894 82.183 1.00 106.52 679 THR B N 1
ATOM 10936 C CA . THR B 1 721 ? 123.725 153.506 82.039 1.00 106.52 679 THR B CA 1
ATOM 10937 C C . THR B 1 721 ? 125.168 153.470 81.516 1.00 106.52 679 THR B C 1
ATOM 10938 O O . THR B 1 721 ? 125.462 153.045 80.396 1.00 106.52 679 THR B O 1
ATOM 10942 N N . ARG B 1 722 ? 126.066 154.004 82.342 1.00 108.56 680 ARG B N 1
ATOM 10943 C CA . ARG B 1 722 ? 127.500 153.953 82.090 1.00 108.56 680 ARG B CA 1
ATOM 10944 C C . ARG B 1 722 ? 128.208 153.821 83.428 1.00 108.56 680 ARG B C 1
ATOM 10945 O O . ARG B 1 722 ? 127.900 154.562 84.366 1.00 108.56 680 ARG B O 1
ATOM 10953 N N . GLU B 1 723 ? 129.157 152.889 83.509 1.00 107.46 681 GLU B N 1
ATOM 10954 C CA . GLU B 1 723 ? 129.744 152.541 84.799 1.00 107.46 681 GLU B CA 1
ATOM 10955 C C . GLU B 1 723 ? 130.921 153.446 85.148 1.00 107.46 681 GLU B C 1
ATOM 10956 O O . GLU B 1 723 ? 130.916 154.106 86.193 1.00 107.46 681 GLU B O 1
ATOM 10962 N N . LEU B 1 724 ? 131.940 153.488 84.292 1.00 101.40 682 LEU B N 1
ATOM 10963 C CA . LEU B 1 724 ? 133.037 154.443 84.449 1.00 101.40 682 LEU B CA 1
ATOM 10964 C C . LEU B 1 724 ? 132.685 155.713 83.673 1.00 101.40 682 LEU B C 1
ATOM 10965 O O . LEU B 1 724 ? 133.262 156.044 82.635 1.00 101.40 682 LEU B O 1
ATOM 10970 N N . GLY B 1 725 ? 131.680 156.421 84.193 1.00 101.81 683 GLY B N 1
ATOM 10971 C CA . GLY B 1 725 ? 131.188 157.607 83.518 1.00 101.81 683 GLY B CA 1
ATOM 10972 C C . GLY B 1 725 ? 132.067 158.822 83.694 1.00 101.81 683 GLY B C 1
ATOM 10973 O O . GLY B 1 725 ? 131.942 159.781 82.926 1.00 101.81 683 GLY B O 1
ATOM 10974 N N . GLU B 1 726 ? 132.956 158.801 84.687 1.00 99.37 684 GLU B N 1
ATOM 10975 C CA . GLU B 1 726 ? 133.855 159.920 84.935 1.00 99.37 684 GLU B CA 1
ATOM 10976 C C . GLU B 1 726 ? 134.991 159.998 83.923 1.00 99.37 684 GLU B C 1
ATOM 10977 O O . GLU B 1 726 ? 135.578 161.073 83.757 1.00 99.37 684 GLU B O 1
ATOM 10983 N N . GLY B 1 727 ? 135.301 158.900 83.236 1.00 100.20 685 GLY B N 1
ATOM 10984 C CA . GLY B 1 727 ? 136.530 158.827 82.476 1.00 100.20 685 GLY B CA 1
ATOM 10985 C C . GLY B 1 727 ? 137.707 158.568 83.396 1.00 100.20 685 GLY B C 1
ATOM 10986 O O . GLY B 1 727 ? 137.891 157.448 83.878 1.00 100.20 685 GLY B O 1
ATOM 10987 N N . VAL B 1 728 ? 138.516 159.596 83.635 1.00 99.70 686 VAL B N 1
ATOM 10988 C CA . VAL B 1 728 ? 139.558 159.562 84.654 1.00 99.70 686 VAL B CA 1
ATOM 10989 C C . VAL B 1 728 ? 139.300 160.699 85.643 1.00 99.70 686 VAL B C 1
ATOM 10990 O O . VAL B 1 728 ? 139.030 161.841 85.248 1.00 99.70 686 VAL B O 1
ATOM 10994 N N . HIS B 1 729 ? 139.250 160.353 86.926 1.00 102.74 687 HIS B N 1
ATOM 10995 C CA . HIS B 1 729 ? 139.148 161.356 87.975 1.00 102.74 687 HIS B CA 1
ATOM 10996 C C . HIS B 1 729 ? 139.975 161.020 89.209 1.00 102.74 687 HIS B C 1
ATOM 10997 O O . HIS B 1 729 ? 140.011 161.837 90.137 1.00 102.74 687 HIS B O 1
ATOM 11004 N N . SER B 1 730 ? 140.654 159.868 89.236 1.00 102.38 688 SER B N 1
ATOM 11005 C CA . SER B 1 730 ? 141.449 159.373 90.366 1.00 102.38 688 SER B CA 1
ATOM 11006 C C . SER B 1 730 ? 140.593 159.258 91.631 1.00 102.38 688 SER B C 1
ATOM 11007 O O . SER B 1 730 ? 140.773 159.979 92.611 1.00 102.38 688 SER B O 1
ATOM 11010 N N . ILE B 1 731 ? 139.621 158.350 91.552 1.00 92.69 689 ILE B N 1
ATOM 11011 C CA . ILE B 1 731 ? 138.742 158.017 92.671 1.00 92.69 689 ILE B CA 1
ATOM 11012 C C . ILE B 1 731 ? 138.704 156.502 92.840 1.00 92.69 689 ILE B C 1
ATOM 11013 O O . ILE B 1 731 ? 138.438 155.774 91.879 1.00 92.69 689 ILE B O 1
ATOM 11018 N N . ASN B 1 732 ? 138.994 156.033 94.051 1.00 82.51 690 ASN B N 1
ATOM 11019 C CA . ASN B 1 732 ? 138.800 154.630 94.378 1.00 82.51 690 ASN B CA 1
ATOM 11020 C C . ASN B 1 732 ? 137.319 154.334 94.563 1.00 82.51 690 ASN B C 1
ATOM 11021 O O . ASN B 1 732 ? 136.609 155.060 95.261 1.00 82.51 690 ASN B O 1
ATOM 11026 N N . TRP B 1 733 ? 136.856 153.254 93.948 1.00 79.11 691 TRP B N 1
ATOM 11027 C CA . TRP B 1 733 ? 135.466 152.837 94.037 1.00 79.11 691 TRP B CA 1
ATOM 11028 C C . TRP B 1 733 ? 135.347 151.545 94.827 1.00 79.11 691 TRP B C 1
ATOM 11029 O O . TRP B 1 733 ? 136.331 150.860 95.106 1.00 79.11 691 TRP B O 1
ATOM 11040 N N . VAL B 1 734 ? 134.108 151.203 95.165 1.00 71.92 692 VAL B N 1
ATOM 11041 C CA . VAL B 1 734 ? 133.838 150.037 95.992 1.00 71.92 692 VAL B CA 1
ATOM 11042 C C . VAL B 1 734 ? 133.114 149.094 95.027 1.00 71.92 692 VAL B C 1
ATOM 11043 O O . VAL B 1 734 ? 132.054 148.533 95.315 1.00 71.92 692 VAL B O 1
ATOM 11047 N N . ARG B 1 735 ? 133.622 149.022 93.803 1.00 76.79 693 ARG B N 1
ATOM 11048 C CA . ARG B 1 735 ? 133.147 148.017 92.862 1.00 76.79 693 ARG B CA 1
ATOM 11049 C C . ARG B 1 735 ? 133.681 146.658 93.292 1.00 76.79 693 ARG B C 1
ATOM 11050 O O . ARG B 1 735 ? 134.889 146.410 93.236 1.00 76.79 693 ARG B O 1
ATOM 11058 N N . LEU B 1 736 ? 132.781 145.779 93.721 1.00 76.98 694 LEU B N 1
ATOM 11059 C CA . LEU B 1 736 ? 133.147 144.446 94.168 1.00 76.98 694 LEU B CA 1
ATOM 11060 C C . LEU B 1 736 ? 133.568 143.584 92.977 1.00 76.98 694 LEU B C 1
ATOM 11061 O O . LEU B 1 736 ? 133.331 143.959 91.827 1.00 76.98 694 LEU B O 1
ATOM 11066 N N . PRO B 1 737 ? 134.270 142.475 93.226 1.00 83.56 695 PRO B N 1
ATOM 11067 C CA . PRO B 1 737 ? 134.583 141.550 92.139 1.00 83.56 695 PRO B CA 1
ATOM 11068 C C . PRO B 1 737 ? 133.319 141.005 91.504 1.00 83.56 695 PRO B C 1
ATOM 11069 O O . PRO B 1 737 ? 132.282 140.854 92.174 1.00 83.56 695 PRO B O 1
ATOM 11073 N N . PRO B 1 738 ? 133.344 140.754 90.192 1.00 85.13 696 PRO B N 1
ATOM 11074 C CA . PRO B 1 738 ? 132.108 140.370 89.492 1.00 85.13 696 PRO B CA 1
ATOM 11075 C C . PRO B 1 738 ? 131.576 138.997 89.855 1.00 85.13 696 PRO B C 1
ATOM 11076 O O . PRO B 1 738 ? 130.376 138.761 89.677 1.00 85.13 696 PRO B O 1
ATOM 11080 N N . GLU B 1 739 ? 132.405 138.091 90.358 1.00 98.71 697 GLU B N 1
ATOM 11081 C CA . GLU B 1 739 ? 131.946 136.767 90.764 1.00 98.71 697 GLU B CA 1
ATOM 11082 C C . GLU B 1 739 ? 131.738 136.764 92.280 1.00 98.71 697 GLU B C 1
ATOM 11083 O O . GLU B 1 739 ? 132.687 136.913 93.057 1.00 98.71 697 GLU B O 1
ATOM 11089 N N . ILE B 1 740 ? 130.478 136.691 92.704 1.00 94.23 698 ILE B N 1
ATOM 11090 C CA . ILE B 1 740 ? 130.127 136.756 94.120 1.00 94.23 698 ILE B CA 1
ATOM 11091 C C . ILE B 1 740 ? 129.056 135.706 94.350 1.00 94.23 698 ILE B C 1
ATOM 11092 O O . ILE B 1 740 ? 127.933 135.845 93.851 1.00 94.23 698 ILE B O 1
ATOM 11097 N N . ARG B 1 741 ? 129.385 134.668 95.102 1.00 99.16 699 ARG B N 1
ATOM 11098 C CA . ARG B 1 741 ? 128.422 133.608 95.346 1.00 99.16 699 ARG B CA 1
ATOM 11099 C C . ARG B 1 741 ? 128.143 133.372 96.822 1.00 99.16 699 ARG B C 1
ATOM 11100 O O . ARG B 1 741 ? 126.975 133.314 97.223 1.00 99.16 699 ARG B O 1
ATOM 11108 N N . GLU B 1 742 ? 129.182 133.253 97.648 1.00 94.10 700 GLU B N 1
ATOM 11109 C CA . GLU B 1 742 ? 129.065 132.593 98.943 1.00 94.10 700 GLU B CA 1
ATOM 11110 C C . GLU B 1 742 ? 128.607 133.512 100.071 1.00 94.10 700 GLU B C 1
ATOM 11111 O O . GLU B 1 742 ? 128.350 133.005 101.171 1.00 94.10 700 GLU B O 1
ATOM 11117 N N . ASP B 1 743 ? 128.554 134.837 99.837 1.00 83.15 701 ASP B N 1
ATOM 11118 C CA . ASP B 1 743 ? 128.234 135.929 100.775 1.00 83.15 701 ASP B CA 1
ATOM 11119 C C . ASP B 1 743 ? 129.348 136.169 101.800 1.00 83.15 701 ASP B C 1
ATOM 11120 O O . ASP B 1 743 ? 129.342 137.174 102.517 1.00 83.15 701 ASP B O 1
ATOM 11125 N N . VAL B 1 744 ? 130.344 135.288 101.853 1.00 76.49 702 VAL B N 1
ATOM 11126 C CA . VAL B 1 744 ? 131.585 135.620 102.531 1.00 76.49 702 VAL B CA 1
ATOM 11127 C C . VAL B 1 744 ? 132.539 136.304 101.582 1.00 76.49 702 VAL B C 1
ATOM 11128 O O . VAL B 1 744 ? 133.589 136.789 102.019 1.00 76.49 702 VAL B O 1
ATOM 11132 N N . ASP B 1 745 ? 132.210 136.350 100.293 1.00 74.87 703 ASP B N 1
ATOM 11133 C CA . ASP B 1 745 ? 133.043 137.048 99.330 1.00 74.87 703 ASP B CA 1
ATOM 11134 C C . ASP B 1 745 ? 132.946 138.550 99.514 1.00 74.87 703 ASP B C 1
ATOM 11135 O O . ASP B 1 745 ? 133.910 139.269 99.243 1.00 74.87 703 ASP B O 1
ATOM 11140 N N . VAL B 1 746 ? 131.802 139.042 99.982 1.00 65.04 704 VAL B N 1
ATOM 11141 C CA . VAL B 1 746 ? 131.678 140.466 100.251 1.00 65.04 704 VAL B CA 1
ATOM 11142 C C . VAL B 1 746 ? 132.476 140.840 101.492 1.00 65.04 704 VAL B C 1
ATOM 11143 O O . VAL B 1 746 ? 133.121 141.891 101.534 1.00 65.04 704 VAL B O 1
ATOM 11147 N N . LEU B 1 747 ? 132.473 139.976 102.510 1.00 56.96 705 LEU B N 1
ATOM 11148 C CA . LEU B 1 747 ? 133.371 140.175 103.643 1.00 56.96 705 LEU B CA 1
ATOM 11149 C C . LEU B 1 747 ? 134.828 140.037 103.234 1.00 56.96 705 LEU B C 1
ATOM 11150 O O . LEU B 1 747 ? 135.686 140.712 103.799 1.00 56.96 705 LEU B O 1
ATOM 11155 N N . ARG B 1 748 ? 135.119 139.193 102.245 1.00 57.01 706 ARG B N 1
ATOM 11156 C CA . ARG B 1 748 ? 136.467 139.107 101.693 1.00 57.01 706 ARG B CA 1
ATOM 11157 C C . ARG B 1 748 ? 136.870 140.403 101.010 1.00 57.01 706 ARG B C 1
ATOM 11158 O O . ARG B 1 748 ? 138.010 140.855 101.145 1.00 57.01 706 ARG B O 1
ATOM 11166 N N . TYR B 1 749 ? 135.942 141.018 100.283 1.00 57.55 707 TYR B N 1
ATOM 11167 C CA . TYR B 1 749 ? 136.231 142.300 99.658 1.00 57.55 707 TYR B CA 1
ATOM 11168 C C . TYR B 1 749 ? 136.390 143.399 100.697 1.00 57.55 707 TYR B C 1
ATOM 11169 O O . TYR B 1 749 ? 137.237 144.282 100.542 1.00 57.55 707 TYR B O 1
ATOM 11178 N N . VAL B 1 750 ? 135.580 143.369 101.753 1.00 52.28 708 VAL B N 1
ATOM 11179 C CA . VAL B 1 750 ? 135.702 144.359 102.818 1.00 52.28 708 VAL B CA 1
ATOM 11180 C C . VAL B 1 750 ? 137.009 144.165 103.577 1.00 52.28 708 VAL B C 1
ATOM 11181 O O . VAL B 1 750 ? 137.662 145.134 103.974 1.00 52.28 708 VAL B O 1
ATOM 11185 N N . ALA B 1 751 ? 137.451 142.918 103.725 1.00 49.74 709 ALA B N 1
ATOM 11186 C CA . ALA B 1 751 ? 138.752 142.654 104.322 1.00 49.74 709 ALA B CA 1
ATOM 11187 C C . ALA B 1 751 ? 139.890 143.109 103.420 1.00 49.74 709 ALA B C 1
ATOM 11188 O O . ALA B 1 751 ? 140.917 143.583 103.910 1.00 49.74 709 ALA B O 1
ATOM 11190 N N . GLN B 1 752 ? 139.734 142.972 102.104 1.00 50.35 710 GLN B N 1
ATOM 11191 C CA . GLN B 1 752 ? 140.728 143.518 101.186 1.00 50.35 710 GLN B CA 1
ATOM 11192 C C . GLN B 1 752 ? 140.738 145.039 101.209 1.00 50.35 710 GLN B C 1
ATOM 11193 O O . GLN B 1 752 ? 141.796 145.647 101.030 1.00 50.35 710 GLN B O 1
ATOM 11199 N N . LEU B 1 753 ? 139.576 145.665 101.411 1.00 50.56 711 LEU B N 1
ATOM 11200 C CA . LEU B 1 753 ? 139.524 147.107 101.637 1.00 50.56 711 LEU B CA 1
ATOM 11201 C C . LEU B 1 753 ? 140.239 147.491 102.918 1.00 50.56 711 LEU B C 1
ATOM 11202 O O . LEU B 1 753 ? 140.910 148.526 102.974 1.00 50.56 711 LEU B O 1
ATOM 11207 N N . TRP B 1 754 ? 140.061 146.692 103.970 1.00 41.25 712 TRP B N 1
ATOM 11208 C CA . TRP B 1 754 ? 140.724 146.961 105.239 1.00 41.25 712 TRP B CA 1
ATOM 11209 C C . TRP B 1 754 ? 142.230 146.850 105.095 1.00 41.25 712 TRP B C 1
ATOM 11210 O O . TRP B 1 754 ? 142.969 147.738 105.524 1.00 41.25 712 TRP B O 1
ATOM 11221 N N . CYS B 1 755 ? 142.697 145.781 104.452 1.00 44.13 713 CYS B N 1
ATOM 11222 C CA . CYS B 1 755 ? 144.112 145.605 104.166 1.00 44.13 713 CYS B CA 1
ATOM 11223 C C . CYS B 1 755 ? 144.633 146.673 103.218 1.00 44.13 713 CYS B C 1
ATOM 11224 O O . CYS B 1 755 ? 145.825 146.987 103.250 1.00 44.13 713 CYS B O 1
ATOM 11227 N N . ALA B 1 756 ? 143.762 147.261 102.405 1.00 47.78 714 ALA B N 1
ATOM 11228 C CA . ALA B 1 756 ? 144.120 148.415 101.587 1.00 47.78 714 ALA B CA 1
ATOM 11229 C C . ALA B 1 756 ? 143.833 149.731 102.304 1.00 47.78 714 ALA B C 1
ATOM 11230 O O . ALA B 1 756 ? 143.219 150.639 101.756 1.00 47.78 714 ALA B O 1
ATOM 11232 N N . GLY B 1 757 ? 144.280 149.829 103.552 1.00 48.79 715 GLY B N 1
ATOM 11233 C CA . GLY B 1 757 ? 144.570 151.097 104.183 1.00 48.79 715 GLY B CA 1
ATOM 11234 C C . GLY B 1 757 ? 143.416 151.887 104.764 1.00 48.79 715 GLY B C 1
ATOM 11235 O O . GLY B 1 757 ? 143.644 153.011 105.228 1.00 48.79 715 GLY B O 1
ATOM 11236 N N . ILE B 1 758 ? 142.195 151.370 104.771 1.00 52.50 716 ILE B N 1
ATOM 11237 C CA . ILE B 1 758 ? 141.109 152.126 105.380 1.00 52.50 716 ILE B CA 1
ATOM 11238 C C . ILE B 1 758 ? 140.517 151.330 106.527 1.00 52.50 716 ILE B C 1
ATOM 11239 O O . ILE B 1 758 ? 140.529 150.096 106.530 1.00 52.50 716 ILE B O 1
ATOM 11244 N N . ASN B 1 759 ? 140.017 152.059 107.520 1.00 55.93 717 ASN B N 1
ATOM 11245 C CA . ASN B 1 759 ? 139.361 151.439 108.657 1.00 55.93 717 ASN B CA 1
ATOM 11246 C C . ASN B 1 759 ? 138.061 150.795 108.214 1.00 55.93 717 ASN B C 1
ATOM 11247 O O . ASN B 1 759 ? 137.451 151.194 107.220 1.00 55.93 717 ASN B O 1
ATOM 11252 N N . VAL B 1 760 ? 137.664 149.756 108.932 1.00 50.08 718 VAL B N 1
ATOM 11253 C CA . VAL B 1 760 ? 136.405 149.074 108.694 1.00 50.08 718 VAL B CA 1
ATOM 11254 C C . VAL B 1 760 ? 135.732 148.887 110.039 1.00 50.08 718 VAL B C 1
ATOM 11255 O O . VAL B 1 760 ? 136.330 148.328 110.962 1.00 50.08 718 VAL B O 1
ATOM 11259 N N . ASP B 1 761 ? 134.503 149.362 110.161 1.00 53.69 719 ASP B N 1
ATOM 11260 C CA . ASP B 1 761 ? 133.695 149.026 111.324 1.00 53.69 719 ASP B CA 1
ATOM 11261 C C . ASP B 1 761 ? 133.182 147.611 111.105 1.00 53.69 719 ASP B C 1
ATOM 11262 O O . ASP B 1 761 ? 132.113 147.398 110.542 1.00 53.69 719 ASP B O 1
ATOM 11267 N N . TRP B 1 762 ? 133.962 146.630 111.564 1.00 42.38 720 TRP B N 1
ATOM 11268 C CA . TRP B 1 762 ? 133.651 145.229 111.314 1.00 42.38 720 TRP B CA 1
ATOM 11269 C C . TRP B 1 762 ? 132.404 144.752 112.035 1.00 42.38 720 TRP B C 1
ATOM 11270 O O . TRP B 1 762 ? 131.832 143.736 111.637 1.00 42.38 720 TRP B O 1
ATOM 11281 N N . ALA B 1 763 ? 131.987 145.435 113.097 1.00 47.73 721 ALA B N 1
ATOM 11282 C CA . ALA B 1 763 ? 130.802 145.014 113.826 1.00 47.73 721 ALA B CA 1
ATOM 11283 C C . ALA B 1 763 ? 129.522 145.284 113.053 1.00 47.73 721 ALA B C 1
ATOM 11284 O O . ALA B 1 763 ? 128.501 144.653 113.337 1.00 47.73 721 ALA B O 1
ATOM 11286 N N . VAL B 1 764 ? 129.562 146.199 112.082 1.00 50.14 722 VAL B N 1
ATOM 11287 C CA . VAL B 1 764 ? 128.411 146.499 111.237 1.00 50.14 722 VAL B CA 1
ATOM 11288 C C . VAL B 1 764 ? 128.039 145.303 110.378 1.00 50.14 722 VAL B C 1
ATOM 11289 O O . VAL B 1 764 ? 126.859 145.070 110.095 1.00 50.14 722 VAL B O 1
ATOM 11293 N N . TRP B 1 765 ? 129.031 144.506 109.989 1.00 54.86 723 TRP B N 1
ATOM 11294 C CA . TRP B 1 765 ? 128.819 143.404 109.062 1.00 54.86 723 TRP B CA 1
ATOM 11295 C C . TRP B 1 765 ? 127.962 142.291 109.652 1.00 54.86 723 TRP B C 1
ATOM 11296 O O . TRP B 1 765 ? 127.181 141.668 108.929 1.00 54.86 723 TRP B O 1
ATOM 11307 N N . TYR B 1 766 ? 128.078 142.032 110.944 1.00 46.49 724 TYR B N 1
ATOM 11308 C CA . TYR B 1 766 ? 127.584 140.779 111.484 1.00 46.49 724 TYR B CA 1
ATOM 11309 C C . TYR B 1 766 ? 126.091 140.835 111.776 1.00 46.49 724 TYR B C 1
ATOM 11310 O O . TYR B 1 766 ? 125.476 141.899 111.841 1.00 46.49 724 TYR B O 1
ATOM 11319 N N . GLY B 1 767 ? 125.515 139.652 111.973 1.00 62.42 725 GLY B N 1
ATOM 11320 C CA . GLY B 1 767 ? 124.099 139.513 112.230 1.00 62.42 725 GLY B CA 1
ATOM 11321 C C . GLY B 1 767 ? 123.737 139.857 113.660 1.00 62.42 725 GLY B C 1
ATOM 11322 O O . GLY B 1 767 ? 124.555 140.323 114.454 1.00 62.42 725 GLY B O 1
ATOM 11323 N N . THR B 1 768 ? 122.463 139.638 113.984 1.00 70.98 726 THR B N 1
ATOM 11324 C CA . THR B 1 768 ? 121.974 139.966 115.319 1.00 70.98 726 THR B CA 1
ATOM 11325 C C . THR B 1 768 ? 122.477 139.017 116.413 1.00 70.98 726 THR B C 1
ATOM 11326 O O . THR B 1 768 ? 122.593 139.462 117.560 1.00 70.98 726 THR B O 1
ATOM 11330 N N . PRO B 1 769 ? 122.792 137.715 116.155 1.00 70.96 727 PRO B N 1
ATOM 11331 C CA . PRO B 1 769 ? 123.724 137.055 117.080 1.00 70.96 727 PRO B CA 1
ATOM 11332 C C . PRO B 1 769 ? 125.163 137.414 116.752 1.00 70.96 727 PRO B C 1
ATOM 11333 O O . PRO B 1 769 ? 125.748 136.890 115.800 1.00 70.96 727 PRO B O 1
ATOM 11337 N N . LEU B 1 770 ? 125.743 138.311 117.537 1.00 57.05 728 LEU B N 1
ATOM 11338 C CA . LEU B 1 770 ? 127.122 138.698 117.320 1.00 57.05 728 LEU B CA 1
ATOM 11339 C C . LEU B 1 770 ? 128.039 137.562 117.760 1.00 57.05 728 LEU B C 1
ATOM 11340 O O . LEU B 1 770 ? 127.682 136.777 118.639 1.00 57.05 728 LEU B O 1
ATOM 11345 N N . PRO B 1 771 ? 129.200 137.421 117.137 1.00 42.26 729 PRO B N 1
ATOM 11346 C CA . PRO B 1 771 ? 130.177 136.454 117.632 1.00 42.26 729 PRO B CA 1
ATOM 11347 C C . PRO B 1 771 ? 130.753 136.899 118.966 1.00 42.26 729 PRO B C 1
ATOM 11348 O O . PRO B 1 771 ? 130.706 138.070 119.345 1.00 42.26 729 PRO B O 1
ATOM 11352 N N . GLN B 1 772 ? 131.263 135.930 119.705 1.00 40.38 730 GLN B N 1
ATOM 11353 C CA . GLN B 1 772 ? 131.842 136.210 121.003 1.00 40.38 730 GLN B CA 1
ATOM 11354 C C . GLN B 1 772 ? 133.310 136.560 120.841 1.00 40.38 730 GLN B C 1
ATOM 11355 O O . GLN B 1 772 ? 134.007 135.985 120.003 1.00 40.38 730 GLN B O 1
ATOM 11361 N N . ARG B 1 773 ? 133.767 137.522 121.632 1.00 28.87 731 ARG B N 1
ATOM 11362 C CA . ARG B 1 773 ? 135.176 137.857 121.661 1.00 28.87 731 ARG B CA 1
ATOM 11363 C C . ARG B 1 773 ? 135.948 136.780 122.407 1.00 28.87 731 ARG B C 1
ATOM 11364 O O . ARG B 1 773 ? 135.386 135.987 123.161 1.00 28.87 731 ARG B O 1
ATOM 11372 N N . GLY B 1 774 ? 137.241 136.746 122.175 1.00 28.54 732 GLY B N 1
ATOM 11373 C CA . GLY B 1 774 ? 138.115 135.767 122.794 1.00 28.54 732 GLY B CA 1
ATOM 11374 C C . GLY B 1 774 ? 139.495 136.343 122.877 1.00 28.54 732 GLY B C 1
ATOM 11375 O O . GLY B 1 774 ? 139.666 137.564 122.925 1.00 28.54 732 GLY B O 1
ATOM 11376 N N . SER B 1 775 ? 140.496 135.477 122.885 1.00 27.88 733 SER B N 1
ATOM 11377 C CA . SER B 1 775 ? 141.874 135.934 122.839 1.00 27.88 733 SER B CA 1
ATOM 11378 C C . SER B 1 775 ? 142.350 135.931 121.397 1.00 27.88 733 SER B C 1
ATOM 11379 O O . SER B 1 775 ? 142.238 134.919 120.708 1.00 27.88 733 SER B O 1
ATOM 11382 N N . ALA B 1 776 ? 142.848 137.072 120.930 1.00 28.25 734 ALA B N 1
ATOM 11383 C CA . ALA B 1 776 ? 143.311 137.103 119.558 1.00 28.25 734 ALA B CA 1
ATOM 11384 C C . ALA B 1 776 ? 144.801 136.891 119.420 1.00 28.25 734 ALA B C 1
ATOM 11385 O O . ALA B 1 776 ? 145.231 135.814 119.021 1.00 28.25 734 ALA B O 1
ATOM 11387 N N . SER B 1 777 ? 145.600 137.864 119.822 1.00 28.05 735 SER B N 1
ATOM 11388 C CA . SER B 1 777 ? 146.996 137.848 119.417 1.00 28.05 735 SER B CA 1
ATOM 11389 C C . SER B 1 777 ? 147.828 138.786 120.264 1.00 28.05 735 SER B C 1
ATOM 11390 O O . SER B 1 777 ? 147.474 139.953 120.440 1.00 28.05 735 SER B O 1
ATOM 11393 N N . ALA B 1 778 ? 148.930 138.280 120.791 1.00 32.21 736 ALA B N 1
ATOM 11394 C CA . ALA B 1 778 ? 149.854 139.115 121.530 1.00 32.21 736 ALA B CA 1
ATOM 11395 C C . ALA B 1 778 ? 150.539 140.085 120.585 1.00 32.21 736 ALA B C 1
ATOM 11396 O O . ALA B 1 778 ? 150.917 139.722 119.472 1.00 32.21 736 ALA B O 1
ATOM 11398 N N . TYR B 1 779 ? 150.682 141.317 121.036 1.00 32.76 737 TYR B N 1
ATOM 11399 C CA . TYR B 1 779 ? 151.249 142.367 120.214 1.00 32.76 737 TYR B CA 1
ATOM 11400 C C . TYR B 1 779 ? 152.721 142.082 119.924 1.00 32.76 737 TYR B C 1
ATOM 11401 O O . TYR B 1 779 ? 153.460 141.655 120.812 1.00 32.76 737 TYR B O 1
ATOM 11410 N N . PRO B 1 780 ? 153.165 142.274 118.692 1.00 34.48 738 PRO B N 1
ATOM 11411 C CA . PRO B 1 780 ? 154.565 142.002 118.363 1.00 34.48 738 PRO B CA 1
ATOM 11412 C C . PRO B 1 780 ? 155.474 143.158 118.737 1.00 34.48 738 PRO B C 1
ATOM 11413 O O . PRO B 1 780 ? 155.728 144.039 117.912 1.00 34.48 738 PRO B O 1
ATOM 11417 N N . PHE B 1 781 ? 155.941 143.183 119.981 1.00 33.52 739 PHE B N 1
ATOM 11418 C CA . PHE B 1 781 ? 156.758 144.288 120.458 1.00 33.52 739 PHE B CA 1
ATOM 11419 C C . PHE B 1 781 ? 158.098 144.306 119.741 1.00 33.52 739 PHE B C 1
ATOM 11420 O O . PHE B 1 781 ? 158.768 143.278 119.629 1.00 33.52 739 PHE B O 1
ATOM 11428 N N . ALA B 1 782 ? 158.477 145.473 119.234 1.00 37.00 740 ALA B N 1
ATOM 11429 C CA . ALA B 1 782 ? 159.746 145.643 118.535 1.00 37.00 740 ALA B CA 1
ATOM 11430 C C . ALA B 1 782 ? 160.847 145.696 119.576 1.00 37.00 740 ALA B C 1
ATOM 11431 O O . ALA B 1 782 ? 161.171 146.752 120.113 1.00 37.00 740 ALA B O 1
ATOM 11433 N N . HIS B 1 783 ? 161.437 144.540 119.847 1.00 42.98 741 HIS B N 1
ATOM 11434 C CA . HIS B 1 783 ? 162.377 144.408 120.947 1.00 42.98 741 HIS B CA 1
ATOM 11435 C C . HIS B 1 783 ? 163.700 145.088 120.636 1.00 42.98 741 HIS B C 1
ATOM 11436 O O . HIS B 1 783 ? 164.260 144.920 119.550 1.00 42.98 741 HIS B O 1
ATOM 11443 N N . ASN B 1 784 ? 164.191 145.860 121.596 1.00 46.58 742 ASN B N 1
ATOM 11444 C CA . ASN B 1 784 ? 165.515 146.454 121.560 1.00 46.58 742 ASN B CA 1
ATOM 11445 C C . ASN B 1 784 ? 166.274 145.956 122.775 1.00 46.58 742 ASN B C 1
ATOM 11446 O O . ASN B 1 784 ? 165.719 145.897 123.871 1.00 46.58 742 ASN B O 1
ATOM 11451 N N . HIS B 1 785 ? 167.532 145.589 122.596 1.00 51.19 743 HIS B N 1
ATOM 11452 C CA . HIS B 1 785 ? 168.300 145.049 123.708 1.00 51.19 743 HIS B CA 1
ATOM 11453 C C . HIS B 1 785 ? 168.822 146.191 124.563 1.00 51.19 743 HIS B C 1
ATOM 11454 O O . HIS B 1 785 ? 169.506 147.086 124.060 1.00 51.19 743 HIS B O 1
ATOM 11461 N N . TYR B 1 786 ? 168.477 146.173 125.847 1.00 46.91 744 TYR B N 1
ATOM 11462 C CA . TYR B 1 786 ? 169.015 147.106 126.829 1.00 46.91 744 TYR B CA 1
ATOM 11463 C C . TYR B 1 786 ? 169.818 146.302 127.830 1.00 46.91 744 TYR B C 1
ATOM 11464 O O . TYR B 1 786 ? 169.234 145.645 128.703 1.00 46.91 744 TYR B O 1
ATOM 11473 N N . PRO B 1 787 ? 171.141 146.297 127.742 1.00 52.92 745 PRO B N 1
ATOM 11474 C CA . PRO B 1 787 ? 171.931 145.394 128.575 1.00 52.92 745 PRO B CA 1
ATOM 11475 C C . PRO B 1 787 ? 171.949 145.846 130.021 1.00 52.92 745 PRO B C 1
ATOM 11476 O O . PRO B 1 787 ? 171.703 147.008 130.346 1.00 52.92 745 PRO B O 1
ATOM 11480 N N . LEU B 1 788 ? 172.207 144.898 130.885 1.00 61.03 746 LEU B N 1
ATOM 11481 C CA . LEU B 1 788 ? 172.367 145.204 132.288 1.00 61.03 746 LEU B CA 1
ATOM 11482 C C . LEU B 1 788 ? 173.728 145.839 132.546 1.00 61.03 746 LEU B C 1
ATOM 11483 O O . LEU B 1 788 ? 174.712 145.504 131.881 1.00 61.03 746 LEU B O 1
ATOM 11488 N N . PRO B 1 789 ? 173.804 146.771 133.493 1.00 67.37 747 PRO B N 1
ATOM 11489 C CA . PRO B 1 789 ? 175.104 147.302 133.905 1.00 67.37 747 PRO B CA 1
ATOM 11490 C C . PRO B 1 789 ? 175.953 146.242 134.590 1.00 67.37 747 PRO B C 1
ATOM 11491 O O . PRO B 1 789 ? 175.458 145.231 135.093 1.00 67.37 747 PRO B O 1
ATOM 11495 N N . GLY B 1 790 ? 177.262 146.484 134.581 1.00 73.63 748 GLY B N 1
ATOM 11496 C CA . GLY B 1 790 ? 178.195 145.528 135.139 1.00 73.63 748 GLY B CA 1
ATOM 11497 C C . GLY B 1 790 ? 178.142 145.470 136.653 1.00 73.63 748 GLY B C 1
ATOM 11498 O O . GLY B 1 790 ? 177.575 146.339 137.320 1.00 73.63 748 GLY B O 1
ATOM 11499 N N . ARG B 1 791 ? 178.759 144.409 137.180 1.00 82.33 749 ARG B N 1
ATOM 11500 C CA . ARG B 1 791 ? 178.823 144.071 138.609 1.00 82.33 749 ARG B CA 1
ATOM 11501 C C . ARG B 1 791 ? 177.438 143.969 139.246 1.00 82.33 749 ARG B C 1
ATOM 11502 O O . ARG B 1 791 ? 177.101 142.958 139.860 1.00 82.33 749 ARG B O 1
#

Radius of gyration: 39.9 Å; Cα contacts (8 Å, |Δi|>4): 3567; chains: 2; bounding box: 85×78×137 Å

Nearest PDB structures (foldseek):
  5elp-assembly1_D  TM=9.244E-01  e=4.972E-48  Bacillus amyloliquefaciens
  2hg4-assembly2_D  TM=7.098E-01  e=8.847E-47  Saccharopolyspora erythraea
  2hg4-assembly3_E  TM=6.870E-01  e=1.667E-46  Saccharopolyspora erythraea
  8tjo-assembly1_A  TM=6.757E-01  e=1.052E-46  Saccharopolyspora erythraea
  5erb-assembly2_D  TM=7.648E-01  e=8.872E-41  Bacillus amyloliquefaciens

Sequence (1497 aa):
EYASEMNGMEIAIIGMAVRFPQSRTLHEFWHNIVQGKECVTFFSEEELLAEGVEQSTLDNPAYVRAKPYIEGICDFDAAFFGYSHKEAQTLDPKSRVLHEVAYHALEDAGYAQRTSDLITGVFVGASEDVDWLRRSLSQIGGDALNRFESGIYGHKDLLAHLIAYSLNLNGPVYSLYTSCSTSLSATHIACRSLLFGECDLALAGGITIDLPQKSGYFCQQGMIHSTDGHCRPFDSQASGTLFGDGAGVVVLRRLEDALAAGDRIYAVIRGSAVNNDGKQKIGFVAPGHEGQKAVICAACHLAEVSPESIGYVETHGTGTRIGDPIEFAALTEAFDTSHRQYCALGAVKANIGHTHAAAGVAGLIKTALVLHHRTIPPLANYQMPNSKLDLAHSPFYIPIQPQEWPASRMPPRAGVSSFGIGGTNVHMILEGLNPAVRDDHDQVRAPVFIPLSAPSFEQLDELTQQLTPLLATLDASTLAYTQQVARPVFDCRRVIQVENDGTQAMLASLDNLMPDAPWGLHCPDLRTTNDCTYAQWLAHSAHYQREATALTALLDGMNIPPAYCHAETWAAQANSSLLIRGCQTIAALKTWMNLLPTLTLLSGAGTGLLPAAAASGMIATQDVLHLLWEMEQKALHLWLPERHEPIPGYVLAWQGNPITDAQRNDRGFWSEALLADTRELGEGVHSINWVRLPPEIREDVDVLRYVAQLWCAGINVDWAVWYGTPLPQRGSASAYPFAHNHYPLPGRVEYASEMNGMEIAIIGMAVRFPQSRTLHEFWHNIVQGKECVTFFSEEELLAEGVEQSTLDNPAYVRAKPYIEGICDFDAAFFGYSHKEAQTLDPKSRVLHEVAYHALEDAGYAQRTSDLITGVFVGASEDVDWLRRSLSQIGGDALNRFESGIYGHKDLLAHLIAYSLNLNGPVYSLYTSCSTSLSATHIACRSLLFGECDLALAGGITIDLPQKSGYFCQQGMIHSTDGHCRPFDSQASGTLFGDGAGVVVLRRLEDALAAGDRIYAVIRGSAVNNDGKQKIGFVAPGHEGQKAVICAACHLAEVSPESIGYVETHGTGTRIGDPIEFAALTEAFDTSHRQYCALGAVKANIGHTHAAAGVAGLIKTALVLHHRTIPPLANYQMPNSKLDLAHSPFYIPIQPQEWPASRMPPRAGVSSFGIGGTNVHMILEGLNPAVRDDHDQVRAPVFIPLSAPSFEQLDELTQQLTPLLATLDASTLAYTQQVARPVFDCRRVIQVENDGTQAMLASLDNLMPDAPWGLHCPDLRTTNDCTYAQWLAHSAHYQREATALTALLDGMNIPPAYCHAETWAAQANSSLLIRGCQTIAALKTWMNLLPTLTLLSGAGTGLLPAAAASGMIATQDVLHLLWEMEQKALHLWLPERHEPIPGYVLAWQGNPITDAQRNDRGFWSEALLADTRELGEGVHSINWVRLPPEIREDVDVLRYVAQLWCAGINVDWAVWYGTPLPQRGSASAYPFAHNHYPLPGR

Organism: Escherichia coli (NCBI:txid562)